Protein 6HFZ (pdb70)

Secondary structure (DSSP, 8-state):
----GGGGEEE----HHHHH--TTTTT-EEEEEEEESHHHHTTT-SSGGGSHHHHHHHHHHHH-TTSEEEEEEEE-TT--HHHHHHHHHHHTGGG--SEEEEE-TTTS-SSS---HHHHHHHHHHTSTT--EEEEE----TTT---S---HHHHHHTT--EE---SHHHHHHTTSS-GGGT-SSSSS--HHHHHHHHHHHHHHHHHHHH--PPP-PPPSS--TTSEEEEE-TT-TT-EEEB-EE------STT--S-SSEEE-STT-EEEEEEEESEEEEEEEEBSSS---EEEEEETT-GGGPEEEE-B-S--S--EEEEEEEE-S---EEEEEEEEEEE--TT-SS-EEEEEEEEEEPPP-/----GGGGEEE----HHHHH--TTTTT-EEEEEEEESHHHHTTT-SSGGGSHHHHHHHHHHHH-TTSEEEEEE---TT--HHHHHHHHHHHTGGG--SEEEEE-TTTS-SSS---HHHHHHHHHHTSTT--EEEEE----TTT---S---HHHHHHHT--EE---SHHHHHHTTSS-HHHH-SSSSS--HHHHHHHHHHHHHHHHHHHH--PPP-PPPSS--TTSEEEEE-TT-SSEEEEB-EE--PPPSSTT--S-SSEEE-STT-EEEEEEEESEEEEEEEEBSSSS--EEEEEETT-GGG-EEEE-B----S--EEEEEEEE-S---EEEEEEEEEEE--TT-SS-EEEEEEEEEEPPP--/---GGGGEEE----HHHHH--TTTTT--EEEEEEESHHHHTTT-SSGGGSHHHHHHHHHHHH-TTS-EEEEEEE-TT--HHHHHHHHHHHTGGG--SEEEEE-TTTS-SSS---HHHHHHHHHHTSTT--EEEEE----TTT---S---HHHHHHHT--EE---SSHHHHHHTSS-HHHH-SSSSS--HHHHHHHHHHHHHHHHHHHTS-----S-PPPPPPSS--TTSEEEEE-TT-TT-EEEB-EE--PPPSSTTS-S-SSEEE-STT-EEEEEEEESEEEEEEEEBSSS---EEEEEETT-GGG-EEEE-B-S--SS-EEEEEEEE-S---EEEEEEEEEEE--TT-SS-EEEEEEEEEE----/----GGGGEEE----HHHHH--TTTTT-EEEEEEEESHHHHTTT-SSGGGSHHHHHHHHHHHH-TTSEEEEEE---TT--HHHHHHHHHHHTGGG--SEEEEE-TTTS-SSTT--HHHHHHHHHHTSTT--EEEEE----TTT---S---HHHHHHTT--EE---SHHHHHHTTSS-HHHH-SSSSS--HHHHHHHHHHHHHHHHHHTT--PPP-PPPSS--TTSEEEEE-TT-TT-EEEB-EE--PPP-STT--S-SSEEE-STT-EEEEEEEESEEEEEEEEBSSS---EEEEEETT-TTS-EEEE-B-S--SS-EEEEEEEE-S---EEEEEEEEEEE--TT-SS-EEEEEEEEEE-

B-factor: mean 36.22, std 15.02, range [15.78, 140.49]

Sequence (1454 aa):
YQIKYENGIANRGCLYRLKKVDRAKAGEALNIAFLGGSITQGSLSSKPELCYAYHVYEWWKKTFPQADFTYINAGIGGTTSQFGVARAEADLLSKEPDFVIIEFSVNDDSTEHFETYEGLVRKVYTSKTKPAVLLVHNVFYNNGANAQLHGRIARHYNLPAVSQSTIYPEVVAGRIENREITPDDLHPNDAGHALVASVITYFLDKVKTESEPDYPAPLTKNTYEKSIRHQNSDENVVCHGFVADTSAQRDITDCFKHGWTASKKGDSITLDVEGCNISVQYRKSVKLPAPVAEIIVDGDAEHAVRLDANFDETWGDKLELDTILEHGENKVHKVEVRLTETHENDAVPFYLVSVIGSSEKAHYQIKYENGIANRGCLYRLKKVDRAKAGEALNIAFLGGSITQGSLSSKPELCYAYHVYEWWKKTFPQADFTYINAGIGGTTSQFGVARAEADLLSKEPDFVIIEFSVNDDSTEHFETYEGLVRKVYTSKTKPAVLLVHNVFYNNGANAQLHGRIARHYNLPAVSQSTIYPEVVAGRIENREITPDDLHPNDAGHALVASVITYFLDKVKTESEPDYPAPLTKNTYEKSIRHQNSDENVVCHGFVADTSAQRDITDCFKHGWTASKKGDSITLDVEGCNISVQYRKSVKLPAPVAEIIVDGDAEHAVRLDANFDETWWGDKLELDTILEHGENKVHKVEVRLTETHENDAVPFYLVSVIGSSEKAHHQIKYENGIANRGCLYRLKKVDRAKAGEALNIAFLGGSITQGSLSSKPELCYAYHVYEWWKKTFPQADFTYINAGIGGTTSQFGVARAEADLLSKEPDFVIIEFSVNDDSTEHFETYEGLVRKVYTSKTKPAVLLVHNVFYNNGANAQLHGRIARHYNLPAVSQSTIYPEVVAGRIENREITPDDLHPNDAGHALVASVITYFLDKVKTEDATEQSEPDYPAPLTKNTYEKSIRHQNSDENVVCHGFVADTSAQRDITDCFKHGWTASKKGDSITLDVEGCNISVQYRKSVKLPAPVAEIIVDGDAEHAVRLDANFDETWGDKLELDTILEHGENKVHKVEVRLTETHENDAVPFYLVSVIGSSEKAHYQIKYENGIANRGCLYRLKKVDRAKAGEALNIAFLGGSITQGSLSSKPELCCYAYHVYEWWKKTFPQADFTYINAGIGGTTSQFGVARAEADLLSKEPDFVIIEFSVNDDSTEHFETYEGLVRKVYTSKTKPAVLLVHNVFYNNGANAQLHGRIARHYNLPAVSQSTIYPEVVAGRIENREITPDDLHPNDAGHALVASVITYFLDKVKTESEPDYPAPLTKNTYEKSIRHQNSDENVVCHGFVADTSAQRDITDCFKHGWTASKKGDSITLDVEGCNISVQYRKSVKLPAPVAEIIVDGDAEHAVRLDANFDETWGDKLELDTILEHGENKVHKVEVRLTETHENDAVPFYLVSVIGSSE

Foldseek 3Di:
DDWPLVLFWLFLFDCVLVQVVCCLQVLEEAEAEEEEADLLVAPPEPDPCLRLQNLLVVLSCVVRVSHHYDYQRLYAHLDALLVCLQCCVPRPVVVLHQEYEYEHFANDDQDPVSLSLLLNCVLVCPHDSNHQYEYEHEAQLVPLDTNCCCVVSCVLQRHTYTYSRTVSVCCVVPVDPQVNFDPHRGHGYSVVSVVSNVSVSVSSVVSNPDPGDDGDDDPDQSFFNFKHWDFPPHPQKDWQAWAAAADDDPHCNSPLHRHTWHADAFTKMKDWAFAQWKKWWWKQFCQDDEFKKWKDKQNPVVQTDIDHSPDPDHPGMHGDMGTRGHRHDGDTIMMMMGTHDHDPPGRGTIGTRTMMHTGHDDD/DDWPLVQFWLFQFDCVLVQVVCCLLVQEEAEAEEEEAPLLVAPPEPDVCLFLQNLLVVLSCVVRVSHHYHYQRQYAHLDALLVVLQCCVPRPVVVLHQEYEYEHFARDDLDLVSLSNLLNCVLVCPRPSNHQYEYEHEAQLVPLDTNCCCVVSCVLQRHTYTYSRTVSVCCVVPVAPCVNFDPRRGGGYSVVRVVSNCSVVVSVVVSNVDDRDDGDDDPHQSFSNPKHWDFDVDDAKDWDAWDADPDDQPGVNSQLHRHTWHADAFTKMKGWAFGQWKKWWWKQFCQDDEFKKWKDKQNPVVLIDIDHSHDDDPVGMHRDMGTRGHRHDGDGIIMMMGTHDHDPVHRGTIGTRTMMHTGHDDDD/DWPLVLFWLAPFDCQLVLVVCCLLVAEEAEAEEEEEVLLVAPPEPDNCLRLQNLLVVLSCVVRVSYHYHYQRLYAHLDALLVLLQCCCPRPVVRLHQEYEYEHFARDDQDPVSLSLLLNCVLVCPHPNNHQYEYEHEAQLVPLGTNCCNVVSCVLQRHTYTYSRTPSVCCVVPVDPCVNFDVHRGHGYSVVSVVSNVSVVVSSVVSNPDDSPDPDHDDGDDDPDQSFFNFKHWDFDVDPQKDWQAWDAAPDDDPGVNSPLHRHTWHADAFGKMKHWAFAQWKKWWWKQFLPDDEFKKWKDKQPPVVQIHIDHSPDPDRPGMHRDIGTDGDRHDGDTIMMMMGTHDHDPPHPGTIGTRTMMHTGHDGD/DDWPLVLQWLAPFDCPLLLVVVVLQVLEAAEQEEAEEVLLVAPPEPDRCLRLSNLLVVLSCVVRVSHHYHYQRNYAHLDALLVCLQCCCPRPLVVLHQAYEYEHFARDDQDPVSLSNLLRCVLQCPGPNNHQYEYEHEAQLVPLDTNCCCVVSCNLQRHIYTYSRIVSVCVVVPVDPQVVFDVRRGGGYSNVRVVSSVSVVSSSVVSNPDPHDDGDDTPHQSFFNDKHWDFPVDPQKDWQQWDFDPDDQPGVNSQLHRHTWHADAFTKMKHWAFGQWKKWWWKQFLQDDEFKKWKDKQNPVVQIDIDHSPDPDNPGMHRDIGTRGDRHDGGTMMMMMGTHDHDPPGPGTIGTRTMMHTGD

Organism: NCBI:txid536231

InterPro domains:
  IPR013830 SGNH hydrolase-type esterase domain [PF13472] (37-201)
  IPR036514 SGNH hydrolase superfamily [G3DSA:3.40.50.1110] (12-223)

Radius of gyration: 43.03 Å; Cα contacts (8 Å, |Δi|>4): 3532; chains: 4; bounding box: 124×101×95 Å

Solvent-accessible surface area: 58912 Å² total

CATH classification: 3.40.50.1110

Nearest PDB structures (foldseek):
  6hfz-assembly3_C  TM=1.001E+00  e=6.766E-77  Roseburia intestinalis L1-82
  6hh9-assembly1_A  TM=1.001E+00  e=7.194E-77  Roseburia intestinalis L1-82
  6hh9-assembly4_D  TM=9.983E-01  e=2.170E-74  Roseburia intestinalis L1-82
  4oap-assembly1_A  TM=7.560E-01  e=3.897E-08  Geobacillus stearothermophilus
  6f2p-assembly1_A  TM=5.095E-01  e=3.546E-03  Paenibacillus

Structure (mmCIF, N/CA/C/O backbone):
data_6HFZ
#
_entry.id   6HFZ
#
_cell.length_a   75.116
_cell.length_b   136.516
_cell.length_c   85.134
_cell.angle_alpha   90.00
_cell.angle_beta   115.09
_cell.angle_gamma   90.00
#
_symmetry.space_group_name_H-M   'P 1 21 1'
#
loop_
_entity.id
_entity.type
_entity.pdbx_description
1 polymer 'GDSL-like protein'
2 non-polymer 'ACETATE ION'
3 non-polymer '4-(2-HYDROXYETHYL)-1-PIPERAZINE ETHANESULFONIC ACID'
4 water water
#
loop_
_atom_site.group_PDB
_atom_site.id
_atom_site.type_symbol
_atom_site.label_atom_id
_atom_site.label_alt_id
_atom_site.label_comp_id
_atom_site.label_asym_id
_atom_site.label_entity_id
_atom_site.label_seq_id
_atom_site.pdbx_PDB_ins_code
_atom_site.Cartn_x
_atom_site.Cartn_y
_atom_site.Cartn_z
_atom_site.occupancy
_atom_site.B_iso_or_equiv
_atom_site.auth_seq_id
_atom_site.auth_comp_id
_atom_site.auth_asym_id
_atom_site.auth_atom_id
_atom_site.pdbx_PDB_model_num
ATOM 1 N N . TYR A 1 3 ? -45.862 19.746 18.114 1.00 29.97 3 TYR A N 1
ATOM 2 C CA . TYR A 1 3 ? -45.174 18.501 18.653 1.00 26.01 3 TYR A CA 1
ATOM 3 C C . TYR A 1 3 ? -43.923 18.857 19.500 1.00 24.45 3 TYR A C 1
ATOM 4 O O . TYR A 1 3 ? -43.428 19.951 19.494 1.00 27.60 3 TYR A O 1
ATOM 13 N N . GLN A 1 4 ? -43.410 17.883 20.236 1.00 21.97 4 GLN A N 1
ATOM 14 C CA . GLN A 1 4 ? -42.220 18.048 21.052 1.00 22.64 4 GLN A CA 1
ATOM 15 C C . GLN A 1 4 ? -41.491 16.705 21.040 1.00 24.80 4 GLN A C 1
ATOM 16 O O . GLN A 1 4 ? -41.979 15.755 21.609 1.00 26.57 4 GLN A O 1
ATOM 22 N N . ILE A 1 5 ? -40.366 16.644 20.331 1.00 21.90 5 ILE A N 1
ATOM 23 C CA . ILE A 1 5 ? -39.527 15.459 20.387 1.00 24.13 5 ILE A CA 1
ATOM 24 C C . ILE A 1 5 ? -38.749 15.369 21.720 1.00 22.20 5 ILE A C 1
ATOM 25 O O . ILE A 1 5 ? -38.164 16.345 22.184 1.00 26.45 5 ILE A O 1
ATOM 30 N N . LYS A 1 6 ? -38.679 14.152 22.269 1.00 22.46 6 LYS A N 1
ATOM 31 C CA . LYS A 1 6 ? -37.862 13.822 23.421 1.00 23.79 6 LYS A CA 1
ATOM 32 C C . LYS A 1 6 ? -36.488 13.387 22.929 1.00 23.44 6 LYS A C 1
ATOM 33 O O . LYS A 1 6 ? -36.297 12.231 22.673 1.00 22.67 6 LYS A O 1
ATOM 39 N N . TYR A 1 7 ? -35.551 14.341 22.798 1.00 23.69 7 TYR A N 1
ATOM 40 C CA . TYR A 1 7 ? -34.288 14.113 22.071 1.00 23.18 7 TYR A CA 1
ATOM 41 C C . TYR A 1 7 ? -33.413 13.070 22.776 1.00 24.68 7 TYR A C 1
ATOM 42 O O . TYR A 1 7 ? -32.761 12.240 22.127 1.00 22.97 7 TYR A O 1
ATOM 51 N N . GLU A 1 8 ? -33.427 13.051 24.111 1.00 25.28 8 GLU A N 1
ATOM 52 C CA . GLU A 1 8 ? -32.629 12.010 24.843 1.00 26.67 8 GLU A CA 1
ATOM 53 C C . GLU A 1 8 ? -33.042 10.574 24.426 1.00 24.80 8 GLU A C 1
ATOM 54 O O . GLU A 1 8 ? -32.228 9.634 24.418 1.00 24.75 8 GLU A O 1
ATOM 60 N N . ASN A 1 9 ? -34.320 10.377 24.103 1.00 22.46 9 ASN A N 1
ATOM 61 C CA . ASN A 1 9 ? -34.838 9.052 23.729 1.00 23.31 9 ASN A CA 1
ATOM 62 C C . ASN A 1 9 ? -34.303 8.620 22.353 1.00 22.60 9 ASN A C 1
ATOM 63 O O . ASN A 1 9 ? -34.496 7.463 21.967 1.00 23.05 9 ASN A O 1
ATOM 68 N N . GLY A 1 10 ? -33.624 9.538 21.663 1.00 22.30 10 GLY A N 1
ATOM 69 C CA . GLY A 1 10 ? -32.985 9.240 20.359 1.00 22.40 10 GLY A CA 1
ATOM 70 C C . GLY A 1 10 ? -31.687 8.454 20.519 1.00 23.02 10 GLY A C 1
ATOM 71 O O . GLY A 1 10 ? -31.197 7.882 19.557 1.00 21.82 10 GLY A O 1
ATOM 72 N N . ILE A 1 11 ? -31.078 8.457 21.722 1.00 22.16 11 ILE A N 1
ATOM 73 C CA . ILE A 1 11 ? -29.790 7.775 21.899 1.00 20.78 11 ILE A CA 1
ATOM 74 C C . ILE A 1 11 ? -30.070 6.312 22.224 1.00 21.86 11 ILE A C 1
ATOM 75 O O . ILE A 1 11 ? -30.386 5.969 23.336 1.00 24.88 11 ILE A O 1
ATOM 80 N N . ALA A 1 12 ? -29.978 5.456 21.199 1.00 19.88 12 ALA A N 1
ATOM 81 C CA . ALA A 1 12 ? -30.276 4.086 21.255 1.00 21.10 12 ALA A CA 1
ATOM 82 C C . ALA A 1 12 ? -29.107 3.340 21.897 1.00 22.36 12 ALA A C 1
ATOM 83 O O . ALA A 1 12 ? -29.339 2.299 22.505 1.00 24.27 12 ALA A O 1
ATOM 85 N N . ASN A 1 13 ? -27.891 3.839 21.673 1.00 21.71 13 ASN A N 1
ATOM 86 C CA . ASN A 1 13 ? -26.682 3.287 22.291 1.00 23.71 13 ASN A CA 1
ATOM 87 C C . ASN A 1 13 ? -25.661 4.424 22.398 1.00 24.19 13 ASN A C 1
ATOM 88 O O . ASN A 1 13 ? -25.317 5.069 21.441 1.00 22.24 13 ASN A O 1
ATOM 93 N N . ARG A 1 14 ? -25.149 4.679 23.603 1.00 23.21 14 ARG A N 1
ATOM 94 C CA . ARG A 1 14 ? -24.143 5.723 23.735 1.00 25.51 14 ARG A CA 1
ATOM 95 C C . ARG A 1 14 ? -22.838 5.229 23.098 1.00 25.40 14 ARG A C 1
ATOM 96 O O . ARG A 1 14 ? -22.131 5.997 22.416 1.00 30.73 14 ARG A O 1
ATOM 104 N N . GLY A 1 15 ? -22.521 3.978 23.390 1.00 26.67 15 GLY A N 1
ATOM 105 C CA . GLY A 1 15 ? -21.328 3.311 22.871 1.00 30.95 15 GLY A CA 1
ATOM 106 C C . GLY A 1 15 ? -20.060 3.931 23.415 1.00 30.98 15 GLY A C 1
ATOM 107 O O . GLY A 1 15 ? -20.098 4.704 24.351 1.00 33.51 15 GLY A O 1
ATOM 108 N N . CYS A 1 16 ? -18.937 3.595 22.786 1.00 28.19 16 CYS A N 1
ATOM 109 C CA . CYS A 1 16 ? -17.640 4.160 23.155 1.00 26.98 16 CYS A CA 1
ATOM 110 C C . CYS A 1 16 ? -17.381 5.348 22.236 1.00 28.44 16 CYS A C 1
ATOM 111 O O . CYS A 1 16 ? -17.470 5.205 20.990 1.00 26.04 16 CYS A O 1
ATOM 114 N N . LEU A 1 17 ? -17.138 6.534 22.821 1.00 26.53 17 LEU A N 1
ATOM 115 C CA . LEU A 1 17 ? -16.972 7.761 22.013 1.00 25.04 17 LEU A CA 1
ATOM 116 C C . LEU A 1 17 ? -15.510 8.114 21.709 1.00 22.53 17 LEU A C 1
ATOM 117 O O . LEU A 1 17 ? -15.210 9.211 21.222 1.00 25.22 17 LEU A O 1
ATOM 122 N N . TYR A 1 18 ? -14.587 7.206 22.001 1.00 28.57 18 TYR A N 1
ATOM 123 C CA . TYR A 1 18 ? -13.170 7.442 21.743 1.00 29.21 18 TYR A CA 1
ATOM 124 C C . TYR A 1 18 ? -12.922 7.981 20.328 1.00 26.34 18 TYR A C 1
ATOM 125 O O . TYR A 1 18 ? -12.284 9.032 20.153 1.00 27.55 18 TYR A O 1
ATOM 134 N N . ARG A 1 19 ? -13.324 7.236 19.287 1.00 25.73 19 ARG A N 1
ATOM 135 C CA . ARG A 1 19 ? -12.985 7.631 17.920 1.00 25.42 19 ARG A CA 1
ATOM 136 C C . ARG A 1 19 ? -13.676 8.939 17.539 1.00 25.14 19 ARG A C 1
ATOM 137 O O . ARG A 1 19 ? -13.107 9.833 16.916 1.00 26.44 19 ARG A O 1
ATOM 145 N N . LEU A 1 20 ? -14.959 9.042 17.910 1.00 24.38 20 LEU A N 1
ATOM 146 C CA . LEU A 1 20 ? -15.716 10.220 17.543 1.00 26.38 20 LEU A CA 1
ATOM 147 C C . LEU A 1 20 ? -15.105 11.474 18.206 1.00 28.33 20 LEU A C 1
ATOM 148 O O . LEU A 1 20 ? -14.974 12.532 17.579 1.00 28.88 20 LEU A O 1
ATOM 153 N N . LYS A 1 21 ? -14.630 11.322 19.447 1.00 27.57 21 LYS A N 1
ATOM 154 C CA . LYS A 1 21 ? -14.068 12.463 20.144 1.00 29.41 21 LYS A CA 1
ATOM 155 C C . LYS A 1 21 ? -12.693 12.781 19.536 1.00 31.40 21 LYS A C 1
ATOM 156 O O . LYS A 1 21 ? -12.337 13.944 19.447 1.00 31.22 21 LYS A O 1
ATOM 162 N N . LYS A 1 22 ? -11.952 11.758 19.091 1.00 30.66 22 LYS A N 1
ATOM 163 C CA . LYS A 1 22 ? -10.676 12.005 18.406 1.00 29.87 22 LYS A CA 1
ATOM 164 C C . LYS A 1 22 ? -10.913 12.798 17.118 1.00 28.40 22 LYS A C 1
ATOM 165 O O . LYS A 1 22 ? -10.169 13.708 16.787 1.00 27.65 22 LYS A O 1
ATOM 171 N N . VAL A 1 23 ? -11.996 12.510 16.385 1.00 26.82 23 VAL A N 1
ATOM 172 C CA . VAL A 1 23 ? -12.285 13.247 15.168 1.00 27.01 23 VAL A CA 1
ATOM 173 C C . VAL A 1 23 ? -12.585 14.715 15.485 1.00 28.57 23 VAL A C 1
ATOM 174 O O . VAL A 1 23 ? -12.096 15.621 14.794 1.00 26.23 23 VAL A O 1
ATOM 186 N N . ASP A 1 25 ? -11.504 16.390 17.927 1.00 30.43 25 ASP A N 1
ATOM 187 C CA . ASP A 1 25 ? -10.255 17.012 18.357 1.00 33.99 25 ASP A CA 1
ATOM 188 C C . ASP A 1 25 ? -9.427 17.392 17.136 1.00 33.99 25 ASP A C 1
ATOM 189 O O . ASP A 1 25 ? -8.785 18.419 17.142 1.00 32.34 25 ASP A O 1
ATOM 194 N N . ARG A 1 26 ? -9.446 16.542 16.096 1.00 30.90 26 ARG A N 1
ATOM 195 C CA . ARG A 1 26 ? -8.782 16.843 14.851 1.00 29.37 26 ARG A CA 1
ATOM 196 C C . ARG A 1 26 ? -9.442 18.048 14.185 1.00 31.96 26 ARG A C 1
ATOM 197 O O . ARG A 1 26 ? -8.755 18.908 13.614 1.00 32.73 26 ARG A O 1
ATOM 205 N N . ALA A 1 27 ? -10.779 18.106 14.232 1.00 29.20 27 ALA A N 1
ATOM 206 C CA . ALA A 1 27 ? -11.549 19.226 13.615 1.00 27.98 27 ALA A CA 1
ATOM 207 C C . ALA A 1 27 ? -11.210 20.533 14.335 1.00 28.25 27 ALA A C 1
ATOM 208 O O . ALA A 1 27 ? -11.047 21.587 13.714 1.00 31.82 27 ALA A O 1
ATOM 210 N N . LYS A 1 28 ? -11.102 20.440 15.653 1.00 31.11 28 LYS A N 1
ATOM 211 C CA . LYS A 1 28 ? -10.843 21.625 16.498 1.00 36.88 28 LYS A CA 1
ATOM 212 C C . LYS A 1 28 ? -9.458 22.193 16.133 1.00 36.01 28 LYS A C 1
ATOM 213 O O . LYS A 1 28 ? -9.287 23.442 16.021 1.00 39.52 28 LYS A O 1
ATOM 219 N N . ALA A 1 29 ? -8.504 21.280 15.857 1.00 35.66 29 ALA A N 1
ATOM 220 C CA . ALA A 1 29 ? -7.126 21.613 15.465 1.00 37.96 29 ALA A CA 1
ATOM 221 C C . ALA A 1 29 ? -7.032 22.073 14.000 1.00 39.76 29 ALA A C 1
ATOM 222 O O . ALA A 1 29 ? -5.929 22.417 13.528 1.00 36.67 29 ALA A O 1
ATOM 224 N N . GLY A 1 30 ? -8.151 22.032 13.267 1.00 38.08 30 GLY A N 1
ATOM 225 C CA . GLY A 1 30 ? -8.277 22.618 11.920 1.00 39.64 30 GLY A CA 1
ATOM 226 C C . GLY A 1 30 ? -7.849 21.684 10.793 1.00 36.04 30 GLY A C 1
ATOM 227 O O . GLY A 1 30 ? -7.567 22.140 9.677 1.00 34.77 30 GLY A O 1
ATOM 228 N N . GLU A 1 31 ? -7.808 20.374 11.069 1.00 32.81 31 GLU A N 1
ATOM 229 C CA . GLU A 1 31 ? -7.407 19.372 10.075 1.00 31.89 31 GLU A CA 1
ATOM 230 C C . GLU A 1 31 ? -8.459 19.226 8.956 1.00 32.37 31 GLU A C 1
ATOM 231 O O . GLU A 1 31 ? -9.564 19.737 9.026 1.00 34.98 31 GLU A O 1
ATOM 237 N N . ALA A 1 32 ? -8.084 18.515 7.898 1.00 33.58 32 ALA A N 1
ATOM 238 C CA . ALA A 1 32 ? -8.997 18.176 6.795 1.00 34.33 32 ALA A CA 1
ATOM 239 C C . ALA A 1 32 ? -9.622 16.790 7.064 1.00 30.53 32 ALA A C 1
ATOM 240 O O . ALA A 1 32 ? -8.917 15.835 7.345 1.00 28.57 32 ALA A O 1
ATOM 242 N N . LEU A 1 33 ? -10.964 16.706 7.003 1.00 29.74 33 LEU A N 1
ATOM 243 C CA . LEU A 1 33 ? -11.683 15.525 7.430 1.00 28.23 33 LEU A CA 1
ATOM 244 C C . LEU A 1 33 ? -12.739 15.142 6.394 1.00 24.86 33 LEU A C 1
ATOM 245 O O . LEU A 1 33 ? -13.354 15.993 5.730 1.00 26.82 33 LEU A O 1
ATOM 250 N N . ASN A 1 34 ? -12.934 13.824 6.270 1.00 26.03 34 ASN A N 1
ATOM 251 C CA . ASN A 1 34 ? -13.856 13.248 5.325 1.00 24.80 34 ASN A CA 1
ATOM 252 C C . ASN A 1 34 ? -15.074 12.694 6.092 1.00 22.42 34 ASN A C 1
ATOM 253 O O . ASN A 1 34 ? -14.926 11.837 6.920 1.00 24.55 34 ASN A O 1
ATOM 258 N N . ILE A 1 35 ? -16.248 13.241 5.801 1.00 22.23 35 ILE A N 1
ATOM 259 C CA . ILE A 1 35 ? -17.495 12.932 6.486 1.00 23.59 35 ILE A CA 1
ATOM 260 C C . ILE A 1 35 ? -18.364 12.100 5.531 1.00 21.77 35 ILE A C 1
ATOM 261 O O . ILE A 1 35 ? -18.794 12.651 4.506 1.00 22.02 35 ILE A O 1
ATOM 266 N N . ALA A 1 36 ? -18.625 10.819 5.863 1.00 21.02 36 ALA A N 1
ATOM 267 C CA . ALA A 1 36 ? -19.249 9.926 4.938 1.00 21.82 36 ALA A CA 1
ATOM 268 C C . ALA A 1 36 ? -20.553 9.339 5.488 1.00 20.58 36 ALA A C 1
ATOM 269 O O . ALA A 1 36 ? -20.761 9.237 6.680 1.00 23.19 36 ALA A O 1
ATOM 271 N N . PHE A 1 37 ? -21.358 8.866 4.546 1.00 18.58 37 PHE A N 1
ATOM 272 C CA . PHE A 1 37 ? -22.669 8.276 4.816 1.00 20.41 37 PHE A CA 1
ATOM 273 C C . PHE A 1 37 ? -22.902 7.096 3.880 1.00 21.77 37 PHE A C 1
ATOM 274 O O . PHE A 1 37 ? -22.755 7.245 2.693 1.00 22.22 37 PHE A O 1
ATOM 282 N N . LEU A 1 38 ? -23.244 5.922 4.450 1.00 18.16 38 LEU A N 1
ATOM 283 C CA . LEU A 1 38 ? -23.506 4.716 3.703 1.00 18.48 38 LEU A CA 1
ATOM 284 C C . LEU A 1 38 ? -24.899 4.223 4.116 1.00 20.41 38 LEU A C 1
ATOM 285 O O . LEU A 1 38 ? -25.180 3.995 5.261 1.00 21.30 38 LEU A O 1
ATOM 290 N N . GLY A 1 39 ? -25.762 4.071 3.140 1.00 18.13 39 GLY A N 1
ATOM 291 C CA . GLY A 1 39 ? -27.141 3.771 3.404 1.00 18.74 39 GLY A CA 1
ATOM 292 C C . GLY A 1 39 ? -27.945 3.611 2.131 1.00 20.10 39 GLY A C 1
ATOM 293 O O . GLY A 1 39 ? -27.365 3.540 1.042 1.00 19.62 39 GLY A O 1
ATOM 294 N N . GLY A 1 40 ? -29.285 3.515 2.295 1.00 20.26 40 GLY A N 1
ATOM 295 C CA . GLY A 1 40 ? -30.309 3.430 1.230 1.00 20.44 40 GLY A CA 1
ATOM 296 C C . GLY A 1 40 ? -30.793 4.789 0.741 1.00 21.01 40 GLY A C 1
ATOM 297 O O . GLY A 1 40 ? -30.038 5.769 0.764 1.00 21.28 40 GLY A O 1
ATOM 298 N N . SER A 1 41 ? -32.048 4.862 0.295 1.00 22.04 41 SER A N 1
ATOM 299 C CA . SER A 1 41 ? -32.526 6.062 -0.424 1.00 22.37 41 SER A CA 1
ATOM 300 C C . SER A 1 41 ? -32.635 7.285 0.492 1.00 20.31 41 SER A C 1
ATOM 301 O O . SER A 1 41 ? -32.442 8.418 0.047 1.00 20.25 41 SER A O 1
ATOM 304 N N . ILE A 1 42 ? -32.909 7.036 1.770 1.00 20.77 42 ILE A N 1
ATOM 305 C CA . ILE A 1 42 ? -33.048 8.150 2.741 1.00 19.29 42 ILE A CA 1
ATOM 306 C C . ILE A 1 42 ? -31.689 8.826 2.900 1.00 20.57 42 ILE A C 1
ATOM 307 O O . ILE A 1 42 ? -31.624 10.057 3.005 1.00 20.71 42 ILE A O 1
ATOM 312 N N . THR A 1 43 ? -30.597 8.052 2.873 1.00 18.60 43 THR A N 1
ATOM 313 C CA . THR A 1 43 ? -29.244 8.610 2.896 1.00 19.03 43 THR A CA 1
ATOM 314 C C . THR A 1 43 ? -28.950 9.310 1.559 1.00 19.45 43 THR A C 1
ATOM 315 O O . THR A 1 43 ? -28.379 10.394 1.554 1.00 20.74 43 THR A O 1
ATOM 319 N N . GLN A 1 44 ? -29.243 8.643 0.438 1.00 20.47 44 GLN A N 1
ATOM 320 C CA . GLN A 1 44 ? -28.999 9.225 -0.889 1.00 22.35 44 GLN A CA 1
ATOM 321 C C . GLN A 1 44 ? -29.630 10.625 -0.941 1.00 22.42 44 GLN A C 1
ATOM 322 O O . GLN A 1 44 ? -28.997 11.561 -1.479 1.00 23.70 44 GLN A O 1
ATOM 328 N N . GLY A 1 45 ? -30.815 10.757 -0.323 1.00 21.40 45 GLY A N 1
ATOM 329 C CA . GLY A 1 45 ? -31.536 12.032 -0.078 1.00 22.31 45 GLY A CA 1
ATOM 330 C C . GLY A 1 45 ? -33.013 12.050 -0.426 1.00 24.40 45 GLY A C 1
ATOM 331 O O . GLY A 1 45 ? -33.668 13.089 -0.255 1.00 25.62 45 GLY A O 1
ATOM 332 N N . SER A 1 46 ? -33.584 10.943 -0.919 1.00 25.16 46 SER A N 1
ATOM 333 C CA . SER A 1 46 ? -35.047 10.915 -1.157 1.00 24.16 46 SER A CA 1
ATOM 334 C C . SER A 1 46 ? -35.778 11.196 0.147 1.00 22.34 46 SER A C 1
ATOM 335 O O . SER A 1 46 ? -35.391 10.637 1.171 1.00 21.81 46 SER A O 1
ATOM 338 N N . LEU A 1 47 ? -36.841 12.025 0.147 1.00 22.80 47 LEU A N 1
ATOM 339 C CA . LEU A 1 47 ? -37.344 12.793 -0.996 1.00 24.51 47 LEU A CA 1
ATOM 340 C C . LEU A 1 47 ? -37.200 14.289 -0.652 1.00 27.84 47 LEU A C 1
ATOM 341 O O . LEU A 1 47 ? -38.203 15.026 -0.629 1.00 29.61 47 LEU A O 1
ATOM 346 N N . SER A 1 48 ? -35.972 14.731 -0.323 1.00 24.12 48 SER A N 1
ATOM 347 C CA . SER A 1 48 ? -35.720 16.171 -0.107 1.00 27.77 48 SER A CA 1
ATOM 348 C C . SER A 1 48 ? -35.906 16.905 -1.443 1.00 27.49 48 SER A C 1
ATOM 349 O O . SER A 1 48 ? -35.773 16.300 -2.509 1.00 28.78 48 SER A O 1
ATOM 352 N N . SER A 1 49 ? -36.256 18.198 -1.374 1.00 30.64 49 SER A N 1
ATOM 353 C CA . SER A 1 49 ? -36.520 19.002 -2.575 1.00 32.50 49 SER A CA 1
ATOM 354 C C . SER A 1 49 ? -35.213 19.472 -3.230 1.00 33.19 49 SER A C 1
ATOM 355 O O . SER A 1 49 ? -35.186 19.806 -4.421 1.00 30.76 49 SER A O 1
ATOM 358 N N . LYS A 1 50 ? -34.119 19.471 -2.470 1.00 32.83 50 LYS A N 1
ATOM 359 C CA . LYS A 1 50 ? -32.798 19.773 -2.999 1.00 34.06 50 LYS A CA 1
ATOM 360 C C . LYS A 1 50 ? -31.778 18.924 -2.273 1.00 31.04 50 LYS A C 1
ATOM 361 O O . LYS A 1 50 ? -31.982 18.593 -1.112 1.00 31.09 50 LYS A O 1
ATOM 367 N N . PRO A 1 51 ? -30.612 18.652 -2.881 1.00 32.95 51 PRO A N 1
ATOM 368 C CA . PRO A 1 51 ? -29.541 17.905 -2.220 1.00 32.71 51 PRO A CA 1
ATOM 369 C C . PRO A 1 51 ? -29.056 18.493 -0.891 1.00 29.41 51 PRO A C 1
ATOM 370 O O . PRO A 1 51 ? -28.657 17.758 -0.022 1.00 28.78 51 PRO A O 1
ATOM 374 N N . GLU A 1 52 ? -29.126 19.828 -0.744 1.00 28.11 52 GLU A N 1
ATOM 375 C CA . GLU A 1 52 ? -28.627 20.477 0.436 1.00 29.29 52 GLU A CA 1
ATOM 376 C C . GLU A 1 52 ? -29.594 20.313 1.621 1.00 23.97 52 GLU A C 1
ATOM 377 O O . GLU A 1 52 ? -29.243 20.685 2.740 1.00 25.83 52 GLU A O 1
ATOM 383 N N . LEU A 1 53 ? -30.797 19.750 1.410 1.00 26.77 53 LEU A N 1
ATOM 384 C CA . LEU A 1 53 ? -31.806 19.668 2.465 1.00 26.19 53 LEU A CA 1
ATOM 385 C C . LEU A 1 53 ? -32.045 18.207 2.919 1.00 25.32 53 LEU A C 1
ATOM 386 O O . LEU A 1 53 ? -32.992 17.951 3.653 1.00 27.82 53 LEU A O 1
ATOM 391 N N . CYS A 1 54 ? -31.210 17.245 2.481 1.00 24.05 54 CYS A N 1
ATOM 392 C CA . CYS A 1 54 ? -31.330 15.888 3.023 1.00 23.38 54 CYS A CA 1
ATOM 393 C C . CYS A 1 54 ? -30.585 15.832 4.361 1.00 21.53 54 CYS A C 1
ATOM 394 O O . CYS A 1 54 ? -29.769 16.697 4.663 1.00 20.51 54 CYS A O 1
ATOM 397 N N . TYR A 1 55 ? -30.855 14.786 5.157 1.00 20.18 55 TYR A N 1
ATOM 398 C CA . TYR A 1 55 ? -30.316 14.708 6.524 1.00 19.72 55 TYR A CA 1
ATOM 399 C C . TYR A 1 55 ? -28.785 14.692 6.435 1.00 20.11 55 TYR A C 1
ATOM 400 O O . TYR A 1 55 ? -28.122 15.265 7.268 1.00 20.17 55 TYR A O 1
ATOM 409 N N . ALA A 1 56 ? -28.222 13.964 5.445 1.00 18.97 56 ALA A N 1
ATOM 410 C CA . ALA A 1 56 ? -26.795 13.779 5.324 1.00 20.58 56 ALA A CA 1
ATOM 411 C C . ALA A 1 56 ? -26.080 15.132 5.154 1.00 19.85 56 ALA A C 1
ATOM 412 O O . ALA A 1 56 ? -25.116 15.409 5.830 1.00 20.39 56 ALA A O 1
ATOM 414 N N . TYR A 1 57 ? -26.649 15.991 4.312 1.00 22.24 57 TYR A N 1
ATOM 415 C CA . TYR A 1 57 ? -26.019 17.299 4.070 1.00 23.40 57 TYR A CA 1
ATOM 416 C C . TYR A 1 57 ? -26.192 18.175 5.316 1.00 22.31 57 TYR A C 1
ATOM 417 O O . TYR A 1 57 ? -25.288 18.937 5.672 1.00 24.96 57 TYR A O 1
ATOM 426 N N . HIS A 1 58 ? -27.320 18.023 6.026 1.00 21.28 58 HIS A N 1
ATOM 427 C CA . HIS A 1 58 ? -27.518 18.751 7.281 1.00 22.38 58 HIS A CA 1
ATOM 428 C C . HIS A 1 58 ? -26.459 18.362 8.311 1.00 23.54 58 HIS A C 1
ATOM 429 O O . HIS A 1 58 ? -25.930 19.214 9.035 1.00 23.12 58 HIS A O 1
ATOM 436 N N . VAL A 1 59 ? -26.117 17.069 8.396 1.00 21.40 59 VAL A N 1
ATOM 437 C CA . VAL A 1 59 ? -25.112 16.646 9.323 1.00 22.64 59 VAL A CA 1
ATOM 438 C C . VAL A 1 59 ? -23.756 17.199 8.866 1.00 24.33 59 VAL A C 1
ATOM 439 O O . VAL A 1 59 ? -22.899 17.545 9.694 1.00 24.22 59 VAL A O 1
ATOM 443 N N . TYR A 1 60 ? -23.516 17.173 7.546 1.00 23.31 60 TYR A N 1
ATOM 444 C CA . TYR A 1 60 ? -22.262 17.698 6.977 1.00 24.80 60 TYR A CA 1
ATOM 445 C C . TYR A 1 60 ? -22.142 19.183 7.368 1.00 26.41 60 TYR A C 1
ATOM 446 O O . TYR A 1 60 ? -21.078 19.655 7.812 1.00 25.65 60 TYR A O 1
ATOM 455 N N . GLU A 1 61 ? -23.251 19.917 7.235 1.00 25.00 61 GLU A N 1
ATOM 456 C CA . GLU A 1 61 ? -23.277 21.348 7.587 1.00 27.41 61 GLU A CA 1
ATOM 457 C C . GLU A 1 61 ? -23.002 21.520 9.088 1.00 31.13 61 GLU A C 1
ATOM 458 O O . GLU A 1 61 ? -22.336 22.504 9.467 1.00 25.01 61 GLU A O 1
ATOM 464 N N . TRP A 1 62 ? -23.503 20.607 9.942 1.00 24.77 62 TRP A N 1
ATOM 465 C CA . TRP A 1 62 ? -23.160 20.625 11.367 1.00 25.95 62 TRP A CA 1
ATOM 466 C C . TRP A 1 62 ? -21.645 20.631 11.592 1.00 26.74 62 TRP A C 1
ATOM 467 O O . TRP A 1 62 ? -21.177 21.440 12.382 1.00 28.03 62 TRP A O 1
ATOM 478 N N . TRP A 1 63 ? -20.900 19.709 10.964 1.00 25.64 63 TRP A N 1
ATOM 479 C CA . TRP A 1 63 ? -19.442 19.658 11.114 1.00 25.83 63 TRP A CA 1
ATOM 480 C C . TRP A 1 63 ? -18.824 21.017 10.715 1.00 27.20 63 TRP A C 1
ATOM 481 O O . TRP A 1 63 ? -18.047 21.599 11.488 1.00 28.39 63 TRP A O 1
ATOM 492 N N . LYS A 1 64 ? -19.158 21.499 9.522 1.00 27.49 64 LYS A N 1
ATOM 493 C CA . LYS A 1 64 ? -18.627 22.796 9.001 1.00 29.42 64 LYS A CA 1
ATOM 494 C C . LYS A 1 64 ? -18.863 23.938 10.007 1.00 32.57 64 LYS A C 1
ATOM 495 O O . LYS A 1 64 ? -17.945 24.709 10.292 1.00 30.18 64 LYS A O 1
ATOM 501 N N . LYS A 1 65 ? -20.085 24.032 10.551 1.00 31.86 65 LYS A N 1
ATOM 502 C CA . LYS A 1 65 ? -20.491 25.158 11.413 1.00 32.17 65 LYS A CA 1
ATOM 503 C C . LYS A 1 65 ? -19.866 25.039 12.807 1.00 33.42 65 LYS A C 1
ATOM 504 O O . LYS A 1 65 ? -19.487 26.039 13.443 1.00 31.79 65 LYS A O 1
ATOM 510 N N . THR A 1 66 ? -19.740 23.812 13.291 1.00 26.86 66 THR A N 1
ATOM 511 C CA . THR A 1 66 ? -19.200 23.580 14.605 1.00 31.88 66 THR A CA 1
ATOM 512 C C . THR A 1 66 ? -17.685 23.821 14.600 1.00 32.97 66 THR A C 1
ATOM 513 O O . THR A 1 66 ? -17.184 24.266 15.602 1.00 33.27 66 THR A O 1
ATOM 517 N N . PHE A 1 67 ? -16.986 23.504 13.491 1.00 31.82 67 PHE A N 1
ATOM 518 C CA . PHE A 1 67 ? -15.510 23.558 13.422 1.00 33.36 67 PHE A CA 1
ATOM 519 C C . PHE A 1 67 ? -15.117 24.331 12.166 1.00 33.18 67 PHE A C 1
ATOM 520 O O . PHE A 1 67 ? -14.691 23.746 11.166 1.00 28.34 67 PHE A O 1
ATOM 528 N N . PRO A 1 68 ? -15.341 25.669 12.121 1.00 32.69 68 PRO A N 1
ATOM 529 C CA . PRO A 1 68 ? -15.097 26.449 10.900 1.00 35.36 68 PRO A CA 1
ATOM 530 C C . PRO A 1 68 ? -13.633 26.477 10.414 1.00 31.42 68 PRO A C 1
ATOM 531 O O . PRO A 1 68 ? -13.372 26.823 9.251 1.00 31.63 68 PRO A O 1
ATOM 535 N N . GLN A 1 69 ? -12.712 26.104 11.300 1.00 34.01 69 GLN A N 1
ATOM 536 C CA . GLN A 1 69 ? -11.273 26.069 11.035 1.00 38.02 69 GLN A CA 1
ATOM 537 C C . GLN A 1 69 ? -10.902 24.804 10.241 1.00 37.54 69 GLN A C 1
ATOM 538 O O . GLN A 1 69 ? -9.835 24.768 9.639 1.00 36.20 69 GLN A O 1
ATOM 544 N N . ALA A 1 70 ? -11.751 23.757 10.275 1.00 31.65 70 ALA A N 1
ATOM 545 C CA . ALA A 1 70 ? -11.452 22.488 9.562 1.00 33.09 70 ALA A CA 1
ATOM 546 C C . ALA A 1 70 ? -11.964 22.548 8.114 1.00 31.37 70 ALA A C 1
ATOM 547 O O . ALA A 1 70 ? -12.837 23.353 7.780 1.00 36.47 70 ALA A O 1
ATOM 549 N N . ASP A 1 71 ? -11.377 21.703 7.254 1.00 37.25 71 ASP A N 1
ATOM 550 C CA . ASP A 1 71 ? -11.824 21.502 5.866 1.00 37.41 71 ASP A CA 1
ATOM 551 C C . ASP A 1 71 ? -12.536 20.148 5.728 1.00 31.51 71 ASP A C 1
ATOM 552 O O . ASP A 1 71 ? -11.920 19.105 5.845 1.00 34.44 71 ASP A O 1
ATOM 557 N N . PHE A 1 72 ? -13.831 20.186 5.464 1.00 31.57 72 PHE A N 1
ATOM 558 C CA . PHE A 1 72 ? -14.591 18.927 5.383 1.00 30.05 72 PHE A CA 1
ATOM 559 C C . PHE A 1 72 ? -14.954 18.595 3.938 1.00 28.83 72 PHE A C 1
ATOM 560 O O . PHE A 1 72 ? -15.307 19.496 3.149 1.00 31.96 72 PHE A O 1
ATOM 568 N N . THR A 1 73 ? -14.958 17.274 3.655 1.00 25.67 73 THR A N 1
ATOM 569 C CA . THR A 1 73 ? -15.339 16.703 2.387 1.00 27.29 73 THR A CA 1
ATOM 570 C C . THR A 1 73 ? -16.570 15.806 2.611 1.00 24.40 73 THR A C 1
ATOM 571 O O . THR A 1 73 ? -16.546 15.023 3.539 1.00 25.32 73 THR A O 1
ATOM 575 N N . TYR A 1 74 ? -17.575 15.996 1.765 1.00 23.97 74 TYR A N 1
ATOM 576 C CA . TYR A 1 74 ? -18.906 15.331 1.844 1.00 23.30 74 TYR A CA 1
ATOM 577 C C . TYR A 1 74 ? -18.892 14.089 0.949 1.00 25.37 74 TYR A C 1
ATOM 578 O O . TYR A 1 74 ? -18.663 14.225 -0.251 1.00 25.16 74 TYR A O 1
ATOM 587 N N . ILE A 1 75 ? -19.071 12.893 1.548 1.00 22.78 75 ILE A N 1
ATOM 588 C CA . ILE A 1 75 ? -19.110 11.625 0.834 1.00 22.16 75 ILE A CA 1
ATOM 589 C C . ILE A 1 75 ? -20.474 10.959 1.058 1.00 21.88 75 ILE A C 1
ATOM 590 O O . ILE A 1 75 ? -20.694 10.442 2.131 1.00 23.12 75 ILE A O 1
ATOM 595 N N . ASN A 1 76 ? -21.351 11.037 0.049 1.00 22.27 76 ASN A N 1
ATOM 596 C CA . ASN A 1 76 ? -22.681 10.442 0.121 1.00 22.19 76 ASN A CA 1
ATOM 597 C C . ASN A 1 76 ? -22.686 9.184 -0.727 1.00 21.33 76 ASN A C 1
ATOM 598 O O . ASN A 1 76 ? -22.780 9.280 -1.928 1.00 23.24 76 ASN A O 1
ATOM 603 N N . ALA A 1 77 ? -22.635 8.034 -0.040 1.00 21.10 77 ALA A N 1
ATOM 604 C CA . ALA A 1 77 ? -22.568 6.712 -0.651 1.00 21.34 77 ALA A CA 1
ATOM 605 C C . ALA A 1 77 ? -23.910 5.984 -0.491 1.00 19.89 77 ALA A C 1
ATOM 606 O O . ALA A 1 77 ? -23.960 4.754 -0.423 1.00 23.88 77 ALA A O 1
ATOM 608 N N . GLY A 1 78 ? -25.002 6.735 -0.416 1.00 19.25 78 GLY A N 1
ATOM 609 C CA . GLY A 1 78 ? -26.361 6.175 -0.423 1.00 19.52 78 GLY A CA 1
ATOM 610 C C . GLY A 1 78 ? -26.764 5.671 -1.809 1.00 21.20 78 GLY A C 1
ATOM 611 O O . GLY A 1 78 ? -26.463 6.334 -2.822 1.00 22.81 78 GLY A O 1
ATOM 612 N N . ILE A 1 79 ? -27.455 4.524 -1.848 1.00 19.28 79 ILE A N 1
ATOM 613 C CA . ILE A 1 79 ? -28.018 4.002 -3.071 1.00 20.62 79 ILE A CA 1
ATOM 614 C C . ILE A 1 79 ? -29.416 3.498 -2.732 1.00 22.15 79 ILE A C 1
ATOM 615 O O . ILE A 1 79 ? -29.546 2.632 -1.905 1.00 21.85 79 ILE A O 1
ATOM 620 N N . GLY A 1 80 ? -30.432 4.086 -3.373 1.00 22.18 80 GLY A N 1
ATOM 621 C CA . GLY A 1 80 ? -31.807 3.774 -3.069 1.00 20.94 80 GLY A CA 1
ATOM 622 C C . GLY A 1 80 ? -32.167 2.326 -3.286 1.00 19.32 80 GLY A C 1
ATOM 623 O O . GLY A 1 80 ? -31.772 1.700 -4.295 1.00 22.62 80 GLY A O 1
ATOM 624 N N . GLY A 1 81 ? -32.971 1.803 -2.355 1.00 21.67 81 GLY A N 1
ATOM 625 C CA . GLY A 1 81 ? -33.579 0.497 -2.439 1.00 23.33 81 GLY A CA 1
ATOM 626 C C . GLY A 1 81 ? -32.562 -0.636 -2.354 1.00 22.35 81 GLY A C 1
ATOM 627 O O . GLY A 1 81 ? -32.782 -1.690 -2.984 1.00 26.41 81 GLY A O 1
ATOM 628 N N . THR A 1 82 ? -31.521 -0.453 -1.539 1.00 21.39 82 THR A N 1
ATOM 629 C CA . THR A 1 82 ? -30.506 -1.464 -1.293 1.00 19.26 82 THR A CA 1
ATOM 630 C C . THR A 1 82 ? -30.179 -1.570 0.199 1.00 20.52 82 THR A C 1
ATOM 631 O O . THR A 1 82 ? -30.473 -0.683 1.008 1.00 20.49 82 THR A O 1
ATOM 635 N N . THR A 1 83 ? -29.552 -2.698 0.544 1.00 19.80 83 THR A N 1
ATOM 636 C CA . THR A 1 83 ? -29.429 -3.173 1.937 1.00 20.25 83 THR A CA 1
ATOM 637 C C . THR A 1 83 ? -27.973 -3.205 2.357 1.00 18.58 83 THR A C 1
ATOM 638 O O . THR A 1 83 ? -27.061 -2.979 1.520 1.00 20.82 83 THR A O 1
ATOM 642 N N . SER A 1 84 ? -27.736 -3.645 3.603 1.00 17.38 84 SER A N 1
ATOM 643 C CA . SER A 1 84 ? -26.402 -3.832 4.131 1.00 17.09 84 SER A CA 1
ATOM 644 C C . SER A 1 84 ? -25.701 -4.985 3.407 1.00 19.14 84 SER A C 1
ATOM 645 O O . SER A 1 84 ? -24.472 -5.041 3.420 1.00 19.92 84 SER A O 1
ATOM 648 N N . GLN A 1 85 ? -26.469 -5.893 2.779 1.00 20.08 85 GLN A N 1
ATOM 649 C CA . GLN A 1 85 ? -25.843 -6.997 1.979 1.00 19.17 85 GLN A CA 1
ATOM 650 C C . GLN A 1 85 ? -25.122 -6.393 0.755 1.00 21.09 85 GLN A C 1
ATOM 651 O O . GLN A 1 85 ? -23.988 -6.765 0.466 1.00 21.23 85 GLN A O 1
ATOM 657 N N . PHE A 1 86 ? -25.744 -5.429 0.070 1.00 18.89 86 PHE A N 1
ATOM 658 C CA . PHE A 1 86 ? -25.004 -4.722 -0.997 1.00 19.49 86 PHE A CA 1
ATOM 659 C C . PHE A 1 86 ? -23.913 -3.836 -0.379 1.00 19.69 86 PHE A C 1
ATOM 660 O O . PHE A 1 86 ? -22.786 -3.767 -0.877 1.00 21.08 86 PHE A O 1
ATOM 668 N N . GLY A 1 87 ? -24.230 -3.194 0.764 1.00 20.76 87 GLY A N 1
ATOM 669 C CA . GLY A 1 87 ? -23.255 -2.317 1.442 1.00 19.61 87 GLY A CA 1
ATOM 670 C C . GLY A 1 87 ? -21.892 -2.955 1.708 1.00 18.60 87 GLY A C 1
ATOM 671 O O . GLY A 1 87 ? -20.839 -2.327 1.459 1.00 19.77 87 GLY A O 1
ATOM 672 N N . VAL A 1 88 ? -21.881 -4.155 2.256 1.00 16.75 88 VAL A N 1
ATOM 673 C CA . VAL A 1 88 ? -20.593 -4.819 2.572 1.00 18.06 88 VAL A CA 1
ATOM 674 C C . VAL A 1 88 ? -19.812 -5.139 1.288 1.00 18.89 88 VAL A C 1
ATOM 675 O O . VAL A 1 88 ? -18.562 -5.009 1.286 1.00 23.47 88 VAL A O 1
ATOM 679 N N . ALA A 1 89 ? -20.483 -5.486 0.199 1.00 19.85 89 ALA A N 1
ATOM 680 C CA . ALA A 1 89 ? -19.828 -5.817 -1.107 1.00 21.98 89 ALA A CA 1
ATOM 681 C C . ALA A 1 89 ? -19.323 -4.573 -1.836 1.00 22.93 89 ALA A C 1
ATOM 682 O O . ALA A 1 89 ? -18.448 -4.744 -2.631 1.00 25.10 89 ALA A O 1
ATOM 684 N N . ARG A 1 90 ? -19.946 -3.402 -1.638 1.00 18.99 90 ARG A N 1
ATOM 685 C CA . ARG A 1 90 ? -19.567 -2.159 -2.314 1.00 20.45 90 ARG A CA 1
ATOM 686 C C . ARG A 1 90 ? -18.738 -1.235 -1.400 1.00 22.62 90 ARG A C 1
ATOM 687 O O . ARG A 1 90 ? -18.311 -0.161 -1.843 1.00 22.68 90 ARG A O 1
ATOM 695 N N . ALA A 1 91 ? -18.508 -1.639 -0.152 1.00 22.18 91 ALA A N 1
ATOM 696 C CA . ALA A 1 91 ? -17.951 -0.712 0.839 1.00 23.23 91 ALA A CA 1
ATOM 697 C C . ALA A 1 91 ? -16.556 -0.237 0.397 1.00 24.30 91 ALA A C 1
ATOM 698 O O . ALA A 1 91 ? -16.254 0.948 0.485 1.00 21.43 91 ALA A O 1
ATOM 700 N N . GLU A 1 92 ? -15.724 -1.155 -0.109 1.00 23.71 92 GLU A N 1
ATOM 701 C CA . GLU A 1 92 ? -14.344 -0.789 -0.534 1.00 27.44 92 GLU A CA 1
ATOM 702 C C . GLU A 1 92 ? -14.369 0.295 -1.623 1.00 25.04 92 GLU A C 1
ATOM 703 O O . GLU A 1 92 ? -13.722 1.353 -1.492 1.00 26.57 92 GLU A O 1
ATOM 709 N N . ALA A 1 93 ? -15.104 0.040 -2.710 1.00 25.87 93 ALA A N 1
ATOM 710 C CA . ALA A 1 93 ? -15.147 0.972 -3.830 1.00 25.86 93 ALA A CA 1
ATOM 711 C C . ALA A 1 93 ? -15.840 2.299 -3.486 1.00 26.72 93 ALA A C 1
ATOM 712 O O . ALA A 1 93 ? -15.373 3.365 -3.849 1.00 27.31 93 ALA A O 1
ATOM 714 N N . ASP A 1 94 ? -16.979 2.234 -2.803 1.00 23.57 94 ASP A N 1
ATOM 715 C CA . ASP A 1 94 ? -17.877 3.387 -2.725 1.00 24.22 94 ASP A CA 1
ATOM 716 C C . ASP A 1 94 ? -17.551 4.282 -1.519 1.00 22.24 94 ASP A C 1
ATOM 717 O O . ASP A 1 94 ? -17.948 5.453 -1.477 1.00 24.41 94 ASP A O 1
ATOM 722 N N . LEU A 1 95 ? -16.936 3.702 -0.495 1.00 23.24 95 LEU A N 1
ATOM 723 C CA . LEU A 1 95 ? -16.715 4.358 0.800 1.00 24.25 95 LEU A CA 1
ATOM 724 C C . LEU A 1 95 ? -15.236 4.356 1.195 1.00 26.17 95 LEU A C 1
ATOM 725 O O . LEU A 1 95 ? -14.634 5.410 1.416 1.00 27.30 95 LEU A O 1
ATOM 730 N N . LEU A 1 96 ? -14.660 3.169 1.389 1.00 22.96 96 LEU A N 1
ATOM 731 C CA . LEU A 1 96 ? -13.361 3.069 2.059 1.00 23.88 96 LEU A CA 1
ATOM 732 C C . LEU A 1 96 ? -12.243 3.666 1.192 1.00 25.79 96 LEU A C 1
ATOM 733 O O . LEU A 1 96 ? -11.293 4.208 1.750 1.00 28.79 96 LEU A O 1
ATOM 738 N N . SER A 1 97 ? -12.382 3.577 -0.134 1.00 25.74 97 SER A N 1
ATOM 739 C CA . SER A 1 97 ? -11.486 4.204 -1.095 1.00 26.85 97 SER A CA 1
ATOM 740 C C . SER A 1 97 ? -11.449 5.730 -0.900 1.00 29.46 97 SER A C 1
ATOM 741 O O . SER A 1 97 ? -10.465 6.346 -1.336 1.00 28.88 97 SER A O 1
ATOM 744 N N . LYS A 1 98 ? -12.479 6.334 -0.267 1.00 27.08 98 LYS A N 1
ATOM 745 C CA . LYS A 1 98 ? -12.528 7.787 -0.075 1.00 25.37 98 LYS A CA 1
ATOM 746 C C . LYS A 1 98 ? -11.890 8.194 1.265 1.00 24.47 98 LYS A C 1
ATOM 747 O O . LYS A 1 98 ? -11.921 9.396 1.616 1.00 27.13 98 LYS A O 1
ATOM 753 N N . GLU A 1 99 ? -11.374 7.223 2.021 1.00 24.63 99 GLU A N 1
ATOM 754 C CA . GLU A 1 99 ? -10.612 7.459 3.265 1.00 25.78 99 GLU A CA 1
ATOM 755 C C . GLU A 1 99 ? -11.444 8.225 4.290 1.00 25.51 99 GLU A C 1
ATOM 756 O O . GLU A 1 99 ? -11.058 9.286 4.783 1.00 25.29 99 GLU A O 1
ATOM 762 N N . PRO A 1 100 ? -12.618 7.704 4.693 1.00 24.89 100 PRO A N 1
ATOM 763 C CA . PRO A 1 100 ? -13.517 8.473 5.544 1.00 22.76 100 PRO A CA 1
ATOM 764 C C . PRO A 1 100 ? -12.964 8.537 6.974 1.00 23.98 100 PRO A C 1
ATOM 765 O O . PRO A 1 100 ? -12.311 7.578 7.454 1.00 24.38 100 PRO A O 1
ATOM 769 N N . ASP A 1 101 ? -13.295 9.626 7.672 1.00 25.09 101 ASP A N 1
ATOM 770 C CA . ASP A 1 101 ? -12.934 9.857 9.086 1.00 24.78 101 ASP A CA 1
ATOM 771 C C . ASP A 1 101 ? -14.131 9.640 10.027 1.00 21.90 101 ASP A C 1
ATOM 772 O O . ASP A 1 101 ? -13.976 9.217 11.190 1.00 22.21 101 ASP A O 1
ATOM 777 N N . PHE A 1 102 ? -15.322 9.752 9.464 1.00 22.69 102 PHE A N 1
ATOM 778 C CA . PHE A 1 102 ? -16.587 9.603 10.135 1.00 24.22 102 PHE A CA 1
ATOM 779 C C . PHE A 1 102 ? -17.540 8.937 9.134 1.00 21.16 102 PHE A C 1
ATOM 780 O O . PHE A 1 102 ? -17.567 9.350 7.977 1.00 20.27 102 PHE A O 1
ATOM 788 N N . VAL A 1 103 ? -18.227 7.875 9.567 1.00 22.00 103 VAL A N 1
ATOM 789 C CA . VAL A 1 103 ? -19.138 7.101 8.740 1.00 22.10 103 VAL A CA 1
ATOM 790 C C . VAL A 1 103 ? -20.453 6.917 9.512 1.00 20.22 103 VAL A C 1
ATOM 791 O O . VAL A 1 103 ? -20.422 6.355 10.598 1.00 22.03 103 VAL A O 1
ATOM 795 N N . ILE A 1 104 ? -21.546 7.392 8.926 1.00 18.20 104 ILE A N 1
ATOM 796 C CA . ILE A 1 104 ? -22.916 6.985 9.324 1.00 19.02 104 ILE A CA 1
ATOM 797 C C . ILE A 1 104 ? -23.340 5.783 8.488 1.00 20.01 104 ILE A C 1
ATOM 798 O O . ILE A 1 104 ? -23.186 5.793 7.221 1.00 18.65 104 ILE A O 1
ATOM 803 N N . ILE A 1 105 ? -23.851 4.767 9.182 1.00 19.05 105 ILE A N 1
ATOM 804 C CA . ILE A 1 105 ? -24.385 3.613 8.546 1.00 19.63 105 ILE A CA 1
ATOM 805 C C . ILE A 1 105 ? -25.905 3.588 8.763 1.00 20.67 105 ILE A C 1
ATOM 806 O O . ILE A 1 105 ? -26.366 3.622 9.884 1.00 20.57 105 ILE A O 1
ATOM 811 N N . GLU A 1 106 ? -26.679 3.506 7.678 1.00 19.21 106 GLU A N 1
ATOM 812 C CA . GLU A 1 106 ? -28.113 3.771 7.726 1.00 19.95 106 GLU A CA 1
ATOM 813 C C . GLU A 1 106 ? -28.854 2.785 6.817 1.00 19.54 106 GLU A C 1
ATOM 814 O O . GLU A 1 106 ? -29.097 3.089 5.626 1.00 18.58 106 GLU A O 1
ATOM 820 N N . PHE A 1 107 ? -29.211 1.620 7.381 1.00 18.05 107 PHE A N 1
ATOM 821 C CA . PHE A 1 107 ? -29.841 0.537 6.617 1.00 18.71 107 PHE A CA 1
ATOM 822 C C . PHE A 1 107 ? -31.063 -0.048 7.350 1.00 18.84 107 PHE A C 1
ATOM 823 O O . PHE A 1 107 ? -31.583 -1.083 6.955 1.00 17.89 107 PHE A O 1
ATOM 831 N N . SER A 1 108 ? -31.480 0.566 8.471 1.00 17.32 108 SER A N 1
ATOM 832 C CA . SER A 1 108 ? -32.519 -0.041 9.329 1.00 18.52 108 SER A CA 1
ATOM 833 C C . SER A 1 108 ? -33.946 0.005 8.752 1.00 18.86 108 SER A C 1
ATOM 834 O O . SER A 1 108 ? -34.833 -0.649 9.352 1.00 18.48 108 SER A O 1
ATOM 837 N N . VAL A 1 109 ? -34.204 0.690 7.610 1.00 18.07 109 VAL A N 1
ATOM 838 C CA . VAL A 1 109 ? -35.487 0.535 6.930 1.00 18.18 109 VAL A CA 1
ATOM 839 C C . VAL A 1 109 ? -35.270 0.005 5.509 1.00 18.34 109 VAL A C 1
ATOM 840 O O . VAL A 1 109 ? -36.165 0.145 4.612 1.00 20.56 109 VAL A O 1
ATOM 844 N N . ASN A 1 110 ? -34.120 -0.611 5.272 1.00 18.46 110 ASN A N 1
ATOM 845 C CA . ASN A 1 110 ? -33.845 -1.306 4.021 1.00 19.12 110 ASN A CA 1
ATOM 846 C C . ASN A 1 110 ? -33.716 -2.807 4.300 1.00 20.06 110 ASN A C 1
ATOM 847 O O . ASN A 1 110 ? -34.439 -3.631 3.719 1.00 22.04 110 ASN A O 1
ATOM 852 N N . ASP A 1 111 ? -32.825 -3.141 5.231 1.00 19.09 111 ASP A N 1
ATOM 853 C CA . ASP A 1 111 ? -32.681 -4.490 5.771 1.00 20.24 111 ASP A CA 1
ATOM 854 C C . ASP A 1 111 ? -34.030 -4.906 6.367 1.00 20.14 111 ASP A C 1
ATOM 855 O O . ASP A 1 111 ? -34.682 -4.100 7.013 1.00 20.27 111 ASP A O 1
ATOM 860 N N . ASP A 1 112 ? -34.428 -6.173 6.167 1.00 21.63 112 ASP A N 1
ATOM 861 C CA . ASP A 1 112 ? -35.516 -6.782 6.966 1.00 22.91 112 ASP A CA 1
ATOM 862 C C . ASP A 1 112 ? -34.950 -7.142 8.346 1.00 21.19 112 ASP A C 1
ATOM 863 O O . ASP A 1 112 ? -33.725 -7.274 8.507 1.00 19.59 112 ASP A O 1
ATOM 868 N N . SER A 1 113 ? -35.825 -7.222 9.370 1.00 22.50 113 SER A N 1
ATOM 869 C CA . SER A 1 113 ? -35.362 -7.482 10.743 1.00 21.48 113 SER A CA 1
ATOM 870 C C . SER A 1 113 ? -35.203 -8.988 10.969 1.00 24.83 113 SER A C 1
ATOM 871 O O . SER A 1 113 ? -36.029 -9.637 11.645 1.00 24.87 113 SER A O 1
ATOM 874 N N . THR A 1 114 ? -34.133 -9.557 10.390 1.00 21.99 114 THR A N 1
ATOM 875 C CA . THR A 1 114 ? -33.967 -10.993 10.326 1.00 23.57 114 THR A CA 1
ATOM 876 C C . THR A 1 114 ? -32.531 -11.321 10.651 1.00 22.65 114 THR A C 1
ATOM 877 O O . THR A 1 114 ? -31.661 -10.474 10.507 1.00 21.27 114 THR A O 1
ATOM 881 N N . GLU A 1 115 ? -32.274 -12.603 10.961 1.00 21.98 115 GLU A N 1
ATOM 882 C CA . GLU A 1 115 ? -30.922 -13.038 11.305 1.00 23.98 115 GLU A CA 1
ATOM 883 C C . GLU A 1 115 ? -29.968 -12.910 10.116 1.00 22.62 115 GLU A C 1
ATOM 884 O O . GLU A 1 115 ? -28.805 -12.616 10.328 1.00 21.98 115 GLU A O 1
ATOM 890 N N . HIS A 1 116 ? -30.495 -13.090 8.901 1.00 23.77 116 HIS A N 1
ATOM 891 C CA . HIS A 1 116 ? -29.742 -12.896 7.653 1.00 22.33 116 HIS A CA 1
ATOM 892 C C . HIS A 1 116 ? -29.140 -11.482 7.607 1.00 19.39 116 HIS A C 1
ATOM 893 O O . HIS A 1 116 ? -27.945 -11.340 7.372 1.00 19.96 116 HIS A O 1
ATOM 900 N N . PHE A 1 117 ? -29.977 -10.452 7.799 1.00 19.10 117 PHE A N 1
ATOM 901 C CA . PHE A 1 117 ? -29.528 -9.067 7.795 1.00 18.71 117 PHE A CA 1
ATOM 902 C C . PHE A 1 117 ? -28.687 -8.705 9.023 1.00 19.23 117 PHE A C 1
ATOM 903 O O . PHE A 1 117 ? -27.801 -7.845 8.934 1.00 18.44 117 PHE A O 1
ATOM 927 N N . GLU A 1 119 ? -26.515 -10.698 10.096 1.00 20.47 119 GLU A N 1
ATOM 928 C CA . GLU A 1 119 ? -25.229 -11.231 9.650 1.00 21.33 119 GLU A CA 1
ATOM 929 C C . GLU A 1 119 ? -24.573 -10.320 8.600 1.00 19.84 119 GLU A C 1
ATOM 930 O O . GLU A 1 119 ? -23.385 -10.017 8.707 1.00 20.65 119 GLU A O 1
ATOM 936 N N . THR A 1 120 ? -25.352 -9.856 7.618 1.00 19.45 120 THR A N 1
ATOM 937 C CA . THR A 1 120 ? -24.796 -8.955 6.601 1.00 20.66 120 THR A CA 1
ATOM 938 C C . THR A 1 120 ? -24.361 -7.629 7.247 1.00 19.25 120 THR A C 1
ATOM 939 O O . THR A 1 120 ? -23.298 -7.086 6.916 1.00 19.15 120 THR A O 1
ATOM 943 N N . TYR A 1 121 ? -25.195 -7.036 8.106 1.00 17.99 121 TYR A N 1
ATOM 944 C CA . TYR A 1 121 ? -24.824 -5.793 8.807 1.00 20.11 121 TYR A CA 1
ATOM 945 C C . TYR A 1 121 ? -23.574 -5.968 9.678 1.00 20.59 121 TYR A C 1
ATOM 946 O O . TYR A 1 121 ? -22.735 -5.068 9.732 1.00 19.78 121 TYR A O 1
ATOM 955 N N . GLU A 1 122 ? -23.434 -7.129 10.348 1.00 20.60 122 GLU A N 1
ATOM 956 C CA . GLU A 1 122 ? -22.233 -7.379 11.128 1.00 20.61 122 GLU A CA 1
ATOM 957 C C . GLU A 1 122 ? -20.984 -7.364 10.218 1.00 20.40 122 GLU A C 1
ATOM 958 O O . GLU A 1 122 ? -19.973 -6.728 10.580 1.00 19.73 122 GLU A O 1
ATOM 964 N N . GLY A 1 123 ? -21.053 -8.036 9.059 1.00 19.91 123 GLY A N 1
ATOM 965 C CA . GLY A 1 123 ? -19.975 -8.003 8.085 1.00 21.51 123 GLY A CA 1
ATOM 966 C C . GLY A 1 123 ? -19.626 -6.595 7.667 1.00 19.46 123 GLY A C 1
ATOM 967 O O . GLY A 1 123 ? -18.459 -6.246 7.602 1.00 20.65 123 GLY A O 1
ATOM 968 N N . LEU A 1 124 ? -20.659 -5.770 7.390 1.00 18.74 124 LEU A N 1
ATOM 969 C CA . LEU A 1 124 ? -20.428 -4.387 6.986 1.00 19.07 124 LEU A CA 1
ATOM 970 C C . LEU A 1 124 ? -19.748 -3.603 8.107 1.00 19.45 124 LEU A C 1
ATOM 971 O O . LEU A 1 124 ? -18.713 -2.868 7.866 1.00 21.38 124 LEU A O 1
ATOM 976 N N . VAL A 1 125 ? -20.291 -3.699 9.327 1.00 19.57 125 VAL A N 1
ATOM 977 C CA . VAL A 1 125 ? -19.744 -2.968 10.467 1.00 19.51 125 VAL A CA 1
ATOM 978 C C . VAL A 1 125 ? -18.266 -3.368 10.700 1.00 21.28 125 VAL A C 1
ATOM 979 O O . VAL A 1 125 ? -17.393 -2.500 10.922 1.00 21.01 125 VAL A O 1
ATOM 983 N N . ARG A 1 126 ? -17.999 -4.675 10.799 1.00 22.98 126 ARG A N 1
ATOM 984 C CA . ARG A 1 126 ? -16.606 -5.157 10.979 1.00 22.92 126 ARG A CA 1
ATOM 985 C C . ARG A 1 126 ? -15.686 -4.567 9.902 1.00 23.92 126 ARG A C 1
ATOM 986 O O . ARG A 1 126 ? -14.596 -4.071 10.216 1.00 23.22 126 ARG A O 1
ATOM 994 N N . LYS A 1 127 ? -16.093 -4.623 8.627 1.00 20.89 127 LYS A N 1
ATOM 995 C CA . LYS A 1 127 ? -15.231 -4.166 7.542 1.00 23.96 127 LYS A CA 1
ATOM 996 C C . LYS A 1 127 ? -14.928 -2.674 7.698 1.00 23.65 127 LYS A C 1
ATOM 997 O O . LYS A 1 127 ? -13.837 -2.210 7.446 1.00 25.74 127 LYS A O 1
ATOM 1003 N N . VAL A 1 128 ? -15.966 -1.868 7.967 1.00 23.76 128 VAL A N 1
ATOM 1004 C CA . VAL A 1 128 ? -15.743 -0.419 8.063 1.00 20.94 128 VAL A CA 1
ATOM 1005 C C . VAL A 1 128 ? -14.908 -0.084 9.304 1.00 22.57 128 VAL A C 1
ATOM 1006 O O . VAL A 1 128 ? -13.977 0.736 9.244 1.00 21.10 128 VAL A O 1
ATOM 1010 N N . TYR A 1 129 ? -15.226 -0.698 10.431 1.00 22.68 129 TYR A N 1
ATOM 1011 C CA . TYR A 1 129 ? -14.649 -0.356 11.724 1.00 24.52 129 TYR A CA 1
ATOM 1012 C C . TYR A 1 129 ? -13.149 -0.709 11.728 1.00 23.56 129 TYR A C 1
ATOM 1013 O O . TYR A 1 129 ? -12.352 0.030 12.283 1.00 23.73 129 TYR A O 1
ATOM 1022 N N . THR A 1 130 ? -12.785 -1.813 11.072 1.00 25.08 130 THR A N 1
ATOM 1023 C CA . THR A 1 130 ? -11.360 -2.241 11.036 1.00 22.75 130 THR A CA 1
ATOM 1024 C C . THR A 1 130 ? -10.611 -1.740 9.797 1.00 25.69 130 THR A C 1
ATOM 1025 O O . THR A 1 130 ? -9.390 -2.074 9.601 1.00 27.80 130 THR A O 1
ATOM 1029 N N . SER A 1 131 ? -11.226 -0.909 8.969 1.00 22.05 131 SER A N 1
ATOM 1030 C CA . SER A 1 131 ? -10.549 -0.383 7.764 1.00 22.77 131 SER A CA 1
ATOM 1031 C C . SER A 1 131 ? -9.368 0.531 8.137 1.00 26.87 131 SER A C 1
ATOM 1032 O O . SER A 1 131 ? -9.208 0.963 9.296 1.00 27.24 131 SER A O 1
ATOM 1035 N N . LYS A 1 132 ? -8.560 0.867 7.130 1.00 28.81 132 LYS A N 1
ATOM 1036 C CA . LYS A 1 132 ? -7.273 1.543 7.334 1.00 32.19 132 LYS A CA 1
ATOM 1037 C C . LYS A 1 132 ? -7.395 2.846 8.124 1.00 31.65 132 LYS A C 1
ATOM 1038 O O . LYS A 1 132 ? -6.547 3.087 9.006 1.00 30.47 132 LYS A O 1
ATOM 1044 N N . THR A 1 133 ? -8.407 3.683 7.820 1.00 26.75 133 THR A N 1
ATOM 1045 C CA . THR A 1 133 ? -8.528 4.992 8.454 1.00 26.38 133 THR A CA 1
ATOM 1046 C C . THR A 1 133 ? -9.198 4.893 9.837 1.00 29.95 133 THR A C 1
ATOM 1047 O O . THR A 1 133 ? -9.279 5.934 10.532 1.00 28.87 133 THR A O 1
ATOM 1051 N N . LYS A 1 134 ? -9.626 3.697 10.276 1.00 28.06 134 LYS A N 1
ATOM 1052 C CA . LYS A 1 134 ? -10.192 3.487 11.637 1.00 27.51 134 LYS A CA 1
ATOM 1053 C C . LYS A 1 134 ? -11.225 4.571 11.914 1.00 27.80 134 LYS A C 1
ATOM 1054 O O . LYS A 1 134 ? -11.155 5.299 12.919 1.00 26.87 134 LYS A O 1
ATOM 1060 N N . PRO A 1 135 ? -12.228 4.709 11.035 1.00 25.41 135 PRO A N 1
ATOM 1061 C CA . PRO A 1 135 ? -13.216 5.777 11.170 1.00 24.34 135 PRO A CA 1
ATOM 1062 C C . PRO A 1 135 ? -14.116 5.649 12.406 1.00 23.40 135 PRO A C 1
ATOM 1063 O O . PRO A 1 135 ? -14.394 4.569 12.857 1.00 24.43 135 PRO A O 1
ATOM 1067 N N . ALA A 1 136 ? -14.521 6.801 12.952 1.00 24.93 136 ALA A N 1
ATOM 1068 C CA . ALA A 1 136 ? -15.637 6.865 13.868 1.00 25.12 136 ALA A CA 1
ATOM 1069 C C . ALA A 1 136 ? -16.884 6.415 13.105 1.00 22.93 136 ALA A C 1
ATOM 1070 O O . ALA A 1 136 ? -17.092 6.827 11.956 1.00 26.92 136 ALA A O 1
ATOM 1072 N N . VAL A 1 137 ? -17.653 5.538 13.740 1.00 23.84 137 VAL A N 1
ATOM 1073 C CA . VAL A 1 137 ? -18.868 4.985 13.136 1.00 22.60 137 VAL A CA 1
ATOM 1074 C C . VAL A 1 137 ? -20.049 5.325 14.044 1.00 23.68 137 VAL A C 1
ATOM 1075 O O . VAL A 1 137 ? -19.965 5.149 15.261 1.00 24.59 137 VAL A O 1
ATOM 1079 N N . LEU A 1 138 ? -21.124 5.851 13.440 1.00 19.26 138 LEU A N 1
ATOM 1080 C CA . LEU A 1 138 ? -22.384 6.123 14.117 1.00 18.30 138 LEU A CA 1
ATOM 1081 C C . LEU A 1 138 ? -23.502 5.403 13.349 1.00 18.83 138 LEU A C 1
ATOM 1082 O O . LEU A 1 138 ? -23.641 5.610 12.108 1.00 19.29 138 LEU A O 1
ATOM 1087 N N . LEU A 1 139 ? -24.290 4.591 14.047 1.00 19.44 139 LEU A N 1
ATOM 1088 C CA . LEU A 1 139 ? -25.398 3.897 13.397 1.00 20.93 139 LEU A CA 1
ATOM 1089 C C . LEU A 1 139 ? -26.630 4.799 13.470 1.00 19.19 139 LEU A C 1
ATOM 1090 O O . LEU A 1 139 ? -26.894 5.459 14.509 1.00 19.71 139 LEU A O 1
ATOM 1095 N N . VAL A 1 140 ? -27.369 4.890 12.358 1.00 16.61 140 VAL A N 1
ATOM 1096 C CA . VAL A 1 140 ? -28.596 5.652 12.372 1.00 18.79 140 VAL A CA 1
ATOM 1097 C C . VAL A 1 140 ? -29.761 4.732 11.984 1.00 19.00 140 VAL A C 1
ATOM 1098 O O . VAL A 1 140 ? -29.723 4.030 10.976 1.00 19.34 140 VAL A O 1
ATOM 1102 N N . HIS A 1 141 ? -30.816 4.724 12.798 1.00 18.42 141 HIS A N 1
ATOM 1103 C CA . HIS A 1 141 ? -31.987 3.862 12.588 1.00 17.79 141 HIS A CA 1
ATOM 1104 C C . HIS A 1 141 ? -33.216 4.706 12.222 1.00 19.84 141 HIS A C 1
ATOM 1105 O O . HIS A 1 141 ? -33.809 5.325 13.109 1.00 19.66 141 HIS A O 1
ATOM 1112 N N . ASN A 1 142 ? -33.604 4.716 10.931 1.00 17.13 142 ASN A N 1
ATOM 1113 C CA . ASN A 1 142 ? -34.857 5.324 10.471 1.00 17.93 142 ASN A CA 1
ATOM 1114 C C . ASN A 1 142 ? -36.000 4.374 10.842 1.00 16.80 142 ASN A C 1
ATOM 1115 O O . ASN A 1 142 ? -35.750 3.326 11.495 1.00 20.05 142 ASN A O 1
ATOM 1120 N N . VAL A 1 143 ? -37.235 4.781 10.543 1.00 18.00 143 VAL A N 1
ATOM 1121 C CA . VAL A 1 143 ? -38.401 4.007 10.929 1.00 17.15 143 VAL A CA 1
ATOM 1122 C C . VAL A 1 143 ? -39.460 4.145 9.820 1.00 16.58 143 VAL A C 1
ATOM 1123 O O . VAL A 1 143 ? -39.552 5.193 9.163 1.00 18.47 143 VAL A O 1
ATOM 1127 N N . PHE A 1 144 ? -40.312 3.126 9.663 1.00 17.75 144 PHE A N 1
ATOM 1128 C CA . PHE A 1 144 ? -41.499 3.180 8.846 1.00 18.74 144 PHE A CA 1
ATOM 1129 C C . PHE A 1 144 ? -42.591 3.923 9.637 1.00 19.65 144 PHE A C 1
ATOM 1130 O O . PHE A 1 144 ? -42.865 3.548 10.768 1.00 19.70 144 PHE A O 1
ATOM 1138 N N . TYR A 1 145 ? -43.237 4.938 9.033 1.00 18.23 145 TYR A N 1
ATOM 1139 C CA . TYR A 1 145 ? -44.232 5.761 9.764 1.00 19.15 145 TYR A CA 1
ATOM 1140 C C . TYR A 1 145 ? -45.658 5.182 9.671 1.00 21.13 145 TYR A C 1
ATOM 1141 O O . TYR A 1 145 ? -46.581 5.688 10.360 1.00 20.71 145 TYR A O 1
ATOM 1150 N N . ASN A 1 146 ? -45.860 4.194 8.804 1.00 20.85 146 ASN A N 1
ATOM 1151 C CA . ASN A 1 146 ? -47.166 3.559 8.681 1.00 20.83 146 ASN A CA 1
ATOM 1152 C C . ASN A 1 146 ? -47.438 2.635 9.876 1.00 21.34 146 ASN A C 1
ATOM 1153 O O . ASN A 1 146 ? -48.611 2.513 10.289 1.00 20.29 146 ASN A O 1
ATOM 1158 N N . ASN A 1 147 ? -46.386 2.012 10.410 1.00 17.97 147 ASN A N 1
ATOM 1159 C CA . ASN A 1 147 ? -46.559 1.003 11.487 1.00 18.96 147 ASN A CA 1
ATOM 1160 C C . ASN A 1 147 ? -45.507 1.041 12.602 1.00 19.74 147 ASN A C 1
ATOM 1161 O O . ASN A 1 147 ? -45.583 0.188 13.502 1.00 19.37 147 ASN A O 1
ATOM 1166 N N . GLY A 1 148 ? -44.493 1.921 12.554 1.00 17.81 148 GLY A N 1
ATOM 1167 C CA . GLY A 1 148 ? -43.492 1.974 13.602 1.00 18.53 148 GLY A CA 1
ATOM 1168 C C . GLY A 1 148 ? -42.325 0.999 13.421 1.00 18.37 148 GLY A C 1
ATOM 1169 O O . GLY A 1 148 ? -41.533 0.872 14.325 1.00 19.22 148 GLY A O 1
ATOM 1170 N N . ALA A 1 149 ? -42.268 0.263 12.309 1.00 17.03 149 ALA A N 1
ATOM 1171 C CA . ALA A 1 149 ? -41.313 -0.875 12.141 1.00 19.26 149 ALA A CA 1
ATOM 1172 C C . ALA A 1 149 ? -39.922 -0.380 11.754 1.00 18.22 149 ALA A C 1
ATOM 1173 O O . ALA A 1 149 ? -39.774 0.580 11.020 1.00 17.62 149 ALA A O 1
ATOM 1175 N N . ASN A 1 150 ? -38.906 -1.167 12.149 1.00 18.52 150 ASN A N 1
ATOM 1176 C CA . ASN A 1 150 ? -37.582 -1.088 11.527 1.00 19.99 150 ASN A CA 1
ATOM 1177 C C . ASN A 1 150 ? -36.786 -2.344 11.906 1.00 18.71 150 ASN A C 1
ATOM 1178 O O . ASN A 1 150 ? -37.321 -3.221 12.560 1.00 19.24 150 ASN A O 1
ATOM 1183 N N . ALA A 1 151 ? -35.522 -2.432 11.462 1.00 17.34 151 ALA A N 1
ATOM 1184 C CA . ALA A 1 151 ? -34.682 -3.566 11.720 1.00 18.35 151 ALA A CA 1
ATOM 1185 C C . ALA A 1 151 ? -33.688 -3.261 12.852 1.00 17.91 151 ALA A C 1
ATOM 1186 O O . ALA A 1 151 ? -32.687 -3.910 13.004 1.00 18.41 151 ALA A O 1
ATOM 1188 N N . GLN A 1 152 ? -34.025 -2.292 13.713 1.00 18.52 152 GLN A N 1
ATOM 1189 C CA . GLN A 1 152 ? -33.138 -1.874 14.797 1.00 19.45 152 GLN A CA 1
ATOM 1190 C C . GLN A 1 152 ? -32.971 -2.999 15.843 1.00 19.76 152 GLN A C 1
ATOM 1191 O O . GLN A 1 152 ? -31.961 -2.992 16.553 1.00 20.85 152 GLN A O 1
ATOM 1197 N N . LEU A 1 153 ? -33.891 -3.970 15.930 1.00 19.21 153 LEU A N 1
ATOM 1198 C CA . LEU A 1 153 ? -33.685 -5.067 16.865 1.00 20.60 153 LEU A CA 1
ATOM 1199 C C . LEU A 1 153 ? -32.385 -5.791 16.479 1.00 21.66 153 LEU A C 1
ATOM 1200 O O . LEU A 1 153 ? -31.573 -6.139 17.329 1.00 22.01 153 LEU A O 1
ATOM 1213 N N . HIS A 1 155 ? -29.995 -4.604 14.191 1.00 18.64 155 HIS A N 1
ATOM 1214 C CA . HIS A 1 155 ? -28.878 -3.688 14.072 1.00 19.43 155 HIS A CA 1
ATOM 1215 C C . HIS A 1 155 ? -28.329 -3.260 15.443 1.00 20.95 155 HIS A C 1
ATOM 1216 O O . HIS A 1 155 ? -27.107 -3.025 15.614 1.00 18.73 155 HIS A O 1
ATOM 1223 N N . GLY A 1 156 ? -29.237 -3.098 16.399 1.00 20.39 156 GLY A N 1
ATOM 1224 C CA . GLY A 1 156 ? -28.893 -2.688 17.753 1.00 21.76 156 GLY A CA 1
ATOM 1225 C C . GLY A 1 156 ? -28.051 -3.726 18.482 1.00 21.18 156 GLY A C 1
ATOM 1226 O O . GLY A 1 156 ? -27.237 -3.359 19.353 1.00 21.08 156 GLY A O 1
ATOM 1227 N N . ARG A 1 157 ? -28.283 -5.003 18.197 1.00 22.25 157 ARG A N 1
ATOM 1228 C CA . ARG A 1 157 ? -27.476 -6.086 18.775 1.00 24.41 157 ARG A CA 1
ATOM 1229 C C . ARG A 1 157 ? -26.036 -5.935 18.320 1.00 22.23 157 ARG A C 1
ATOM 1230 O O . ARG A 1 157 ? -25.097 -6.188 19.107 1.00 25.84 157 ARG A O 1
ATOM 1238 N N . ILE A 1 158 ? -25.851 -5.518 17.063 1.00 22.03 158 ILE A N 1
ATOM 1239 C CA . ILE A 1 158 ? -24.508 -5.234 16.540 1.00 22.75 158 ILE A CA 1
ATOM 1240 C C . ILE A 1 158 ? -23.940 -3.965 17.169 1.00 20.23 158 ILE A C 1
ATOM 1241 O O . ILE A 1 158 ? -22.748 -3.932 17.517 1.00 21.91 158 ILE A O 1
ATOM 1246 N N . ALA A 1 159 ? -24.762 -2.920 17.319 1.00 20.72 159 ALA A N 1
ATOM 1247 C CA . ALA A 1 159 ? -24.336 -1.713 17.978 1.00 22.14 159 ALA A CA 1
ATOM 1248 C C . ALA A 1 159 ? -23.751 -2.020 19.367 1.00 22.08 159 ALA A C 1
ATOM 1249 O O . ALA A 1 159 ? -22.691 -1.485 19.698 1.00 25.74 159 ALA A O 1
ATOM 1251 N N . ARG A 1 160 ? -24.435 -2.853 20.149 1.00 22.61 160 ARG A N 1
ATOM 1252 C CA . ARG A 1 160 ? -24.037 -3.083 21.557 1.00 23.44 160 ARG A CA 1
ATOM 1253 C C . ARG A 1 160 ? -22.802 -4.004 21.554 1.00 23.99 160 ARG A C 1
ATOM 1254 O O . ARG A 1 160 ? -21.860 -3.803 22.371 1.00 22.15 160 ARG A O 1
ATOM 1262 N N . HIS A 1 161 ? -22.768 -4.950 20.605 1.00 23.25 161 HIS A N 1
ATOM 1263 C CA . HIS A 1 161 ? -21.641 -5.927 20.499 1.00 22.43 161 HIS A CA 1
ATOM 1264 C C . HIS A 1 161 ? -20.317 -5.172 20.283 1.00 23.12 161 HIS A C 1
ATOM 1265 O O . HIS A 1 161 ? -19.286 -5.549 20.869 1.00 23.62 161 HIS A O 1
ATOM 1272 N N . TYR A 1 162 ? -20.331 -4.106 19.479 1.00 21.04 162 TYR A N 1
ATOM 1273 C CA . TYR A 1 162 ? -19.067 -3.376 19.092 1.00 22.37 162 TYR A CA 1
ATOM 1274 C C . TYR A 1 162 ? -18.920 -2.077 19.870 1.00 23.49 162 TYR A C 1
ATOM 1275 O O . TYR A 1 162 ? -17.980 -1.345 19.583 1.00 23.64 162 TYR A O 1
ATOM 1284 N N . ASN A 1 163 ? -19.861 -1.772 20.789 1.00 25.50 163 ASN A N 1
ATOM 1285 C CA . ASN A 1 163 ? -19.847 -0.516 21.558 1.00 25.32 163 ASN A CA 1
ATOM 1286 C C . ASN A 1 163 ? -19.893 0.697 20.627 1.00 25.11 163 ASN A C 1
ATOM 1287 O O . ASN A 1 163 ? -19.136 1.677 20.810 1.00 22.76 163 ASN A O 1
ATOM 1292 N N . LEU A 1 164 ? -20.809 0.655 19.639 1.00 23.67 164 LEU A N 1
ATOM 1293 C CA . LEU A 1 164 ? -20.966 1.756 18.717 1.00 20.61 164 LEU A CA 1
ATOM 1294 C C . LEU A 1 164 ? -22.094 2.668 19.130 1.00 19.84 164 LEU A C 1
ATOM 1295 O O . LEU A 1 164 ? -23.160 2.208 19.529 1.00 21.57 164 LEU A O 1
ATOM 1300 N N . PRO A 1 165 ? -21.887 3.986 18.989 1.00 20.67 165 PRO A N 1
ATOM 1301 C CA . PRO A 1 165 ? -22.981 4.940 19.180 1.00 20.96 165 PRO A CA 1
ATOM 1302 C C . PRO A 1 165 ? -24.074 4.727 18.133 1.00 22.30 165 PRO A C 1
ATOM 1303 O O . PRO A 1 165 ? -23.761 4.398 16.987 1.00 19.00 165 PRO A O 1
ATOM 1307 N N . ALA A 1 166 ? -25.343 4.931 18.543 1.00 20.07 166 ALA A N 1
ATOM 1308 C CA . ALA A 1 166 ? -26.466 4.708 17.653 1.00 20.28 166 ALA A CA 1
ATOM 1309 C C . ALA A 1 166 ? -27.591 5.673 18.019 1.00 21.99 166 ALA A C 1
ATOM 1310 O O . ALA A 1 166 ? -27.882 5.845 19.238 1.00 23.17 166 ALA A O 1
ATOM 1312 N N . VAL A 1 167 ? -28.249 6.218 16.998 1.00 19.21 167 VAL A N 1
ATOM 1313 C CA . VAL A 1 167 ? -29.400 7.044 17.227 1.00 20.14 167 VAL A CA 1
ATOM 1314 C C . VAL A 1 167 ? -30.595 6.516 16.425 1.00 20.30 167 VAL A C 1
ATOM 1315 O O . VAL A 1 167 ? -30.413 5.944 15.312 1.00 21.48 167 VAL A O 1
ATOM 1319 N N . SER A 1 168 ? -31.804 6.806 16.929 1.00 17.32 168 SER A N 1
ATOM 1320 C CA . SER A 1 168 ? -33.037 6.204 16.402 1.00 18.66 168 SER A CA 1
ATOM 1321 C C . SER A 1 168 ? -34.159 7.212 16.221 1.00 18.38 168 SER A C 1
ATOM 1322 O O . SER A 1 168 ? -34.432 7.995 17.121 1.00 19.75 168 SER A O 1
ATOM 1333 N N . GLN A 1 170 ? -37.171 5.772 15.666 1.00 17.50 170 GLN A N 1
ATOM 1334 C CA . GLN A 1 170 ? -38.273 4.937 16.147 1.00 17.55 170 GLN A CA 1
ATOM 1335 C C . GLN A 1 170 ? -38.733 5.387 17.541 1.00 20.05 170 GLN A C 1
ATOM 1336 O O . GLN A 1 170 ? -39.912 5.217 17.879 1.00 19.50 170 GLN A O 1
ATOM 1342 N N . SER A 1 171 ? -37.794 5.874 18.337 1.00 19.82 171 SER A N 1
ATOM 1343 C CA . SER A 1 171 ? -38.004 6.334 19.732 1.00 20.51 171 SER A CA 1
ATOM 1344 C C . SER A 1 171 ? -38.049 7.862 19.883 1.00 21.71 171 SER A C 1
ATOM 1345 O O . SER A 1 171 ? -38.101 8.365 21.048 1.00 22.52 171 SER A O 1
ATOM 1348 N N . THR A 1 172 ? -38.078 8.620 18.766 1.00 19.13 172 THR A N 1
ATOM 1349 C CA . THR A 1 172 ? -38.130 10.079 18.815 1.00 19.61 172 THR A CA 1
ATOM 1350 C C . THR A 1 172 ? -39.239 10.658 17.918 1.00 18.92 172 THR A C 1
ATOM 1351 O O . THR A 1 172 ? -40.159 11.300 18.447 1.00 19.71 172 THR A O 1
ATOM 1355 N N . ILE A 1 173 ? -39.161 10.458 16.598 1.00 17.92 173 ILE A N 1
ATOM 1356 C CA . ILE A 1 173 ? -40.150 11.004 15.658 1.00 17.73 173 ILE A CA 1
ATOM 1357 C C . ILE A 1 173 ? -41.455 10.185 15.670 1.00 17.81 173 ILE A C 1
ATOM 1358 O O . ILE A 1 173 ? -42.554 10.725 15.719 1.00 21.19 173 ILE A O 1
ATOM 1363 N N . TYR A 1 174 ? -41.331 8.870 15.525 1.00 18.60 174 TYR A N 1
ATOM 1364 C CA . TYR A 1 174 ? -42.518 7.981 15.445 1.00 17.75 174 TYR A CA 1
ATOM 1365 C C . TYR A 1 174 ? -43.424 8.190 16.651 1.00 18.22 174 TYR A C 1
ATOM 1366 O O . TYR A 1 174 ? -44.635 8.273 16.453 1.00 20.10 174 TYR A O 1
ATOM 1375 N N . PRO A 1 175 ? -42.928 8.282 17.908 1.00 20.78 175 PRO A N 1
ATOM 1376 C CA . PRO A 1 175 ? -43.813 8.565 19.055 1.00 19.90 175 PRO A CA 1
ATOM 1377 C C . PRO A 1 175 ? -44.720 9.785 18.882 1.00 19.79 175 PRO A C 1
ATOM 1378 O O . PRO A 1 175 ? -45.915 9.706 19.270 1.00 20.40 175 PRO A O 1
ATOM 1382 N N . GLU A 1 176 ? -44.208 10.857 18.227 1.00 18.76 176 GLU A N 1
ATOM 1383 C CA . GLU A 1 176 ? -45.031 12.056 17.975 1.00 20.05 176 GLU A CA 1
ATOM 1384 C C . GLU A 1 176 ? -46.056 11.788 16.861 1.00 21.25 176 GLU A C 1
ATOM 1385 O O . GLU A 1 176 ? -47.204 12.276 16.921 1.00 22.11 176 GLU A O 1
ATOM 1391 N N . VAL A 1 177 ? -45.710 10.920 15.901 1.00 19.02 177 VAL A N 1
ATOM 1392 C CA . VAL A 1 177 ? -46.630 10.520 14.838 1.00 19.27 177 VAL A CA 1
ATOM 1393 C C . VAL A 1 177 ? -47.757 9.659 15.409 1.00 19.47 177 VAL A C 1
ATOM 1394 O O . VAL A 1 177 ? -48.953 9.909 15.151 1.00 19.66 177 VAL A O 1
ATOM 1398 N N . VAL A 1 178 ? -47.404 8.640 16.181 1.00 17.86 178 VAL A N 1
ATOM 1399 C CA . VAL A 1 178 ? -48.450 7.725 16.634 1.00 20.53 178 VAL A CA 1
ATOM 1400 C C . VAL A 1 178 ? -49.411 8.447 17.611 1.00 21.86 178 VAL A C 1
ATOM 1401 O O . VAL A 1 178 ? -50.560 8.049 17.727 1.00 21.97 178 VAL A O 1
ATOM 1405 N N . ALA A 1 179 ? -48.951 9.470 18.329 1.00 20.20 179 ALA A N 1
ATOM 1406 C CA . ALA A 1 179 ? -49.780 10.204 19.317 1.00 21.87 179 ALA A CA 1
ATOM 1407 C C . ALA A 1 179 ? -50.663 11.240 18.617 1.00 23.33 179 ALA A C 1
ATOM 1408 O O . ALA A 1 179 ? -51.456 11.912 19.301 1.00 22.10 179 ALA A O 1
ATOM 1410 N N . GLY A 1 180 ? -50.420 11.440 17.315 1.00 22.78 180 GLY A N 1
ATOM 1411 C CA . GLY A 1 180 ? -51.195 12.317 16.451 1.00 24.23 180 GLY A CA 1
ATOM 1412 C C . GLY A 1 180 ? -50.764 13.777 16.508 1.00 26.69 180 GLY A C 1
ATOM 1413 O O . GLY A 1 180 ? -51.519 14.654 16.046 1.00 28.48 180 GLY A O 1
ATOM 1414 N N . ARG A 1 181 ? -49.565 14.062 17.013 1.00 24.82 181 ARG A N 1
ATOM 1415 C CA . ARG A 1 181 ? -49.073 15.446 17.051 1.00 25.80 181 ARG A CA 1
ATOM 1416 C C . ARG A 1 181 ? -48.303 15.822 15.797 1.00 23.96 181 ARG A C 1
ATOM 1417 O O . ARG A 1 181 ? -48.187 16.998 15.517 1.00 25.78 181 ARG A O 1
ATOM 1425 N N . ILE A 1 182 ? -47.795 14.850 15.048 1.00 20.61 182 ILE A N 1
ATOM 1426 C CA . ILE A 1 182 ? -47.327 15.097 13.686 1.00 23.85 182 ILE A CA 1
ATOM 1427 C C . ILE A 1 182 ? -48.174 14.240 12.750 1.00 23.94 182 ILE A C 1
ATOM 1428 O O . ILE A 1 182 ? -48.226 12.995 12.946 1.00 24.47 182 ILE A O 1
ATOM 1433 N N . GLU A 1 183 ? -48.830 14.840 11.757 1.00 24.81 183 GLU A N 1
ATOM 1434 C CA . GLU A 1 183 ? -49.549 14.001 10.761 1.00 27.24 183 GLU A CA 1
ATOM 1435 C C . GLU A 1 183 ? -48.517 13.527 9.727 1.00 24.38 183 GLU A C 1
ATOM 1436 O O . GLU A 1 183 ? -47.618 14.273 9.372 1.00 22.71 183 GLU A O 1
ATOM 1442 N N . ASN A 1 184 ? -48.621 12.254 9.331 1.00 21.13 184 ASN A N 1
ATOM 1443 C CA . ASN A 1 184 ? -47.608 11.597 8.512 1.00 21.93 184 ASN A CA 1
ATOM 1444 C C . ASN A 1 184 ? -47.195 12.468 7.324 1.00 20.89 184 ASN A C 1
ATOM 1445 O O . ASN A 1 184 ? -46.013 12.619 7.056 1.00 21.23 184 ASN A O 1
ATOM 1450 N N . ARG A 1 185 ? -48.182 13.031 6.618 1.00 24.43 185 ARG A N 1
ATOM 1451 C CA . ARG A 1 185 ? -47.928 13.717 5.344 1.00 24.12 185 ARG A CA 1
ATOM 1452 C C . ARG A 1 185 ? -47.243 15.068 5.555 1.00 24.36 185 ARG A C 1
ATOM 1453 O O . ARG A 1 185 ? -46.719 15.623 4.610 1.00 27.27 185 ARG A O 1
ATOM 1461 N N . GLU A 1 186 ? -47.163 15.543 6.794 1.00 24.74 186 GLU A N 1
ATOM 1462 C CA . GLU A 1 186 ? -46.336 16.685 7.111 1.00 26.74 186 GLU A CA 1
ATOM 1463 C C . GLU A 1 186 ? -44.851 16.373 6.962 1.00 23.80 186 GLU A C 1
ATOM 1464 O O . GLU A 1 186 ? -44.067 17.309 6.735 1.00 22.73 186 GLU A O 1
ATOM 1470 N N . ILE A 1 187 ? -44.454 15.099 7.137 1.00 24.17 187 ILE A N 1
ATOM 1471 C CA . ILE A 1 187 ? -43.026 14.763 7.099 1.00 20.92 187 ILE A CA 1
ATOM 1472 C C . ILE A 1 187 ? -42.670 13.669 6.094 1.00 20.44 187 ILE A C 1
ATOM 1473 O O . ILE A 1 187 ? -41.473 13.471 5.904 1.00 20.86 187 ILE A O 1
ATOM 1478 N N . THR A 1 188 ? -43.651 12.988 5.486 1.00 19.81 188 THR A N 1
ATOM 1479 C CA . THR A 1 188 ? -43.319 11.974 4.496 1.00 23.36 188 THR A CA 1
ATOM 1480 C C . THR A 1 188 ? -44.514 11.741 3.586 1.00 23.76 188 THR A C 1
ATOM 1481 O O . THR A 1 188 ? -45.642 11.578 4.052 1.00 23.65 188 THR A O 1
ATOM 1485 N N . PRO A 1 189 ? -44.313 11.726 2.243 1.00 23.35 189 PRO A N 1
ATOM 1486 C CA . PRO A 1 189 ? -45.406 11.420 1.326 1.00 24.96 189 PRO A CA 1
ATOM 1487 C C . PRO A 1 189 ? -45.793 9.945 1.217 1.00 24.17 189 PRO A C 1
ATOM 1488 O O . PRO A 1 189 ? -46.884 9.684 0.722 1.00 27.20 189 PRO A O 1
ATOM 1492 N N . ASP A 1 190 ? -44.944 9.013 1.690 1.00 22.39 190 ASP A N 1
ATOM 1493 C CA . ASP A 1 190 ? -45.164 7.607 1.475 1.00 24.13 190 ASP A CA 1
ATOM 1494 C C . ASP A 1 190 ? -44.880 6.752 2.715 1.00 23.19 190 ASP A C 1
ATOM 1495 O O . ASP A 1 190 ? -44.850 5.558 2.568 1.00 25.15 190 ASP A O 1
ATOM 1500 N N . ASP A 1 191 ? -44.644 7.385 3.869 1.00 21.57 191 ASP A N 1
ATOM 1501 C CA . ASP A 1 191 ? -44.434 6.736 5.165 1.00 24.01 191 ASP A CA 1
ATOM 1502 C C . ASP A 1 191 ? -43.059 6.084 5.267 1.00 23.57 191 ASP A C 1
ATOM 1503 O O . ASP A 1 191 ? -42.760 5.442 6.276 1.00 24.62 191 ASP A O 1
ATOM 1508 N N . LEU A 1 192 ? -42.180 6.339 4.299 1.00 21.61 192 LEU A N 1
ATOM 1509 C CA . LEU A 1 192 ? -40.813 5.805 4.364 1.00 21.82 192 LEU A CA 1
ATOM 1510 C C . LEU A 1 192 ? -39.802 6.929 4.121 1.00 23.65 192 LEU A C 1
ATOM 1511 O O . LEU A 1 192 ? -38.902 7.155 4.942 1.00 22.01 192 LEU A O 1
ATOM 1516 N N . HIS A 1 193 ? -39.940 7.610 2.970 1.00 22.49 193 HIS A N 1
ATOM 1517 C CA . HIS A 1 193 ? -39.009 8.667 2.559 1.00 23.57 193 HIS A CA 1
ATOM 1518 C C . HIS A 1 193 ? -39.430 10.006 3.150 1.00 22.63 193 HIS A C 1
ATOM 1519 O O . HIS A 1 193 ? -40.542 10.451 2.922 1.00 23.46 193 HIS A O 1
ATOM 1526 N N . PRO A 1 194 ? -38.579 10.666 3.962 1.00 23.00 194 PRO A N 1
ATOM 1527 C CA . PRO A 1 194 ? -38.882 11.988 4.522 1.00 21.37 194 PRO A CA 1
ATOM 1528 C C . PRO A 1 194 ? -38.852 13.075 3.443 1.00 21.59 194 PRO A C 1
ATOM 1529 O O . PRO A 1 194 ? -38.114 12.980 2.475 1.00 20.52 194 PRO A O 1
ATOM 1533 N N . ASN A 1 195 ? -39.722 14.067 3.609 1.00 21.86 195 ASN A N 1
ATOM 1534 C CA . ASN A 1 195 ? -39.657 15.309 2.799 1.00 21.46 195 ASN A CA 1
ATOM 1535 C C . ASN A 1 195 ? -38.648 16.247 3.457 1.00 21.44 195 ASN A C 1
ATOM 1536 O O . ASN A 1 195 ? -37.854 15.826 4.309 1.00 22.20 195 ASN A O 1
ATOM 1541 N N . ASP A 1 196 ? -38.639 17.542 3.078 1.00 23.57 196 ASP A N 1
ATOM 1542 C CA . ASP A 1 196 ? -37.671 18.444 3.665 1.00 22.54 196 ASP A CA 1
ATOM 1543 C C . ASP A 1 196 ? -37.808 18.547 5.192 1.00 21.97 196 ASP A C 1
ATOM 1544 O O . ASP A 1 196 ? -36.787 18.552 5.921 1.00 22.20 196 ASP A O 1
ATOM 1549 N N . ALA A 1 197 ? -39.060 18.693 5.660 1.00 24.21 197 ALA A N 1
ATOM 1550 C CA . ALA A 1 197 ? -39.376 18.830 7.067 1.00 22.78 197 ALA A CA 1
ATOM 1551 C C . ALA A 1 197 ? -38.898 17.574 7.821 1.00 22.64 197 ALA A C 1
ATOM 1552 O O . ALA A 1 197 ? -38.289 17.682 8.895 1.00 24.09 197 ALA A O 1
ATOM 1554 N N . GLY A 1 198 ? -39.151 16.402 7.233 1.00 23.55 198 GLY A N 1
ATOM 1555 C CA . GLY A 1 198 ? -38.734 15.134 7.835 1.00 22.10 198 GLY A CA 1
ATOM 1556 C C . GLY A 1 198 ? -37.215 14.981 7.893 1.00 21.40 198 GLY A C 1
ATOM 1557 O O . GLY A 1 198 ? -36.673 14.549 8.913 1.00 20.71 198 GLY A O 1
ATOM 1558 N N . HIS A 1 199 ? -36.529 15.315 6.779 1.00 21.71 199 HIS A N 1
ATOM 1559 C CA . HIS A 1 199 ? -35.064 15.291 6.752 1.00 20.19 199 HIS A CA 1
ATOM 1560 C C . HIS A 1 199 ? -34.482 16.216 7.818 1.00 20.31 199 HIS A C 1
ATOM 1561 O O . HIS A 1 199 ? -33.460 15.873 8.415 1.00 22.20 199 HIS A O 1
ATOM 1568 N N . ALA A 1 200 ? -35.070 17.404 8.007 1.00 21.17 200 ALA A N 1
ATOM 1569 C CA . ALA A 1 200 ? -34.554 18.331 9.039 1.00 24.65 200 ALA A CA 1
ATOM 1570 C C . ALA A 1 200 ? -34.725 17.718 10.442 1.00 22.48 200 ALA A C 1
ATOM 1571 O O . ALA A 1 200 ? -33.801 17.803 11.268 1.00 23.26 200 ALA A O 1
ATOM 1573 N N . LEU A 1 201 ? -35.855 17.041 10.691 1.00 20.80 201 LEU A N 1
ATOM 1574 C CA . LEU A 1 201 ? -36.109 16.338 12.004 1.00 22.77 201 LEU A CA 1
ATOM 1575 C C . LEU A 1 201 ? -35.086 15.209 12.203 1.00 19.39 201 LEU A C 1
ATOM 1576 O O . LEU A 1 201 ? -34.520 15.029 13.305 1.00 21.56 201 LEU A O 1
ATOM 1581 N N . VAL A 1 202 ? -34.786 14.454 11.150 1.00 19.77 202 VAL A N 1
ATOM 1582 C CA . VAL A 1 202 ? -33.863 13.330 11.271 1.00 18.86 202 VAL A CA 1
ATOM 1583 C C . VAL A 1 202 ? -32.476 13.863 11.650 1.00 20.08 202 VAL A C 1
ATOM 1584 O O . VAL A 1 202 ? -31.787 13.331 12.554 1.00 19.68 202 VAL A O 1
ATOM 1588 N N . ALA A 1 203 ? -32.048 14.910 10.934 1.00 19.96 203 ALA A N 1
ATOM 1589 C CA . ALA A 1 203 ? -30.773 15.522 11.182 1.00 21.85 203 ALA A CA 1
ATOM 1590 C C . ALA A 1 203 ? -30.758 16.076 12.603 1.00 21.24 203 ALA A C 1
ATOM 1591 O O . ALA A 1 203 ? -29.749 16.061 13.219 1.00 21.24 203 ALA A O 1
ATOM 1593 N N . SER A 1 204 ? -31.867 16.680 13.048 1.00 23.48 204 SER A N 1
ATOM 1594 C CA . SER A 1 204 ? -31.886 17.306 14.385 1.00 23.44 204 SER A CA 1
ATOM 1595 C C . SER A 1 204 ? -31.626 16.247 15.467 1.00 22.96 204 SER A C 1
ATOM 1596 O O . SER A 1 204 ? -30.992 16.532 16.470 1.00 21.65 204 SER A O 1
ATOM 1599 N N . VAL A 1 205 ? -32.110 15.011 15.248 1.00 20.91 205 VAL A N 1
ATOM 1600 C CA . VAL A 1 205 ? -31.913 13.962 16.235 1.00 21.70 205 VAL A CA 1
ATOM 1601 C C . VAL A 1 205 ? -30.413 13.617 16.272 1.00 20.85 205 VAL A C 1
ATOM 1602 O O . VAL A 1 205 ? -29.848 13.417 17.333 1.00 21.54 205 VAL A O 1
ATOM 1606 N N . ILE A 1 206 ? -29.785 13.556 15.093 1.00 18.38 206 ILE A N 1
ATOM 1607 C CA . ILE A 1 206 ? -28.407 13.174 14.997 1.00 20.84 206 ILE A CA 1
ATOM 1608 C C . ILE A 1 206 ? -27.540 14.284 15.608 1.00 21.06 206 ILE A C 1
ATOM 1609 O O . ILE A 1 206 ? -26.617 13.997 16.375 1.00 23.45 206 ILE A O 1
ATOM 1614 N N . THR A 1 207 ? -27.830 15.534 15.262 1.00 21.87 207 THR A N 1
ATOM 1615 C CA . THR A 1 207 ? -26.970 16.670 15.714 1.00 22.28 207 THR A CA 1
ATOM 1616 C C . THR A 1 207 ? -27.123 16.883 17.242 1.00 25.55 207 THR A C 1
ATOM 1617 O O . THR A 1 207 ? -26.176 17.315 17.892 1.00 23.09 207 THR A O 1
ATOM 1621 N N . TYR A 1 208 ? -28.309 16.607 17.816 1.00 23.83 208 TYR A N 1
ATOM 1622 C CA . TYR A 1 208 ? -28.494 16.613 19.266 1.00 23.18 208 TYR A CA 1
ATOM 1623 C C . TYR A 1 208 ? -27.400 15.778 19.945 1.00 23.69 208 TYR A C 1
ATOM 1624 O O . TYR A 1 208 ? -26.722 16.205 20.912 1.00 24.17 208 TYR A O 1
ATOM 1633 N N . PHE A 1 209 ? -27.173 14.575 19.402 1.00 22.94 209 PHE A N 1
ATOM 1634 C CA . PHE A 1 209 ? -26.211 13.651 19.953 1.00 23.57 209 PHE A CA 1
ATOM 1635 C C . PHE A 1 209 ? -24.794 14.180 19.699 1.00 24.57 209 PHE A C 1
ATOM 1636 O O . PHE A 1 209 ? -23.979 14.167 20.617 1.00 24.42 209 PHE A O 1
ATOM 1644 N N . LEU A 1 210 ? -24.513 14.643 18.463 1.00 23.88 210 LEU A N 1
ATOM 1645 C CA . LEU A 1 210 ? -23.141 15.099 18.119 1.00 22.89 210 LEU A CA 1
ATOM 1646 C C . LEU A 1 210 ? -22.789 16.256 19.077 1.00 24.15 210 LEU A C 1
ATOM 1647 O O . LEU A 1 210 ? -21.714 16.316 19.637 1.00 23.53 210 LEU A O 1
ATOM 1652 N N . ASP A 1 211 ? -23.772 17.123 19.338 1.00 24.95 211 ASP A N 1
ATOM 1653 C CA . ASP A 1 211 ? -23.517 18.293 20.253 1.00 25.50 211 ASP A CA 1
ATOM 1654 C C . ASP A 1 211 ? -23.227 17.797 21.680 1.00 26.81 211 ASP A C 1
ATOM 1655 O O . ASP A 1 211 ? -22.372 18.346 22.384 1.00 28.34 211 ASP A O 1
ATOM 1660 N N . LYS A 1 212 ? -23.962 16.788 22.152 1.00 24.23 212 LYS A N 1
ATOM 1661 C CA . LYS A 1 212 ? -23.759 16.227 23.467 1.00 27.83 212 LYS A CA 1
ATOM 1662 C C . LYS A 1 212 ? -22.345 15.632 23.563 1.00 32.64 212 LYS A C 1
ATOM 1663 O O . LYS A 1 212 ? -21.628 15.803 24.569 1.00 31.55 212 LYS A O 1
ATOM 1669 N N . VAL A 1 213 ? -21.930 14.911 22.515 1.00 29.15 213 VAL A N 1
ATOM 1670 C CA . VAL A 1 213 ? -20.596 14.316 22.502 1.00 28.49 213 VAL A CA 1
ATOM 1671 C C . VAL A 1 213 ? -19.521 15.399 22.565 1.00 28.82 213 VAL A C 1
ATOM 1672 O O . VAL A 1 213 ? -18.475 15.170 23.208 1.00 29.18 213 VAL A O 1
ATOM 1676 N N . LYS A 1 214 ? -19.708 16.474 21.802 1.00 28.84 214 LYS A N 1
ATOM 1677 C CA . LYS A 1 214 ? -18.708 17.510 21.670 1.00 32.90 214 LYS A CA 1
ATOM 1678 C C . LYS A 1 214 ? -18.464 18.206 23.021 1.00 36.05 214 LYS A C 1
ATOM 1679 O O . LYS A 1 214 ? -17.323 18.570 23.337 1.00 35.02 214 LYS A O 1
ATOM 1685 N N . THR A 1 215 ? -19.525 18.377 23.808 1.00 33.72 215 THR A N 1
ATOM 1686 C CA . THR A 1 215 ? -19.438 19.224 25.009 1.00 38.36 215 THR A CA 1
ATOM 1687 C C . THR A 1 215 ? -19.242 18.406 26.284 1.00 42.49 215 THR A C 1
ATOM 1688 O O . THR A 1 215 ? -19.083 18.986 27.352 1.00 43.11 215 THR A O 1
ATOM 1692 N N . GLU A 1 216 ? -19.264 17.078 26.195 1.00 42.83 216 GLU A N 1
ATOM 1693 C CA . GLU A 1 216 ? -19.033 16.248 27.382 1.00 50.42 216 GLU A CA 1
ATOM 1694 C C . GLU A 1 216 ? -17.643 16.526 27.979 1.00 48.44 216 GLU A C 1
ATOM 1695 O O . GLU A 1 216 ? -16.621 16.483 27.283 1.00 52.13 216 GLU A O 1
ATOM 1701 N N . SER A 1 222 ? -8.065 3.569 24.344 1.00 56.43 222 SER A N 1
ATOM 1702 C CA . SER A 1 222 ? -9.114 3.587 25.361 1.00 56.45 222 SER A CA 1
ATOM 1703 C C . SER A 1 222 ? -10.386 2.984 24.751 1.00 54.71 222 SER A C 1
ATOM 1704 O O . SER A 1 222 ? -11.443 2.997 25.338 1.00 60.27 222 SER A O 1
ATOM 1707 N N . GLU A 1 223 ? -10.219 2.428 23.552 1.00 52.93 223 GLU A N 1
ATOM 1708 C CA . GLU A 1 223 ? -11.235 1.750 22.781 1.00 44.84 223 GLU A CA 1
ATOM 1709 C C . GLU A 1 223 ? -11.391 0.331 23.322 1.00 40.24 223 GLU A C 1
ATOM 1710 O O . GLU A 1 223 ? -10.419 -0.270 23.774 1.00 35.74 223 GLU A O 1
ATOM 1716 N N . PRO A 1 224 ? -12.592 -0.294 23.304 1.00 34.56 224 PRO A N 1
ATOM 1717 C CA . PRO A 1 224 ? -12.700 -1.667 23.772 1.00 34.63 224 PRO A CA 1
ATOM 1718 C C . PRO A 1 224 ? -11.881 -2.631 22.897 1.00 34.25 224 PRO A C 1
ATOM 1719 O O . PRO A 1 224 ? -11.571 -2.356 21.696 1.00 31.89 224 PRO A O 1
ATOM 1723 N N . ASP A 1 225 ? -11.554 -3.783 23.474 1.00 32.19 225 ASP A N 1
ATOM 1724 C CA . ASP A 1 225 ? -10.974 -4.854 22.705 1.00 33.55 225 ASP A CA 1
ATOM 1725 C C . ASP A 1 225 ? -11.957 -5.249 21.596 1.00 34.02 225 ASP A C 1
ATOM 1726 O O . ASP A 1 225 ? -13.190 -5.339 21.800 1.00 35.22 225 ASP A O 1
ATOM 1731 N N . TYR A 1 226 ? -11.387 -5.502 20.420 1.00 32.11 226 TYR A N 1
ATOM 1732 C CA . TYR A 1 226 ? -12.202 -5.852 19.247 1.00 31.09 226 TYR A CA 1
ATOM 1733 C C . TYR A 1 226 ? -12.674 -7.277 19.400 1.00 28.72 226 TYR A C 1
ATOM 1734 O O . TYR A 1 226 ? -11.849 -8.207 19.407 1.00 32.55 226 TYR A O 1
ATOM 1743 N N . PRO A 1 227 ? -14.000 -7.512 19.516 1.00 28.96 227 PRO A N 1
ATOM 1744 C CA . PRO A 1 227 ? -14.473 -8.843 19.853 1.00 25.38 227 PRO A CA 1
ATOM 1745 C C . PRO A 1 227 ? -14.623 -9.789 18.653 1.00 29.45 227 PRO A C 1
ATOM 1746 O O . PRO A 1 227 ? -14.738 -9.317 17.488 1.00 28.95 227 PRO A O 1
ATOM 1750 N N . ALA A 1 228 ? -14.685 -11.099 18.955 1.00 28.84 228 ALA A N 1
ATOM 1751 C CA . ALA A 1 228 ? -15.101 -12.135 18.024 1.00 27.87 228 ALA A CA 1
ATOM 1752 C C . ALA A 1 228 ? -16.513 -11.825 17.535 1.00 27.86 228 ALA A C 1
ATOM 1753 O O . ALA A 1 228 ? -17.300 -11.257 18.298 1.00 28.41 228 ALA A O 1
ATOM 1755 N N . PRO A 1 229 ? -16.893 -12.190 16.290 1.00 28.25 229 PRO A N 1
ATOM 1756 C CA . PRO A 1 229 ? -18.239 -11.870 15.797 1.00 26.42 229 PRO A CA 1
ATOM 1757 C C . PRO A 1 229 ? -19.366 -12.545 16.585 1.00 29.09 229 PRO A C 1
ATOM 1758 O O . PRO A 1 229 ? -19.185 -13.575 17.196 1.00 30.81 229 PRO A O 1
ATOM 1762 N N . LEU A 1 230 ? -20.518 -11.880 16.619 1.00 26.13 230 LEU A N 1
ATOM 1763 C CA . LEU A 1 230 ? -21.706 -12.368 17.250 1.00 26.23 230 LEU A CA 1
ATOM 1764 C C . LEU A 1 230 ? -22.413 -13.409 16.363 1.00 25.58 230 LEU A C 1
ATOM 1765 O O . LEU A 1 230 ? -22.883 -14.422 16.845 1.00 25.83 230 LEU A O 1
ATOM 1770 N N . THR A 1 231 ? -22.470 -13.176 15.044 1.00 22.72 231 THR A N 1
ATOM 1771 C CA . THR A 1 231 ? -23.040 -14.102 14.084 1.00 22.75 231 THR A CA 1
ATOM 1772 C C . THR A 1 231 ? -21.940 -14.962 13.460 1.00 21.89 231 THR A C 1
ATOM 1773 O O . THR A 1 231 ? -20.763 -14.810 13.790 1.00 23.44 231 THR A O 1
ATOM 1777 N N . LYS A 1 232 ? -22.330 -15.850 12.527 1.00 25.89 232 LYS A N 1
ATOM 1778 C CA . LYS A 1 232 ? -21.368 -16.646 11.711 1.00 26.25 232 LYS A CA 1
ATOM 1779 C C . LYS A 1 232 ? -20.478 -15.748 10.824 1.00 25.21 232 LYS A C 1
ATOM 1780 O O . LYS A 1 232 ? -19.407 -16.169 10.381 1.00 25.66 232 LYS A O 1
ATOM 1786 N N . ASN A 1 233 ? -20.916 -14.512 10.576 1.00 24.48 233 ASN A N 1
ATOM 1787 C CA . ASN A 1 233 ? -20.137 -13.475 9.950 1.00 21.88 233 ASN A CA 1
ATOM 1788 C C . ASN A 1 233 ? -19.586 -13.935 8.589 1.00 24.45 233 ASN A C 1
ATOM 1789 O O . ASN A 1 233 ? -18.454 -13.639 8.253 1.00 24.12 233 ASN A O 1
ATOM 1794 N N . THR A 1 234 ? -20.421 -14.600 7.784 1.00 23.47 234 THR A N 1
ATOM 1795 C CA . THR A 1 234 ? -19.964 -15.139 6.505 1.00 23.66 234 THR A CA 1
ATOM 1796 C C . THR A 1 234 ? -20.074 -14.134 5.345 1.00 23.22 234 THR A C 1
ATOM 1797 O O . THR A 1 234 ? -19.933 -14.542 4.181 1.00 22.32 234 THR A O 1
ATOM 1801 N N . TYR A 1 235 ? -20.362 -12.851 5.620 1.00 21.72 235 TYR A N 1
ATOM 1802 C CA . TYR A 1 235 ? -20.485 -11.829 4.550 1.00 19.86 235 TYR A CA 1
ATOM 1803 C C . TYR A 1 235 ? -19.370 -10.779 4.641 1.00 20.14 235 TYR A C 1
ATOM 1804 O O . TYR A 1 235 ? -19.278 -9.940 3.751 1.00 22.48 235 TYR A O 1
ATOM 1813 N N . GLU A 1 236 ? -18.486 -10.852 5.644 1.00 22.39 236 GLU A N 1
ATOM 1814 C CA . GLU A 1 236 ? -17.454 -9.843 5.800 1.00 22.76 236 GLU A CA 1
ATOM 1815 C C . GLU A 1 236 ? -16.551 -9.744 4.566 1.00 24.77 236 GLU A C 1
ATOM 1816 O O . GLU A 1 236 ? -16.145 -8.637 4.175 1.00 24.07 236 GLU A O 1
ATOM 1822 N N . LYS A 1 237 ? -16.199 -10.880 3.974 1.00 24.54 237 LYS A N 1
ATOM 1823 C CA . LYS A 1 237 ? -15.583 -10.878 2.669 1.00 25.37 237 LYS A CA 1
ATOM 1824 C C . LYS A 1 237 ? -16.701 -11.103 1.644 1.00 26.22 237 LYS A C 1
ATOM 1825 O O . LYS A 1 237 ? -17.296 -12.164 1.604 1.00 27.98 237 LYS A O 1
ATOM 1831 N N . SER A 1 238 ? -17.018 -10.073 0.869 1.00 23.07 238 SER A N 1
ATOM 1832 C CA . SER A 1 238 ? -18.087 -10.103 -0.117 1.00 22.93 238 SER A CA 1
ATOM 1833 C C . SER A 1 238 ? -17.550 -9.503 -1.411 1.00 22.06 238 SER A C 1
ATOM 1834 O O . SER A 1 238 ? -17.203 -8.333 -1.433 1.00 22.36 238 SER A O 1
ATOM 1837 N N . ILE A 1 239 ? -17.399 -10.339 -2.452 1.00 19.38 239 ILE A N 1
ATOM 1838 C CA . ILE A 1 239 ? -16.703 -9.929 -3.657 1.00 23.64 239 ILE A CA 1
ATOM 1839 C C . ILE A 1 239 ? -17.684 -9.875 -4.824 1.00 21.11 239 ILE A C 1
ATOM 1840 O O . ILE A 1 239 ? -18.268 -10.859 -5.155 1.00 23.41 239 ILE A O 1
ATOM 1845 N N . ARG A 1 240 ? -17.893 -8.710 -5.434 1.00 22.20 240 ARG A N 1
ATOM 1846 C CA . ARG A 1 240 ? -18.733 -8.679 -6.624 1.00 21.53 240 ARG A CA 1
ATOM 1847 C C . ARG A 1 240 ? -17.939 -9.175 -7.842 1.00 24.15 240 ARG A C 1
ATOM 1848 O O . ARG A 1 240 ? -16.780 -8.783 -8.037 1.00 27.18 240 ARG A O 1
ATOM 1856 N N . HIS A 1 241 ? -18.583 -9.989 -8.652 1.00 23.30 241 HIS A N 1
ATOM 1857 C CA . HIS A 1 241 ? -18.086 -10.458 -9.968 1.00 24.37 241 HIS A CA 1
ATOM 1858 C C . HIS A 1 241 ? -18.876 -9.678 -11.017 1.00 20.98 241 HIS A C 1
ATOM 1859 O O . HIS A 1 241 ? -20.107 -9.849 -11.144 1.00 20.75 241 HIS A O 1
ATOM 1866 N N . GLN A 1 242 ? -18.180 -8.798 -11.723 1.00 19.69 242 GLN A N 1
ATOM 1867 C CA . GLN A 1 242 ? -18.779 -7.946 -12.742 1.00 21.22 242 GLN A CA 1
ATOM 1868 C C . GLN A 1 242 ? -17.984 -8.122 -14.045 1.00 22.57 242 GLN A C 1
ATOM 1869 O O . GLN A 1 242 ? -17.211 -9.068 -14.161 1.00 25.19 242 GLN A O 1
ATOM 1875 N N . ASN A 1 243 ? -18.235 -7.264 -15.035 1.00 22.83 243 ASN A N 1
ATOM 1876 C CA . ASN A 1 243 ? -17.819 -7.577 -16.406 1.00 24.23 243 ASN A CA 1
ATOM 1877 C C . ASN A 1 243 ? -16.290 -7.427 -16.540 1.00 28.30 243 ASN A C 1
ATOM 1878 O O . ASN A 1 243 ? -15.789 -7.816 -17.562 1.00 26.63 243 ASN A O 1
ATOM 1883 N N . SER A 1 244 ? -15.582 -6.933 -15.504 1.00 29.26 244 SER A N 1
ATOM 1884 C CA . SER A 1 244 ? -14.110 -6.878 -15.479 1.00 31.90 244 SER A CA 1
ATOM 1885 C C . SER A 1 244 ? -13.504 -8.243 -15.089 1.00 34.31 244 SER A C 1
ATOM 1886 O O . SER A 1 244 ? -12.290 -8.445 -15.186 1.00 30.09 244 SER A O 1
ATOM 1889 N N . ASP A 1 245 ? -14.334 -9.191 -14.631 1.00 30.34 245 ASP A N 1
ATOM 1890 C CA . ASP A 1 245 ? -13.831 -10.455 -14.095 1.00 32.69 245 ASP A CA 1
ATOM 1891 C C . ASP A 1 245 ? -13.319 -11.344 -15.238 1.00 32.60 245 ASP A C 1
ATOM 1892 O O . ASP A 1 245 ? -14.008 -11.576 -16.220 1.00 32.29 245 ASP A O 1
ATOM 1897 N N . GLU A 1 246 ? -12.130 -11.909 -15.058 1.00 41.10 246 GLU A N 1
ATOM 1898 C CA . GLU A 1 246 ? -11.472 -12.606 -16.174 1.00 49.67 246 GLU A CA 1
ATOM 1899 C C . GLU A 1 246 ? -11.961 -14.064 -16.317 1.00 51.18 246 GLU A C 1
ATOM 1900 O O . GLU A 1 246 ? -11.613 -14.710 -17.320 1.00 56.10 246 GLU A O 1
ATOM 1906 N N . ASN A 1 247 ? -12.751 -14.591 -15.367 1.00 43.05 247 ASN A N 1
ATOM 1907 C CA . ASN A 1 247 ? -13.191 -16.002 -15.422 1.00 48.30 247 ASN A CA 1
ATOM 1908 C C . ASN A 1 247 ? -14.593 -16.166 -16.034 1.00 44.53 247 ASN A C 1
ATOM 1909 O O . ASN A 1 247 ? -15.139 -17.268 -16.071 1.00 47.38 247 ASN A O 1
ATOM 1914 N N . VAL A 1 248 ? -15.164 -15.080 -16.538 1.00 37.91 248 VAL A N 1
ATOM 1915 C CA . VAL A 1 248 ? -16.514 -15.087 -17.041 1.00 35.50 248 VAL A CA 1
ATOM 1916 C C . VAL A 1 248 ? -16.533 -15.477 -18.523 1.00 33.09 248 VAL A C 1
ATOM 1917 O O . VAL A 1 248 ? -15.699 -15.023 -19.296 1.00 37.18 248 VAL A O 1
ATOM 1921 N N . VAL A 1 249 ? -17.500 -16.316 -18.909 1.00 27.79 249 VAL A N 1
ATOM 1922 C CA . VAL A 1 249 ? -17.687 -16.681 -20.325 1.00 29.95 249 VAL A CA 1
ATOM 1923 C C . VAL A 1 249 ? -19.115 -16.315 -20.776 1.00 29.90 249 VAL A C 1
ATOM 1924 O O . VAL A 1 249 ? -20.104 -16.802 -20.255 1.00 30.20 249 VAL A O 1
ATOM 1928 N N . CYS A 1 250 ? -19.242 -15.438 -21.770 1.00 29.02 250 CYS A N 1
ATOM 1929 C CA . CYS A 1 250 ? -20.563 -15.091 -22.268 1.00 32.23 250 CYS A CA 1
ATOM 1930 C C . CYS A 1 250 ? -20.982 -15.985 -23.440 1.00 33.27 250 CYS A C 1
ATOM 1931 O O . CYS A 1 250 ? -20.159 -16.254 -24.294 1.00 31.67 250 CYS A O 1
ATOM 1934 N N . HIS A 1 251 ? -22.279 -16.319 -23.506 1.00 30.24 251 HIS A N 1
ATOM 1935 C CA . HIS A 1 251 ? -22.922 -17.036 -24.605 1.00 30.39 251 HIS A CA 1
ATOM 1936 C C . HIS A 1 251 ? -24.274 -16.386 -24.879 1.00 28.31 251 HIS A C 1
ATOM 1937 O O . HIS A 1 251 ? -25.329 -16.998 -24.698 1.00 26.92 251 HIS A O 1
ATOM 1944 N N . GLY A 1 252 ? -24.245 -15.112 -25.288 1.00 26.34 252 GLY A N 1
ATOM 1945 C CA . GLY A 1 252 ? -25.450 -14.353 -25.569 1.00 26.11 252 GLY A CA 1
ATOM 1946 C C . GLY A 1 252 ? -25.548 -13.086 -24.735 1.00 26.42 252 GLY A C 1
ATOM 1947 O O . GLY A 1 252 ? -25.914 -12.032 -25.243 1.00 27.06 252 GLY A O 1
ATOM 1948 N N . PHE A 1 253 ? -25.234 -13.187 -23.442 1.00 25.75 253 PHE A N 1
ATOM 1949 C CA . PHE A 1 253 ? -25.072 -11.963 -22.587 1.00 26.33 253 PHE A CA 1
ATOM 1950 C C . PHE A 1 253 ? -23.898 -11.146 -23.139 1.00 27.28 253 PHE A C 1
ATOM 1951 O O . PHE A 1 253 ? -22.958 -11.696 -23.668 1.00 29.16 253 PHE A O 1
ATOM 1959 N N . VAL A 1 254 ? -24.006 -9.823 -23.078 1.00 27.43 254 VAL A N 1
ATOM 1960 C CA . VAL A 1 254 ? -22.962 -8.933 -23.593 1.00 29.77 254 VAL A CA 1
ATOM 1961 C C . VAL A 1 254 ? -22.601 -7.914 -22.500 1.00 27.25 254 VAL A C 1
ATOM 1962 O O . VAL A 1 254 ? -23.487 -7.307 -21.879 1.00 26.51 254 VAL A O 1
ATOM 1966 N N . ALA A 1 255 ? -21.305 -7.695 -22.301 1.00 22.68 255 ALA A N 1
ATOM 1967 C CA . ALA A 1 255 ? -20.854 -6.731 -21.316 1.00 24.00 255 ALA A CA 1
ATOM 1968 C C . ALA A 1 255 ? -21.343 -5.320 -21.668 1.00 28.47 255 ALA A C 1
ATOM 1969 O O . ALA A 1 255 ? -21.303 -4.922 -22.854 1.00 29.13 255 ALA A O 1
ATOM 1971 N N . ASP A 1 256 ? -21.743 -4.552 -20.640 1.00 25.78 256 ASP A N 1
ATOM 1972 C CA . ASP A 1 256 ? -22.095 -3.150 -20.752 1.00 24.58 256 ASP A CA 1
ATOM 1973 C C . ASP A 1 256 ? -20.830 -2.375 -20.364 1.00 24.93 256 ASP A C 1
ATOM 1974 O O . ASP A 1 256 ? -20.451 -2.384 -19.221 1.00 25.47 256 ASP A O 1
ATOM 1979 N N . THR A 1 257 ? -20.172 -1.723 -21.335 1.00 23.85 257 THR A N 1
ATOM 1980 C CA . THR A 1 257 ? -18.918 -1.054 -21.079 1.00 24.87 257 THR A CA 1
ATOM 1981 C C . THR A 1 257 ? -19.116 0.464 -20.893 1.00 25.85 257 THR A C 1
ATOM 1982 O O . THR A 1 257 ? -18.125 1.203 -20.821 1.00 25.84 257 THR A O 1
ATOM 1986 N N . SER A 1 258 ? -20.360 0.927 -20.736 1.00 26.32 258 SER A N 1
ATOM 1987 C CA . SER A 1 258 ? -20.646 2.370 -20.649 1.00 27.25 258 SER A CA 1
ATOM 1988 C C . SER A 1 258 ? -20.223 2.940 -19.276 1.00 29.04 258 SER A C 1
ATOM 1989 O O . SER A 1 258 ? -19.939 2.211 -18.300 1.00 23.72 258 SER A O 1
ATOM 1992 N N . ALA A 1 259 ? -20.015 4.257 -19.233 1.00 24.39 259 ALA A N 1
ATOM 1993 C CA . ALA A 1 259 ? -19.438 4.933 -18.049 1.00 24.80 259 ALA A CA 1
ATOM 1994 C C . ALA A 1 259 ? -20.476 4.990 -16.917 1.00 24.38 259 ALA A C 1
ATOM 1995 O O . ALA A 1 259 ? -21.605 5.411 -17.134 1.00 24.86 259 ALA A O 1
ATOM 1997 N N . GLN A 1 260 ? -20.071 4.624 -15.707 1.00 25.79 260 GLN A N 1
ATOM 1998 C CA . GLN A 1 260 ? -20.894 4.878 -14.517 1.00 27.47 260 GLN A CA 1
ATOM 1999 C C . GLN A 1 260 ? -20.631 6.316 -14.061 1.00 33.61 260 GLN A C 1
ATOM 2000 O O . GLN A 1 260 ? -19.549 6.558 -13.593 1.00 34.51 260 GLN A O 1
ATOM 2006 N N . ARG A 1 261 ? -21.631 7.205 -14.187 1.00 35.31 261 ARG A N 1
ATOM 2007 C CA . ARG A 1 261 ? -21.488 8.651 -13.844 1.00 46.52 261 ARG A CA 1
ATOM 2008 C C . ARG A 1 261 ? -21.252 8.777 -12.328 1.00 41.67 261 ARG A C 1
ATOM 2009 O O . ARG A 1 261 ? -20.397 9.511 -11.855 1.00 43.67 261 ARG A O 1
ATOM 2017 N N . ASP A 1 262 ? -22.005 8.009 -11.549 1.00 32.07 262 ASP A N 1
ATOM 2018 C CA . ASP A 1 262 ? -21.777 7.901 -10.123 1.00 31.13 262 ASP A CA 1
ATOM 2019 C C . ASP A 1 262 ? -22.557 6.680 -9.635 1.00 27.36 262 ASP A C 1
ATOM 2020 O O . ASP A 1 262 ? -23.188 6.027 -10.420 1.00 25.26 262 ASP A O 1
ATOM 2025 N N . ILE A 1 263 ? -22.502 6.394 -8.339 1.00 26.45 263 ILE A N 1
ATOM 2026 C CA . ILE A 1 263 ? -22.891 5.067 -7.882 1.00 23.43 263 ILE A CA 1
ATOM 2027 C C . ILE A 1 263 ? -24.400 4.889 -7.926 1.00 23.21 263 ILE A C 1
ATOM 2028 O O . ILE A 1 263 ? -24.836 3.769 -7.903 1.00 26.58 263 ILE A O 1
ATOM 2033 N N . THR A 1 264 ? -25.193 5.975 -7.926 1.00 22.19 264 THR A N 1
ATOM 2034 C CA . THR A 1 264 ? -26.635 5.877 -8.054 1.00 24.40 264 THR A CA 1
ATOM 2035 C C . THR A 1 264 ? -27.075 5.416 -9.457 1.00 24.43 264 THR A C 1
ATOM 2036 O O . THR A 1 264 ? -28.230 4.979 -9.626 1.00 27.37 264 THR A O 1
ATOM 2040 N N . ASP A 1 265 ? -26.176 5.520 -10.441 1.00 27.13 265 ASP A N 1
ATOM 2041 C CA . ASP A 1 265 ? -26.348 4.920 -11.806 1.00 25.72 265 ASP A CA 1
ATOM 2042 C C . ASP A 1 265 ? -25.985 3.431 -11.690 1.00 25.68 265 ASP A C 1
ATOM 2043 O O . ASP A 1 265 ? -24.843 3.022 -12.008 1.00 25.12 265 ASP A O 1
ATOM 2048 N N . CYS A 1 266 ? -26.925 2.643 -11.140 1.00 23.87 266 CYS A N 1
ATOM 2049 C CA . CYS A 1 266 ? -26.533 1.372 -10.595 1.00 24.72 266 CYS A CA 1
ATOM 2050 C C . CYS A 1 266 ? -26.621 0.242 -11.633 1.00 22.41 266 CYS A C 1
ATOM 2051 O O . CYS A 1 266 ? -26.039 -0.811 -11.391 1.00 20.73 266 CYS A O 1
ATOM 2054 N N . PHE A 1 267 ? -27.226 0.475 -12.805 1.00 20.69 267 PHE A N 1
ATOM 2055 C CA . PHE A 1 267 ? -27.188 -0.587 -13.855 1.00 19.83 267 PHE A CA 1
ATOM 2056 C C . PHE A 1 267 ? -26.005 -0.305 -14.792 1.00 22.80 267 PHE A C 1
ATOM 2057 O O . PHE A 1 267 ? -26.185 0.184 -15.911 1.00 22.75 267 PHE A O 1
ATOM 2065 N N . LYS A 1 268 ? -24.806 -0.537 -14.245 1.00 21.67 268 LYS A N 1
ATOM 2066 C CA . LYS A 1 268 ? -23.541 -0.396 -14.916 1.00 22.21 268 LYS A CA 1
ATOM 2067 C C . LYS A 1 268 ? -22.641 -1.541 -14.499 1.00 22.16 268 LYS A C 1
ATOM 2068 O O . LYS A 1 268 ? -22.848 -2.134 -13.430 1.00 21.22 268 LYS A O 1
ATOM 2074 N N . HIS A 1 269 ? -21.602 -1.804 -15.318 1.00 22.03 269 HIS A N 1
ATOM 2075 C CA . HIS A 1 269 ? -20.505 -2.760 -15.100 1.00 22.16 269 HIS A CA 1
ATOM 2076 C C . HIS A 1 269 ? -20.950 -4.224 -15.211 1.00 21.13 269 HIS A C 1
ATOM 2077 O O . HIS A 1 269 ? -20.188 -5.129 -14.871 1.00 21.70 269 HIS A O 1
ATOM 2084 N N . GLY A 1 270 ? -22.176 -4.429 -15.676 1.00 20.30 270 GLY A N 1
ATOM 2085 C CA . GLY A 1 270 ? -22.693 -5.759 -15.797 1.00 20.35 270 GLY A CA 1
ATOM 2086 C C . GLY A 1 270 ? -22.868 -6.168 -17.245 1.00 21.92 270 GLY A C 1
ATOM 2087 O O . GLY A 1 270 ? -22.051 -5.860 -18.109 1.00 22.79 270 GLY A O 1
ATOM 2088 N N . TRP A 1 271 ? -23.939 -6.918 -17.506 1.00 22.22 271 TRP A N 1
ATOM 2089 C CA . TRP A 1 271 ? -24.132 -7.555 -18.779 1.00 22.82 271 TRP A CA 1
ATOM 2090 C C . TRP A 1 271 ? -25.619 -7.487 -19.114 1.00 23.32 271 TRP A C 1
ATOM 2091 O O . TRP A 1 271 ? -26.475 -7.553 -18.222 1.00 20.67 271 TRP A O 1
ATOM 2102 N N . THR A 1 272 ? -25.949 -7.434 -20.411 1.00 23.73 272 THR A N 1
ATOM 2103 C CA . THR A 1 272 ? -27.331 -7.394 -20.842 1.00 22.38 272 THR A CA 1
ATOM 2104 C C . THR A 1 272 ? -27.624 -8.565 -21.782 1.00 25.97 272 THR A C 1
ATOM 2105 O O . THR A 1 272 ? -26.698 -9.057 -22.379 1.00 26.17 272 THR A O 1
ATOM 2109 N N . ALA A 1 273 ? -28.916 -8.913 -21.891 1.00 25.64 273 ALA A N 1
ATOM 2110 C CA . ALA A 1 273 ? -29.413 -9.969 -22.824 1.00 28.34 273 ALA A CA 1
ATOM 2111 C C . ALA A 1 273 ? -30.871 -9.704 -23.229 1.00 26.86 273 ALA A C 1
ATOM 2112 O O . ALA A 1 273 ? -31.687 -9.327 -22.396 1.00 25.94 273 ALA A O 1
ATOM 2114 N N . SER A 1 274 ? -31.220 -10.012 -24.496 1.00 23.94 274 SER A N 1
ATOM 2115 C CA . SER A 1 274 ? -32.560 -9.779 -25.014 1.00 26.53 274 SER A CA 1
ATOM 2116 C C . SER A 1 274 ? -33.258 -11.056 -25.522 1.00 24.39 274 SER A C 1
ATOM 2117 O O . SER A 1 274 ? -34.463 -10.991 -25.790 1.00 26.53 274 SER A O 1
ATOM 2120 N N . LYS A 1 275 ? -32.507 -12.135 -25.744 1.00 25.72 275 LYS A N 1
ATOM 2121 C CA . LYS A 1 275 ? -33.052 -13.331 -26.434 1.00 24.23 275 LYS A CA 1
ATOM 2122 C C . LYS A 1 275 ? -33.074 -14.580 -25.554 1.00 23.55 275 LYS A C 1
ATOM 2123 O O . LYS A 1 275 ? -32.123 -14.882 -24.852 1.00 23.75 275 LYS A O 1
ATOM 2129 N N . LYS A 1 276 ? -34.174 -15.330 -25.676 1.00 25.72 276 LYS A N 1
ATOM 2130 C CA . LYS A 1 276 ? -34.299 -16.630 -24.995 1.00 27.41 276 LYS A CA 1
ATOM 2131 C C . LYS A 1 276 ? -33.052 -17.467 -25.258 1.00 28.71 276 LYS A C 1
ATOM 2132 O O . LYS A 1 276 ? -32.543 -17.534 -26.377 1.00 29.32 276 LYS A O 1
ATOM 2138 N N . GLY A 1 277 ? -32.485 -18.057 -24.190 1.00 26.26 277 GLY A N 1
ATOM 2139 C CA . GLY A 1 277 ? -31.323 -18.895 -24.299 1.00 26.73 277 GLY A CA 1
ATOM 2140 C C . GLY A 1 277 ? -29.989 -18.187 -24.151 1.00 24.44 277 GLY A C 1
ATOM 2141 O O . GLY A 1 277 ? -28.954 -18.807 -24.067 1.00 29.02 277 GLY A O 1
ATOM 2142 N N . ASP A 1 278 ? -29.979 -16.845 -24.158 1.00 29.87 278 ASP A N 1
ATOM 2143 C CA . ASP A 1 278 ? -28.753 -16.110 -23.868 1.00 26.03 278 ASP A CA 1
ATOM 2144 C C . ASP A 1 278 ? -28.274 -16.497 -22.460 1.00 25.92 278 ASP A C 1
ATOM 2145 O O . ASP A 1 278 ? -29.060 -16.503 -21.543 1.00 24.51 278 ASP A O 1
ATOM 2150 N N . SER A 1 279 ? -26.980 -16.745 -22.288 1.00 23.86 279 SER A N 1
ATOM 2151 C CA . SER A 1 279 ? -26.450 -17.217 -21.005 1.00 25.30 279 SER A CA 1
ATOM 2152 C C . SER A 1 279 ? -25.058 -16.636 -20.759 1.00 22.61 279 SER A C 1
ATOM 2153 O O . SER A 1 279 ? -24.399 -16.029 -21.654 1.00 26.81 279 SER A O 1
ATOM 2156 N N . ILE A 1 280 ? -24.596 -16.850 -19.528 1.00 22.99 280 ILE A N 1
ATOM 2157 C CA . ILE A 1 280 ? -23.304 -16.429 -19.045 1.00 23.94 280 ILE A CA 1
ATOM 2158 C C . ILE A 1 280 ? -22.901 -17.385 -17.918 1.00 23.77 280 ILE A C 1
ATOM 2159 O O . ILE A 1 280 ? -23.775 -17.858 -17.202 1.00 25.43 280 ILE A O 1
ATOM 2164 N N . THR A 1 281 ? -21.617 -17.698 -17.831 1.00 24.13 281 THR A N 1
ATOM 2165 C CA . THR A 1 281 ? -21.066 -18.569 -16.781 1.00 26.55 281 THR A CA 1
ATOM 2166 C C . THR A 1 281 ? -19.942 -17.806 -16.068 1.00 28.49 281 THR A C 1
ATOM 2167 O O . THR A 1 281 ? -19.149 -17.035 -16.688 1.00 28.70 281 THR A O 1
ATOM 2171 N N . LEU A 1 282 ? -19.927 -17.960 -14.741 1.00 27.56 282 LEU A N 1
ATOM 2172 C CA . LEU A 1 282 ? -18.995 -17.334 -13.849 1.00 28.15 282 LEU A CA 1
ATOM 2173 C C . LEU A 1 282 ? -18.488 -18.378 -12.866 1.00 27.61 282 LEU A C 1
ATOM 2174 O O . LEU A 1 282 ? -19.273 -19.190 -12.403 1.00 28.61 282 LEU A O 1
ATOM 2179 N N . ASP A 1 283 ? -17.215 -18.245 -12.489 1.00 28.04 283 ASP A N 1
ATOM 2180 C CA . ASP A 1 283 ? -16.612 -18.891 -11.348 1.00 31.73 283 ASP A CA 1
ATOM 2181 C C . ASP A 1 283 ? -16.693 -17.942 -10.146 1.00 32.09 283 ASP A C 1
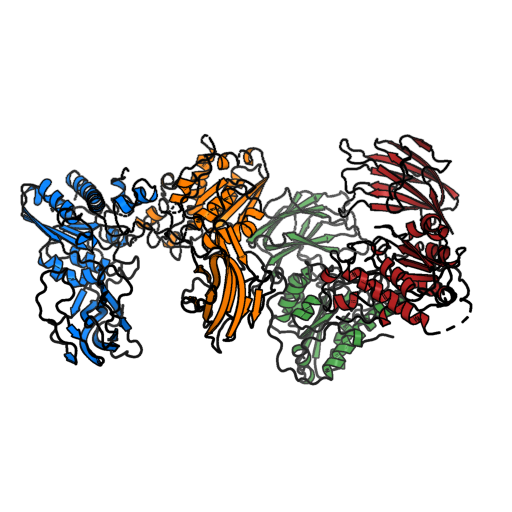ATOM 2182 O O . ASP A 1 283 ? -16.202 -16.825 -10.214 1.00 31.57 283 ASP A O 1
ATOM 2187 N N . VAL A 1 284 ? -17.326 -18.402 -9.059 1.00 27.01 284 VAL A N 1
ATOM 2188 C CA . VAL A 1 284 ? -17.561 -17.557 -7.888 1.00 26.21 284 VAL A CA 1
ATOM 2189 C C . VAL A 1 284 ? -17.199 -18.336 -6.623 1.00 25.03 284 VAL A C 1
ATOM 2190 O O . VAL A 1 284 ? -17.909 -19.272 -6.259 1.00 26.13 284 VAL A O 1
ATOM 2194 N N . GLU A 1 285 ? -16.136 -17.883 -5.952 1.00 25.83 285 GLU A N 1
ATOM 2195 C CA . GLU A 1 285 ? -15.650 -18.459 -4.703 1.00 30.22 285 GLU A CA 1
ATOM 2196 C C . GLU A 1 285 ? -16.440 -17.901 -3.500 1.00 30.60 285 GLU A C 1
ATOM 2197 O O . GLU A 1 285 ? -16.697 -16.684 -3.394 1.00 28.41 285 GLU A O 1
ATOM 2203 N N . GLY A 1 286 ? -16.789 -18.801 -2.584 1.00 24.96 286 GLY A N 1
ATOM 2204 C CA . GLY A 1 286 ? -17.369 -18.457 -1.286 1.00 26.92 286 GLY A CA 1
ATOM 2205 C C . GLY A 1 286 ? -18.282 -19.558 -0.777 1.00 28.55 286 GLY A C 1
ATOM 2206 O O . GLY A 1 286 ? -18.505 -20.539 -1.459 1.00 28.92 286 GLY A O 1
ATOM 2207 N N . CYS A 1 287 ? -18.848 -19.358 0.421 1.00 25.98 287 CYS A N 1
ATOM 2208 C CA . CYS A 1 287 ? -19.904 -20.217 0.936 1.00 26.28 287 CYS A CA 1
ATOM 2209 C C . CYS A 1 287 ? -21.287 -19.633 0.666 1.00 24.13 287 CYS A C 1
ATOM 2210 O O . CYS A 1 287 ? -22.287 -20.368 0.807 1.00 25.66 287 CYS A O 1
ATOM 2213 N N . ASN A 1 288 ? -21.359 -18.334 0.338 1.00 22.52 288 ASN A N 1
ATOM 2214 C CA . ASN A 1 288 ? -22.632 -17.683 -0.021 1.00 20.75 288 ASN A CA 1
ATOM 2215 C C . ASN A 1 288 ? -22.540 -17.169 -1.462 1.00 21.80 288 ASN A C 1
ATOM 2216 O O . ASN A 1 288 ? -21.489 -16.695 -1.858 1.00 20.97 288 ASN A O 1
ATOM 2221 N N . ILE A 1 289 ? -23.661 -17.231 -2.177 1.00 21.07 289 ILE A N 1
ATOM 2222 C CA . ILE A 1 289 ? -23.811 -16.658 -3.507 1.00 22.36 289 ILE A CA 1
ATOM 2223 C C . ILE A 1 289 ? -25.089 -15.836 -3.548 1.00 21.46 289 ILE A C 1
ATOM 2224 O O . ILE A 1 289 ? -26.156 -16.323 -3.217 1.00 22.82 289 ILE A O 1
ATOM 2229 N N . SER A 1 290 ? -24.980 -14.626 -4.097 1.00 19.45 290 SER A N 1
ATOM 2230 C CA . SER A 1 290 ? -26.108 -13.791 -4.308 1.00 19.29 290 SER A CA 1
ATOM 2231 C C . SER A 1 290 ? -26.014 -13.166 -5.710 1.00 18.13 290 SER A C 1
ATOM 2232 O O . SER A 1 290 ? -24.954 -13.132 -6.337 1.00 20.24 290 SER A O 1
ATOM 2235 N N . VAL A 1 291 ? -27.138 -12.685 -6.212 1.00 20.00 291 VAL A N 1
ATOM 2236 C CA . VAL A 1 291 ? -27.144 -12.116 -7.568 1.00 20.14 291 VAL A CA 1
ATOM 2237 C C . VAL A 1 291 ? -27.890 -10.785 -7.567 1.00 19.25 291 VAL A C 1
ATOM 2238 O O . VAL A 1 291 ? -28.950 -10.642 -6.939 1.00 18.24 291 VAL A O 1
ATOM 2242 N N . GLN A 1 292 ? -27.323 -9.805 -8.293 1.00 18.76 292 GLN A N 1
ATOM 2243 C CA . GLN A 1 292 ? -27.944 -8.519 -8.456 1.00 19.51 292 GLN A CA 1
ATOM 2244 C C . GLN A 1 292 ? -28.434 -8.353 -9.899 1.00 18.59 292 GLN A C 1
ATOM 2245 O O . GLN A 1 292 ? -27.698 -8.660 -10.824 1.00 19.39 292 GLN A O 1
ATOM 2251 N N . TYR A 1 293 ? -29.641 -7.811 -10.079 1.00 19.26 293 TYR A N 1
ATOM 2252 C CA . TYR A 1 293 ? -30.240 -7.661 -11.400 1.00 20.20 293 TYR A CA 1
ATOM 2253 C C . TYR A 1 293 ? -31.344 -6.606 -11.360 1.00 22.37 293 TYR A C 1
ATOM 2254 O O . TYR A 1 293 ? -31.860 -6.293 -10.283 1.00 21.42 293 TYR A O 1
ATOM 2263 N N . ARG A 1 294 ? -31.726 -6.105 -12.544 1.00 19.13 294 ARG A N 1
ATOM 2264 C CA . ARG A 1 294 ? -32.739 -5.085 -12.589 1.00 21.88 294 ARG A CA 1
ATOM 2265 C C . ARG A 1 294 ? -34.142 -5.699 -12.535 1.00 23.99 294 ARG A C 1
ATOM 2266 O O . ARG A 1 294 ? -34.457 -6.644 -13.264 1.00 25.06 294 ARG A O 1
ATOM 2274 N N . LYS A 1 295 ? -35.014 -5.076 -11.725 1.00 22.01 295 LYS A N 1
ATOM 2275 C CA . LYS A 1 295 ? -36.441 -5.236 -11.809 1.00 26.18 295 LYS A CA 1
ATOM 2276 C C . LYS A 1 295 ? -36.996 -3.910 -12.359 1.00 25.95 295 LYS A C 1
ATOM 2277 O O . LYS A 1 295 ? -36.829 -2.847 -11.753 1.00 25.51 295 LYS A O 1
ATOM 2283 N N . SER A 1 296 ? -37.609 -3.995 -13.544 1.00 26.29 296 SER A N 1
ATOM 2284 C CA . SER A 1 296 ? -37.943 -2.873 -14.395 1.00 26.02 296 SER A CA 1
ATOM 2285 C C . SER A 1 296 ? -39.419 -2.500 -14.226 1.00 27.47 296 SER A C 1
ATOM 2286 O O . SER A 1 296 ? -40.284 -3.349 -14.204 1.00 30.88 296 SER A O 1
ATOM 2289 N N . VAL A 1 297 ? -39.710 -1.210 -14.092 1.00 28.54 297 VAL A N 1
ATOM 2290 C CA . VAL A 1 297 ? -41.100 -0.759 -14.126 1.00 31.64 297 VAL A CA 1
ATOM 2291 C C . VAL A 1 297 ? -41.545 -0.509 -15.570 1.00 31.82 297 VAL A C 1
ATOM 2292 O O . VAL A 1 297 ? -42.744 -0.226 -15.812 1.00 36.48 297 VAL A O 1
ATOM 2296 N N . LYS A 1 298 ? -40.596 -0.548 -16.500 1.00 29.85 298 LYS A N 1
ATOM 2297 C CA . LYS A 1 298 ? -40.891 -0.512 -17.940 1.00 33.17 298 LYS A CA 1
ATOM 2298 C C . LYS A 1 298 ? -41.131 -1.947 -18.397 1.00 35.25 298 LYS A C 1
ATOM 2299 O O . LYS A 1 298 ? -40.193 -2.735 -18.387 1.00 33.12 298 LYS A O 1
ATOM 2305 N N . LEU A 1 299 ? -42.392 -2.267 -18.735 1.00 33.64 299 LEU A N 1
ATOM 2306 C CA . LEU A 1 299 ? -42.878 -3.613 -18.919 1.00 33.17 299 LEU A CA 1
ATOM 2307 C C . LEU A 1 299 ? -43.280 -3.827 -20.382 1.00 36.38 299 LEU A C 1
ATOM 2308 O O . LEU A 1 299 ? -43.640 -2.863 -21.071 1.00 36.70 299 LEU A O 1
ATOM 2313 N N . PRO A 1 300 ? -43.276 -5.078 -20.853 1.00 33.91 300 PRO A N 1
ATOM 2314 C CA . PRO A 1 300 ? -42.761 -6.240 -20.157 1.00 31.64 300 PRO A CA 1
ATOM 2315 C C . PRO A 1 300 ? -41.232 -6.327 -20.272 1.00 30.99 300 PRO A C 1
ATOM 2316 O O . PRO A 1 300 ? -40.606 -5.568 -21.000 1.00 27.36 300 PRO A O 1
ATOM 2320 N N . ALA A 1 301 ? -40.653 -7.277 -19.526 1.00 30.24 301 ALA A N 1
ATOM 2321 C CA . ALA A 1 301 ? -39.224 -7.534 -19.492 1.00 28.86 301 ALA A CA 1
ATOM 2322 C C . ALA A 1 301 ? -38.974 -9.044 -19.404 1.00 25.96 301 ALA A C 1
ATOM 2323 O O . ALA A 1 301 ? -39.892 -9.832 -19.140 1.00 27.03 301 ALA A O 1
ATOM 2325 N N . PRO A 1 302 ? -37.739 -9.494 -19.677 1.00 26.12 302 PRO A N 1
ATOM 2326 C CA . PRO A 1 302 ? -37.409 -10.910 -19.678 1.00 24.99 302 PRO A CA 1
ATOM 2327 C C . PRO A 1 302 ? -37.367 -11.520 -18.281 1.00 27.63 302 PRO A C 1
ATOM 2328 O O . PRO A 1 302 ? -37.381 -10.789 -17.266 1.00 26.24 302 PRO A O 1
ATOM 2332 N N . VAL A 1 303 ? -37.365 -12.845 -18.273 1.00 26.71 303 VAL A N 1
ATOM 2333 C CA . VAL A 1 303 ? -37.191 -13.663 -17.089 1.00 26.36 303 VAL A CA 1
ATOM 2334 C C . VAL A 1 303 ? -35.961 -14.521 -17.318 1.00 24.93 303 VAL A C 1
ATOM 2335 O O . VAL A 1 303 ? -35.760 -15.009 -18.436 1.00 26.90 303 VAL A O 1
ATOM 2339 N N . ALA A 1 304 ? -35.123 -14.651 -16.288 1.00 23.72 304 ALA A N 1
ATOM 2340 C CA . ALA A 1 304 ? -33.963 -15.534 -16.321 1.00 22.76 304 ALA A CA 1
ATOM 2341 C C . ALA A 1 304 ? -34.057 -16.560 -15.193 1.00 23.87 304 ALA A C 1
ATOM 2342 O O . ALA A 1 304 ? -34.898 -16.435 -14.321 1.00 25.47 304 ALA A O 1
ATOM 2344 N N . GLU A 1 305 ? -33.116 -17.501 -15.202 1.00 26.18 305 GLU A N 1
ATOM 2345 C CA . GLU A 1 305 ? -32.890 -18.434 -14.120 1.00 28.86 305 GLU A CA 1
ATOM 2346 C C . GLU A 1 305 ? -31.387 -18.437 -13.816 1.00 25.70 305 GLU A C 1
ATOM 2347 O O . GLU A 1 305 ? -30.510 -18.202 -14.712 1.00 27.40 305 GLU A O 1
ATOM 2353 N N . ILE A 1 306 ? -31.058 -18.644 -12.541 1.00 21.53 306 ILE A N 1
ATOM 2354 C CA . ILE A 1 306 ? -29.699 -18.793 -12.083 1.00 21.75 306 ILE A CA 1
ATOM 2355 C C . ILE A 1 306 ? -29.557 -20.200 -11.457 1.00 24.40 306 ILE A C 1
ATOM 2356 O O . ILE A 1 306 ? -30.438 -20.648 -10.715 1.00 25.16 306 ILE A O 1
ATOM 2361 N N . ILE A 1 307 ? -28.463 -20.872 -11.824 1.00 24.31 307 ILE A N 1
ATOM 2362 C CA . ILE A 1 307 ? -28.168 -22.216 -11.474 1.00 28.72 307 ILE A CA 1
ATOM 2363 C C . ILE A 1 307 ? -26.776 -22.246 -10.863 1.00 26.41 307 ILE A C 1
ATOM 2364 O O . ILE A 1 307 ? -25.834 -21.689 -11.420 1.00 26.15 307 ILE A O 1
ATOM 2369 N N . VAL A 1 308 ? -26.639 -22.924 -9.717 1.00 24.67 308 VAL A N 1
ATOM 2370 C CA . VAL A 1 308 ? -25.380 -22.997 -9.040 1.00 23.98 308 VAL A CA 1
ATOM 2371 C C . VAL A 1 308 ? -24.931 -24.469 -9.081 1.00 26.01 308 VAL A C 1
ATOM 2372 O O . VAL A 1 308 ? -25.726 -25.337 -8.702 1.00 28.22 308 VAL A O 1
ATOM 2376 N N . ASP A 1 309 ? -23.700 -24.696 -9.552 1.00 29.56 309 ASP A N 1
ATOM 2377 C CA . ASP A 1 309 ? -23.029 -26.007 -9.556 1.00 33.70 309 ASP A CA 1
ATOM 2378 C C . ASP A 1 309 ? -23.898 -27.066 -10.265 1.00 39.08 309 ASP A C 1
ATOM 2379 O O . ASP A 1 309 ? -24.029 -28.195 -9.767 1.00 41.04 309 ASP A O 1
ATOM 2384 N N . GLY A 1 310 ? -24.559 -26.667 -11.355 1.00 35.38 310 GLY A N 1
ATOM 2385 C CA . GLY A 1 310 ? -25.416 -27.541 -12.161 1.00 41.39 310 GLY A CA 1
ATOM 2386 C C . GLY A 1 310 ? -26.671 -28.046 -11.458 1.00 43.25 310 GLY A C 1
ATOM 2387 O O . GLY A 1 310 ? -27.336 -28.961 -11.958 1.00 48.81 310 GLY A O 1
ATOM 2388 N N . ASP A 1 311 ? -27.054 -27.452 -10.327 1.00 40.22 311 ASP A N 1
ATOM 2389 C CA . ASP A 1 311 ? -28.239 -27.877 -9.595 1.00 36.41 311 ASP A CA 1
ATOM 2390 C C . ASP A 1 311 ? -29.463 -27.267 -10.292 1.00 37.24 311 ASP A C 1
ATOM 2391 O O . ASP A 1 311 ? -30.184 -26.419 -9.733 1.00 38.40 311 ASP A O 1
ATOM 2396 N N . ALA A 1 312 ? -29.674 -27.694 -11.542 1.00 40.03 312 ALA A N 1
ATOM 2397 C CA . ALA A 1 312 ? -30.569 -27.032 -12.478 1.00 39.71 312 ALA A CA 1
ATOM 2398 C C . ALA A 1 312 ? -32.020 -27.311 -12.105 1.00 39.95 312 ALA A C 1
ATOM 2399 O O . ALA A 1 312 ? -32.909 -26.519 -12.457 1.00 38.38 312 ALA A O 1
ATOM 2401 N N . GLU A 1 313 ? -32.251 -28.431 -11.414 1.00 43.70 313 GLU A N 1
ATOM 2402 C CA . GLU A 1 313 ? -33.578 -28.783 -10.942 1.00 43.29 313 GLU A CA 1
ATOM 2403 C C . GLU A 1 313 ? -34.002 -27.798 -9.842 1.00 42.59 313 GLU A C 1
ATOM 2404 O O . GLU A 1 313 ? -35.190 -27.704 -9.537 1.00 43.36 313 GLU A O 1
ATOM 2410 N N . HIS A 1 314 ? -33.036 -27.070 -9.269 1.00 40.62 314 HIS A N 1
ATOM 2411 C CA . HIS A 1 314 ? -33.294 -26.054 -8.208 1.00 38.92 314 HIS A CA 1
ATOM 2412 C C . HIS A 1 314 ? -32.867 -24.623 -8.607 1.00 35.59 314 HIS A C 1
ATOM 2413 O O . HIS A 1 314 ? -32.521 -23.796 -7.739 1.00 36.56 314 HIS A O 1
ATOM 2420 N N . ALA A 1 315 ? -32.943 -24.311 -9.905 1.00 33.32 315 ALA A N 1
ATOM 2421 C CA . ALA A 1 315 ? -32.765 -22.998 -10.410 1.00 29.96 315 ALA A CA 1
ATOM 2422 C C . ALA A 1 315 ? -33.704 -22.013 -9.689 1.00 28.51 315 ALA A C 1
ATOM 2423 O O . ALA A 1 315 ? -34.847 -22.353 -9.343 1.00 30.77 315 ALA A O 1
ATOM 2425 N N . VAL A 1 316 ? -33.220 -20.777 -9.476 1.00 25.36 316 VAL A N 1
ATOM 2426 C CA . VAL A 1 316 ? -34.016 -19.688 -8.992 1.00 23.89 316 VAL A CA 1
ATOM 2427 C C . VAL A 1 316 ? -34.379 -18.773 -10.159 1.00 23.96 316 VAL A C 1
ATOM 2428 O O . VAL A 1 316 ? -33.515 -18.345 -10.935 1.00 22.11 316 VAL A O 1
ATOM 2432 N N . ARG A 1 317 ? -35.666 -18.425 -10.203 1.00 24.69 317 ARG A N 1
ATOM 2433 C CA . ARG A 1 317 ? -36.254 -17.526 -11.172 1.00 28.78 317 ARG A CA 1
ATOM 2434 C C . ARG A 1 317 ? -35.940 -16.074 -10.820 1.00 24.86 317 ARG A C 1
ATOM 2435 O O . ARG A 1 317 ? -36.243 -15.582 -9.712 1.00 25.51 317 ARG A O 1
ATOM 2443 N N . LEU A 1 318 ? -35.368 -15.380 -11.797 1.00 23.73 318 LEU A N 1
ATOM 2444 C CA . LEU A 1 318 ? -35.080 -13.934 -11.695 1.00 23.01 318 LEU A CA 1
ATOM 2445 C C . LEU A 1 318 ? -35.999 -13.235 -12.711 1.00 24.00 318 LEU A C 1
ATOM 2446 O O . LEU A 1 318 ? -35.746 -13.247 -13.965 1.00 26.41 318 LEU A O 1
ATOM 2451 N N . ASP A 1 319 ? -37.072 -12.654 -12.197 1.00 22.69 319 ASP A N 1
ATOM 2452 C CA . ASP A 1 319 ? -38.103 -12.005 -13.022 1.00 24.31 319 ASP A CA 1
ATOM 2453 C C . ASP A 1 319 ? -37.897 -10.481 -13.052 1.00 23.14 319 ASP A C 1
ATOM 2454 O O . ASP A 1 319 ? -38.070 -9.787 -12.047 1.00 26.97 319 ASP A O 1
ATOM 2459 N N . ALA A 1 320 ? -37.632 -9.950 -14.242 1.00 26.62 320 ALA A N 1
ATOM 2460 C CA . ALA A 1 320 ? -37.338 -8.522 -14.412 1.00 26.33 320 ALA A CA 1
ATOM 2461 C C . ALA A 1 320 ? -38.617 -7.675 -14.494 1.00 27.71 320 ALA A C 1
ATOM 2462 O O . ALA A 1 320 ? -38.535 -6.476 -14.519 1.00 30.88 320 ALA A O 1
ATOM 2464 N N . ASN A 1 321 ? -39.798 -8.314 -14.458 1.00 29.69 321 ASN A N 1
ATOM 2465 C CA . ASN A 1 321 ? -41.086 -7.648 -14.456 1.00 32.53 321 ASN A CA 1
ATOM 2466 C C . ASN A 1 321 ? -41.451 -7.237 -13.024 1.00 33.58 321 ASN A C 1
ATOM 2467 O O . ASN A 1 321 ? -41.984 -8.051 -12.251 1.00 37.04 321 ASN A O 1
ATOM 2472 N N . PHE A 1 322 ? -41.154 -5.979 -12.684 1.00 36.43 322 PHE A N 1
ATOM 2473 C CA . PHE A 1 322 ? -41.389 -5.440 -11.339 1.00 34.86 322 PHE A CA 1
ATOM 2474 C C . PHE A 1 322 ? -42.881 -5.161 -11.166 1.00 41.47 322 PHE A C 1
ATOM 2475 O O . PHE A 1 322 ? -43.497 -4.515 -12.029 1.00 44.05 322 PHE A O 1
ATOM 2483 N N . ASP A 1 323 ? -43.430 -5.606 -10.033 1.00 49.88 323 ASP A N 1
ATOM 2484 C CA . ASP A 1 323 ? -44.863 -5.482 -9.758 1.00 49.15 323 ASP A CA 1
ATOM 2485 C C . ASP A 1 323 ? -45.161 -4.243 -8.902 1.00 49.60 323 ASP A C 1
ATOM 2486 O O . ASP A 1 323 ? -46.307 -4.029 -8.540 1.00 52.93 323 ASP A O 1
ATOM 2491 N N . GLU A 1 324 ? -44.142 -3.445 -8.568 1.00 47.01 324 GLU A N 1
ATOM 2492 C CA . GLU A 1 324 ? -44.313 -2.179 -7.842 1.00 49.35 324 GLU A CA 1
ATOM 2493 C C . GLU A 1 324 ? -44.057 -1.062 -8.842 1.00 47.56 324 GLU A C 1
ATOM 2494 O O . GLU A 1 324 ? -43.663 -1.356 -9.950 1.00 51.44 324 GLU A O 1
ATOM 2500 N N . THR A 1 325 ? -44.243 0.198 -8.440 1.00 50.49 325 THR A N 1
ATOM 2501 C CA . THR A 1 325 ? -44.325 1.272 -9.429 1.00 54.75 325 THR A CA 1
ATOM 2502 C C . THR A 1 325 ? -43.393 2.454 -9.117 1.00 51.79 325 THR A C 1
ATOM 2503 O O . THR A 1 325 ? -43.200 3.291 -9.985 1.00 50.67 325 THR A O 1
ATOM 2507 N N . TRP A 1 326 ? -42.817 2.526 -7.910 1.00 53.07 326 TRP A N 1
ATOM 2508 C CA . TRP A 1 326 ? -42.012 3.696 -7.489 1.00 47.01 326 TRP A CA 1
ATOM 2509 C C . TRP A 1 326 ? -40.780 3.897 -8.388 1.00 43.58 326 TRP A C 1
ATOM 2510 O O . TRP A 1 326 ? -40.204 4.968 -8.427 1.00 44.52 326 TRP A O 1
ATOM 2521 N N . GLY A 1 327 ? -40.346 2.844 -9.086 1.00 39.70 327 GLY A N 1
ATOM 2522 C CA . GLY A 1 327 ? -39.182 2.908 -9.948 1.00 36.76 327 GLY A CA 1
ATOM 2523 C C . GLY A 1 327 ? -38.502 1.550 -10.059 1.00 32.09 327 GLY A C 1
ATOM 2524 O O . GLY A 1 327 ? -38.895 0.584 -9.403 1.00 30.78 327 GLY A O 1
ATOM 2525 N N . ASP A 1 328 ? -37.498 1.489 -10.927 1.00 30.38 328 ASP A N 1
ATOM 2526 C CA . ASP A 1 328 ? -36.662 0.292 -11.102 1.00 29.31 328 ASP A CA 1
ATOM 2527 C C . ASP A 1 328 ? -35.988 -0.021 -9.757 1.00 29.12 328 ASP A C 1
ATOM 2528 O O . ASP A 1 328 ? -35.600 0.902 -9.010 1.00 30.26 328 ASP A O 1
ATOM 2533 N N . LYS A 1 329 ? -35.837 -1.315 -9.456 1.00 29.01 329 LYS A N 1
ATOM 2534 C CA . LYS A 1 329 ? -35.154 -1.755 -8.253 1.00 27.50 329 LYS A CA 1
ATOM 2535 C C . LYS A 1 329 ? -33.897 -2.514 -8.671 1.00 24.67 329 LYS A C 1
ATOM 2536 O O . LYS A 1 329 ? -33.923 -3.345 -9.621 1.00 22.82 329 LYS A O 1
ATOM 2542 N N . LEU A 1 330 ? -32.821 -2.253 -7.944 1.00 23.92 330 LEU A N 1
ATOM 2543 C CA . LEU A 1 330 ? -31.603 -3.077 -8.015 1.00 20.79 330 LEU A CA 1
ATOM 2544 C C . LEU A 1 330 ? -31.762 -4.275 -7.069 1.00 20.81 330 LEU A C 1
ATOM 2545 O O . LEU A 1 330 ? -31.401 -4.248 -5.884 1.00 23.71 330 LEU A O 1
ATOM 2550 N N . GLU A 1 331 ? -32.343 -5.366 -7.595 1.00 22.80 331 GLU A N 1
ATOM 2551 C CA . GLU A 1 331 ? -32.683 -6.496 -6.776 1.00 22.06 331 GLU A CA 1
ATOM 2552 C C . GLU A 1 331 ? -31.404 -7.235 -6.371 1.00 20.88 331 GLU A C 1
ATOM 2553 O O . GLU A 1 331 ? -30.435 -7.327 -7.153 1.00 22.56 331 GLU A O 1
ATOM 2559 N N . LEU A 1 332 ? -31.414 -7.806 -5.156 1.00 21.15 332 LEU A N 1
ATOM 2560 C CA . LEU A 1 332 ? -30.334 -8.703 -4.712 1.00 21.86 332 LEU A CA 1
ATOM 2561 C C . LEU A 1 332 ? -30.981 -9.921 -4.059 1.00 20.45 332 LEU A C 1
ATOM 2562 O O . LEU A 1 332 ? -31.616 -9.773 -3.002 1.00 20.97 332 LEU A O 1
ATOM 2567 N N . ASP A 1 333 ? -30.810 -11.087 -4.671 1.00 20.79 333 ASP A N 1
ATOM 2568 C CA . ASP A 1 333 ? -31.419 -12.318 -4.186 1.00 20.30 333 ASP A CA 1
ATOM 2569 C C . ASP A 1 333 ? -30.325 -13.230 -3.678 1.00 20.09 333 ASP A C 1
ATOM 2570 O O . ASP A 1 333 ? -29.302 -13.483 -4.387 1.00 21.96 333 ASP A O 1
ATOM 2575 N N . THR A 1 334 ? -30.521 -13.778 -2.474 1.00 21.54 334 THR A N 1
ATOM 2576 C CA . THR A 1 334 ? -29.537 -14.715 -1.939 1.00 22.07 334 THR A CA 1
ATOM 2577 C C . THR A 1 334 ? -29.864 -16.106 -2.484 1.00 24.16 334 THR A C 1
ATOM 2578 O O . THR A 1 334 ? -31.008 -16.541 -2.321 1.00 26.46 334 THR A O 1
ATOM 2582 N N . ILE A 1 335 ? -28.906 -16.745 -3.166 1.00 22.85 335 ILE A N 1
ATOM 2583 C CA . ILE A 1 335 ? -29.163 -18.019 -3.904 1.00 23.69 335 ILE A CA 1
ATOM 2584 C C . ILE A 1 335 ? -28.657 -19.216 -3.099 1.00 25.61 335 ILE A C 1
ATOM 2585 O O . ILE A 1 335 ? -29.337 -20.254 -3.069 1.00 30.64 335 ILE A O 1
ATOM 2590 N N . LEU A 1 336 ? -27.446 -19.097 -2.547 1.00 24.15 336 LEU A N 1
ATOM 2591 C CA . LEU A 1 336 ? -26.790 -20.085 -1.699 1.00 26.31 336 LEU A CA 1
ATOM 2592 C C . LEU A 1 336 ? -26.389 -19.375 -0.410 1.00 26.41 336 LEU A C 1
ATOM 2593 O O . LEU A 1 336 ? -25.737 -18.333 -0.490 1.00 23.86 336 LEU A O 1
ATOM 2598 N N . GLU A 1 337 ? -26.718 -19.969 0.742 1.00 23.24 337 GLU A N 1
ATOM 2599 C CA . GLU A 1 337 ? -26.255 -19.433 2.011 1.00 24.96 337 GLU A CA 1
ATOM 2600 C C . GLU A 1 337 ? -25.716 -20.563 2.913 1.00 26.59 337 GLU A C 1
ATOM 2601 O O . GLU A 1 337 ? -26.362 -21.603 3.086 1.00 25.41 337 GLU A O 1
ATOM 2607 N N . HIS A 1 338 ? -24.532 -20.312 3.476 1.00 24.41 338 HIS A N 1
ATOM 2608 C CA . HIS A 1 338 ? -23.828 -21.170 4.403 1.00 27.08 338 HIS A CA 1
ATOM 2609 C C . HIS A 1 338 ? -23.582 -22.545 3.760 1.00 28.99 338 HIS A C 1
ATOM 2610 O O . HIS A 1 338 ? -23.713 -23.563 4.428 1.00 30.25 338 HIS A O 1
ATOM 2617 N N . GLY A 1 339 ? -23.228 -22.531 2.470 1.00 29.49 339 GLY A N 1
ATOM 2618 C CA . GLY A 1 339 ? -22.872 -23.696 1.700 1.00 29.69 339 GLY A CA 1
ATOM 2619 C C . GLY A 1 339 ? -21.409 -24.044 1.863 1.00 26.40 339 GLY A C 1
ATOM 2620 O O . GLY A 1 339 ? -20.746 -23.580 2.755 1.00 27.17 339 GLY A O 1
ATOM 2621 N N . GLU A 1 340 ? -20.927 -24.897 0.963 1.00 31.64 340 GLU A N 1
ATOM 2622 C CA . GLU A 1 340 ? -19.559 -25.296 0.959 1.00 30.90 340 GLU A CA 1
ATOM 2623 C C . GLU A 1 340 ? -18.764 -24.131 0.385 1.00 29.27 340 GLU A C 1
ATOM 2624 O O . GLU A 1 340 ? -19.184 -23.494 -0.605 1.00 29.08 340 GLU A O 1
ATOM 2630 N N . ASN A 1 341 ? -17.657 -23.840 1.049 1.00 29.69 341 ASN A N 1
ATOM 2631 C CA . ASN A 1 341 ? -16.750 -22.810 0.627 1.00 33.35 341 ASN A CA 1
ATOM 2632 C C . ASN A 1 341 ? -15.791 -23.386 -0.434 1.00 34.70 341 ASN A C 1
ATOM 2633 O O . ASN A 1 341 ? -14.848 -24.089 -0.118 1.00 36.27 341 ASN A O 1
ATOM 2638 N N . LYS A 1 342 ? -16.054 -23.047 -1.695 1.00 32.27 342 LYS A N 1
ATOM 2639 C CA . LYS A 1 342 ? -15.306 -23.532 -2.837 1.00 31.92 342 LYS A CA 1
ATOM 2640 C C . LYS A 1 342 ? -15.581 -22.607 -4.025 1.00 32.23 342 LYS A C 1
ATOM 2641 O O . LYS A 1 342 ? -16.400 -21.687 -3.937 1.00 30.66 342 LYS A O 1
ATOM 2647 N N . VAL A 1 343 ? -14.887 -22.843 -5.136 1.00 30.07 343 VAL A N 1
ATOM 2648 C CA . VAL A 1 343 ? -15.192 -22.132 -6.364 1.00 30.48 343 VAL A CA 1
ATOM 2649 C C . VAL A 1 343 ? -16.466 -22.734 -6.969 1.00 29.86 343 VAL A C 1
ATOM 2650 O O . VAL A 1 343 ? -16.444 -23.832 -7.479 1.00 33.09 343 VAL A O 1
ATOM 2654 N N . HIS A 1 344 ? -17.589 -22.019 -6.889 1.00 26.56 344 HIS A N 1
ATOM 2655 C CA . HIS A 1 344 ? -18.869 -22.447 -7.433 1.00 28.94 344 HIS A CA 1
ATOM 2656 C C . HIS A 1 344 ? -18.967 -22.063 -8.913 1.00 27.97 344 HIS A C 1
ATOM 2657 O O . HIS A 1 344 ? -18.524 -20.994 -9.283 1.00 31.86 344 HIS A O 1
ATOM 2664 N N . LYS A 1 345 ? -19.618 -22.909 -9.710 1.00 26.27 345 LYS A N 1
ATOM 2665 C CA . LYS A 1 345 ? -19.951 -22.543 -11.056 1.00 29.71 345 LYS A CA 1
ATOM 2666 C C . LYS A 1 345 ? -21.348 -21.925 -11.012 1.00 27.84 345 LYS A C 1
ATOM 2667 O O . LYS A 1 345 ? -22.271 -22.455 -10.377 1.00 29.84 345 LYS A O 1
ATOM 2673 N N . VAL A 1 346 ? -21.479 -20.767 -11.659 1.00 24.65 346 VAL A N 1
ATOM 2674 C CA . VAL A 1 346 ? -22.726 -20.084 -11.689 1.00 22.06 346 VAL A CA 1
ATOM 2675 C C . VAL A 1 346 ? -23.108 -19.813 -13.141 1.00 24.63 346 VAL A C 1
ATOM 2676 O O . VAL A 1 346 ? -22.314 -19.313 -13.926 1.00 26.93 346 VAL A O 1
ATOM 2680 N N . GLU A 1 347 ? -24.363 -20.062 -13.462 1.00 24.68 347 GLU A N 1
ATOM 2681 C CA . GLU A 1 347 ? -24.847 -19.811 -14.776 1.00 25.78 347 GLU A CA 1
ATOM 2682 C C . GLU A 1 347 ? -26.146 -19.018 -14.665 1.00 24.77 347 GLU A C 1
ATOM 2683 O O . GLU A 1 347 ? -26.997 -19.343 -13.859 1.00 22.65 347 GLU A O 1
ATOM 2689 N N . VAL A 1 348 ? -26.290 -17.998 -15.514 1.00 22.11 348 VAL A N 1
ATOM 2690 C CA . VAL A 1 348 ? -27.544 -17.292 -15.663 1.00 22.55 348 VAL A CA 1
ATOM 2691 C C . VAL A 1 348 ? -27.969 -17.426 -17.136 1.00 23.79 348 VAL A C 1
ATOM 2692 O O . VAL A 1 348 ? -27.145 -17.227 -18.003 1.00 26.50 348 VAL A O 1
ATOM 2696 N N . ARG A 1 349 ? -29.235 -17.769 -17.372 1.00 24.92 349 ARG A N 1
ATOM 2697 C CA . ARG A 1 349 ? -29.780 -18.013 -18.715 1.00 25.19 349 ARG A CA 1
ATOM 2698 C C . ARG A 1 349 ? -31.140 -17.333 -18.829 1.00 23.04 349 ARG A C 1
ATOM 2699 O O . ARG A 1 349 ? -31.946 -17.459 -17.942 1.00 22.85 349 ARG A O 1
ATOM 2707 N N . LEU A 1 350 ? -31.453 -16.735 -19.983 1.00 22.53 350 LEU A N 1
ATOM 2708 C CA . LEU A 1 350 ? -32.784 -16.191 -20.190 1.00 22.86 350 LEU A CA 1
ATOM 2709 C C . LEU A 1 350 ? -33.755 -17.317 -20.561 1.00 25.84 350 LEU A C 1
ATOM 2710 O O . LEU A 1 350 ? -33.415 -18.145 -21.413 1.00 27.81 350 LEU A O 1
ATOM 2715 N N . THR A 1 351 ? -34.903 -17.349 -19.879 1.00 25.68 351 THR A N 1
ATOM 2716 C CA . THR A 1 351 ? -35.940 -18.408 -20.028 1.00 28.93 351 THR A CA 1
ATOM 2717 C C . THR A 1 351 ? -37.246 -17.895 -20.641 1.00 30.85 351 THR A C 1
ATOM 2718 O O . THR A 1 351 ? -37.990 -18.712 -21.218 1.00 32.30 351 THR A O 1
ATOM 2722 N N . GLU A 1 352 ? -37.575 -16.603 -20.494 1.00 29.50 352 GLU A N 1
ATOM 2723 C CA . GLU A 1 352 ? -38.799 -16.006 -21.096 1.00 29.73 352 GLU A CA 1
ATOM 2724 C C . GLU A 1 352 ? -38.445 -14.631 -21.690 1.00 31.41 352 GLU A C 1
ATOM 2725 O O . GLU A 1 352 ? -37.699 -13.852 -21.088 1.00 27.90 352 GLU A O 1
ATOM 2731 N N . THR A 1 353 ? -38.920 -14.383 -22.909 1.00 29.77 353 THR A N 1
ATOM 2732 C CA . THR A 1 353 ? -38.833 -13.112 -23.596 1.00 31.48 353 THR A CA 1
ATOM 2733 C C . THR A 1 353 ? -40.190 -12.801 -24.222 1.00 34.41 353 THR A C 1
ATOM 2734 O O . THR A 1 353 ? -41.037 -13.700 -24.334 1.00 36.37 353 THR A O 1
ATOM 2738 N N . HIS A 1 354 ? -40.365 -11.527 -24.588 1.00 32.66 354 HIS A N 1
ATOM 2739 C CA . HIS A 1 354 ? -41.570 -11.052 -25.178 1.00 35.76 354 HIS A CA 1
ATOM 2740 C C . HIS A 1 354 ? -41.213 -10.180 -26.374 1.00 39.37 354 HIS A C 1
ATOM 2741 O O . HIS A 1 354 ? -40.239 -9.430 -26.327 1.00 33.03 354 HIS A O 1
ATOM 2748 N N . GLU A 1 355 ? -42.024 -10.290 -27.440 1.00 42.42 355 GLU A N 1
ATOM 2749 C CA . GLU A 1 355 ? -41.752 -9.567 -28.677 1.00 45.04 355 GLU A CA 1
ATOM 2750 C C . GLU A 1 355 ? -41.618 -8.069 -28.366 1.00 39.43 355 GLU A C 1
ATOM 2751 O O . GLU A 1 355 ? -40.752 -7.373 -28.914 1.00 42.78 355 GLU A O 1
ATOM 2757 N N . ASN A 1 356 ? -42.457 -7.601 -27.440 1.00 39.48 356 ASN A N 1
ATOM 2758 C CA . ASN A 1 356 ? -42.571 -6.190 -27.082 1.00 37.96 356 ASN A CA 1
ATOM 2759 C C . ASN A 1 356 ? -41.769 -5.847 -25.804 1.00 38.16 356 ASN A C 1
ATOM 2760 O O . ASN A 1 356 ? -42.145 -4.931 -25.089 1.00 35.33 356 ASN A O 1
ATOM 2765 N N . ASP A 1 357 ? -40.687 -6.567 -25.487 1.00 32.57 357 ASP A N 1
ATOM 2766 C CA . ASP A 1 357 ? -39.933 -6.276 -24.239 1.00 34.20 357 ASP A CA 1
ATOM 2767 C C . ASP A 1 357 ? -39.426 -4.829 -24.293 1.00 36.88 357 ASP A C 1
ATOM 2768 O O . ASP A 1 357 ? -38.846 -4.422 -25.289 1.00 32.76 357 ASP A O 1
ATOM 2773 N N . ALA A 1 358 ? -39.667 -4.066 -23.217 1.00 33.67 358 ALA A N 1
ATOM 2774 C CA . ALA A 1 358 ? -39.314 -2.606 -23.144 1.00 36.67 358 ALA A CA 1
ATOM 2775 C C . ALA A 1 358 ? -37.809 -2.422 -22.924 1.00 34.70 358 ALA A C 1
ATOM 2776 O O . ALA A 1 358 ? -37.192 -1.409 -23.301 1.00 34.08 358 ALA A O 1
ATOM 2778 N N . VAL A 1 359 ? -37.218 -3.403 -22.239 1.00 33.67 359 VAL A N 1
ATOM 2779 C CA . VAL A 1 359 ? -35.829 -3.365 -21.844 1.00 29.44 359 VAL A CA 1
ATOM 2780 C C . VAL A 1 359 ? -35.272 -4.785 -21.913 1.00 28.52 359 VAL A C 1
ATOM 2781 O O . VAL A 1 359 ? -35.990 -5.776 -21.765 1.00 28.07 359 VAL A O 1
ATOM 2785 N N . PRO A 1 360 ? -33.952 -4.904 -22.069 1.00 26.10 360 PRO A N 1
ATOM 2786 C CA . PRO A 1 360 ? -33.275 -6.186 -21.926 1.00 26.13 360 PRO A CA 1
ATOM 2787 C C . PRO A 1 360 ? -33.165 -6.534 -20.435 1.00 24.77 360 PRO A C 1
ATOM 2788 O O . PRO A 1 360 ? -33.413 -5.690 -19.570 1.00 24.72 360 PRO A O 1
ATOM 2792 N N . PHE A 1 361 ? -32.815 -7.793 -20.155 1.00 24.94 361 PHE A N 1
ATOM 2793 C CA . PHE A 1 361 ? -32.460 -8.194 -18.800 1.00 22.67 361 PHE A CA 1
ATOM 2794 C C . PHE A 1 361 ? -31.095 -7.558 -18.467 1.00 21.89 361 PHE A C 1
ATOM 2795 O O . PHE A 1 361 ? -30.218 -7.571 -19.300 1.00 23.68 361 PHE A O 1
ATOM 2803 N N . TYR A 1 362 ? -30.934 -6.983 -17.260 1.00 22.52 362 TYR A N 1
ATOM 2804 C CA . TYR A 1 362 ? -29.624 -6.430 -16.817 1.00 19.74 362 TYR A CA 1
ATOM 2805 C C . TYR A 1 362 ? -29.124 -7.251 -15.616 1.00 20.47 362 TYR A C 1
ATOM 2806 O O . TYR A 1 362 ? -29.665 -7.143 -14.522 1.00 20.70 362 TYR A O 1
ATOM 2815 N N . LEU A 1 363 ? -28.052 -8.008 -15.829 1.00 18.81 363 LEU A N 1
ATOM 2816 C CA . LEU A 1 363 ? -27.338 -8.731 -14.770 1.00 21.92 363 LEU A CA 1
ATOM 2817 C C . LEU A 1 363 ? -26.217 -7.821 -14.247 1.00 20.67 363 LEU A C 1
ATOM 2818 O O . LEU A 1 363 ? -25.254 -7.504 -14.944 1.00 20.67 363 LEU A O 1
ATOM 2823 N N . VAL A 1 364 ? -26.371 -7.327 -13.003 1.00 20.24 364 VAL A N 1
ATOM 2824 C CA . VAL A 1 364 ? -25.452 -6.348 -12.479 1.00 19.55 364 VAL A CA 1
ATOM 2825 C C . VAL A 1 364 ? -24.204 -7.049 -11.911 1.00 19.82 364 VAL A C 1
ATOM 2826 O O . VAL A 1 364 ? -23.066 -6.658 -12.167 1.00 20.35 364 VAL A O 1
ATOM 2830 N N . SER A 1 365 ? -24.370 -8.107 -11.106 1.00 17.82 365 SER A N 1
ATOM 2831 C CA . SER A 1 365 ? -23.249 -8.758 -10.477 1.00 19.96 365 SER A CA 1
ATOM 2832 C C . SER A 1 365 ? -23.668 -10.134 -9.972 1.00 21.41 365 SER A C 1
ATOM 2833 O O . SER A 1 365 ? -24.848 -10.359 -9.742 1.00 18.84 365 SER A O 1
ATOM 2836 N N . VAL A 1 366 ? -22.672 -11.015 -9.777 1.00 20.43 366 VAL A N 1
ATOM 2837 C CA . VAL A 1 366 ? -22.866 -12.164 -8.845 1.00 21.59 366 VAL A CA 1
ATOM 2838 C C . VAL A 1 366 ? -21.896 -11.981 -7.683 1.00 19.65 366 VAL A C 1
ATOM 2839 O O . VAL A 1 366 ? -20.708 -11.670 -7.888 1.00 21.32 366 VAL A O 1
ATOM 2843 N N . ILE A 1 367 ? -22.377 -12.113 -6.438 1.00 17.49 367 ILE A N 1
ATOM 2844 C CA . ILE A 1 367 ? -21.539 -11.821 -5.267 1.00 19.37 367 ILE A CA 1
ATOM 2845 C C . ILE A 1 367 ? -21.194 -13.124 -4.546 1.00 22.44 367 ILE A C 1
ATOM 2846 O O . ILE A 1 367 ? -22.065 -13.889 -4.167 1.00 21.64 367 ILE A O 1
ATOM 2851 N N . GLY A 1 368 ? -19.903 -13.338 -4.328 1.00 20.60 368 GLY A N 1
ATOM 2852 C CA . GLY A 1 368 ? -19.445 -14.435 -3.539 1.00 21.13 368 GLY A CA 1
ATOM 2853 C C . GLY A 1 368 ? -18.973 -13.947 -2.185 1.00 21.87 368 GLY A C 1
ATOM 2854 O O . GLY A 1 368 ? -18.186 -12.991 -2.112 1.00 23.08 368 GLY A O 1
ATOM 2855 N N . SER A 1 369 ? -19.379 -14.648 -1.121 1.00 21.61 369 SER A N 1
ATOM 2856 C CA . SER A 1 369 ? -19.051 -14.223 0.214 1.00 23.20 369 SER A CA 1
ATOM 2857 C C . SER A 1 369 ? -18.483 -15.376 1.029 1.00 26.58 369 SER A C 1
ATOM 2858 O O . SER A 1 369 ? -18.889 -16.518 0.833 1.00 25.63 369 SER A O 1
ATOM 2861 N N . SER A 1 370 ? -17.625 -15.039 2.002 1.00 24.55 370 SER A N 1
ATOM 2862 C CA . SER A 1 370 ? -17.257 -15.993 3.043 1.00 27.09 370 SER A CA 1
ATOM 2863 C C . SER A 1 370 ? -16.825 -15.264 4.320 1.00 29.59 370 SER A C 1
ATOM 2864 O O . SER A 1 370 ? -16.759 -14.032 4.342 1.00 31.13 370 SER A O 1
ATOM 2867 N N . GLU A 1 371 ? -16.597 -16.026 5.392 1.00 29.54 371 GLU A N 1
ATOM 2868 C CA . GLU A 1 371 ? -16.116 -15.453 6.645 1.00 36.95 371 GLU A CA 1
ATOM 2869 C C . GLU A 1 371 ? -14.720 -14.912 6.385 1.00 37.98 371 GLU A C 1
ATOM 2870 O O . GLU A 1 371 ? -13.963 -15.510 5.614 1.00 35.19 371 GLU A O 1
ATOM 2876 N N . LYS A 1 372 ? -14.399 -13.802 7.043 1.00 36.85 372 LYS A N 1
ATOM 2877 C CA . LYS A 1 372 ? -13.051 -13.414 7.276 1.00 37.48 372 LYS A CA 1
ATOM 2878 C C . LYS A 1 372 ? -12.704 -13.832 8.709 1.00 38.67 372 LYS A C 1
ATOM 2879 O O . LYS A 1 372 ? -13.324 -13.383 9.666 1.00 35.01 372 LYS A O 1
ATOM 2885 N N . ALA A 1 373 ? -11.700 -14.708 8.834 1.00 34.77 373 ALA A N 1
ATOM 2886 C CA . ALA A 1 373 ? -11.299 -15.279 10.121 1.00 35.99 373 ALA A CA 1
ATOM 2887 C C . ALA A 1 373 ? -10.943 -14.194 11.121 1.00 30.06 373 ALA A C 1
ATOM 2888 O O . ALA A 1 373 ? -10.313 -13.189 10.762 1.00 32.48 373 ALA A O 1
ATOM 2889 N N . HIS A 1 374 ? -11.426 -14.355 12.356 1.00 29.75 374 HIS A N 1
ATOM 2890 C CA . HIS A 1 374 ? -11.051 -13.536 13.528 1.00 36.64 374 HIS A CA 1
ATOM 2891 C C . HIS A 1 374 ? -9.711 -14.047 14.080 1.00 35.18 374 HIS A C 1
ATOM 2892 O O . HIS A 1 374 ? -8.854 -13.206 14.358 1.00 47.18 374 HIS A O 1
ATOM 2899 N N . TYR B 1 3 ? -37.284 -6.495 35.642 1.00 44.09 3 TYR B N 1
ATOM 2900 C CA . TYR B 1 3 ? -37.757 -5.560 34.523 1.00 42.63 3 TYR B CA 1
ATOM 2901 C C . TYR B 1 3 ? -37.656 -4.089 34.955 1.00 43.90 3 TYR B C 1
ATOM 2902 O O . TYR B 1 3 ? -37.762 -3.754 36.139 1.00 40.86 3 TYR B O 1
ATOM 2911 N N . GLN B 1 4 ? -37.454 -3.188 33.985 1.00 39.19 4 GLN B N 1
ATOM 2912 C CA . GLN B 1 4 ? -37.545 -1.759 34.272 1.00 40.49 4 GLN B CA 1
ATOM 2913 C C . GLN B 1 4 ? -38.444 -1.082 33.224 1.00 38.32 4 GLN B C 1
ATOM 2914 O O . GLN B 1 4 ? -38.118 -0.028 32.661 1.00 34.15 4 GLN B O 1
ATOM 2920 N N . ILE B 1 5 ? -39.635 -1.646 33.022 1.00 28.62 5 ILE B N 1
ATOM 2921 C CA . ILE B 1 5 ? -40.607 -0.990 32.137 1.00 31.74 5 ILE B CA 1
ATOM 2922 C C . ILE B 1 5 ? -40.960 0.404 32.668 1.00 28.13 5 ILE B C 1
ATOM 2923 O O . ILE B 1 5 ? -41.206 0.604 33.868 1.00 28.84 5 ILE B O 1
ATOM 2928 N N . LYS B 1 6 ? -41.054 1.373 31.743 1.00 29.35 6 LYS B N 1
ATOM 2929 C CA . LYS B 1 6 ? -41.557 2.718 32.039 1.00 29.28 6 LYS B CA 1
ATOM 2930 C C . LYS B 1 6 ? -43.077 2.768 31.824 1.00 26.97 6 LYS B C 1
ATOM 2931 O O . LYS B 1 6 ? -43.546 3.081 30.721 1.00 24.36 6 LYS B O 1
ATOM 2937 N N . TYR B 1 7 ? -43.844 2.473 32.885 1.00 24.85 7 TYR B N 1
ATOM 2938 C CA . TYR B 1 7 ? -45.294 2.252 32.797 1.00 25.01 7 TYR B CA 1
ATOM 2939 C C . TYR B 1 7 ? -46.028 3.534 32.374 1.00 26.41 7 TYR B C 1
ATOM 2940 O O . TYR B 1 7 ? -47.072 3.473 31.702 1.00 26.68 7 TYR B O 1
ATOM 2949 N N . GLU B 1 8 ? -45.456 4.693 32.738 1.00 29.09 8 GLU B N 1
ATOM 2950 C CA . GLU B 1 8 ? -46.026 6.018 32.356 1.00 33.50 8 GLU B CA 1
ATOM 2951 C C . GLU B 1 8 ? -46.140 6.109 30.825 1.00 32.70 8 GLU B C 1
ATOM 2952 O O . GLU B 1 8 ? -47.052 6.738 30.311 1.00 36.00 8 GLU B O 1
ATOM 2958 N N . ASN B 1 9 ? -45.240 5.453 30.095 1.00 26.29 9 ASN B N 1
ATOM 2959 C CA . ASN B 1 9 ? -45.297 5.481 28.615 1.00 24.86 9 ASN B CA 1
ATOM 2960 C C . ASN B 1 9 ? -46.367 4.564 28.018 1.00 25.50 9 ASN B C 1
ATOM 2961 O O . ASN B 1 9 ? -46.496 4.559 26.810 1.00 23.69 9 ASN B O 1
ATOM 2966 N N . GLY B 1 10 ? -47.123 3.835 28.831 1.00 24.72 10 GLY B N 1
ATOM 2967 C CA . GLY B 1 10 ? -48.111 2.879 28.329 1.00 24.91 10 GLY B CA 1
ATOM 2968 C C . GLY B 1 10 ? -49.444 3.496 27.970 1.00 23.68 10 GLY B C 1
ATOM 2969 O O . GLY B 1 10 ? -50.235 2.886 27.235 1.00 24.85 10 GLY B O 1
ATOM 2970 N N . ILE B 1 11 ? -49.713 4.717 28.463 1.00 21.89 11 ILE B N 1
ATOM 2971 C CA . ILE B 1 11 ? -51.010 5.362 28.245 1.00 24.70 11 ILE B CA 1
ATOM 2972 C C . ILE B 1 11 ? -50.955 6.086 26.897 1.00 24.69 11 ILE B C 1
ATOM 2973 O O . ILE B 1 11 ? -50.475 7.219 26.803 1.00 27.01 11 ILE B O 1
ATOM 2978 N N . ALA B 1 12 ? -51.435 5.405 25.859 1.00 23.20 12 ALA B N 1
ATOM 2979 C CA . ALA B 1 12 ? -51.425 5.928 24.475 1.00 21.75 12 ALA B CA 1
ATOM 2980 C C . ALA B 1 12 ? -52.496 7.004 24.336 1.00 26.21 12 ALA B C 1
ATOM 2981 O O . ALA B 1 12 ? -52.335 7.945 23.563 1.00 27.42 12 ALA B O 1
ATOM 2983 N N . ASN B 1 13 ? -53.620 6.820 25.041 1.00 24.49 13 ASN B N 1
ATOM 2984 C CA . ASN B 1 13 ? -54.677 7.820 25.076 1.00 25.97 13 ASN B CA 1
ATOM 2985 C C . ASN B 1 13 ? -55.388 7.752 26.432 1.00 26.83 13 ASN B C 1
ATOM 2986 O O . ASN B 1 13 ? -55.858 6.690 26.837 1.00 24.04 13 ASN B O 1
ATOM 2991 N N . ARG B 1 14 ? -55.454 8.888 27.152 1.00 28.82 14 ARG B N 1
ATOM 2992 C CA . ARG B 1 14 ? -56.063 8.847 28.460 1.00 29.92 14 ARG B CA 1
ATOM 2993 C C . ARG B 1 14 ? -57.569 8.640 28.286 1.00 33.00 14 ARG B C 1
ATOM 2994 O O . ARG B 1 14 ? -58.209 7.856 28.987 1.00 35.39 14 ARG B O 1
ATOM 3002 N N . GLY B 1 15 ? -58.113 9.354 27.316 1.00 28.42 15 GLY B N 1
ATOM 3003 C CA . GLY B 1 15 ? -59.532 9.244 26.958 1.00 34.77 15 GLY B CA 1
ATOM 3004 C C . GLY B 1 15 ? -60.456 9.905 27.976 1.00 32.13 15 GLY B C 1
ATOM 3005 O O . GLY B 1 15 ? -60.039 10.552 28.918 1.00 31.96 15 GLY B O 1
ATOM 3006 N N . CYS B 1 16 ? -61.746 9.682 27.766 1.00 29.87 16 CYS B N 1
ATOM 3007 C CA . CYS B 1 16 ? -62.775 10.024 28.737 1.00 28.57 16 CYS B CA 1
ATOM 3008 C C . CYS B 1 16 ? -62.972 8.829 29.687 1.00 27.27 16 CYS B C 1
ATOM 3009 O O . CYS B 1 16 ? -63.231 7.706 29.242 1.00 27.82 16 CYS B O 1
ATOM 3012 N N . LEU B 1 17 ? -62.813 9.069 30.991 1.00 26.06 17 LEU B N 1
ATOM 3013 C CA . LEU B 1 17 ? -62.812 7.986 31.979 1.00 30.37 17 LEU B CA 1
ATOM 3014 C C . LEU B 1 17 ? -64.192 7.830 32.634 1.00 29.72 17 LEU B C 1
ATOM 3015 O O . LEU B 1 17 ? -64.319 7.091 33.625 1.00 33.12 17 LEU B O 1
ATOM 3020 N N . TYR B 1 18 ? -65.208 8.503 32.095 1.00 28.11 18 TYR B N 1
ATOM 3021 C CA . TYR B 1 18 ? -66.544 8.531 32.735 1.00 32.20 18 TYR B CA 1
ATOM 3022 C C . TYR B 1 18 ? -67.121 7.108 32.868 1.00 30.23 18 TYR B C 1
ATOM 3023 O O . TYR B 1 18 ? -67.568 6.698 33.958 1.00 27.96 18 TYR B O 1
ATOM 3032 N N . ARG B 1 19 ? -67.144 6.337 31.771 1.00 31.72 19 ARG B N 1
ATOM 3033 C CA . ARG B 1 19 ? -67.742 4.988 31.842 1.00 29.49 19 ARG B CA 1
ATOM 3034 C C . ARG B 1 19 ? -66.923 4.075 32.750 1.00 29.20 19 ARG B C 1
ATOM 3035 O O . ARG B 1 19 ? -67.522 3.271 33.518 1.00 27.13 19 ARG B O 1
ATOM 3043 N N . LEU B 1 20 ? -65.581 4.152 32.664 1.00 27.34 20 LEU B N 1
ATOM 3044 C CA . LEU B 1 20 ? -64.743 3.276 33.398 1.00 28.12 20 LEU B CA 1
ATOM 3045 C C . LEU B 1 20 ? -64.943 3.549 34.897 1.00 29.39 20 LEU B C 1
ATOM 3046 O O . LEU B 1 20 ? -65.072 2.612 35.679 1.00 31.53 20 LEU B O 1
ATOM 3051 N N . LYS B 1 21 ? -64.985 4.829 35.284 1.00 29.81 21 LYS B N 1
ATOM 3052 C CA . LYS B 1 21 ? -65.119 5.171 36.713 1.00 32.86 21 LYS B CA 1
ATOM 3053 C C . LYS B 1 21 ? -66.509 4.766 37.239 1.00 31.13 21 LYS B C 1
ATOM 3054 O O . LYS B 1 21 ? -66.605 4.335 38.376 1.00 32.19 21 LYS B O 1
ATOM 3060 N N . LYS B 1 22 ? -67.542 4.888 36.408 1.00 35.01 22 LYS B N 1
ATOM 3061 C CA . LYS B 1 22 ? -68.912 4.467 36.745 1.00 37.99 22 LYS B CA 1
ATOM 3062 C C . LYS B 1 22 ? -68.947 2.965 37.032 1.00 37.17 22 LYS B C 1
ATOM 3063 O O . LYS B 1 22 ? -69.729 2.541 37.872 1.00 35.40 22 LYS B O 1
ATOM 3069 N N . VAL B 1 23 ? -68.156 2.171 36.287 1.00 34.90 23 VAL B N 1
ATOM 3070 C CA . VAL B 1 23 ? -68.060 0.735 36.514 1.00 29.87 23 VAL B CA 1
ATOM 3071 C C . VAL B 1 23 ? -67.383 0.475 37.856 1.00 30.16 23 VAL B C 1
ATOM 3072 O O . VAL B 1 23 ? -67.784 -0.418 38.592 1.00 33.24 23 VAL B O 1
ATOM 3084 N N . ASP B 1 25 ? -67.382 2.380 40.395 1.00 34.46 25 ASP B N 1
ATOM 3085 C CA . ASP B 1 25 ? -68.348 2.771 41.419 1.00 39.88 25 ASP B CA 1
ATOM 3086 C C . ASP B 1 25 ? -69.352 1.639 41.672 1.00 37.85 25 ASP B C 1
ATOM 3087 O O . ASP B 1 25 ? -69.677 1.346 42.833 1.00 38.59 25 ASP B O 1
ATOM 3092 N N . ARG B 1 26 ? -69.846 1.027 40.588 1.00 36.65 26 ARG B N 1
ATOM 3093 C CA . ARG B 1 26 ? -70.763 -0.117 40.692 1.00 35.38 26 ARG B CA 1
ATOM 3094 C C . ARG B 1 26 ? -70.077 -1.278 41.409 1.00 32.63 26 ARG B C 1
ATOM 3095 O O . ARG B 1 26 ? -70.746 -1.993 42.168 1.00 34.12 26 ARG B O 1
ATOM 3103 N N . ALA B 1 27 ? -68.764 -1.460 41.171 1.00 33.17 27 ALA B N 1
ATOM 3104 C CA . ALA B 1 27 ? -67.956 -2.538 41.771 1.00 34.68 27 ALA B CA 1
ATOM 3105 C C . ALA B 1 27 ? -67.753 -2.289 43.274 1.00 35.62 27 ALA B C 1
ATOM 3106 O O . ALA B 1 27 ? -67.703 -3.226 44.069 1.00 38.37 27 ALA B O 1
ATOM 3108 N N . LYS B 1 28 ? -67.608 -1.011 43.628 1.00 37.60 28 LYS B N 1
ATOM 3109 C CA . LYS B 1 28 ? -67.476 -0.560 45.026 1.00 43.73 28 LYS B CA 1
ATOM 3110 C C . LYS B 1 28 ? -68.771 -0.928 45.781 1.00 37.80 28 LYS B C 1
ATOM 3111 O O . LYS B 1 28 ? -68.708 -1.404 46.901 1.00 41.53 28 LYS B O 1
ATOM 3117 N N . ALA B 1 29 ? -69.922 -0.724 45.136 1.00 39.27 29 ALA B N 1
ATOM 3118 C CA . ALA B 1 29 ? -71.267 -0.980 45.675 1.00 36.82 29 ALA B CA 1
ATOM 3119 C C . ALA B 1 29 ? -71.646 -2.471 45.617 1.00 42.45 29 ALA B C 1
ATOM 3120 O O . ALA B 1 29 ? -72.762 -2.824 45.977 1.00 44.97 29 ALA B O 1
ATOM 3122 N N . GLY B 1 30 ? -70.738 -3.348 45.171 1.00 39.06 30 GLY B N 1
ATOM 3123 C CA . GLY B 1 30 ? -70.912 -4.789 45.309 1.00 41.15 30 GLY B CA 1
ATOM 3124 C C . GLY B 1 30 ? -71.768 -5.394 44.203 1.00 40.49 30 GLY B C 1
ATOM 3125 O O . GLY B 1 30 ? -72.300 -6.499 44.377 1.00 39.17 30 GLY B O 1
ATOM 3126 N N . GLU B 1 31 ? -71.881 -4.697 43.062 1.00 36.71 31 GLU B N 1
ATOM 3127 C CA . GLU B 1 31 ? -72.758 -5.115 41.952 1.00 37.27 31 GLU B CA 1
ATOM 3128 C C . GLU B 1 31 ? -72.113 -6.299 41.211 1.00 33.50 31 GLU B C 1
ATOM 3129 O O . GLU B 1 31 ? -70.909 -6.584 41.361 1.00 36.33 31 GLU B O 1
ATOM 3135 N N . ALA B 1 32 ? -72.957 -7.037 40.486 1.00 32.40 32 ALA B N 1
ATOM 3136 C CA . ALA B 1 32 ? -72.538 -8.087 39.563 1.00 31.86 32 ALA B CA 1
ATOM 3137 C C . ALA B 1 32 ? -72.079 -7.416 38.256 1.00 29.62 32 ALA B C 1
ATOM 3138 O O . ALA B 1 32 ? -72.834 -6.695 37.658 1.00 29.69 32 ALA B O 1
ATOM 3140 N N . LEU B 1 33 ? -70.856 -7.703 37.793 1.00 31.34 33 LEU B N 1
ATOM 3141 C CA . LEU B 1 33 ? -70.300 -7.046 36.593 1.00 28.12 33 LEU B CA 1
ATOM 3142 C C . LEU B 1 33 ? -69.637 -8.085 35.672 1.00 26.07 33 LEU B C 1
ATOM 3143 O O . LEU B 1 33 ? -69.030 -9.035 36.131 1.00 25.18 33 LEU B O 1
ATOM 3148 N N . ASN B 1 34 ? -69.761 -7.827 34.365 1.00 25.68 34 ASN B N 1
ATOM 3149 C CA . ASN B 1 34 ? -69.283 -8.685 33.270 1.00 23.78 34 ASN B CA 1
ATOM 3150 C C . ASN B 1 34 ? -68.035 -8.045 32.635 1.00 24.28 34 ASN B C 1
ATOM 3151 O O . ASN B 1 34 ? -68.109 -6.935 32.158 1.00 26.04 34 ASN B O 1
ATOM 3156 N N . ILE B 1 35 ? -66.903 -8.723 32.756 1.00 23.32 35 ILE B N 1
ATOM 3157 C CA . ILE B 1 35 ? -65.618 -8.263 32.257 1.00 24.49 35 ILE B CA 1
ATOM 3158 C C . ILE B 1 35 ? -65.293 -9.035 30.978 1.00 22.50 35 ILE B C 1
ATOM 3159 O O . ILE B 1 35 ? -65.009 -10.243 31.050 1.00 21.82 35 ILE B O 1
ATOM 3164 N N . ALA B 1 36 ? -65.231 -8.320 29.847 1.00 22.95 36 ALA B N 1
ATOM 3165 C CA . ALA B 1 36 ? -65.158 -8.948 28.531 1.00 21.88 36 ALA B CA 1
ATOM 3166 C C . ALA B 1 36 ? -63.888 -8.520 27.773 1.00 24.65 36 ALA B C 1
ATOM 3167 O O . ALA B 1 36 ? -63.362 -7.438 27.999 1.00 21.49 36 ALA B O 1
ATOM 3169 N N . PHE B 1 37 ? -63.428 -9.409 26.882 1.00 23.38 37 PHE B N 1
ATOM 3170 C CA . PHE B 1 37 ? -62.236 -9.186 26.065 1.00 22.83 37 PHE B CA 1
ATOM 3171 C C . PHE B 1 37 ? -62.533 -9.637 24.637 1.00 21.79 37 PHE B C 1
ATOM 3172 O O . PHE B 1 37 ? -62.914 -10.786 24.425 1.00 24.31 37 PHE B O 1
ATOM 3180 N N . LEU B 1 38 ? -62.288 -8.764 23.660 1.00 18.96 38 LEU B N 1
ATOM 3181 C CA . LEU B 1 38 ? -62.515 -9.116 22.255 1.00 20.65 38 LEU B CA 1
ATOM 3182 C C . LEU B 1 38 ? -61.208 -8.860 21.489 1.00 22.01 38 LEU B C 1
ATOM 3183 O O . LEU B 1 38 ? -60.709 -7.725 21.465 1.00 22.00 38 LEU B O 1
ATOM 3188 N N . GLY B 1 39 ? -60.684 -9.902 20.855 1.00 20.18 39 GLY B N 1
ATOM 3189 C CA . GLY B 1 39 ? -59.353 -9.794 20.225 1.00 20.47 39 GLY B CA 1
ATOM 3190 C C . GLY B 1 39 ? -59.007 -11.037 19.452 1.00 19.17 39 GLY B C 1
ATOM 3191 O O . GLY B 1 39 ? -59.868 -11.872 19.179 1.00 20.17 39 GLY B O 1
ATOM 3192 N N . GLY B 1 40 ? -57.735 -11.139 19.086 1.00 17.75 40 GLY B N 1
ATOM 3193 C CA . GLY B 1 40 ? -57.158 -12.255 18.362 1.00 19.99 40 GLY B CA 1
ATOM 3194 C C . GLY B 1 40 ? -56.507 -13.249 19.286 1.00 21.37 40 GLY B C 1
ATOM 3195 O O . GLY B 1 40 ? -57.020 -13.411 20.385 1.00 21.02 40 GLY B O 1
ATOM 3196 N N . SER B 1 41 ? -55.415 -13.919 18.857 1.00 22.69 41 SER B N 1
ATOM 3197 C CA . SER B 1 41 ? -54.935 -15.107 19.598 1.00 21.06 41 SER B CA 1
ATOM 3198 C C . SER B 1 41 ? -54.334 -14.696 20.955 1.00 21.97 41 SER B C 1
ATOM 3199 O O . SER B 1 41 ? -54.412 -15.478 21.916 1.00 20.41 41 SER B O 1
ATOM 3202 N N . ILE B 1 42 ? -53.727 -13.511 21.022 1.00 20.63 42 ILE B N 1
ATOM 3203 C CA . ILE B 1 42 ? -53.167 -13.028 22.302 1.00 20.26 42 ILE B CA 1
ATOM 3204 C C . ILE B 1 42 ? -54.272 -12.844 23.335 1.00 17.92 42 ILE B C 1
ATOM 3205 O O . ILE B 1 42 ? -54.035 -13.201 24.510 1.00 21.85 42 ILE B O 1
ATOM 3210 N N . THR B 1 43 ? -55.476 -12.378 22.927 1.00 19.51 43 THR B N 1
ATOM 3211 C CA . THR B 1 43 ? -56.658 -12.319 23.797 1.00 20.86 43 THR B CA 1
ATOM 3212 C C . THR B 1 43 ? -57.203 -13.718 24.126 1.00 20.12 43 THR B C 1
ATOM 3213 O O . THR B 1 43 ? -57.459 -13.999 25.323 1.00 20.49 43 THR B O 1
ATOM 3217 N N . GLN B 1 44 ? -57.309 -14.596 23.119 1.00 19.84 44 GLN B N 1
ATOM 3218 C CA . GLN B 1 44 ? -57.751 -16.014 23.348 1.00 21.74 44 GLN B CA 1
ATOM 3219 C C . GLN B 1 44 ? -56.880 -16.673 24.415 1.00 22.06 44 GLN B C 1
ATOM 3220 O O . GLN B 1 44 ? -57.414 -17.365 25.274 1.00 23.85 44 GLN B O 1
ATOM 3226 N N . GLY B 1 45 ? -55.568 -16.464 24.317 1.00 21.31 45 GLY B N 1
ATOM 3227 C CA . GLY B 1 45 ? -54.607 -16.771 25.397 1.00 23.34 45 GLY B CA 1
ATOM 3228 C C . GLY B 1 45 ? -53.246 -17.294 24.919 1.00 23.35 45 GLY B C 1
ATOM 3229 O O . GLY B 1 45 ? -52.398 -17.552 25.752 1.00 23.63 45 GLY B O 1
ATOM 3230 N N . SER B 1 46 ? -53.030 -17.475 23.607 1.00 23.32 46 SER B N 1
ATOM 3231 C CA . SER B 1 46 ? -51.694 -17.936 23.078 1.00 23.94 46 SER B CA 1
ATOM 3232 C C . SER B 1 46 ? -50.618 -16.940 23.483 1.00 21.98 46 SER B C 1
ATOM 3233 O O . SER B 1 46 ? -50.852 -15.731 23.339 1.00 23.71 46 SER B O 1
ATOM 3236 N N . LEU B 1 47 ? -49.443 -17.396 23.974 1.00 21.71 47 LEU B N 1
ATOM 3237 C CA . LEU B 1 47 ? -49.081 -18.786 24.245 1.00 25.53 47 LEU B CA 1
ATOM 3238 C C . LEU B 1 47 ? -48.834 -18.964 25.746 1.00 27.17 47 LEU B C 1
ATOM 3239 O O . LEU B 1 47 ? -47.741 -19.400 26.164 1.00 26.27 47 LEU B O 1
ATOM 3244 N N . SER B 1 48 ? -49.811 -18.573 26.565 1.00 25.79 48 SER B N 1
ATOM 3245 C CA . SER B 1 48 ? -49.782 -18.878 27.993 1.00 25.96 48 SER B CA 1
ATOM 3246 C C . SER B 1 48 ? -49.772 -20.407 28.149 1.00 27.21 48 SER B C 1
ATOM 3247 O O . SER B 1 48 ? -50.310 -21.141 27.295 1.00 25.31 48 SER B O 1
ATOM 3250 N N . SER B 1 49 ? -49.128 -20.881 29.212 1.00 25.94 49 SER B N 1
ATOM 3251 C CA . SER B 1 49 ? -49.031 -22.334 29.496 1.00 28.49 49 SER B CA 1
ATOM 3252 C C . SER B 1 49 ? -50.358 -22.894 30.031 1.00 31.28 49 SER B C 1
ATOM 3253 O O . SER B 1 49 ? -50.588 -24.115 29.891 1.00 31.09 49 SER B O 1
ATOM 3256 N N . LYS B 1 50 ? -51.178 -22.019 30.643 1.00 28.25 50 LYS B N 1
ATOM 3257 C CA . LYS B 1 50 ? -52.442 -22.374 31.294 1.00 31.87 50 LYS B CA 1
ATOM 3258 C C . LYS B 1 50 ? -53.450 -21.262 31.041 1.00 28.44 50 LYS B C 1
ATOM 3259 O O . LYS B 1 50 ? -53.052 -20.107 30.987 1.00 23.32 50 LYS B O 1
ATOM 3265 N N . PRO B 1 51 ? -54.781 -21.516 30.937 1.00 26.32 51 PRO B N 1
ATOM 3266 C CA . PRO B 1 51 ? -55.722 -20.417 30.712 1.00 25.01 51 PRO B CA 1
ATOM 3267 C C . PRO B 1 51 ? -55.700 -19.275 31.726 1.00 24.52 51 PRO B C 1
ATOM 3268 O O . PRO B 1 51 ? -55.984 -18.126 31.341 1.00 24.39 51 PRO B O 1
ATOM 3272 N N . GLU B 1 52 ? -55.392 -19.567 33.003 1.00 24.90 52 GLU B N 1
ATOM 3273 C CA . GLU B 1 52 ? -55.448 -18.552 34.039 1.00 24.75 52 GLU B CA 1
ATOM 3274 C C . GLU B 1 52 ? -54.215 -17.645 33.967 1.00 22.93 52 GLU B C 1
ATOM 3275 O O . GLU B 1 52 ? -54.142 -16.728 34.737 1.00 26.26 52 GLU B O 1
ATOM 3281 N N . LEU B 1 53 ? -53.251 -17.960 33.093 1.00 23.06 53 LEU B N 1
ATOM 3282 C CA . LEU B 1 53 ? -52.010 -17.177 33.018 1.00 21.33 53 LEU B CA 1
ATOM 3283 C C . LEU B 1 53 ? -51.956 -16.264 31.783 1.00 23.29 53 LEU B C 1
ATOM 3284 O O . LEU B 1 53 ? -50.926 -15.645 31.556 1.00 24.92 53 LEU B O 1
ATOM 3289 N N . CYS B 1 54 ? -53.045 -16.148 31.026 1.00 22.77 54 CYS B N 1
ATOM 3290 C CA . CYS B 1 54 ? -53.080 -15.150 29.903 1.00 22.29 54 CYS B CA 1
ATOM 3291 C C . CYS B 1 54 ? -53.411 -13.764 30.442 1.00 21.56 54 CYS B C 1
ATOM 3292 O O . CYS B 1 54 ? -53.893 -13.602 31.571 1.00 19.71 54 CYS B O 1
ATOM 3295 N N . TYR B 1 55 ? -53.111 -12.709 29.646 1.00 18.86 55 TYR B N 1
ATOM 3296 C CA . TYR B 1 55 ? -53.261 -11.361 30.116 1.00 20.17 55 TYR B CA 1
ATOM 3297 C C . TYR B 1 55 ? -54.730 -11.122 30.475 1.00 20.75 55 TYR B C 1
ATOM 3298 O O . TYR B 1 55 ? -55.049 -10.461 31.469 1.00 19.64 55 TYR B O 1
ATOM 3307 N N . ALA B 1 56 ? -55.656 -11.672 29.703 1.00 18.97 56 ALA B N 1
ATOM 3308 C CA . ALA B 1 56 ? -57.087 -11.397 29.969 1.00 18.93 56 ALA B CA 1
ATOM 3309 C C . ALA B 1 56 ? -57.489 -11.896 31.368 1.00 18.78 56 ALA B C 1
ATOM 3310 O O . ALA B 1 56 ? -58.148 -11.203 32.113 1.00 19.76 56 ALA B O 1
ATOM 3312 N N . TYR B 1 57 ? -57.044 -13.093 31.722 1.00 18.60 57 TYR B N 1
ATOM 3313 C CA . TYR B 1 57 ? -57.380 -13.655 33.013 1.00 21.87 57 TYR B CA 1
ATOM 3314 C C . TYR B 1 57 ? -56.690 -12.867 34.139 1.00 23.65 57 TYR B C 1
ATOM 3315 O O . TYR B 1 57 ? -57.313 -12.655 35.152 1.00 23.97 57 TYR B O 1
ATOM 3324 N N . HIS B 1 58 ? -55.436 -12.408 33.942 1.00 21.81 58 HIS B N 1
ATOM 3325 C CA . HIS B 1 58 ? -54.797 -11.511 34.928 1.00 23.66 58 HIS B CA 1
ATOM 3326 C C . HIS B 1 58 ? -55.602 -10.243 35.126 1.00 22.28 58 HIS B C 1
ATOM 3327 O O . HIS B 1 58 ? -55.735 -9.736 36.280 1.00 21.54 58 HIS B O 1
ATOM 3334 N N . VAL B 1 59 ? -56.113 -9.661 34.028 1.00 22.26 59 VAL B N 1
ATOM 3335 C CA . VAL B 1 59 ? -56.928 -8.458 34.169 1.00 20.54 59 VAL B CA 1
ATOM 3336 C C . VAL B 1 59 ? -58.237 -8.750 34.924 1.00 23.65 59 VAL B C 1
ATOM 3337 O O . VAL B 1 59 ? -58.685 -7.896 35.717 1.00 23.82 59 VAL B O 1
ATOM 3341 N N . TYR B 1 60 ? -58.879 -9.878 34.619 1.00 21.59 60 TYR B N 1
ATOM 3342 C CA . TYR B 1 60 ? -60.075 -10.328 35.327 1.00 23.42 60 TYR B CA 1
ATOM 3343 C C . TYR B 1 60 ? -59.809 -10.472 36.836 1.00 23.98 60 TYR B C 1
ATOM 3344 O O . TYR B 1 60 ? -60.610 -9.994 37.637 1.00 25.64 60 TYR B O 1
ATOM 3353 N N . GLU B 1 61 ? -58.674 -11.081 37.186 1.00 23.78 61 GLU B N 1
ATOM 3354 C CA . GLU B 1 61 ? -58.249 -11.221 38.590 1.00 27.56 61 GLU B CA 1
ATOM 3355 C C . GLU B 1 61 ? -58.041 -9.852 39.247 1.00 26.66 61 GLU B C 1
ATOM 3356 O O . GLU B 1 61 ? -58.269 -9.742 40.456 1.00 25.78 61 GLU B O 1
ATOM 3362 N N . TRP B 1 62 ? -57.575 -8.841 38.494 1.00 26.06 62 TRP B N 1
ATOM 3363 C CA . TRP B 1 62 ? -57.378 -7.515 39.047 1.00 27.37 62 TRP B CA 1
ATOM 3364 C C . TRP B 1 62 ? -58.711 -6.962 39.533 1.00 24.29 62 TRP B C 1
ATOM 3365 O O . TRP B 1 62 ? -58.784 -6.379 40.609 1.00 26.82 62 TRP B O 1
ATOM 3376 N N . TRP B 1 63 ? -59.778 -7.156 38.745 1.00 24.29 63 TRP B N 1
ATOM 3377 C CA . TRP B 1 63 ? -61.100 -6.677 39.125 1.00 24.11 63 TRP B CA 1
ATOM 3378 C C . TRP B 1 63 ? -61.523 -7.395 40.417 1.00 26.20 63 TRP B C 1
ATOM 3379 O O . TRP B 1 63 ? -61.937 -6.726 41.385 1.00 26.74 63 TRP B O 1
ATOM 3390 N N . LYS B 1 64 ? -61.335 -8.728 40.417 1.00 25.48 64 LYS B N 1
ATOM 3391 C CA . LYS B 1 64 ? -61.744 -9.557 41.556 1.00 27.29 64 LYS B CA 1
ATOM 3392 C C . LYS B 1 64 ? -61.060 -9.077 42.855 1.00 31.66 64 LYS B C 1
ATOM 3393 O O . LYS B 1 64 ? -61.722 -8.928 43.900 1.00 31.03 64 LYS B O 1
ATOM 3399 N N . LYS B 1 65 ? -59.745 -8.870 42.794 1.00 28.60 65 LYS B N 1
ATOM 3400 C CA . LYS B 1 65 ? -58.918 -8.568 43.964 1.00 33.99 65 LYS B CA 1
ATOM 3401 C C . LYS B 1 65 ? -59.169 -7.119 44.412 1.00 36.24 65 LYS B C 1
ATOM 3402 O O . LYS B 1 65 ? -59.215 -6.851 45.624 1.00 34.63 65 LYS B O 1
ATOM 3408 N N . THR B 1 66 ? -59.401 -6.199 43.461 1.00 31.89 66 THR B N 1
ATOM 3409 C CA . THR B 1 66 ? -59.549 -4.789 43.774 1.00 29.42 66 THR B CA 1
ATOM 3410 C C . THR B 1 66 ? -60.925 -4.500 44.398 1.00 30.09 66 THR B C 1
ATOM 3411 O O . THR B 1 66 ? -61.040 -3.617 45.240 1.00 31.22 66 THR B O 1
ATOM 3415 N N . PHE B 1 67 ? -61.956 -5.273 44.040 1.00 28.55 67 PHE B N 1
ATOM 3416 C CA . PHE B 1 67 ? -63.319 -5.016 44.475 1.00 29.21 67 PHE B CA 1
ATOM 3417 C C . PHE B 1 67 ? -63.888 -6.324 45.007 1.00 33.93 67 PHE B C 1
ATOM 3418 O O . PHE B 1 67 ? -64.719 -6.941 44.368 1.00 29.63 67 PHE B O 1
ATOM 3426 N N . PRO B 1 68 ? -63.368 -6.819 46.149 1.00 34.05 68 PRO B N 1
ATOM 3427 C CA . PRO B 1 68 ? -63.690 -8.162 46.628 1.00 32.98 68 PRO B CA 1
ATOM 3428 C C . PRO B 1 68 ? -65.141 -8.341 47.062 1.00 34.08 68 PRO B C 1
ATOM 3429 O O . PRO B 1 68 ? -65.515 -9.482 47.362 1.00 37.12 68 PRO B O 1
ATOM 3433 N N . GLN B 1 69 ? -65.915 -7.251 47.052 1.00 32.07 69 GLN B N 1
ATOM 3434 C CA . GLN B 1 69 ? -67.305 -7.255 47.417 1.00 37.10 69 GLN B CA 1
ATOM 3435 C C . GLN B 1 69 ? -68.215 -7.496 46.192 1.00 37.98 69 GLN B C 1
ATOM 3436 O O . GLN B 1 69 ? -69.365 -7.890 46.347 1.00 34.41 69 GLN B O 1
ATOM 3442 N N . ALA B 1 70 ? -67.706 -7.255 44.978 1.00 33.12 70 ALA B N 1
ATOM 3443 C CA . ALA B 1 70 ? -68.445 -7.512 43.722 1.00 31.63 70 ALA B CA 1
ATOM 3444 C C . ALA B 1 70 ? -68.307 -8.970 43.254 1.00 26.92 70 ALA B C 1
ATOM 3445 O O . ALA B 1 70 ? -67.337 -9.656 43.564 1.00 31.21 70 ALA B O 1
ATOM 3447 N N . ASP B 1 71 ? -69.258 -9.406 42.412 1.00 31.49 71 ASP B N 1
ATOM 3448 C CA . ASP B 1 71 ? -69.182 -10.714 41.699 1.00 33.89 71 ASP B CA 1
ATOM 3449 C C . ASP B 1 71 ? -68.881 -10.438 40.222 1.00 29.90 71 ASP B C 1
ATOM 3450 O O . ASP B 1 71 ? -69.711 -9.879 39.562 1.00 30.19 71 ASP B O 1
ATOM 3455 N N . PHE B 1 72 ? -67.725 -10.882 39.722 1.00 30.18 72 PHE B N 1
ATOM 3456 C CA . PHE B 1 72 ? -67.354 -10.659 38.318 1.00 28.40 72 PHE B CA 1
ATOM 3457 C C . PHE B 1 72 ? -67.527 -11.940 37.465 1.00 28.62 72 PHE B C 1
ATOM 3458 O O . PHE B 1 72 ? -67.224 -13.064 37.916 1.00 30.18 72 PHE B O 1
ATOM 3466 N N . THR B 1 73 ? -67.974 -11.763 36.216 1.00 24.72 73 THR B N 1
ATOM 3467 C CA . THR B 1 73 ? -68.016 -12.807 35.179 1.00 25.48 73 THR B CA 1
ATOM 3468 C C . THR B 1 73 ? -66.945 -12.536 34.096 1.00 25.83 73 THR B C 1
ATOM 3469 O O . THR B 1 73 ? -66.806 -11.396 33.623 1.00 23.70 73 THR B O 1
ATOM 3473 N N . TYR B 1 74 ? -66.212 -13.587 33.723 1.00 24.31 74 TYR B N 1
ATOM 3474 C CA . TYR B 1 74 ? -65.153 -13.531 32.713 1.00 23.15 74 TYR B CA 1
ATOM 3475 C C . TYR B 1 74 ? -65.718 -13.963 31.356 1.00 22.12 74 TYR B C 1
ATOM 3476 O O . TYR B 1 74 ? -66.227 -15.107 31.221 1.00 23.06 74 TYR B O 1
ATOM 3485 N N . ILE B 1 75 ? -65.626 -13.072 30.365 1.00 23.24 75 ILE B N 1
ATOM 3486 C CA . ILE B 1 75 ? -66.024 -13.307 28.989 1.00 23.35 75 ILE B CA 1
ATOM 3487 C C . ILE B 1 75 ? -64.793 -13.147 28.088 1.00 25.48 75 ILE B C 1
ATOM 3488 O O . ILE B 1 75 ? -64.345 -12.001 27.819 1.00 22.99 75 ILE B O 1
ATOM 3493 N N . ASN B 1 76 ? -64.234 -14.271 27.659 1.00 22.37 76 ASN B N 1
ATOM 3494 C CA . ASN B 1 76 ? -63.120 -14.214 26.756 1.00 22.11 76 ASN B CA 1
ATOM 3495 C C . ASN B 1 76 ? -63.603 -14.491 25.330 1.00 22.87 76 ASN B C 1
ATOM 3496 O O . ASN B 1 76 ? -63.875 -15.624 25.003 1.00 23.53 76 ASN B O 1
ATOM 3501 N N . ALA B 1 77 ? -63.710 -13.444 24.501 1.00 20.93 77 ALA B N 1
ATOM 3502 C CA . ALA B 1 77 ? -64.218 -13.572 23.136 1.00 20.43 77 ALA B CA 1
ATOM 3503 C C . ALA B 1 77 ? -63.087 -13.513 22.093 1.00 23.81 77 ALA B C 1
ATOM 3504 O O . ALA B 1 77 ? -63.307 -13.184 20.931 1.00 22.95 77 ALA B O 1
ATOM 3506 N N . GLY B 1 78 ? -61.866 -13.879 22.479 1.00 19.60 78 GLY B N 1
ATOM 3507 C CA . GLY B 1 78 ? -60.793 -13.920 21.519 1.00 24.28 78 GLY B CA 1
ATOM 3508 C C . GLY B 1 78 ? -60.891 -15.126 20.609 1.00 23.50 78 GLY B C 1
ATOM 3509 O O . GLY B 1 78 ? -61.315 -16.216 21.050 1.00 21.70 78 GLY B O 1
ATOM 3510 N N . ILE B 1 79 ? -60.483 -14.910 19.351 1.00 22.19 79 ILE B N 1
ATOM 3511 C CA . ILE B 1 79 ? -60.339 -15.941 18.330 1.00 23.72 79 ILE B CA 1
ATOM 3512 C C . ILE B 1 79 ? -59.045 -15.698 17.569 1.00 24.13 79 ILE B C 1
ATOM 3513 O O . ILE B 1 79 ? -58.885 -14.679 16.917 1.00 22.21 79 ILE B O 1
ATOM 3518 N N . GLY B 1 80 ? -58.170 -16.701 17.584 1.00 22.56 80 GLY B N 1
ATOM 3519 C CA . GLY B 1 80 ? -56.867 -16.556 17.027 1.00 25.68 80 GLY B CA 1
ATOM 3520 C C . GLY B 1 80 ? -56.887 -16.320 15.532 1.00 26.33 80 GLY B C 1
ATOM 3521 O O . GLY B 1 80 ? -57.715 -16.880 14.808 1.00 25.77 80 GLY B O 1
ATOM 3522 N N . GLY B 1 81 ? -55.980 -15.455 15.064 1.00 25.21 81 GLY B N 1
ATOM 3523 C CA . GLY B 1 81 ? -55.751 -15.282 13.658 1.00 25.09 81 GLY B CA 1
ATOM 3524 C C . GLY B 1 81 ? -56.830 -14.483 12.961 1.00 25.85 81 GLY B C 1
ATOM 3525 O O . GLY B 1 81 ? -56.939 -14.580 11.763 1.00 27.68 81 GLY B O 1
ATOM 3526 N N . THR B 1 82 ? -57.574 -13.660 13.701 1.00 22.06 82 THR B N 1
ATOM 3527 C CA . THR B 1 82 ? -58.717 -12.913 13.138 1.00 23.32 82 THR B CA 1
ATOM 3528 C C . THR B 1 82 ? -58.652 -11.431 13.533 1.00 22.97 82 THR B C 1
ATOM 3529 O O . THR B 1 82 ? -58.047 -11.035 14.551 1.00 23.54 82 THR B O 1
ATOM 3533 N N . THR B 1 83 ? -59.347 -10.592 12.744 1.00 24.11 83 THR B N 1
ATOM 3534 C CA . THR B 1 83 ? -59.188 -9.141 12.758 1.00 23.48 83 THR B CA 1
ATOM 3535 C C . THR B 1 83 ? -60.449 -8.458 13.312 1.00 21.00 83 THR B C 1
ATOM 3536 O O . THR B 1 83 ? -61.449 -9.098 13.619 1.00 22.40 83 THR B O 1
ATOM 3540 N N . SER B 1 84 ? -60.410 -7.128 13.333 1.00 19.63 84 SER B N 1
ATOM 3541 C CA . SER B 1 84 ? -61.555 -6.280 13.707 1.00 20.10 84 SER B CA 1
ATOM 3542 C C . SER B 1 84 ? -62.682 -6.443 12.659 1.00 19.28 84 SER B C 1
ATOM 3543 O O . SER B 1 84 ? -63.873 -6.212 13.000 1.00 20.75 84 SER B O 1
ATOM 3546 N N . GLN B 1 85 ? -62.339 -6.851 11.422 1.00 21.64 85 GLN B N 1
ATOM 3547 C CA . GLN B 1 85 ? -63.386 -7.047 10.370 1.00 21.91 85 GLN B CA 1
ATOM 3548 C C . GLN B 1 85 ? -64.273 -8.251 10.742 1.00 24.40 85 GLN B C 1
ATOM 3549 O O . GLN B 1 85 ? -65.515 -8.224 10.598 1.00 23.57 85 GLN B O 1
ATOM 3555 N N . PHE B 1 86 ? -63.658 -9.328 11.250 1.00 23.79 86 PHE B N 1
ATOM 3556 C CA . PHE B 1 86 ? -64.448 -10.417 11.823 1.00 23.02 86 PHE B CA 1
ATOM 3557 C C . PHE B 1 86 ? -65.085 -9.975 13.142 1.00 24.07 86 PHE B C 1
ATOM 3558 O O . PHE B 1 86 ? -66.241 -10.298 13.381 1.00 23.89 86 PHE B O 1
ATOM 3566 N N . GLY B 1 87 ? -64.345 -9.219 13.972 1.00 22.05 87 GLY B N 1
ATOM 3567 C CA . GLY B 1 87 ? -64.844 -8.674 15.216 1.00 21.53 87 GLY B CA 1
ATOM 3568 C C . GLY B 1 87 ? -66.216 -8.008 15.099 1.00 25.42 87 GLY B C 1
ATOM 3569 O O . GLY B 1 87 ? -67.106 -8.260 15.897 1.00 21.93 87 GLY B O 1
ATOM 3570 N N . VAL B 1 88 ? -66.358 -7.075 14.155 1.00 23.37 88 VAL B N 1
ATOM 3571 C CA . VAL B 1 88 ? -67.619 -6.337 14.045 1.00 24.13 88 VAL B CA 1
ATOM 3572 C C . VAL B 1 88 ? -68.737 -7.293 13.585 1.00 24.82 88 VAL B C 1
ATOM 3573 O O . VAL B 1 88 ? -69.892 -7.163 14.046 1.00 25.97 88 VAL B O 1
ATOM 3577 N N . ALA B 1 89 ? -68.429 -8.269 12.730 1.00 23.58 89 ALA B N 1
ATOM 3578 C CA . ALA B 1 89 ? -69.466 -9.239 12.244 1.00 26.65 89 ALA B CA 1
ATOM 3579 C C . ALA B 1 89 ? -69.962 -10.159 13.364 1.00 27.49 89 ALA B C 1
ATOM 3580 O O . ALA B 1 89 ? -71.113 -10.642 13.312 1.00 28.56 89 ALA B O 1
ATOM 3582 N N . ARG B 1 90 ? -69.115 -10.443 14.363 1.00 26.10 90 ARG B N 1
ATOM 3583 C CA . ARG B 1 90 ? -69.427 -11.478 15.389 1.00 22.86 90 ARG B CA 1
ATOM 3584 C C . ARG B 1 90 ? -69.753 -10.840 16.741 1.00 22.98 90 ARG B C 1
ATOM 3585 O O . ARG B 1 90 ? -70.001 -11.528 17.713 1.00 22.65 90 ARG B O 1
ATOM 3593 N N . ALA B 1 91 ? -69.676 -9.507 16.817 1.00 22.10 91 ALA B N 1
ATOM 3594 C CA . ALA B 1 91 ? -69.733 -8.818 18.102 1.00 24.66 91 ALA B CA 1
ATOM 3595 C C . ALA B 1 91 ? -71.066 -9.105 18.814 1.00 24.28 91 ALA B C 1
ATOM 3596 O O . ALA B 1 91 ? -71.055 -9.344 20.008 1.00 22.83 91 ALA B O 1
ATOM 3598 N N . GLU B 1 92 ? -72.192 -9.079 18.087 1.00 26.83 92 GLU B N 1
ATOM 3599 C CA . GLU B 1 92 ? -73.503 -9.260 18.754 1.00 27.55 92 GLU B CA 1
ATOM 3600 C C . GLU B 1 92 ? -73.547 -10.649 19.401 1.00 24.24 92 GLU B C 1
ATOM 3601 O O . GLU B 1 92 ? -73.847 -10.774 20.554 1.00 26.22 92 GLU B O 1
ATOM 3607 N N . ALA B 1 93 ? -73.170 -11.686 18.645 1.00 25.49 93 ALA B N 1
ATOM 3608 C CA . ALA B 1 93 ? -73.276 -13.072 19.086 1.00 26.80 93 ALA B CA 1
ATOM 3609 C C . ALA B 1 93 ? -72.256 -13.371 20.199 1.00 25.70 93 ALA B C 1
ATOM 3610 O O . ALA B 1 93 ? -72.616 -13.976 21.226 1.00 26.34 93 ALA B O 1
ATOM 3612 N N . ASP B 1 94 ? -70.980 -12.991 19.983 1.00 24.95 94 ASP B N 1
ATOM 3613 C CA . ASP B 1 94 ? -69.889 -13.458 20.834 1.00 23.20 94 ASP B CA 1
ATOM 3614 C C . ASP B 1 94 ? -69.642 -12.558 22.052 1.00 23.63 94 ASP B C 1
ATOM 3615 O O . ASP B 1 94 ? -68.986 -12.986 23.006 1.00 24.81 94 ASP B O 1
ATOM 3620 N N . LEU B 1 95 ? -70.130 -11.318 22.027 1.00 24.30 95 LEU B N 1
ATOM 3621 C CA . LEU B 1 95 ? -69.793 -10.333 23.074 1.00 23.68 95 LEU B CA 1
ATOM 3622 C C . LEU B 1 95 ? -71.062 -9.641 23.608 1.00 25.81 95 LEU B C 1
ATOM 3623 O O . LEU B 1 95 ? -71.300 -9.635 24.805 1.00 25.86 95 LEU B O 1
ATOM 3628 N N . LEU B 1 96 ? -71.804 -8.934 22.743 1.00 24.42 96 LEU B N 1
ATOM 3629 C CA . LEU B 1 96 ? -72.793 -7.985 23.264 1.00 26.95 96 LEU B CA 1
ATOM 3630 C C . LEU B 1 96 ? -74.016 -8.730 23.802 1.00 26.06 96 LEU B C 1
ATOM 3631 O O . LEU B 1 96 ? -74.648 -8.254 24.724 1.00 28.67 96 LEU B O 1
ATOM 3636 N N . SER B 1 97 ? -74.289 -9.912 23.252 1.00 28.45 97 SER B N 1
ATOM 3637 C CA . SER B 1 97 ? -75.319 -10.839 23.800 1.00 30.45 97 SER B CA 1
ATOM 3638 C C . SER B 1 97 ? -75.053 -11.168 25.286 1.00 33.57 97 SER B C 1
ATOM 3639 O O . SER B 1 97 ? -75.980 -11.492 26.041 1.00 34.91 97 SER B O 1
ATOM 3642 N N . LYS B 1 98 ? -73.806 -11.030 25.745 1.00 27.26 98 LYS B N 1
ATOM 3643 C CA . LYS B 1 98 ? -73.434 -11.350 27.119 1.00 29.94 98 LYS B CA 1
ATOM 3644 C C . LYS B 1 98 ? -73.399 -10.104 28.014 1.00 28.15 98 LYS B C 1
ATOM 3645 O O . LYS B 1 98 ? -72.923 -10.230 29.152 1.00 30.51 98 LYS B O 1
ATOM 3651 N N . GLU B 1 99 ? -73.936 -8.962 27.532 1.00 26.39 99 GLU B N 1
ATOM 3652 C CA . GLU B 1 99 ? -74.226 -7.786 28.346 1.00 31.13 99 GLU B CA 1
ATOM 3653 C C . GLU B 1 99 ? -72.972 -7.328 29.093 1.00 26.09 99 GLU B C 1
ATOM 3654 O O . GLU B 1 99 ? -72.919 -7.250 30.313 1.00 27.66 99 GLU B O 1
ATOM 3660 N N . PRO B 1 100 ? -71.874 -6.980 28.381 1.00 27.66 100 PRO B N 1
ATOM 3661 C CA . PRO B 1 100 ? -70.620 -6.620 29.048 1.00 27.92 100 PRO B CA 1
ATOM 3662 C C . PRO B 1 100 ? -70.682 -5.233 29.708 1.00 24.09 100 PRO B C 1
ATOM 3663 O O . PRO B 1 100 ? -71.318 -4.323 29.185 1.00 29.18 100 PRO B O 1
ATOM 3667 N N . ASP B 1 101 ? -69.980 -5.085 30.830 1.00 26.68 101 ASP B N 1
ATOM 3668 C CA . ASP B 1 101 ? -69.839 -3.812 31.561 1.00 26.44 101 ASP B CA 1
ATOM 3669 C C . ASP B 1 101 ? -68.512 -3.106 31.206 1.00 23.96 101 ASP B C 1
ATOM 3670 O O . ASP B 1 101 ? -68.406 -1.868 31.263 1.00 25.55 101 ASP B O 1
ATOM 3675 N N . PHE B 1 102 ? -67.518 -3.911 30.882 1.00 24.38 102 PHE B N 1
ATOM 3676 C CA . PHE B 1 102 ? -66.181 -3.491 30.536 1.00 23.76 102 PHE B CA 1
ATOM 3677 C C . PHE B 1 102 ? -65.723 -4.364 29.368 1.00 22.46 102 PHE B C 1
ATOM 3678 O O . PHE B 1 102 ? -65.911 -5.571 29.401 1.00 24.80 102 PHE B O 1
ATOM 3686 N N . VAL B 1 103 ? -65.171 -3.740 28.322 1.00 21.48 103 VAL B N 1
ATOM 3687 C CA . VAL B 1 103 ? -64.727 -4.453 27.161 1.00 21.07 103 VAL B CA 1
ATOM 3688 C C . VAL B 1 103 ? -63.318 -3.959 26.804 1.00 22.19 103 VAL B C 1
ATOM 3689 O O . VAL B 1 103 ? -63.138 -2.770 26.535 1.00 23.69 103 VAL B O 1
ATOM 3693 N N . ILE B 1 104 ? -62.374 -4.884 26.712 1.00 21.07 104 ILE B N 1
ATOM 3694 C CA . ILE B 1 104 ? -61.083 -4.592 26.054 1.00 21.28 104 ILE B CA 1
ATOM 3695 C C . ILE B 1 104 ? -61.170 -5.001 24.579 1.00 21.18 104 ILE B C 1
ATOM 3696 O O . ILE B 1 104 ? -61.685 -6.088 24.252 1.00 20.39 104 ILE B O 1
ATOM 3701 N N . ILE B 1 105 ? -60.672 -4.145 23.682 1.00 21.33 105 ILE B N 1
ATOM 3702 C CA . ILE B 1 105 ? -60.582 -4.456 22.259 1.00 20.19 105 ILE B CA 1
ATOM 3703 C C . ILE B 1 105 ? -59.104 -4.533 21.872 1.00 20.70 105 ILE B C 1
ATOM 3704 O O . ILE B 1 105 ? -58.353 -3.580 22.087 1.00 19.28 105 ILE B O 1
ATOM 3709 N N . GLU B 1 106 ? -58.734 -5.655 21.250 1.00 19.98 106 GLU B N 1
ATOM 3710 C CA . GLU B 1 106 ? -57.337 -6.033 21.131 1.00 19.00 106 GLU B CA 1
ATOM 3711 C C . GLU B 1 106 ? -57.085 -6.646 19.740 1.00 19.81 106 GLU B C 1
ATOM 3712 O O . GLU B 1 106 ? -57.081 -7.866 19.603 1.00 19.14 106 GLU B O 1
ATOM 3718 N N . PHE B 1 107 ? -56.822 -5.784 18.755 1.00 18.64 107 PHE B N 1
ATOM 3719 C CA . PHE B 1 107 ? -56.617 -6.216 17.349 1.00 19.75 107 PHE B CA 1
ATOM 3720 C C . PHE B 1 107 ? -55.453 -5.524 16.633 1.00 19.85 107 PHE B C 1
ATOM 3721 O O . PHE B 1 107 ? -55.350 -5.671 15.352 1.00 20.40 107 PHE B O 1
ATOM 3729 N N . SER B 1 108 ? -54.558 -4.859 17.393 1.00 18.40 108 SER B N 1
ATOM 3730 C CA . SER B 1 108 ? -53.514 -4.032 16.794 1.00 19.53 108 SER B CA 1
ATOM 3731 C C . SER B 1 108 ? -52.314 -4.860 16.294 1.00 19.43 108 SER B C 1
ATOM 3732 O O . SER B 1 108 ? -51.453 -4.292 15.644 1.00 20.22 108 SER B O 1
ATOM 3735 N N . VAL B 1 109 ? -52.256 -6.184 16.539 1.00 16.52 109 VAL B N 1
ATOM 3736 C CA . VAL B 1 109 ? -51.308 -7.054 15.829 1.00 19.33 109 VAL B CA 1
ATOM 3737 C C . VAL B 1 109 ? -52.043 -8.119 14.999 1.00 21.24 109 VAL B C 1
ATOM 3738 O O . VAL B 1 109 ? -51.483 -9.167 14.612 1.00 21.07 109 VAL B O 1
ATOM 3742 N N . ASN B 1 110 ? -53.313 -7.859 14.704 1.00 18.34 110 ASN B N 1
ATOM 3743 C CA . ASN B 1 110 ? -54.072 -8.694 13.794 1.00 18.48 110 ASN B CA 1
ATOM 3744 C C . ASN B 1 110 ? -54.366 -7.898 12.513 1.00 20.95 110 ASN B C 1
ATOM 3745 O O . ASN B 1 110 ? -53.996 -8.331 11.416 1.00 22.62 110 ASN B O 1
ATOM 3750 N N . ASP B 1 111 ? -55.060 -6.766 12.674 1.00 20.66 111 ASP B N 1
ATOM 3751 C CA . ASP B 1 111 ? -55.268 -5.793 11.659 1.00 19.92 111 ASP B CA 1
ATOM 3752 C C . ASP B 1 111 ? -53.928 -5.327 11.093 1.00 20.83 111 ASP B C 1
ATOM 3753 O O . ASP B 1 111 ? -52.979 -5.101 11.831 1.00 21.65 111 ASP B O 1
ATOM 3758 N N . ASP B 1 112 ? -53.872 -5.155 9.778 1.00 19.49 112 ASP B N 1
ATOM 3759 C CA . ASP B 1 112 ? -52.804 -4.349 9.158 1.00 22.62 112 ASP B CA 1
ATOM 3760 C C . ASP B 1 112 ? -53.039 -2.863 9.412 1.00 22.05 112 ASP B C 1
ATOM 3761 O O . ASP B 1 112 ? -54.183 -2.427 9.605 1.00 21.21 112 ASP B O 1
ATOM 3766 N N . SER B 1 113 ? -51.963 -2.070 9.317 1.00 20.34 113 SER B N 1
ATOM 3767 C CA . SER B 1 113 ? -51.991 -0.654 9.546 1.00 19.63 113 SER B CA 1
ATOM 3768 C C . SER B 1 113 ? -52.400 0.058 8.253 1.00 21.90 113 SER B C 1
ATOM 3769 O O . SER B 1 113 ? -51.616 0.772 7.655 1.00 22.97 113 SER B O 1
ATOM 3772 N N . THR B 1 114 ? -53.669 -0.122 7.874 1.00 22.32 114 THR B N 1
ATOM 3773 C CA . THR B 1 114 ? -54.199 0.351 6.570 1.00 21.46 114 THR B CA 1
ATOM 3774 C C . THR B 1 114 ? -55.519 1.102 6.812 1.00 25.23 114 THR B C 1
ATOM 3775 O O . THR B 1 114 ? -56.188 0.929 7.849 1.00 21.68 114 THR B O 1
ATOM 3779 N N . GLU B 1 115 ? -55.951 1.869 5.796 1.00 24.93 115 GLU B N 1
ATOM 3780 C CA . GLU B 1 115 ? -57.219 2.583 5.880 1.00 26.14 115 GLU B CA 1
ATOM 3781 C C . GLU B 1 115 ? -58.365 1.581 5.998 1.00 24.45 115 GLU B C 1
ATOM 3782 O O . GLU B 1 115 ? -59.340 1.872 6.690 1.00 24.20 115 GLU B O 1
ATOM 3788 N N . HIS B 1 116 ? -58.229 0.448 5.291 1.00 23.82 116 HIS B N 1
ATOM 3789 C CA . HIS B 1 116 ? -59.254 -0.612 5.281 1.00 24.83 116 HIS B CA 1
ATOM 3790 C C . HIS B 1 116 ? -59.572 -1.028 6.724 1.00 25.23 116 HIS B C 1
ATOM 3791 O O . HIS B 1 116 ? -60.768 -1.041 7.170 1.00 22.95 116 HIS B O 1
ATOM 3798 N N . PHE B 1 117 ? -58.526 -1.306 7.501 1.00 23.87 117 PHE B N 1
ATOM 3799 C CA . PHE B 1 117 ? -58.726 -1.747 8.887 1.00 21.86 117 PHE B CA 1
ATOM 3800 C C . PHE B 1 117 ? -59.070 -0.582 9.816 1.00 21.77 117 PHE B C 1
ATOM 3801 O O . PHE B 1 117 ? -59.678 -0.824 10.832 1.00 22.30 117 PHE B O 1
ATOM 3817 N N . GLU B 1 119 ? -61.212 1.496 8.985 1.00 21.32 119 GLU B N 1
ATOM 3818 C CA . GLU B 1 119 ? -62.652 1.533 8.751 1.00 23.67 119 GLU B CA 1
ATOM 3819 C C . GLU B 1 119 ? -63.354 0.394 9.517 1.00 23.86 119 GLU B C 1
ATOM 3820 O O . GLU B 1 119 ? -64.425 0.595 10.129 1.00 24.32 119 GLU B O 1
ATOM 3826 N N . THR B 1 120 ? -62.813 -0.817 9.462 1.00 20.79 120 THR B N 1
ATOM 3827 C CA . THR B 1 120 ? -63.448 -1.984 10.123 1.00 19.70 120 THR B CA 1
ATOM 3828 C C . THR B 1 120 ? -63.398 -1.748 11.648 1.00 23.13 120 THR B C 1
ATOM 3829 O O . THR B 1 120 ? -64.339 -2.015 12.395 1.00 20.22 120 THR B O 1
ATOM 3833 N N . TYR B 1 121 ? -62.282 -1.192 12.114 1.00 19.03 121 TYR B N 1
ATOM 3834 C CA . TYR B 1 121 ? -62.101 -0.988 13.566 1.00 21.59 121 TYR B CA 1
ATOM 3835 C C . TYR B 1 121 ? -63.077 0.075 14.065 1.00 20.35 121 TYR B C 1
ATOM 3836 O O . TYR B 1 121 ? -63.617 -0.055 15.178 1.00 21.78 121 TYR B O 1
ATOM 3845 N N . GLU B 1 122 ? -63.325 1.095 13.232 1.00 21.78 122 GLU B N 1
ATOM 3846 C CA . GLU B 1 122 ? -64.234 2.123 13.603 1.00 23.17 122 GLU B CA 1
ATOM 3847 C C . GLU B 1 122 ? -65.642 1.516 13.752 1.00 25.23 122 GLU B C 1
ATOM 3848 O O . GLU B 1 122 ? -66.381 1.854 14.653 1.00 24.63 122 GLU B O 1
ATOM 3854 N N . GLY B 1 123 ? -66.016 0.670 12.797 1.00 23.43 123 GLY B N 1
ATOM 3855 C CA . GLY B 1 123 ? -67.322 0.029 12.808 1.00 22.65 123 GLY B CA 1
ATOM 3856 C C . GLY B 1 123 ? -67.507 -0.816 14.058 1.00 23.65 123 GLY B C 1
ATOM 3857 O O . GLY B 1 123 ? -68.539 -0.764 14.682 1.00 22.15 123 GLY B O 1
ATOM 3858 N N . LEU B 1 124 ? -66.456 -1.561 14.447 1.00 19.64 124 LEU B N 1
ATOM 3859 C CA . LEU B 1 124 ? -66.496 -2.340 15.670 1.00 21.12 124 LEU B CA 1
ATOM 3860 C C . LEU B 1 124 ? -66.630 -1.437 16.905 1.00 23.70 124 LEU B C 1
ATOM 3861 O O . LEU B 1 124 ? -67.449 -1.702 17.809 1.00 22.60 124 LEU B O 1
ATOM 3866 N N . VAL B 1 125 ? -65.762 -0.414 17.012 1.00 22.90 125 VAL B N 1
ATOM 3867 C CA . VAL B 1 125 ? -65.759 0.461 18.161 1.00 23.58 125 VAL B CA 1
ATOM 3868 C C . VAL B 1 125 ? -67.144 1.123 18.335 1.00 24.37 125 VAL B C 1
ATOM 3869 O O . VAL B 1 125 ? -67.627 1.221 19.434 1.00 22.69 125 VAL B O 1
ATOM 3873 N N . ARG B 1 126 ? -67.715 1.613 17.253 1.00 23.03 126 ARG B N 1
ATOM 3874 C CA . ARG B 1 126 ? -69.006 2.280 17.304 1.00 24.85 126 ARG B CA 1
ATOM 3875 C C . ARG B 1 126 ? -70.096 1.297 17.771 1.00 25.72 126 ARG B C 1
ATOM 3876 O O . ARG B 1 126 ? -70.957 1.636 18.593 1.00 27.37 126 ARG B O 1
ATOM 3884 N N . LYS B 1 127 ? -70.057 0.086 17.240 1.00 25.77 127 LYS B N 1
ATOM 3885 C CA . LYS B 1 127 ? -71.043 -0.915 17.562 1.00 29.99 127 LYS B CA 1
ATOM 3886 C C . LYS B 1 127 ? -71.012 -1.261 19.048 1.00 29.48 127 LYS B C 1
ATOM 3887 O O . LYS B 1 127 ? -72.078 -1.395 19.715 1.00 25.05 127 LYS B O 1
ATOM 3893 N N . VAL B 1 128 ? -69.809 -1.486 19.559 1.00 26.17 128 VAL B N 1
ATOM 3894 C CA . VAL B 1 128 ? -69.635 -1.819 20.989 1.00 25.69 128 VAL B CA 1
ATOM 3895 C C . VAL B 1 128 ? -70.008 -0.619 21.871 1.00 27.57 128 VAL B C 1
ATOM 3896 O O . VAL B 1 128 ? -70.804 -0.746 22.829 1.00 25.77 128 VAL B O 1
ATOM 3900 N N . TYR B 1 129 ? -69.465 0.557 21.544 1.00 23.89 129 TYR B N 1
ATOM 3901 C CA . TYR B 1 129 ? -69.615 1.754 22.372 1.00 25.48 129 TYR B CA 1
ATOM 3902 C C . TYR B 1 129 ? -71.094 2.147 22.507 1.00 26.13 129 TYR B C 1
ATOM 3903 O O . TYR B 1 129 ? -71.512 2.509 23.631 1.00 28.68 129 TYR B O 1
ATOM 3912 N N . THR B 1 130 ? -71.864 2.017 21.413 1.00 24.29 130 THR B N 1
ATOM 3913 C CA . THR B 1 130 ? -73.316 2.430 21.418 1.00 27.16 130 THR B CA 1
ATOM 3914 C C . THR B 1 130 ? -74.256 1.286 21.804 1.00 29.33 130 THR B C 1
ATOM 3915 O O . THR B 1 130 ? -75.499 1.459 21.789 1.00 29.84 130 THR B O 1
ATOM 3919 N N . SER B 1 131 ? -73.709 0.132 22.184 1.00 27.59 131 SER B N 1
ATOM 3920 C CA . SER B 1 131 ? -74.548 -1.039 22.467 1.00 30.99 131 SER B CA 1
ATOM 3921 C C . SER B 1 131 ? -75.387 -0.787 23.732 1.00 28.37 131 SER B C 1
ATOM 3922 O O . SER B 1 131 ? -75.173 0.181 24.428 1.00 29.30 131 SER B O 1
ATOM 3925 N N . LYS B 1 132 ? -76.342 -1.684 24.006 1.00 32.16 132 LYS B N 1
ATOM 3926 C CA . LYS B 1 132 ? -77.409 -1.445 24.998 1.00 34.11 132 LYS B CA 1
ATOM 3927 C C . LYS B 1 132 ? -76.838 -1.194 26.397 1.00 34.00 132 LYS B C 1
ATOM 3928 O O . LYS B 1 132 ? -77.289 -0.233 27.062 1.00 33.64 132 LYS B O 1
ATOM 3934 N N . THR B 1 133 ? -75.839 -1.990 26.820 1.00 31.86 133 THR B N 1
ATOM 3935 C CA . THR B 1 133 ? -75.239 -1.853 28.155 1.00 32.65 133 THR B CA 1
ATOM 3936 C C . THR B 1 133 ? -74.236 -0.680 28.263 1.00 28.97 133 THR B C 1
ATOM 3937 O O . THR B 1 133 ? -73.766 -0.425 29.357 1.00 28.92 133 THR B O 1
ATOM 3941 N N . LYS B 1 134 ? -73.947 0.044 27.169 1.00 28.56 134 LYS B N 1
ATOM 3942 C CA . LYS B 1 134 ? -73.093 1.252 27.157 1.00 28.71 134 LYS B CA 1
ATOM 3943 C C . LYS B 1 134 ? -71.798 0.958 27.905 1.00 26.93 134 LYS B C 1
ATOM 3944 O O . LYS B 1 134 ? -71.422 1.640 28.871 1.00 26.03 134 LYS B O 1
ATOM 3950 N N . PRO B 1 135 ? -71.086 -0.116 27.516 1.00 25.58 135 PRO B N 1
ATOM 3951 C CA . PRO B 1 135 ? -69.898 -0.538 28.258 1.00 27.78 135 PRO B CA 1
ATOM 3952 C C . PRO B 1 135 ? -68.726 0.462 28.269 1.00 26.91 135 PRO B C 1
ATOM 3953 O O . PRO B 1 135 ? -68.548 1.219 27.311 1.00 25.77 135 PRO B O 1
ATOM 3957 N N . ALA B 1 136 ? -67.962 0.442 29.362 1.00 27.38 136 ALA B N 1
ATOM 3958 C CA . ALA B 1 136 ? -66.616 1.001 29.365 1.00 24.12 136 ALA B CA 1
ATOM 3959 C C . ALA B 1 136 ? -65.791 0.222 28.342 1.00 25.28 136 ALA B C 1
ATOM 3960 O O . ALA B 1 136 ? -65.902 -0.973 28.256 1.00 24.25 136 ALA B O 1
ATOM 3962 N N . VAL B 1 137 ? -65.047 0.948 27.507 1.00 22.33 137 VAL B N 1
ATOM 3963 C CA . VAL B 1 137 ? -64.252 0.368 26.467 1.00 24.00 137 VAL B CA 1
ATOM 3964 C C . VAL B 1 137 ? -62.818 0.861 26.687 1.00 21.61 137 VAL B C 1
ATOM 3965 O O . VAL B 1 137 ? -62.587 2.084 26.845 1.00 23.95 137 VAL B O 1
ATOM 3969 N N . LEU B 1 138 ? -61.884 -0.089 26.709 1.00 21.87 138 LEU B N 1
ATOM 3970 C CA . LEU B 1 138 ? -60.437 0.155 26.734 1.00 20.53 138 LEU B CA 1
ATOM 3971 C C . LEU B 1 138 ? -59.811 -0.511 25.500 1.00 22.67 138 LEU B C 1
ATOM 3972 O O . LEU B 1 138 ? -59.988 -1.733 25.270 1.00 21.39 138 LEU B O 1
ATOM 3977 N N . LEU B 1 139 ? -59.059 0.271 24.713 1.00 20.76 139 LEU B N 1
ATOM 3978 C CA . LEU B 1 139 ? -58.320 -0.300 23.591 1.00 21.65 139 LEU B CA 1
ATOM 3979 C C . LEU B 1 139 ? -56.925 -0.723 24.059 1.00 20.64 139 LEU B C 1
ATOM 3980 O O . LEU B 1 139 ? -56.252 0.029 24.769 1.00 21.08 139 LEU B O 1
ATOM 3985 N N . VAL B 1 140 ? -56.486 -1.909 23.618 1.00 20.36 140 VAL B N 1
ATOM 3986 C CA . VAL B 1 140 ? -55.176 -2.488 23.961 1.00 20.00 140 VAL B CA 1
ATOM 3987 C C . VAL B 1 140 ? -54.400 -2.764 22.660 1.00 18.96 140 VAL B C 1
ATOM 3988 O O . VAL B 1 140 ? -54.866 -3.438 21.791 1.00 18.75 140 VAL B O 1
ATOM 3992 N N . HIS B 1 141 ? -53.221 -2.145 22.561 1.00 18.56 141 HIS B N 1
ATOM 3993 C CA . HIS B 1 141 ? -52.341 -2.234 21.417 1.00 19.58 141 HIS B CA 1
ATOM 3994 C C . HIS B 1 141 ? -51.121 -3.084 21.789 1.00 20.46 141 HIS B C 1
ATOM 3995 O O . HIS B 1 141 ? -50.198 -2.625 22.459 1.00 20.39 141 HIS B O 1
ATOM 4002 N N . ASN B 1 142 ? -51.126 -4.346 21.357 1.00 19.33 142 ASN B N 1
ATOM 4003 C CA . ASN B 1 142 ? -49.948 -5.206 21.364 1.00 18.23 142 ASN B CA 1
ATOM 4004 C C . ASN B 1 142 ? -48.991 -4.790 20.222 1.00 19.95 142 ASN B C 1
ATOM 4005 O O . ASN B 1 142 ? -49.240 -3.814 19.472 1.00 18.12 142 ASN B O 1
ATOM 4010 N N . VAL B 1 143 ? -47.843 -5.471 20.144 1.00 18.43 143 VAL B N 1
ATOM 4011 C CA . VAL B 1 143 ? -46.742 -5.086 19.200 1.00 20.26 143 VAL B CA 1
ATOM 4012 C C . VAL B 1 143 ? -45.983 -6.344 18.766 1.00 20.24 143 VAL B C 1
ATOM 4013 O O . VAL B 1 143 ? -45.864 -7.314 19.508 1.00 18.91 143 VAL B O 1
ATOM 4017 N N . PHE B 1 144 ? -45.476 -6.319 17.525 1.00 18.34 144 PHE B N 1
ATOM 4018 C CA . PHE B 1 144 ? -44.561 -7.308 16.988 1.00 17.93 144 PHE B CA 1
ATOM 4019 C C . PHE B 1 144 ? -43.174 -7.036 17.574 1.00 19.03 144 PHE B C 1
ATOM 4020 O O . PHE B 1 144 ? -42.656 -5.918 17.451 1.00 18.86 144 PHE B O 1
ATOM 4028 N N . TYR B 1 145 ? -42.561 -8.024 18.239 1.00 20.30 145 TYR B N 1
ATOM 4029 C CA . TYR B 1 145 ? -41.255 -7.800 18.894 1.00 20.56 145 TYR B CA 1
ATOM 4030 C C . TYR B 1 145 ? -40.053 -8.003 17.941 1.00 21.68 145 TYR B C 1
ATOM 4031 O O . TYR B 1 145 ? -38.934 -7.662 18.311 1.00 20.69 145 TYR B O 1
ATOM 4040 N N . ASN B 1 146 ? -40.279 -8.473 16.713 1.00 19.57 146 ASN B N 1
ATOM 4041 C CA . ASN B 1 146 ? -39.194 -8.650 15.760 1.00 21.79 146 ASN B CA 1
ATOM 4042 C C . ASN B 1 146 ? -38.818 -7.306 15.113 1.00 21.81 146 ASN B C 1
ATOM 4043 O O . ASN B 1 146 ? -37.657 -7.125 14.763 1.00 21.25 146 ASN B O 1
ATOM 4048 N N . ASN B 1 147 ? -39.781 -6.379 14.968 1.00 21.01 147 ASN B N 1
ATOM 4049 C CA . ASN B 1 147 ? -39.549 -5.110 14.250 1.00 19.53 147 ASN B CA 1
ATOM 4050 C C . ASN B 1 147 ? -40.207 -3.883 14.922 1.00 19.13 147 ASN B C 1
ATOM 4051 O O . ASN B 1 147 ? -40.033 -2.742 14.429 1.00 19.75 147 ASN B O 1
ATOM 4056 N N . GLY B 1 148 ? -40.959 -4.064 16.024 1.00 18.13 148 GLY B N 1
ATOM 4057 C CA . GLY B 1 148 ? -41.671 -2.967 16.719 1.00 17.57 148 GLY B CA 1
ATOM 4058 C C . GLY B 1 148 ? -42.980 -2.486 16.072 1.00 15.78 148 GLY B C 1
ATOM 4059 O O . GLY B 1 148 ? -43.483 -1.441 16.488 1.00 17.50 148 GLY B O 1
ATOM 4060 N N . ALA B 1 149 ? -43.483 -3.199 15.052 1.00 17.63 149 ALA B N 1
ATOM 4061 C CA . ALA B 1 149 ? -44.664 -2.807 14.270 1.00 17.90 149 ALA B CA 1
ATOM 4062 C C . ALA B 1 149 ? -45.983 -3.080 15.015 1.00 17.95 149 ALA B C 1
ATOM 4063 O O . ALA B 1 149 ? -46.155 -4.064 15.730 1.00 19.15 149 ALA B O 1
ATOM 4065 N N . ASN B 1 150 ? -46.995 -2.250 14.716 1.00 16.80 150 ASN B N 1
ATOM 4066 C CA . ASN B 1 150 ? -48.403 -2.619 14.968 1.00 17.18 150 ASN B CA 1
ATOM 4067 C C . ASN B 1 150 ? -49.290 -1.739 14.086 1.00 18.06 150 ASN B C 1
ATOM 4068 O O . ASN B 1 150 ? -48.787 -0.904 13.297 1.00 18.02 150 ASN B O 1
ATOM 4073 N N . ALA B 1 151 ? -50.611 -1.855 14.283 1.00 17.76 151 ALA B N 1
ATOM 4074 C CA . ALA B 1 151 ? -51.605 -1.049 13.582 1.00 18.60 151 ALA B CA 1
ATOM 4075 C C . ALA B 1 151 ? -52.095 0.118 14.441 1.00 18.87 151 ALA B C 1
ATOM 4076 O O . ALA B 1 151 ? -53.152 0.672 14.191 1.00 21.76 151 ALA B O 1
ATOM 4078 N N . GLN B 1 152 ? -51.332 0.506 15.477 1.00 18.44 152 GLN B N 1
ATOM 4079 C CA . GLN B 1 152 ? -51.745 1.562 16.389 1.00 18.95 152 GLN B CA 1
ATOM 4080 C C . GLN B 1 152 ? -51.879 2.930 15.699 1.00 19.73 152 GLN B C 1
ATOM 4081 O O . GLN B 1 152 ? -52.672 3.774 16.180 1.00 20.42 152 GLN B O 1
ATOM 4087 N N . LEU B 1 153 ? -51.168 3.179 14.593 1.00 18.83 153 LEU B N 1
ATOM 4088 C CA . LEU B 1 153 ? -51.391 4.471 13.886 1.00 20.65 153 LEU B CA 1
ATOM 4089 C C . LEU B 1 153 ? -52.872 4.585 13.551 1.00 20.75 153 LEU B C 1
ATOM 4090 O O . LEU B 1 153 ? -53.473 5.608 13.848 1.00 21.94 153 LEU B O 1
ATOM 4103 N N . HIS B 1 155 ? -55.509 2.558 14.699 1.00 19.30 155 HIS B N 1
ATOM 4104 C CA . HIS B 1 155 ? -56.376 2.328 15.835 1.00 18.96 155 HIS B CA 1
ATOM 4105 C C . HIS B 1 155 ? -56.396 3.511 16.804 1.00 20.11 155 HIS B C 1
ATOM 4106 O O . HIS B 1 155 ? -57.436 3.802 17.391 1.00 19.94 155 HIS B O 1
ATOM 4113 N N . GLY B 1 156 ? -55.255 4.205 16.927 1.00 18.97 156 GLY B N 1
ATOM 4114 C CA . GLY B 1 156 ? -55.081 5.340 17.759 1.00 21.82 156 GLY B CA 1
ATOM 4115 C C . GLY B 1 156 ? -55.870 6.523 17.270 1.00 22.60 156 GLY B C 1
ATOM 4116 O O . GLY B 1 156 ? -56.356 7.331 18.057 1.00 22.67 156 GLY B O 1
ATOM 4117 N N . ARG B 1 157 ? -56.080 6.581 15.952 1.00 23.07 157 ARG B N 1
ATOM 4118 C CA . ARG B 1 157 ? -56.842 7.666 15.390 1.00 22.35 157 ARG B CA 1
ATOM 4119 C C . ARG B 1 157 ? -58.311 7.499 15.801 1.00 21.88 157 ARG B C 1
ATOM 4120 O O . ARG B 1 157 ? -58.963 8.492 16.122 1.00 24.50 157 ARG B O 1
ATOM 4128 N N . ILE B 1 158 ? -58.778 6.245 15.834 1.00 20.79 158 ILE B N 1
ATOM 4129 C CA . ILE B 1 158 ? -60.112 5.939 16.342 1.00 23.36 158 ILE B CA 1
ATOM 4130 C C . ILE B 1 158 ? -60.172 6.213 17.862 1.00 23.06 158 ILE B C 1
ATOM 4131 O O . ILE B 1 158 ? -61.135 6.819 18.352 1.00 23.74 158 ILE B O 1
ATOM 4136 N N . ALA B 1 159 ? -59.174 5.815 18.654 1.00 22.68 159 ALA B N 1
ATOM 4137 C CA . ALA B 1 159 ? -59.161 6.109 20.101 1.00 22.30 159 ALA B CA 1
ATOM 4138 C C . ALA B 1 159 ? -59.411 7.609 20.324 1.00 24.28 159 ALA B C 1
ATOM 4139 O O . ALA B 1 159 ? -60.244 7.997 21.116 1.00 23.80 159 ALA B O 1
ATOM 4141 N N . ARG B 1 160 ? -58.663 8.459 19.607 1.00 25.74 160 ARG B N 1
ATOM 4142 C CA . ARG B 1 160 ? -58.716 9.908 19.854 1.00 24.52 160 ARG B CA 1
ATOM 4143 C C . ARG B 1 160 ? -60.086 10.451 19.394 1.00 25.32 160 ARG B C 1
ATOM 4144 O O . ARG B 1 160 ? -60.665 11.294 20.080 1.00 25.50 160 ARG B O 1
ATOM 4152 N N . HIS B 1 161 ? -60.595 9.950 18.259 1.00 24.85 161 HIS B N 1
ATOM 4153 C CA . HIS B 1 161 ? -61.846 10.411 17.689 1.00 26.03 161 HIS B CA 1
ATOM 4154 C C . HIS B 1 161 ? -63.011 10.150 18.655 1.00 26.89 161 HIS B C 1
ATOM 4155 O O . HIS B 1 161 ? -63.949 10.970 18.733 1.00 27.21 161 HIS B O 1
ATOM 4162 N N . TYR B 1 162 ? -62.992 9.021 19.372 1.00 25.44 162 TYR B N 1
ATOM 4163 C CA . TYR B 1 162 ? -64.104 8.639 20.299 1.00 25.26 162 TYR B CA 1
ATOM 4164 C C . TYR B 1 162 ? -63.753 8.933 21.760 1.00 27.61 162 TYR B C 1
ATOM 4165 O O . TYR B 1 162 ? -64.576 8.650 22.658 1.00 29.25 162 TYR B O 1
ATOM 4174 N N . ASN B 1 163 ? -62.543 9.450 22.014 1.00 23.52 163 ASN B N 1
ATOM 4175 C CA . ASN B 1 163 ? -62.036 9.802 23.349 1.00 24.17 163 ASN B CA 1
ATOM 4176 C C . ASN B 1 163 ? -62.008 8.570 24.251 1.00 25.22 163 ASN B C 1
ATOM 4177 O O . ASN B 1 163 ? -62.441 8.648 25.365 1.00 24.73 163 ASN B O 1
ATOM 4182 N N . LEU B 1 164 ? -61.448 7.475 23.725 1.00 21.91 164 LEU B N 1
ATOM 4183 C CA . LEU B 1 164 ? -61.378 6.172 24.408 1.00 22.26 164 LEU B CA 1
ATOM 4184 C C . LEU B 1 164 ? -59.998 5.996 25.003 1.00 23.44 164 LEU B C 1
ATOM 4185 O O . LEU B 1 164 ? -58.998 6.357 24.396 1.00 24.48 164 LEU B O 1
ATOM 4190 N N . PRO B 1 165 ? -59.942 5.472 26.237 1.00 22.87 165 PRO B N 1
ATOM 4191 C CA . PRO B 1 165 ? -58.692 5.122 26.874 1.00 21.69 165 PRO B CA 1
ATOM 4192 C C . PRO B 1 165 ? -58.000 4.020 26.076 1.00 20.77 165 PRO B C 1
ATOM 4193 O O . PRO B 1 165 ? -58.658 3.088 25.538 1.00 20.90 165 PRO B O 1
ATOM 4197 N N . ALA B 1 166 ? -56.681 4.131 25.971 1.00 20.73 166 ALA B N 1
ATOM 4198 C CA . ALA B 1 166 ? -55.902 3.196 25.200 1.00 21.38 166 ALA B CA 1
ATOM 4199 C C . ALA B 1 166 ? -54.518 3.028 25.837 1.00 20.59 166 ALA B C 1
ATOM 4200 O O . ALA B 1 166 ? -53.927 4.004 26.276 1.00 23.78 166 ALA B O 1
ATOM 4202 N N . VAL B 1 167 ? -54.028 1.780 25.872 1.00 18.87 167 VAL B N 1
ATOM 4203 C CA . VAL B 1 167 ? -52.716 1.412 26.408 1.00 19.44 167 VAL B CA 1
ATOM 4204 C C . VAL B 1 167 ? -51.957 0.546 25.392 1.00 19.35 167 VAL B C 1
ATOM 4205 O O . VAL B 1 167 ? -52.530 -0.094 24.534 1.00 19.94 167 VAL B O 1
ATOM 4209 N N . SER B 1 168 ? -50.631 0.718 25.391 1.00 18.64 168 SER B N 1
ATOM 4210 C CA . SER B 1 168 ? -49.790 0.230 24.316 1.00 19.73 168 SER B CA 1
ATOM 4211 C C . SER B 1 168 ? -48.563 -0.494 24.856 1.00 18.85 168 SER B C 1
ATOM 4212 O O . SER B 1 168 ? -47.903 0.013 25.766 1.00 20.53 168 SER B O 1
ATOM 4223 N N . GLN B 1 170 ? -46.171 -1.126 22.508 1.00 19.96 170 GLN B N 1
ATOM 4224 C CA . GLN B 1 170 ? -45.185 -0.610 21.576 1.00 19.47 170 GLN B CA 1
ATOM 4225 C C . GLN B 1 170 ? -44.344 0.454 22.258 1.00 18.98 170 GLN B C 1
ATOM 4226 O O . GLN B 1 170 ? -43.194 0.660 21.833 1.00 18.51 170 GLN B O 1
ATOM 4232 N N . SER B 1 171 ? -44.902 1.147 23.249 1.00 19.07 171 SER B N 1
ATOM 4233 C CA . SER B 1 171 ? -44.200 2.215 23.965 1.00 20.77 171 SER B CA 1
ATOM 4234 C C . SER B 1 171 ? -43.747 1.797 25.369 1.00 21.00 171 SER B C 1
ATOM 4235 O O . SER B 1 171 ? -43.198 2.647 26.057 1.00 22.77 171 SER B O 1
ATOM 4238 N N . THR B 1 172 ? -43.881 0.511 25.748 1.00 21.35 172 THR B N 1
ATOM 4239 C CA . THR B 1 172 ? -43.520 0.033 27.077 1.00 21.80 172 THR B CA 1
ATOM 4240 C C . THR B 1 172 ? -42.632 -1.208 27.024 1.00 21.21 172 THR B C 1
ATOM 4241 O O . THR B 1 172 ? -41.527 -1.166 27.513 1.00 21.82 172 THR B O 1
ATOM 4245 N N . ILE B 1 173 ? -43.136 -2.322 26.467 1.00 19.17 173 ILE B N 1
ATOM 4246 C CA . ILE B 1 173 ? -42.375 -3.547 26.445 1.00 20.69 173 ILE B CA 1
ATOM 4247 C C . ILE B 1 173 ? -41.360 -3.546 25.291 1.00 21.40 173 ILE B C 1
ATOM 4248 O O . ILE B 1 173 ? -40.184 -3.824 25.484 1.00 20.32 173 ILE B O 1
ATOM 4253 N N . TYR B 1 174 ? -41.806 -3.149 24.087 1.00 20.67 174 TYR B N 1
ATOM 4254 C CA . TYR B 1 174 ? -40.899 -3.156 22.933 1.00 21.18 174 TYR B CA 1
ATOM 4255 C C . TYR B 1 174 ? -39.647 -2.300 23.211 1.00 18.94 174 TYR B C 1
ATOM 4256 O O . TYR B 1 174 ? -38.557 -2.738 22.848 1.00 21.12 174 TYR B O 1
ATOM 4265 N N . PRO B 1 175 ? -39.721 -1.094 23.824 1.00 21.15 175 PRO B N 1
ATOM 4266 C CA . PRO B 1 175 ? -38.514 -0.301 24.143 1.00 20.09 175 PRO B CA 1
ATOM 4267 C C . PRO B 1 175 ? -37.461 -1.073 24.945 1.00 22.09 175 PRO B C 1
ATOM 4268 O O . PRO B 1 175 ? -36.243 -0.956 24.664 1.00 21.16 175 PRO B O 1
ATOM 4272 N N . GLU B 1 176 ? -37.919 -1.924 25.869 1.00 21.05 176 GLU B N 1
ATOM 4273 C CA . GLU B 1 176 ? -37.011 -2.761 26.669 1.00 24.29 176 GLU B CA 1
ATOM 4274 C C . GLU B 1 176 ? -36.347 -3.830 25.793 1.00 22.43 176 GLU B C 1
ATOM 4275 O O . GLU B 1 176 ? -35.174 -4.143 25.988 1.00 24.78 176 GLU B O 1
ATOM 4281 N N . VAL B 1 177 ? -37.086 -4.357 24.810 1.00 21.36 177 VAL B N 1
ATOM 4282 C CA . VAL B 1 177 ? -36.566 -5.423 23.931 1.00 22.34 177 VAL B CA 1
ATOM 4283 C C . VAL B 1 177 ? -35.534 -4.817 22.941 1.00 20.19 177 VAL B C 1
ATOM 4284 O O . VAL B 1 177 ? -34.448 -5.373 22.726 1.00 24.14 177 VAL B O 1
ATOM 4288 N N . VAL B 1 178 ? -35.836 -3.664 22.343 1.00 21.38 178 VAL B N 1
ATOM 4289 C CA . VAL B 1 178 ? -34.991 -3.164 21.271 1.00 20.56 178 VAL B CA 1
ATOM 4290 C C . VAL B 1 178 ? -33.662 -2.711 21.889 1.00 21.66 178 VAL B C 1
ATOM 4291 O O . VAL B 1 178 ? -32.597 -2.756 21.221 1.00 20.96 178 VAL B O 1
ATOM 4295 N N . ALA B 1 179 ? -33.702 -2.318 23.168 1.00 20.22 179 ALA B N 1
ATOM 4296 C CA . ALA B 1 179 ? -32.500 -1.825 23.913 1.00 23.96 179 ALA B CA 1
ATOM 4297 C C . ALA B 1 179 ? -31.702 -2.992 24.498 1.00 23.43 179 ALA B C 1
ATOM 4298 O O . ALA B 1 179 ? -30.617 -2.790 25.102 1.00 23.35 179 ALA B O 1
ATOM 4300 N N . GLY B 1 180 ? -32.215 -4.210 24.366 1.00 21.85 180 GLY B N 1
ATOM 4301 C CA . GLY B 1 180 ? -31.500 -5.414 24.858 1.00 24.97 180 GLY B CA 1
ATOM 4302 C C . GLY B 1 180 ? -31.661 -5.692 26.361 1.00 26.41 180 GLY B C 1
ATOM 4303 O O . GLY B 1 180 ? -31.023 -6.628 26.869 1.00 26.33 180 GLY B O 1
ATOM 4304 N N . ARG B 1 181 ? -32.549 -4.961 27.048 1.00 23.84 181 ARG B N 1
ATOM 4305 C CA . ARG B 1 181 ? -32.781 -5.130 28.487 1.00 26.11 181 ARG B CA 1
ATOM 4306 C C . ARG B 1 181 ? -33.698 -6.334 28.751 1.00 28.34 181 ARG B C 1
ATOM 4307 O O . ARG B 1 181 ? -33.642 -6.920 29.836 1.00 29.66 181 ARG B O 1
ATOM 4315 N N . ILE B 1 182 ? -34.499 -6.715 27.753 1.00 22.97 182 ILE B N 1
ATOM 4316 C CA . ILE B 1 182 ? -35.323 -7.934 27.757 1.00 24.26 182 ILE B CA 1
ATOM 4317 C C . ILE B 1 182 ? -35.010 -8.690 26.457 1.00 26.97 182 ILE B C 1
ATOM 4318 O O . ILE B 1 182 ? -35.113 -8.124 25.354 1.00 24.55 182 ILE B O 1
ATOM 4323 N N . GLU B 1 183 ? -34.552 -9.939 26.556 1.00 24.75 183 GLU B N 1
ATOM 4324 C CA . GLU B 1 183 ? -34.306 -10.719 25.349 1.00 25.81 183 GLU B CA 1
ATOM 4325 C C . GLU B 1 183 ? -35.667 -11.124 24.791 1.00 27.28 183 GLU B C 1
ATOM 4326 O O . GLU B 1 183 ? -36.549 -11.405 25.563 1.00 24.93 183 GLU B O 1
ATOM 4332 N N . ASN B 1 184 ? -35.835 -11.105 23.455 1.00 24.16 184 ASN B N 1
ATOM 4333 C CA . ASN B 1 184 ? -37.136 -11.474 22.885 1.00 26.12 184 ASN B CA 1
ATOM 4334 C C . ASN B 1 184 ? -37.601 -12.785 23.487 1.00 25.55 184 ASN B C 1
ATOM 4335 O O . ASN B 1 184 ? -38.752 -12.904 23.851 1.00 23.53 184 ASN B O 1
ATOM 4340 N N . ARG B 1 185 ? -36.722 -13.791 23.490 1.00 25.06 185 ARG B N 1
ATOM 4341 C CA . ARG B 1 185 ? -37.172 -15.135 23.871 1.00 25.51 185 ARG B CA 1
ATOM 4342 C C . ARG B 1 185 ? -37.518 -15.239 25.364 1.00 24.83 185 ARG B C 1
ATOM 4343 O O . ARG B 1 185 ? -38.163 -16.243 25.779 1.00 25.65 185 ARG B O 1
ATOM 4351 N N . GLU B 1 186 ? -37.124 -14.267 26.181 1.00 23.13 186 GLU B N 1
ATOM 4352 C CA . GLU B 1 186 ? -37.593 -14.206 27.554 1.00 24.35 186 GLU B CA 1
ATOM 4353 C C . GLU B 1 186 ? -39.125 -14.048 27.618 1.00 26.57 186 GLU B C 1
ATOM 4354 O O . GLU B 1 186 ? -39.747 -14.544 28.582 1.00 24.43 186 GLU B O 1
ATOM 4360 N N . ILE B 1 187 ? -39.725 -13.370 26.625 1.00 22.54 187 ILE B N 1
ATOM 4361 C CA . ILE B 1 187 ? -41.178 -13.024 26.728 1.00 23.00 187 ILE B CA 1
ATOM 4362 C C . ILE B 1 187 ? -42.025 -13.570 25.577 1.00 22.24 187 ILE B C 1
ATOM 4363 O O . ILE B 1 187 ? -43.250 -13.531 25.698 1.00 20.76 187 ILE B O 1
ATOM 4368 N N . THR B 1 188 ? -41.414 -14.067 24.495 1.00 23.26 188 THR B N 1
ATOM 4369 C CA . THR B 1 188 ? -42.174 -14.610 23.355 1.00 22.52 188 THR B CA 1
ATOM 4370 C C . THR B 1 188 ? -41.321 -15.588 22.560 1.00 22.59 188 THR B C 1
ATOM 4371 O O . THR B 1 188 ? -40.183 -15.292 22.248 1.00 22.38 188 THR B O 1
ATOM 4375 N N . PRO B 1 189 ? -41.818 -16.794 22.219 1.00 23.06 189 PRO B N 1
ATOM 4376 C CA . PRO B 1 189 ? -41.020 -17.710 21.407 1.00 25.12 189 PRO B CA 1
ATOM 4377 C C . PRO B 1 189 ? -41.010 -17.358 19.911 1.00 25.24 189 PRO B C 1
ATOM 4378 O O . PRO B 1 189 ? -40.166 -17.883 19.187 1.00 26.80 189 PRO B O 1
ATOM 4382 N N . ASP B 1 190 ? -41.958 -16.515 19.438 1.00 24.29 190 ASP B N 1
ATOM 4383 C CA . ASP B 1 190 ? -42.129 -16.285 17.984 1.00 24.60 190 ASP B CA 1
ATOM 4384 C C . ASP B 1 190 ? -42.265 -14.783 17.640 1.00 23.39 190 ASP B C 1
ATOM 4385 O O . ASP B 1 190 ? -42.641 -14.460 16.505 1.00 25.70 190 ASP B O 1
ATOM 4390 N N . ASP B 1 191 ? -42.006 -13.893 18.605 1.00 23.03 191 ASP B N 1
ATOM 4391 C CA . ASP B 1 191 ? -42.054 -12.418 18.430 1.00 24.05 191 ASP B CA 1
ATOM 4392 C C . ASP B 1 191 ? -43.466 -11.861 18.261 1.00 24.19 191 ASP B C 1
ATOM 4393 O O . ASP B 1 191 ? -43.575 -10.669 17.997 1.00 24.13 191 ASP B O 1
ATOM 4398 N N . LEU B 1 192 ? -44.516 -12.660 18.514 1.00 23.05 192 LEU B N 1
ATOM 4399 C CA . LEU B 1 192 ? -45.893 -12.207 18.425 1.00 24.02 192 LEU B CA 1
ATOM 4400 C C . LEU B 1 192 ? -46.658 -12.641 19.667 1.00 23.49 192 LEU B C 1
ATOM 4401 O O . LEU B 1 192 ? -47.182 -11.786 20.396 1.00 24.30 192 LEU B O 1
ATOM 4406 N N . HIS B 1 193 ? -46.684 -13.965 19.907 1.00 22.93 193 HIS B N 1
ATOM 4407 C CA . HIS B 1 193 ? -47.459 -14.558 20.972 1.00 22.94 193 HIS B CA 1
ATOM 4408 C C . HIS B 1 193 ? -46.625 -14.544 22.247 1.00 23.24 193 HIS B C 1
ATOM 4409 O O . HIS B 1 193 ? -45.572 -15.189 22.295 1.00 20.56 193 HIS B O 1
ATOM 4416 N N . PRO B 1 194 ? -47.046 -13.814 23.305 1.00 21.87 194 PRO B N 1
ATOM 4417 C CA . PRO B 1 194 ? -46.315 -13.849 24.569 1.00 21.86 194 PRO B CA 1
ATOM 4418 C C . PRO B 1 194 ? -46.400 -15.222 25.254 1.00 23.48 194 PRO B C 1
ATOM 4419 O O . PRO B 1 194 ? -47.375 -15.970 25.105 1.00 21.21 194 PRO B O 1
ATOM 4423 N N . ASN B 1 195 ? -45.354 -15.536 25.989 1.00 20.19 195 ASN B N 1
ATOM 4424 C CA . ASN B 1 195 ? -45.377 -16.657 26.932 1.00 22.23 195 ASN B CA 1
ATOM 4425 C C . ASN B 1 195 ? -46.007 -16.182 28.251 1.00 23.76 195 ASN B C 1
ATOM 4426 O O . ASN B 1 195 ? -46.614 -15.133 28.362 1.00 21.51 195 ASN B O 1
ATOM 4431 N N . ASP B 1 196 ? -45.870 -16.974 29.319 1.00 24.10 196 ASP B N 1
ATOM 4432 C CA . ASP B 1 196 ? -46.454 -16.599 30.609 1.00 23.30 196 ASP B CA 1
ATOM 4433 C C . ASP B 1 196 ? -45.862 -15.301 31.135 1.00 20.76 196 ASP B C 1
ATOM 4434 O O . ASP B 1 196 ? -46.593 -14.477 31.650 1.00 21.30 196 ASP B O 1
ATOM 4439 N N . ALA B 1 197 ? -44.535 -15.123 31.018 1.00 22.33 197 ALA B N 1
ATOM 4440 C CA . ALA B 1 197 ? -43.934 -13.892 31.492 1.00 22.13 197 ALA B CA 1
ATOM 4441 C C . ALA B 1 197 ? -44.441 -12.707 30.666 1.00 21.35 197 ALA B C 1
ATOM 4442 O O . ALA B 1 197 ? -44.779 -11.647 31.188 1.00 21.15 197 ALA B O 1
ATOM 4444 N N . GLY B 1 198 ? -44.503 -12.914 29.353 1.00 21.04 198 GLY B N 1
ATOM 4445 C CA . GLY B 1 198 ? -45.017 -11.892 28.466 1.00 21.49 198 GLY B CA 1
ATOM 4446 C C . GLY B 1 198 ? -46.453 -11.480 28.778 1.00 19.20 198 GLY B C 1
ATOM 4447 O O . GLY B 1 198 ? -46.779 -10.306 28.753 1.00 19.88 198 GLY B O 1
ATOM 4448 N N . HIS B 1 199 ? -47.319 -12.464 29.030 1.00 18.58 199 HIS B N 1
ATOM 4449 C CA . HIS B 1 199 ? -48.694 -12.222 29.367 1.00 19.17 199 HIS B CA 1
ATOM 4450 C C . HIS B 1 199 ? -48.803 -11.433 30.675 1.00 20.63 199 HIS B C 1
ATOM 4451 O O . HIS B 1 199 ? -49.656 -10.569 30.802 1.00 19.93 199 HIS B O 1
ATOM 4458 N N . ALA B 1 200 ? -47.903 -11.711 31.623 1.00 21.12 200 ALA B N 1
ATOM 4459 C CA . ALA B 1 200 ? -47.929 -11.037 32.895 1.00 23.08 200 ALA B CA 1
ATOM 4460 C C . ALA B 1 200 ? -47.519 -9.572 32.714 1.00 22.43 200 ALA B C 1
ATOM 4461 O O . ALA B 1 200 ? -48.145 -8.702 33.350 1.00 21.76 200 ALA B O 1
ATOM 4463 N N . LEU B 1 201 ? -46.551 -9.304 31.804 1.00 21.62 201 LEU B N 1
ATOM 4464 C CA . LEU B 1 201 ? -46.100 -7.905 31.513 1.00 22.57 201 LEU B CA 1
ATOM 4465 C C . LEU B 1 201 ? -47.213 -7.124 30.805 1.00 21.94 201 LEU B C 1
ATOM 4466 O O . LEU B 1 201 ? -47.483 -5.982 31.165 1.00 21.40 201 LEU B O 1
ATOM 4471 N N . VAL B 1 202 ? -47.879 -7.751 29.801 1.00 20.95 202 VAL B N 1
ATOM 4472 C CA . VAL B 1 202 ? -48.962 -7.119 29.113 1.00 19.28 202 VAL B CA 1
ATOM 4473 C C . VAL B 1 202 ? -50.048 -6.726 30.125 1.00 20.09 202 VAL B C 1
ATOM 4474 O O . VAL B 1 202 ? -50.587 -5.594 30.126 1.00 21.66 202 VAL B O 1
ATOM 4478 N N . ALA B 1 203 ? -50.460 -7.677 30.982 1.00 21.53 203 ALA B N 1
ATOM 4479 C CA . ALA B 1 203 ? -51.454 -7.397 32.010 1.00 22.51 203 ALA B CA 1
ATOM 4480 C C . ALA B 1 203 ? -50.979 -6.275 32.947 1.00 21.61 203 ALA B C 1
ATOM 4481 O O . ALA B 1 203 ? -51.761 -5.437 33.340 1.00 21.88 203 ALA B O 1
ATOM 4483 N N . SER B 1 204 ? -49.690 -6.262 33.294 1.00 22.96 204 SER B N 1
ATOM 4484 C CA . SER B 1 204 ? -49.181 -5.241 34.233 1.00 23.58 204 SER B CA 1
ATOM 4485 C C . SER B 1 204 ? -49.316 -3.823 33.642 1.00 23.41 204 SER B C 1
ATOM 4486 O O . SER B 1 204 ? -49.518 -2.845 34.367 1.00 22.00 204 SER B O 1
ATOM 4489 N N . VAL B 1 205 ? -49.205 -3.687 32.309 1.00 22.92 205 VAL B N 1
ATOM 4490 C CA . VAL B 1 205 ? -49.367 -2.366 31.676 1.00 22.12 205 VAL B CA 1
ATOM 4491 C C . VAL B 1 205 ? -50.824 -1.935 31.774 1.00 21.21 205 VAL B C 1
ATOM 4492 O O . VAL B 1 205 ? -51.109 -0.775 32.057 1.00 22.97 205 VAL B O 1
ATOM 4496 N N . ILE B 1 206 ? -51.726 -2.884 31.548 1.00 19.69 206 ILE B N 1
ATOM 4497 C CA . ILE B 1 206 ? -53.122 -2.648 31.668 1.00 20.94 206 ILE B CA 1
ATOM 4498 C C . ILE B 1 206 ? -53.517 -2.267 33.110 1.00 20.93 206 ILE B C 1
ATOM 4499 O O . ILE B 1 206 ? -54.221 -1.298 33.308 1.00 22.00 206 ILE B O 1
ATOM 4504 N N . THR B 1 207 ? -53.101 -3.059 34.081 1.00 20.62 207 THR B N 1
ATOM 4505 C CA . THR B 1 207 ? -53.519 -2.840 35.490 1.00 23.29 207 THR B CA 1
ATOM 4506 C C . THR B 1 207 ? -52.830 -1.606 36.098 1.00 22.25 207 THR B C 1
ATOM 4507 O O . THR B 1 207 ? -53.413 -0.912 36.987 1.00 26.16 207 THR B O 1
ATOM 4511 N N . TYR B 1 208 ? -51.653 -1.249 35.572 1.00 23.88 208 TYR B N 1
ATOM 4512 C CA . TYR B 1 208 ? -51.027 0.009 35.944 1.00 25.47 208 TYR B CA 1
ATOM 4513 C C . TYR B 1 208 ? -52.011 1.142 35.650 1.00 24.72 208 TYR B C 1
ATOM 4514 O O . TYR B 1 208 ? -52.276 2.019 36.503 1.00 25.06 208 TYR B O 1
ATOM 4523 N N . PHE B 1 209 ? -52.569 1.135 34.429 1.00 23.28 209 PHE B N 1
ATOM 4524 C CA . PHE B 1 209 ? -53.522 2.125 34.038 1.00 24.49 209 PHE B CA 1
ATOM 4525 C C . PHE B 1 209 ? -54.793 2.035 34.907 1.00 25.73 209 PHE B C 1
ATOM 4526 O O . PHE B 1 209 ? -55.329 3.062 35.360 1.00 25.48 209 PHE B O 1
ATOM 4534 N N . LEU B 1 210 ? -55.317 0.822 35.109 1.00 24.61 210 LEU B N 1
ATOM 4535 C CA . LEU B 1 210 ? -56.580 0.689 35.871 1.00 25.83 210 LEU B CA 1
ATOM 4536 C C . LEU B 1 210 ? -56.415 1.167 37.328 1.00 24.14 210 LEU B C 1
ATOM 4537 O O . LEU B 1 210 ? -57.322 1.744 37.906 1.00 26.72 210 LEU B O 1
ATOM 4542 N N . ASP B 1 211 ? -55.262 0.899 37.909 1.00 24.65 211 ASP B N 1
ATOM 4543 C CA . ASP B 1 211 ? -54.950 1.414 39.284 1.00 30.18 211 ASP B CA 1
ATOM 4544 C C . ASP B 1 211 ? -54.958 2.942 39.313 1.00 33.46 211 ASP B C 1
ATOM 4545 O O . ASP B 1 211 ? -55.407 3.563 40.277 1.00 31.38 211 ASP B O 1
ATOM 4550 N N . LYS B 1 212 ? -54.396 3.549 38.263 1.00 31.15 212 LYS B N 1
ATOM 4551 C CA . LYS B 1 212 ? -54.295 4.965 38.148 1.00 32.39 212 LYS B CA 1
ATOM 4552 C C . LYS B 1 212 ? -55.711 5.549 38.117 1.00 32.12 212 LYS B C 1
ATOM 4553 O O . LYS B 1 212 ? -55.973 6.563 38.777 1.00 32.37 212 LYS B O 1
ATOM 4559 N N . VAL B 1 213 ? -56.608 4.952 37.304 1.00 27.66 213 VAL B N 1
ATOM 4560 C CA . VAL B 1 213 ? -57.979 5.417 37.185 1.00 31.41 213 VAL B CA 1
ATOM 4561 C C . VAL B 1 213 ? -58.670 5.270 38.550 1.00 32.81 213 VAL B C 1
ATOM 4562 O O . VAL B 1 213 ? -59.374 6.175 38.981 1.00 36.14 213 VAL B O 1
ATOM 4566 N N . LYS B 1 214 ? -58.422 4.156 39.247 1.00 32.25 214 LYS B N 1
ATOM 4567 C CA . LYS B 1 214 ? -59.082 3.895 40.539 1.00 34.82 214 LYS B CA 1
ATOM 4568 C C . LYS B 1 214 ? -58.665 4.964 41.559 1.00 34.90 214 LYS B C 1
ATOM 4569 O O . LYS B 1 214 ? -59.524 5.520 42.224 1.00 37.67 214 LYS B O 1
ATOM 4575 N N . THR B 1 215 ? -57.365 5.265 41.653 1.00 37.59 215 THR B N 1
ATOM 4576 C CA . THR B 1 215 ? -56.819 6.056 42.788 1.00 40.69 215 THR B CA 1
ATOM 4577 C C . THR B 1 215 ? -56.923 7.566 42.551 1.00 43.02 215 THR B C 1
ATOM 4578 O O . THR B 1 215 ? -56.933 8.304 43.529 1.00 40.50 215 THR B O 1
ATOM 4582 N N . GLU B 1 216 ? -56.988 8.018 41.291 1.00 43.85 216 GLU B N 1
ATOM 4583 C CA . GLU B 1 216 ? -57.268 9.427 40.960 1.00 48.92 216 GLU B CA 1
ATOM 4584 C C . GLU B 1 216 ? -58.744 9.738 41.249 1.00 47.01 216 GLU B C 1
ATOM 4585 O O . GLU B 1 216 ? -59.154 10.900 41.199 1.00 54.30 216 GLU B O 1
ATOM 4591 N N . SER B 1 222 ? -67.188 13.645 32.020 1.00 52.79 222 SER B N 1
ATOM 4592 C CA . SER B 1 222 ? -68.314 14.233 31.297 1.00 57.47 222 SER B CA 1
ATOM 4593 C C . SER B 1 222 ? -68.340 13.699 29.856 1.00 61.04 222 SER B C 1
ATOM 4594 O O . SER B 1 222 ? -67.506 14.078 29.037 1.00 66.17 222 SER B O 1
ATOM 4597 N N . GLU B 1 223 ? -69.311 12.827 29.555 1.00 61.33 223 GLU B N 1
ATOM 4598 C CA . GLU B 1 223 ? -69.317 11.998 28.335 1.00 62.24 223 GLU B CA 1
ATOM 4599 C C . GLU B 1 223 ? -69.432 12.888 27.097 1.00 59.61 223 GLU B C 1
ATOM 4600 O O . GLU B 1 223 ? -70.420 13.605 26.946 1.00 61.16 223 GLU B O 1
ATOM 4606 N N . PRO B 1 224 ? -68.458 12.854 26.153 1.00 55.31 224 PRO B N 1
ATOM 4607 C CA . PRO B 1 224 ? -68.467 13.780 25.021 1.00 50.92 224 PRO B CA 1
ATOM 4608 C C . PRO B 1 224 ? -69.562 13.411 24.016 1.00 46.58 224 PRO B C 1
ATOM 4609 O O . PRO B 1 224 ? -70.085 12.285 24.038 1.00 38.83 224 PRO B O 1
ATOM 4613 N N . ASP B 1 225 ? -69.919 14.389 23.183 1.00 46.14 225 ASP B N 1
ATOM 4614 C CA . ASP B 1 225 ? -70.898 14.221 22.163 1.00 48.24 225 ASP B CA 1
ATOM 4615 C C . ASP B 1 225 ? -70.436 13.067 21.277 1.00 43.36 225 ASP B C 1
ATOM 4616 O O . ASP B 1 225 ? -69.274 12.987 20.958 1.00 49.47 225 ASP B O 1
ATOM 4621 N N . TYR B 1 226 ? -71.342 12.150 20.944 1.00 39.60 226 TYR B N 1
ATOM 4622 C CA . TYR B 1 226 ? -70.971 11.033 20.099 1.00 38.29 226 TYR B CA 1
ATOM 4623 C C . TYR B 1 226 ? -70.783 11.550 18.674 1.00 36.17 226 TYR B C 1
ATOM 4624 O O . TYR B 1 226 ? -71.751 11.983 18.048 1.00 37.19 226 TYR B O 1
ATOM 4633 N N . PRO B 1 227 ? -69.551 11.501 18.107 1.00 33.60 227 PRO B N 1
ATOM 4634 C CA . PRO B 1 227 ? -69.287 12.108 16.798 1.00 32.39 227 PRO B CA 1
ATOM 4635 C C . PRO B 1 227 ? -69.742 11.291 15.580 1.00 34.90 227 PRO B C 1
ATOM 4636 O O . PRO B 1 227 ? -69.993 10.042 15.671 1.00 29.77 227 PRO B O 1
ATOM 4640 N N . ALA B 1 228 ? -69.865 12.002 14.451 1.00 32.15 228 ALA B N 1
ATOM 4641 C CA . ALA B 1 228 ? -70.012 11.386 13.138 1.00 34.86 228 ALA B CA 1
ATOM 4642 C C . ALA B 1 228 ? -68.731 10.603 12.872 1.00 31.32 228 ALA B C 1
ATOM 4643 O O . ALA B 1 228 ? -67.699 10.952 13.435 1.00 30.90 228 ALA B O 1
ATOM 4645 N N . PRO B 1 229 ? -68.753 9.542 12.039 1.00 29.14 229 PRO B N 1
ATOM 4646 C CA . PRO B 1 229 ? -67.559 8.718 11.847 1.00 32.30 229 PRO B CA 1
ATOM 4647 C C . PRO B 1 229 ? -66.450 9.486 11.131 1.00 32.46 229 PRO B C 1
ATOM 4648 O O . PRO B 1 229 ? -66.718 10.402 10.345 1.00 28.90 229 PRO B O 1
ATOM 4652 N N . LEU B 1 230 ? -65.219 9.027 11.377 1.00 27.83 230 LEU B N 1
ATOM 4653 C CA . LEU B 1 230 ? -64.042 9.512 10.760 1.00 29.86 230 LEU B CA 1
ATOM 4654 C C . LEU B 1 230 ? -63.878 8.911 9.361 1.00 31.87 230 LEU B C 1
ATOM 4655 O O . LEU B 1 230 ? -63.453 9.633 8.455 1.00 32.42 230 LEU B O 1
ATOM 4660 N N . THR B 1 231 ? -64.174 7.609 9.204 1.00 28.07 231 THR B N 1
ATOM 4661 C CA . THR B 1 231 ? -64.075 6.902 7.912 1.00 29.26 231 THR B CA 1
ATOM 4662 C C . THR B 1 231 ? -65.451 6.832 7.259 1.00 25.99 231 THR B C 1
ATOM 4663 O O . THR B 1 231 ? -66.426 7.335 7.833 1.00 26.32 231 THR B O 1
ATOM 4667 N N . LYS B 1 232 ? -65.518 6.189 6.091 1.00 27.65 232 LYS B N 1
ATOM 4668 C CA . LYS B 1 232 ? -66.788 5.922 5.398 1.00 33.07 232 LYS B CA 1
ATOM 4669 C C . LYS B 1 232 ? -67.676 5.000 6.255 1.00 31.53 232 LYS B C 1
ATOM 4670 O O . LYS B 1 232 ? -68.897 5.001 6.123 1.00 31.23 232 LYS B O 1
ATOM 4676 N N . ASN B 1 233 ? -67.054 4.208 7.139 1.00 28.69 233 ASN B N 1
ATOM 4677 C CA . ASN B 1 233 ? -67.766 3.454 8.212 1.00 29.74 233 ASN B CA 1
ATOM 4678 C C . ASN B 1 233 ? -68.765 2.454 7.635 1.00 29.90 233 ASN B C 1
ATOM 4679 O O . ASN B 1 233 ? -69.864 2.279 8.187 1.00 29.17 233 ASN B O 1
ATOM 4684 N N . THR B 1 234 ? -68.368 1.734 6.581 1.00 27.31 234 THR B N 1
ATOM 4685 C CA . THR B 1 234 ? -69.291 0.893 5.860 1.00 28.49 234 THR B CA 1
ATOM 4686 C C . THR B 1 234 ? -69.303 -0.544 6.401 1.00 28.89 234 THR B C 1
ATOM 4687 O O . THR B 1 234 ? -69.922 -1.390 5.816 1.00 27.20 234 THR B O 1
ATOM 4691 N N . TYR B 1 235 ? -68.693 -0.794 7.567 1.00 28.12 235 TYR B N 1
ATOM 4692 C CA . TYR B 1 235 ? -68.715 -2.144 8.171 1.00 28.58 235 TYR B CA 1
ATOM 4693 C C . TYR B 1 235 ? -69.500 -2.177 9.495 1.00 26.42 235 TYR B C 1
ATOM 4694 O O . TYR B 1 235 ? -69.593 -3.255 10.088 1.00 26.83 235 TYR B O 1
ATOM 4703 N N . GLU B 1 236 ? -70.002 -1.034 9.979 1.00 24.66 236 GLU B N 1
ATOM 4704 C CA . GLU B 1 236 ? -70.650 -0.955 11.286 1.00 24.39 236 GLU B CA 1
ATOM 4705 C C . GLU B 1 236 ? -71.851 -1.907 11.323 1.00 26.48 236 GLU B C 1
ATOM 4706 O O . GLU B 1 236 ? -72.133 -2.526 12.352 1.00 25.57 236 GLU B O 1
ATOM 4712 N N . LYS B 1 237 ? -72.569 -2.028 10.204 1.00 28.29 237 LYS B N 1
ATOM 4713 C CA . LYS B 1 237 ? -73.536 -3.123 10.045 1.00 30.86 237 LYS B CA 1
ATOM 4714 C C . LYS B 1 237 ? -72.881 -4.222 9.195 1.00 32.41 237 LYS B C 1
ATOM 4715 O O . LYS B 1 237 ? -72.678 -4.032 7.994 1.00 31.89 237 LYS B O 1
ATOM 4721 N N . SER B 1 238 ? -72.491 -5.327 9.845 1.00 27.65 238 SER B N 1
ATOM 4722 C CA . SER B 1 238 ? -71.853 -6.503 9.221 1.00 27.44 238 SER B CA 1
ATOM 4723 C C . SER B 1 238 ? -72.632 -7.756 9.616 1.00 28.80 238 SER B C 1
ATOM 4724 O O . SER B 1 238 ? -72.686 -8.107 10.808 1.00 28.42 238 SER B O 1
ATOM 4727 N N . ILE B 1 239 ? -73.208 -8.421 8.609 1.00 28.10 239 ILE B N 1
ATOM 4728 C CA . ILE B 1 239 ? -74.091 -9.569 8.797 1.00 29.28 239 ILE B CA 1
ATOM 4729 C C . ILE B 1 239 ? -73.431 -10.826 8.220 1.00 28.21 239 ILE B C 1
ATOM 4730 O O . ILE B 1 239 ? -73.229 -10.915 7.030 1.00 29.87 239 ILE B O 1
ATOM 4735 N N . ARG B 1 240 ? -73.203 -11.840 9.070 1.00 26.97 240 ARG B N 1
ATOM 4736 C CA . ARG B 1 240 ? -72.729 -13.139 8.598 1.00 28.54 240 ARG B CA 1
ATOM 4737 C C . ARG B 1 240 ? -73.913 -13.957 8.115 1.00 30.11 240 ARG B C 1
ATOM 4738 O O . ARG B 1 240 ? -74.908 -14.034 8.847 1.00 31.05 240 ARG B O 1
ATOM 4746 N N . HIS B 1 241 ? -73.739 -14.567 6.945 1.00 27.73 241 HIS B N 1
ATOM 4747 C CA . HIS B 1 241 ? -74.622 -15.540 6.360 1.00 33.57 241 HIS B CA 1
ATOM 4748 C C . HIS B 1 241 ? -73.917 -16.883 6.466 1.00 27.87 241 HIS B C 1
ATOM 4749 O O . HIS B 1 241 ? -72.820 -17.035 5.957 1.00 32.05 241 HIS B O 1
ATOM 4756 N N . GLN B 1 242 ? -74.542 -17.782 7.217 1.00 27.32 242 GLN B N 1
ATOM 4757 C CA . GLN B 1 242 ? -74.068 -19.127 7.437 1.00 28.01 242 GLN B CA 1
ATOM 4758 C C . GLN B 1 242 ? -75.201 -20.094 7.076 1.00 31.94 242 GLN B C 1
ATOM 4759 O O . GLN B 1 242 ? -76.159 -19.686 6.426 1.00 31.07 242 GLN B O 1
ATOM 4765 N N . ASN B 1 243 ? -75.064 -21.371 7.454 1.00 28.14 243 ASN B N 1
ATOM 4766 C CA . ASN B 1 243 ? -75.827 -22.432 6.826 1.00 31.61 243 ASN B CA 1
ATOM 4767 C C . ASN B 1 243 ? -77.275 -22.475 7.320 1.00 33.04 243 ASN B C 1
ATOM 4768 O O . ASN B 1 243 ? -78.004 -23.232 6.768 1.00 35.33 243 ASN B O 1
ATOM 4773 N N . SER B 1 244 ? -77.670 -21.652 8.300 1.00 33.66 244 SER B N 1
ATOM 4774 C CA . SER B 1 244 ? -79.094 -21.488 8.648 1.00 36.12 244 SER B CA 1
ATOM 4775 C C . SER B 1 244 ? -79.767 -20.376 7.817 1.00 36.51 244 SER B C 1
ATOM 4776 O O . SER B 1 244 ? -80.971 -20.129 7.981 1.00 39.47 244 SER B O 1
ATOM 4779 N N . ASP B 1 245 ? -79.033 -19.733 6.906 1.00 36.54 245 ASP B N 1
ATOM 4780 C CA . ASP B 1 245 ? -79.524 -18.606 6.107 1.00 39.47 245 ASP B CA 1
ATOM 4781 C C . ASP B 1 245 ? -80.617 -19.076 5.143 1.00 40.36 245 ASP B C 1
ATOM 4782 O O . ASP B 1 245 ? -80.464 -20.034 4.396 1.00 37.12 245 ASP B O 1
ATOM 4787 N N . GLU B 1 246 ? -81.708 -18.321 5.143 1.00 49.22 246 GLU B N 1
ATOM 4788 C CA . GLU B 1 246 ? -82.695 -18.333 4.072 1.00 52.69 246 GLU B CA 1
ATOM 4789 C C . GLU B 1 246 ? -81.996 -17.737 2.843 1.00 57.18 246 GLU B C 1
ATOM 4790 O O . GLU B 1 246 ? -81.134 -16.887 3.010 1.00 79.75 246 GLU B O 1
ATOM 4796 N N . ASN B 1 247 ? -82.327 -18.176 1.631 1.00 53.71 247 ASN B N 1
ATOM 4797 C CA . ASN B 1 247 ? -81.721 -17.630 0.394 1.00 49.40 247 ASN B CA 1
ATOM 4798 C C . ASN B 1 247 ? -80.327 -18.214 0.119 1.00 47.67 247 ASN B C 1
ATOM 4799 O O . ASN B 1 247 ? -79.464 -17.529 -0.440 1.00 53.36 247 ASN B O 1
ATOM 4804 N N . VAL B 1 248 ? -80.087 -19.465 0.510 1.00 41.21 248 VAL B N 1
ATOM 4805 C CA . VAL B 1 248 ? -78.896 -20.170 0.057 1.00 40.98 248 VAL B CA 1
ATOM 4806 C C . VAL B 1 248 ? -79.360 -21.345 -0.789 1.00 39.78 248 VAL B C 1
ATOM 4807 O O . VAL B 1 248 ? -80.298 -22.031 -0.396 1.00 47.56 248 VAL B O 1
ATOM 4811 N N . VAL B 1 249 ? -78.668 -21.579 -1.902 1.00 39.56 249 VAL B N 1
ATOM 4812 C CA . VAL B 1 249 ? -78.918 -22.702 -2.782 1.00 43.11 249 VAL B CA 1
ATOM 4813 C C . VAL B 1 249 ? -77.599 -23.464 -2.957 1.00 40.25 249 VAL B C 1
ATOM 4814 O O . VAL B 1 249 ? -76.644 -22.910 -3.495 1.00 41.60 249 VAL B O 1
ATOM 4818 N N . CYS B 1 250 ? -77.556 -24.735 -2.547 1.00 40.69 250 CYS B N 1
ATOM 4819 C CA . CYS B 1 250 ? -76.337 -25.539 -2.758 1.00 41.47 250 CYS B CA 1
ATOM 4820 C C . CYS B 1 250 ? -76.432 -26.394 -4.031 1.00 42.51 250 CYS B C 1
ATOM 4821 O O . CYS B 1 250 ? -77.455 -27.015 -4.266 1.00 42.46 250 CYS B O 1
ATOM 4824 N N . HIS B 1 251 ? -75.349 -26.407 -4.827 1.00 40.29 251 HIS B N 1
ATOM 4825 C CA . HIS B 1 251 ? -75.134 -27.360 -5.932 1.00 44.33 251 HIS B CA 1
ATOM 4826 C C . HIS B 1 251 ? -73.783 -28.089 -5.793 1.00 41.62 251 HIS B C 1
ATOM 4827 O O . HIS B 1 251 ? -72.900 -27.956 -6.655 1.00 42.84 251 HIS B O 1
ATOM 4834 N N . GLY B 1 252 ? -73.625 -28.883 -4.726 1.00 38.54 252 GLY B N 1
ATOM 4835 C CA . GLY B 1 252 ? -72.369 -29.641 -4.453 1.00 39.84 252 GLY B CA 1
ATOM 4836 C C . GLY B 1 252 ? -71.823 -29.431 -3.037 1.00 41.06 252 GLY B C 1
ATOM 4837 O O . GLY B 1 252 ? -71.346 -30.363 -2.414 1.00 39.15 252 GLY B O 1
ATOM 4838 N N . PHE B 1 253 ? -71.828 -28.184 -2.550 1.00 40.96 253 PHE B N 1
ATOM 4839 C CA . PHE B 1 253 ? -71.561 -27.914 -1.143 1.00 37.75 253 PHE B CA 1
ATOM 4840 C C . PHE B 1 253 ? -72.726 -28.497 -0.344 1.00 37.49 253 PHE B C 1
ATOM 4841 O O . PHE B 1 253 ? -73.833 -28.546 -0.861 1.00 40.47 253 PHE B O 1
ATOM 4849 N N . VAL B 1 254 ? -72.473 -28.862 0.920 1.00 32.27 254 VAL B N 1
ATOM 4850 C CA . VAL B 1 254 ? -73.399 -29.403 1.856 1.00 33.82 254 VAL B CA 1
ATOM 4851 C C . VAL B 1 254 ? -73.139 -28.690 3.181 1.00 35.58 254 VAL B C 1
ATOM 4852 O O . VAL B 1 254 ? -71.969 -28.432 3.540 1.00 34.50 254 VAL B O 1
ATOM 4856 N N . ALA B 1 255 ? -74.225 -28.350 3.860 1.00 32.18 255 ALA B N 1
ATOM 4857 C CA . ALA B 1 255 ? -74.184 -27.766 5.188 1.00 34.17 255 ALA B CA 1
ATOM 4858 C C . ALA B 1 255 ? -73.541 -28.750 6.185 1.00 37.45 255 ALA B C 1
ATOM 4859 O O . ALA B 1 255 ? -73.866 -29.920 6.227 1.00 38.55 255 ALA B O 1
ATOM 4861 N N . ASP B 1 256 ? -72.621 -28.227 6.996 1.00 37.47 256 ASP B N 1
ATOM 4862 C CA . ASP B 1 256 ? -72.057 -28.885 8.159 1.00 36.47 256 ASP B CA 1
ATOM 4863 C C . ASP B 1 256 ? -73.033 -28.702 9.318 1.00 37.81 256 ASP B C 1
ATOM 4864 O O . ASP B 1 256 ? -73.226 -27.580 9.778 1.00 40.41 256 ASP B O 1
ATOM 4869 N N . THR B 1 257 ? -73.652 -29.793 9.779 1.00 38.84 257 THR B N 1
ATOM 4870 C CA . THR B 1 257 ? -74.610 -29.751 10.853 1.00 38.21 257 THR B CA 1
ATOM 4871 C C . THR B 1 257 ? -73.982 -30.146 12.196 1.00 36.25 257 THR B C 1
ATOM 4872 O O . THR B 1 257 ? -74.685 -30.231 13.179 1.00 40.81 257 THR B O 1
ATOM 4876 N N . SER B 1 258 ? -72.662 -30.308 12.246 1.00 34.61 258 SER B N 1
ATOM 4877 C CA . SER B 1 258 ? -72.015 -30.717 13.498 1.00 36.62 258 SER B CA 1
ATOM 4878 C C . SER B 1 258 ? -72.096 -29.558 14.508 1.00 37.17 258 SER B C 1
ATOM 4879 O O . SER B 1 258 ? -72.284 -28.405 14.138 1.00 34.30 258 SER B O 1
ATOM 4882 N N . ALA B 1 259 ? -72.101 -29.867 15.804 1.00 35.33 259 ALA B N 1
ATOM 4883 C CA . ALA B 1 259 ? -72.247 -28.850 16.845 1.00 37.70 259 ALA B CA 1
ATOM 4884 C C . ALA B 1 259 ? -70.936 -28.063 17.021 1.00 32.78 259 ALA B C 1
ATOM 4885 O O . ALA B 1 259 ? -69.864 -28.578 16.806 1.00 35.99 259 ALA B O 1
ATOM 4887 N N . GLN B 1 260 ? -71.058 -26.801 17.451 1.00 36.51 260 GLN B N 1
ATOM 4888 C CA . GLN B 1 260 ? -69.896 -25.961 17.774 1.00 33.69 260 GLN B CA 1
ATOM 4889 C C . GLN B 1 260 ? -69.674 -25.991 19.290 1.00 32.00 260 GLN B C 1
ATOM 4890 O O . GLN B 1 260 ? -70.530 -25.561 20.071 1.00 37.95 260 GLN B O 1
ATOM 4896 N N . ARG B 1 261 ? -68.491 -26.439 19.703 1.00 31.81 261 ARG B N 1
ATOM 4897 C CA . ARG B 1 261 ? -68.189 -26.544 21.131 1.00 35.22 261 ARG B CA 1
ATOM 4898 C C . ARG B 1 261 ? -68.068 -25.156 21.773 1.00 31.81 261 ARG B C 1
ATOM 4899 O O . ARG B 1 261 ? -68.485 -24.978 22.908 1.00 31.36 261 ARG B O 1
ATOM 4907 N N . ASP B 1 262 ? -67.473 -24.207 21.031 1.00 28.82 262 ASP B N 1
ATOM 4908 C CA . ASP B 1 262 ? -67.274 -22.813 21.487 1.00 32.34 262 ASP B CA 1
ATOM 4909 C C . ASP B 1 262 ? -66.780 -22.001 20.281 1.00 27.78 262 ASP B C 1
ATOM 4910 O O . ASP B 1 262 ? -66.563 -22.583 19.201 1.00 26.23 262 ASP B O 1
ATOM 4915 N N . ILE B 1 263 ? -66.619 -20.683 20.459 1.00 26.56 263 ILE B N 1
ATOM 4916 C CA . ILE B 1 263 ? -66.361 -19.806 19.306 1.00 27.27 263 ILE B CA 1
ATOM 4917 C C . ILE B 1 263 ? -65.005 -20.117 18.664 1.00 26.69 263 ILE B C 1
ATOM 4918 O O . ILE B 1 263 ? -64.78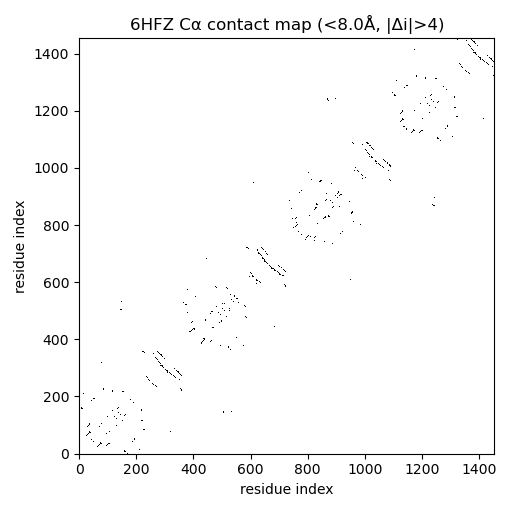7 -19.772 17.500 1.00 26.72 263 ILE B O 1
ATOM 4923 N N . THR B 1 264 ? -64.074 -20.735 19.413 1.00 27.38 264 THR B N 1
ATOM 4924 C CA . THR B 1 264 ? -62.753 -21.002 18.858 1.00 28.68 264 THR B CA 1
ATOM 4925 C C . THR B 1 264 ? -62.803 -22.260 17.987 1.00 30.83 264 THR B C 1
ATOM 4926 O O . THR B 1 264 ? -61.886 -22.538 17.277 1.00 27.31 264 THR B O 1
ATOM 4930 N N . ASP B 1 265 ? -63.890 -23.014 18.093 1.00 29.32 265 ASP B N 1
ATOM 4931 C CA . ASP B 1 265 ? -64.192 -24.152 17.175 1.00 28.68 265 ASP B CA 1
ATOM 4932 C C . ASP B 1 265 ? -64.801 -23.526 15.915 1.00 28.69 265 ASP B C 1
ATOM 4933 O O . ASP B 1 265 ? -65.998 -23.594 15.737 1.00 31.24 265 ASP B O 1
ATOM 4938 N N . CYS B 1 266 ? -63.951 -22.897 15.098 1.00 29.02 266 CYS B N 1
ATOM 4939 C CA . CYS B 1 266 ? -64.405 -21.865 14.159 1.00 30.79 266 CYS B CA 1
ATOM 4940 C C . CYS B 1 266 ? -64.792 -22.420 12.772 1.00 29.71 266 CYS B C 1
ATOM 4941 O O . CYS B 1 266 ? -65.454 -21.722 12.029 1.00 27.68 266 CYS B O 1
ATOM 4944 N N . PHE B 1 267 ? -64.456 -23.669 12.446 1.00 29.63 267 PHE B N 1
ATOM 4945 C CA . PHE B 1 267 ? -64.934 -24.281 11.178 1.00 29.74 267 PHE B CA 1
ATOM 4946 C C . PHE B 1 267 ? -66.244 -25.038 11.428 1.00 31.12 267 PHE B C 1
ATOM 4947 O O . PHE B 1 267 ? -66.304 -26.278 11.411 1.00 30.82 267 PHE B O 1
ATOM 4955 N N . LYS B 1 268 ? -67.286 -24.262 11.724 1.00 31.44 268 LYS B N 1
ATOM 4956 C CA . LYS B 1 268 ? -68.617 -24.740 12.058 1.00 29.21 268 LYS B CA 1
ATOM 4957 C C . LYS B 1 268 ? -69.649 -23.790 11.452 1.00 29.65 268 LYS B C 1
ATOM 4958 O O . LYS B 1 268 ? -69.341 -22.631 11.164 1.00 24.03 268 LYS B O 1
ATOM 4964 N N . HIS B 1 269 ? -70.862 -24.330 11.268 1.00 27.18 269 HIS B N 1
ATOM 4965 C CA . HIS B 1 269 ? -72.054 -23.580 10.783 1.00 28.73 269 HIS B CA 1
ATOM 4966 C C . HIS B 1 269 ? -71.897 -23.175 9.307 1.00 25.46 269 HIS B C 1
ATOM 4967 O O . HIS B 1 269 ? -72.688 -22.360 8.802 1.00 27.88 269 HIS B O 1
ATOM 4974 N N . GLY B 1 270 ? -70.949 -23.794 8.599 1.00 24.40 270 GLY B N 1
ATOM 4975 C CA . GLY B 1 270 ? -70.651 -23.486 7.247 1.00 26.98 270 GLY B CA 1
ATOM 4976 C C . GLY B 1 270 ? -71.025 -24.612 6.306 1.00 26.85 270 GLY B C 1
ATOM 4977 O O . GLY B 1 270 ? -71.940 -25.404 6.599 1.00 28.52 270 GLY B O 1
ATOM 4978 N N . TRP B 1 271 ? -70.286 -24.677 5.202 1.00 29.64 271 TRP B N 1
ATOM 4979 C CA . TRP B 1 271 ? -70.513 -25.693 4.129 1.00 32.46 271 TRP B CA 1
ATOM 4980 C C . TRP B 1 271 ? -69.184 -26.285 3.641 1.00 32.77 271 TRP B C 1
ATOM 4981 O O . TRP B 1 271 ? -68.181 -25.592 3.578 1.00 32.52 271 TRP B O 1
ATOM 4992 N N . THR B 1 272 ? -69.208 -27.560 3.207 1.00 33.43 272 THR B N 1
ATOM 4993 C CA . THR B 1 272 ? -68.006 -28.196 2.654 1.00 35.81 272 THR B CA 1
ATOM 4994 C C . THR B 1 272 ? -68.257 -28.710 1.226 1.00 34.87 272 THR B C 1
ATOM 4995 O O . THR B 1 272 ? -69.400 -28.894 0.816 1.00 34.54 272 THR B O 1
ATOM 4999 N N . ALA B 1 273 ? -67.159 -28.915 0.490 1.00 35.01 273 ALA B N 1
ATOM 5000 C CA . ALA B 1 273 ? -67.172 -29.364 -0.923 1.00 35.95 273 ALA B CA 1
ATOM 5001 C C . ALA B 1 273 ? -65.798 -29.929 -1.301 1.00 39.09 273 ALA B C 1
ATOM 5002 O O . ALA B 1 273 ? -64.787 -29.380 -0.858 1.00 37.16 273 ALA B O 1
ATOM 5004 N N . SER B 1 274 ? -65.789 -30.976 -2.153 1.00 37.85 274 SER B N 1
ATOM 5005 C CA . SER B 1 274 ? -64.567 -31.734 -2.548 1.00 46.77 274 SER B CA 1
ATOM 5006 C C . SER B 1 274 ? -64.402 -31.882 -4.068 1.00 46.22 274 SER B C 1
ATOM 5007 O O . SER B 1 274 ? -63.316 -32.224 -4.514 1.00 51.54 274 SER B O 1
ATOM 5010 N N . LYS B 1 275 ? -65.456 -31.646 -4.851 1.00 52.98 275 LYS B N 1
ATOM 5011 C CA . LYS B 1 275 ? -65.425 -31.970 -6.283 1.00 56.01 275 LYS B CA 1
ATOM 5012 C C . LYS B 1 275 ? -65.406 -30.684 -7.102 1.00 53.83 275 LYS B C 1
ATOM 5013 O O . LYS B 1 275 ? -66.167 -29.755 -6.827 1.00 45.54 275 LYS B O 1
ATOM 5019 N N . LYS B 1 276 ? -64.542 -30.661 -8.124 1.00 50.30 276 LYS B N 1
ATOM 5020 C CA . LYS B 1 276 ? -64.549 -29.596 -9.114 1.00 55.97 276 LYS B CA 1
ATOM 5021 C C . LYS B 1 276 ? -66.002 -29.358 -9.559 1.00 48.73 276 LYS B C 1
ATOM 5022 O O . LYS B 1 276 ? -66.748 -30.297 -9.771 1.00 47.83 276 LYS B O 1
ATOM 5028 N N . GLY B 1 277 ? -66.421 -28.094 -9.628 1.00 44.22 277 GLY B N 1
ATOM 5029 C CA . GLY B 1 277 ? -67.759 -27.732 -10.111 1.00 45.73 277 GLY B CA 1
ATOM 5030 C C . GLY B 1 277 ? -68.811 -27.581 -9.013 1.00 45.25 277 GLY B C 1
ATOM 5031 O O . GLY B 1 277 ? -69.802 -26.857 -9.213 1.00 47.99 277 GLY B O 1
ATOM 5032 N N . ASP B 1 278 ? -68.617 -28.238 -7.862 1.00 40.70 278 ASP B N 1
ATOM 5033 C CA . ASP B 1 278 ? -69.435 -27.985 -6.654 1.00 43.38 278 ASP B CA 1
ATOM 5034 C C . ASP B 1 278 ? -69.524 -26.471 -6.436 1.00 38.60 278 ASP B C 1
ATOM 5035 O O . ASP B 1 278 ? -68.533 -25.776 -6.602 1.00 34.37 278 ASP B O 1
ATOM 5040 N N . SER B 1 279 ? -70.725 -25.982 -6.106 1.00 40.84 279 SER B N 1
ATOM 5041 C CA . SER B 1 279 ? -70.985 -24.563 -5.968 1.00 37.69 279 SER B CA 1
ATOM 5042 C C . SER B 1 279 ? -72.153 -24.300 -5.009 1.00 35.60 279 SER B C 1
ATOM 5043 O O . SER B 1 279 ? -72.837 -25.205 -4.523 1.00 33.51 279 SER B O 1
ATOM 5046 N N . ILE B 1 280 ? -72.281 -23.020 -4.648 1.00 32.07 280 ILE B N 1
ATOM 5047 C CA . ILE B 1 280 ? -73.261 -22.521 -3.672 1.00 32.03 280 ILE B CA 1
ATOM 5048 C C . ILE B 1 280 ? -73.491 -21.061 -4.040 1.00 31.01 280 ILE B C 1
ATOM 5049 O O . ILE B 1 280 ? -72.552 -20.359 -4.485 1.00 36.36 280 ILE B O 1
ATOM 5054 N N . THR B 1 281 ? -74.751 -20.637 -3.955 1.00 34.75 281 THR B N 1
ATOM 5055 C CA . THR B 1 281 ? -75.139 -19.297 -4.254 1.00 36.75 281 THR B CA 1
ATOM 5056 C C . THR B 1 281 ? -75.895 -18.771 -3.041 1.00 36.66 281 THR B C 1
ATOM 5057 O O . THR B 1 281 ? -76.696 -19.518 -2.427 1.00 36.25 281 THR B O 1
ATOM 5061 N N . LEU B 1 282 ? -75.588 -17.509 -2.715 1.00 33.79 282 LEU B N 1
ATOM 5062 C CA . LEU B 1 282 ? -76.154 -16.769 -1.594 1.00 35.23 282 LEU B CA 1
ATOM 5063 C C . LEU B 1 282 ? -76.616 -15.397 -2.070 1.00 33.76 282 LEU B C 1
ATOM 5064 O O . LEU B 1 282 ? -75.892 -14.751 -2.842 1.00 40.38 282 LEU B O 1
ATOM 5069 N N . ASP B 1 283 ? -77.716 -14.913 -1.492 1.00 32.76 283 ASP B N 1
ATOM 5070 C CA . ASP B 1 283 ? -78.121 -13.522 -1.574 1.00 37.97 283 ASP B CA 1
ATOM 5071 C C . ASP B 1 283 ? -77.541 -12.736 -0.401 1.00 35.72 283 ASP B C 1
ATOM 5072 O O . ASP B 1 283 ? -77.888 -12.985 0.703 1.00 34.22 283 ASP B O 1
ATOM 5077 N N . VAL B 1 284 ? -76.707 -11.743 -0.686 1.00 31.90 284 VAL B N 1
ATOM 5078 C CA . VAL B 1 284 ? -76.035 -11.015 0.371 1.00 32.55 284 VAL B CA 1
ATOM 5079 C C . VAL B 1 284 ? -76.166 -9.514 0.119 1.00 30.36 284 VAL B C 1
ATOM 5080 O O . VAL B 1 284 ? -75.634 -8.986 -0.866 1.00 35.57 284 VAL B O 1
ATOM 5084 N N . GLU B 1 285 ? -76.853 -8.856 1.045 1.00 31.43 285 GLU B N 1
ATOM 5085 C CA . GLU B 1 285 ? -77.070 -7.440 1.019 1.00 36.83 285 GLU B CA 1
ATOM 5086 C C . GLU B 1 285 ? -75.873 -6.670 1.586 1.00 38.88 285 GLU B C 1
ATOM 5087 O O . GLU B 1 285 ? -75.289 -7.051 2.618 1.00 38.20 285 GLU B O 1
ATOM 5093 N N . GLY B 1 286 ? -75.535 -5.570 0.896 1.00 34.71 286 GLY B N 1
ATOM 5094 C CA . GLY B 1 286 ? -74.746 -4.451 1.413 1.00 32.81 286 GLY B CA 1
ATOM 5095 C C . GLY B 1 286 ? -73.913 -3.836 0.300 1.00 35.56 286 GLY B C 1
ATOM 5096 O O . GLY B 1 286 ? -74.110 -4.207 -0.862 1.00 34.44 286 GLY B O 1
ATOM 5097 N N . CYS B 1 287 ? -72.964 -2.952 0.660 1.00 34.26 287 CYS B N 1
ATOM 5098 C CA . CYS B 1 287 ? -72.024 -2.370 -0.302 1.00 34.87 287 CYS B CA 1
ATOM 5099 C C . CYS B 1 287 ? -70.667 -3.091 -0.289 1.00 30.25 287 CYS B C 1
ATOM 5100 O O . CYS B 1 287 ? -69.857 -2.853 -1.185 1.00 34.91 287 CYS B O 1
ATOM 5103 N N . ASN B 1 288 ? -70.381 -3.888 0.753 1.00 30.66 288 ASN B N 1
ATOM 5104 C CA . ASN B 1 288 ? -69.150 -4.697 0.848 1.00 26.97 288 ASN B CA 1
ATOM 5105 C C . ASN B 1 288 ? -69.543 -6.160 1.020 1.00 27.18 288 ASN B C 1
ATOM 5106 O O . ASN B 1 288 ? -70.572 -6.423 1.609 1.00 26.75 288 ASN B O 1
ATOM 5111 N N . ILE B 1 289 ? -68.723 -7.054 0.458 1.00 29.45 289 ILE B N 1
ATOM 5112 C CA . ILE B 1 289 ? -68.858 -8.487 0.534 1.00 30.33 289 ILE B CA 1
ATOM 5113 C C . ILE B 1 289 ? -67.496 -9.062 0.898 1.00 29.42 289 ILE B C 1
ATOM 5114 O O . ILE B 1 289 ? -66.479 -8.734 0.241 1.00 32.30 289 ILE B O 1
ATOM 5119 N N . SER B 1 290 ? -67.479 -9.904 1.940 1.00 27.47 290 SER B N 1
ATOM 5120 C CA . SER B 1 290 ? -66.260 -10.648 2.303 1.00 27.62 290 SER B CA 1
ATOM 5121 C C . SER B 1 290 ? -66.591 -12.119 2.518 1.00 27.40 290 SER B C 1
ATOM 5122 O O . SER B 1 290 ? -67.765 -12.497 2.717 1.00 25.99 290 SER B O 1
ATOM 5125 N N . VAL B 1 291 ? -65.560 -12.960 2.504 1.00 25.09 291 VAL B N 1
ATOM 5126 C CA . VAL B 1 291 ? -65.774 -14.353 2.589 1.00 26.71 291 VAL B CA 1
ATOM 5127 C C . VAL B 1 291 ? -64.776 -14.942 3.565 1.00 26.97 291 VAL B C 1
ATOM 5128 O O . VAL B 1 291 ? -63.597 -14.585 3.511 1.00 25.82 291 VAL B O 1
ATOM 5132 N N . GLN B 1 292 ? -65.271 -15.866 4.372 1.00 26.01 292 GLN B N 1
ATOM 5133 C CA . GLN B 1 292 ? -64.507 -16.581 5.356 1.00 25.81 292 GLN B CA 1
ATOM 5134 C C . GLN B 1 292 ? -64.393 -18.048 4.953 1.00 27.20 292 GLN B C 1
ATOM 5135 O O . GLN B 1 292 ? -65.404 -18.752 4.724 1.00 27.75 292 GLN B O 1
ATOM 5141 N N . TYR B 1 293 ? -63.163 -18.555 4.970 1.00 25.42 293 TYR B N 1
ATOM 5142 C CA . TYR B 1 293 ? -62.928 -19.917 4.557 1.00 26.84 293 TYR B CA 1
ATOM 5143 C C . TYR B 1 293 ? -61.661 -20.413 5.236 1.00 29.03 293 TYR B C 1
ATOM 5144 O O . TYR B 1 293 ? -60.856 -19.583 5.738 1.00 27.09 293 TYR B O 1
ATOM 5153 N N . ARG B 1 294 ? -61.439 -21.726 5.169 1.00 30.24 294 ARG B N 1
ATOM 5154 C CA . ARG B 1 294 ? -60.288 -22.316 5.832 1.00 33.13 294 ARG B CA 1
ATOM 5155 C C . ARG B 1 294 ? -59.072 -22.325 4.905 1.00 35.79 294 ARG B C 1
ATOM 5156 O O . ARG B 1 294 ? -59.155 -22.762 3.763 1.00 32.60 294 ARG B O 1
ATOM 5164 N N . LYS B 1 295 ? -57.933 -21.853 5.432 1.00 32.22 295 LYS B N 1
ATOM 5165 C CA . LYS B 1 295 ? -56.623 -22.081 4.844 1.00 35.85 295 LYS B CA 1
ATOM 5166 C C . LYS B 1 295 ? -55.971 -23.203 5.660 1.00 35.93 295 LYS B C 1
ATOM 5167 O O . LYS B 1 295 ? -55.687 -23.039 6.840 1.00 38.34 295 LYS B O 1
ATOM 5173 N N . SER B 1 296 ? -55.793 -24.365 5.014 1.00 37.06 296 SER B N 1
ATOM 5174 C CA . SER B 1 296 ? -55.415 -25.630 5.658 1.00 38.74 296 SER B CA 1
ATOM 5175 C C . SER B 1 296 ? -53.895 -25.836 5.534 1.00 36.57 296 SER B C 1
ATOM 5176 O O . SER B 1 296 ? -53.327 -25.652 4.449 1.00 38.07 296 SER B O 1
ATOM 5179 N N . VAL B 1 297 ? -53.251 -26.175 6.648 1.00 41.19 297 VAL B N 1
ATOM 5180 C CA . VAL B 1 297 ? -51.843 -26.619 6.638 1.00 44.08 297 VAL B CA 1
ATOM 5181 C C . VAL B 1 297 ? -51.782 -28.102 6.240 1.00 48.44 297 VAL B C 1
ATOM 5182 O O . VAL B 1 297 ? -50.724 -28.574 5.814 1.00 48.66 297 VAL B O 1
ATOM 5186 N N . LYS B 1 298 ? -52.888 -28.835 6.429 1.00 49.20 298 LYS B N 1
ATOM 5187 C CA . LYS B 1 298 ? -53.046 -30.174 5.854 1.00 53.86 298 LYS B CA 1
ATOM 5188 C C . LYS B 1 298 ? -53.222 -30.048 4.339 1.00 55.59 298 LYS B C 1
ATOM 5189 O O . LYS B 1 298 ? -54.286 -29.608 3.872 1.00 49.46 298 LYS B O 1
ATOM 5195 N N . LEU B 1 299 ? -52.178 -30.475 3.612 1.00 54.85 299 LEU B N 1
ATOM 5196 C CA . LEU B 1 299 ? -51.996 -30.310 2.176 1.00 52.74 299 LEU B CA 1
ATOM 5197 C C . LEU B 1 299 ? -52.136 -31.666 1.484 1.00 52.16 299 LEU B C 1
ATOM 5198 O O . LEU B 1 299 ? -51.966 -32.701 2.125 1.00 50.94 299 LEU B O 1
ATOM 5203 N N . PRO B 1 300 ? -52.487 -31.660 0.191 1.00 52.50 300 PRO B N 1
ATOM 5204 C CA . PRO B 1 300 ? -52.998 -30.502 -0.523 1.00 52.81 300 PRO B CA 1
ATOM 5205 C C . PRO B 1 300 ? -54.489 -30.259 -0.217 1.00 47.89 300 PRO B C 1
ATOM 5206 O O . PRO B 1 300 ? -55.112 -31.041 0.501 1.00 44.52 300 PRO B O 1
ATOM 5210 N N . ALA B 1 301 ? -55.032 -29.176 -0.791 1.00 47.93 301 ALA B N 1
ATOM 5211 C CA . ALA B 1 301 ? -56.402 -28.711 -0.543 1.00 47.00 301 ALA B CA 1
ATOM 5212 C C . ALA B 1 301 ? -56.999 -28.099 -1.804 1.00 44.52 301 ALA B C 1
ATOM 5213 O O . ALA B 1 301 ? -56.272 -27.655 -2.698 1.00 48.93 301 ALA B O 1
ATOM 5215 N N . PRO B 1 302 ? -58.346 -28.042 -1.909 1.00 43.67 302 PRO B N 1
ATOM 5216 C CA . PRO B 1 302 ? -59.008 -27.399 -3.040 1.00 42.72 302 PRO B CA 1
ATOM 5217 C C . PRO B 1 302 ? -58.760 -25.900 -3.174 1.00 44.72 302 PRO B C 1
ATOM 5218 O O . PRO B 1 302 ? -58.385 -25.243 -2.201 1.00 53.13 302 PRO B O 1
ATOM 5222 N N . VAL B 1 303 ? -58.956 -25.416 -4.401 1.00 42.28 303 VAL B N 1
ATOM 5223 C CA . VAL B 1 303 ? -58.986 -24.027 -4.753 1.00 44.27 303 VAL B CA 1
ATOM 5224 C C . VAL B 1 303 ? -60.397 -23.707 -5.267 1.00 46.73 303 VAL B C 1
ATOM 5225 O O . VAL B 1 303 ? -60.992 -24.502 -6.004 1.00 47.51 303 VAL B O 1
ATOM 5229 N N . ALA B 1 304 ? -60.933 -22.562 -4.822 1.00 44.09 304 ALA B N 1
ATOM 5230 C CA . ALA B 1 304 ? -62.230 -22.073 -5.244 1.00 40.23 304 ALA B CA 1
ATOM 5231 C C . ALA B 1 304 ? -62.076 -20.666 -5.807 1.00 38.34 304 ALA B C 1
ATOM 5232 O O . ALA B 1 304 ? -61.004 -20.056 -5.752 1.00 38.34 304 ALA B O 1
ATOM 5234 N N . GLU B 1 305 ? -63.197 -20.159 -6.304 1.00 36.91 305 GLU B N 1
ATOM 5235 C CA . GLU B 1 305 ? -63.319 -18.837 -6.741 1.00 40.92 305 GLU B CA 1
ATOM 5236 C C . GLU B 1 305 ? -64.682 -18.331 -6.269 1.00 37.42 305 GLU B C 1
ATOM 5237 O O . GLU B 1 305 ? -65.664 -19.074 -6.171 1.00 38.85 305 GLU B O 1
ATOM 5243 N N . ILE B 1 306 ? -64.720 -17.042 -5.960 1.00 35.45 306 ILE B N 1
ATOM 5244 C CA . ILE B 1 306 ? -65.919 -16.384 -5.592 1.00 33.67 306 ILE B CA 1
ATOM 5245 C C . ILE B 1 306 ? -66.203 -15.300 -6.634 1.00 33.18 306 ILE B C 1
ATOM 5246 O O . ILE B 1 306 ? -65.331 -14.507 -6.988 1.00 35.27 306 ILE B O 1
ATOM 5251 N N . ILE B 1 307 ? -67.452 -15.262 -7.095 1.00 36.49 307 ILE B N 1
ATOM 5252 C CA . ILE B 1 307 ? -67.910 -14.323 -8.090 1.00 38.50 307 ILE B CA 1
ATOM 5253 C C . ILE B 1 307 ? -69.092 -13.549 -7.503 1.00 36.76 307 ILE B C 1
ATOM 5254 O O . ILE B 1 307 ? -70.055 -14.143 -7.007 1.00 38.85 307 ILE B O 1
ATOM 5259 N N . VAL B 1 308 ? -68.995 -12.218 -7.560 1.00 35.58 308 VAL B N 1
ATOM 5260 C CA . VAL B 1 308 ? -70.060 -11.354 -7.167 1.00 36.17 308 VAL B CA 1
ATOM 5261 C C . VAL B 1 308 ? -70.748 -10.826 -8.437 1.00 35.62 308 VAL B C 1
ATOM 5262 O O . VAL B 1 308 ? -70.075 -10.312 -9.341 1.00 37.53 308 VAL B O 1
ATOM 5266 N N . ASP B 1 309 ? -72.082 -10.915 -8.440 1.00 37.09 309 ASP B N 1
ATOM 5267 C CA . ASP B 1 309 ? -73.011 -10.461 -9.527 1.00 42.69 309 ASP B CA 1
ATOM 5268 C C . ASP B 1 309 ? -72.519 -10.931 -10.904 1.00 44.02 309 ASP B C 1
ATOM 5269 O O . ASP B 1 309 ? -72.530 -10.167 -11.876 1.00 47.03 309 ASP B O 1
ATOM 5274 N N . GLY B 1 310 ? -72.093 -12.194 -10.975 1.00 45.84 310 GLY B N 1
ATOM 5275 C CA . GLY B 1 310 ? -71.609 -12.822 -12.201 1.00 49.48 310 GLY B CA 1
ATOM 5276 C C . GLY B 1 310 ? -70.489 -12.055 -12.895 1.00 55.23 310 GLY B C 1
ATOM 5277 O O . GLY B 1 310 ? -70.351 -12.171 -14.105 1.00 57.50 310 GLY B O 1
ATOM 5278 N N . ASP B 1 311 ? -69.676 -11.302 -12.138 1.00 48.34 311 ASP B N 1
ATOM 5279 C CA . ASP B 1 311 ? -68.569 -10.539 -12.685 1.00 50.64 311 ASP B CA 1
ATOM 5280 C C . ASP B 1 311 ? -67.326 -11.423 -12.647 1.00 53.82 311 ASP B C 1
ATOM 5281 O O . ASP B 1 311 ? -66.370 -11.138 -11.921 1.00 57.37 311 ASP B O 1
ATOM 5286 N N . ALA B 1 312 ? -67.349 -12.483 -13.461 1.00 62.50 312 ALA B N 1
ATOM 5287 C CA . ALA B 1 312 ? -66.384 -13.586 -13.366 1.00 65.98 312 ALA B CA 1
ATOM 5288 C C . ALA B 1 312 ? -65.023 -13.134 -13.906 1.00 69.20 312 ALA B C 1
ATOM 5289 O O . ALA B 1 312 ? -64.031 -13.855 -13.780 1.00 73.30 312 ALA B O 1
ATOM 5291 N N . GLU B 1 313 ? -64.996 -11.917 -14.467 1.00 78.82 313 GLU B N 1
ATOM 5292 C CA . GLU B 1 313 ? -63.795 -11.275 -14.988 1.00 81.57 313 GLU B CA 1
ATOM 5293 C C . GLU B 1 313 ? -62.961 -10.725 -13.821 1.00 83.90 313 GLU B C 1
ATOM 5294 O O . GLU B 1 313 ? -61.758 -10.516 -13.958 1.00 90.63 313 GLU B O 1
ATOM 5300 N N . HIS B 1 314 ? -63.614 -10.479 -12.678 1.00 85.65 314 HIS B N 1
ATOM 5301 C CA . HIS B 1 314 ? -62.978 -9.917 -11.483 1.00 77.95 314 HIS B CA 1
ATOM 5302 C C . HIS B 1 314 ? -63.192 -10.861 -10.289 1.00 66.58 314 HIS B C 1
ATOM 5303 O O . HIS B 1 314 ? -63.319 -10.429 -9.144 1.00 70.04 314 HIS B O 1
ATOM 5310 N N . ALA B 1 315 ? -63.174 -12.164 -10.584 1.00 58.96 315 ALA B N 1
ATOM 5311 C CA . ALA B 1 315 ? -63.327 -13.232 -9.607 1.00 54.23 315 ALA B CA 1
ATOM 5312 C C . ALA B 1 315 ? -62.056 -13.349 -8.766 1.00 47.87 315 ALA B C 1
ATOM 5313 O O . ALA B 1 315 ? -60.973 -13.056 -9.237 1.00 41.92 315 ALA B O 1
ATOM 5315 N N . VAL B 1 316 ? -62.213 -13.835 -7.532 1.00 44.34 316 VAL B N 1
ATOM 5316 C CA . VAL B 1 316 ? -61.111 -13.966 -6.615 1.00 40.05 316 VAL B CA 1
ATOM 5317 C C . VAL B 1 316 ? -60.894 -15.446 -6.286 1.00 36.62 316 VAL B C 1
ATOM 5318 O O . VAL B 1 316 ? -61.811 -16.194 -5.992 1.00 36.62 316 VAL B O 1
ATOM 5322 N N . ARG B 1 317 ? -59.620 -15.828 -6.340 1.00 37.59 317 ARG B N 1
ATOM 5323 C CA . ARG B 1 317 ? -59.131 -17.148 -6.048 1.00 41.14 317 ARG B CA 1
ATOM 5324 C C . ARG B 1 317 ? -59.044 -17.306 -4.532 1.00 41.59 317 ARG B C 1
ATOM 5325 O O . ARG B 1 317 ? -58.438 -16.460 -3.873 1.00 39.74 317 ARG B O 1
ATOM 5333 N N . LEU B 1 318 ? -59.675 -18.360 -4.006 1.00 37.44 318 LEU B N 1
ATOM 5334 C CA . LEU B 1 318 ? -59.566 -18.729 -2.617 1.00 37.98 318 LEU B CA 1
ATOM 5335 C C . LEU B 1 318 ? -58.844 -20.072 -2.547 1.00 39.89 318 LEU B C 1
ATOM 5336 O O . LEU B 1 318 ? -59.449 -21.142 -2.714 1.00 43.60 318 LEU B O 1
ATOM 5341 N N . ASP B 1 319 ? -57.544 -20.002 -2.282 1.00 41.52 319 ASP B N 1
ATOM 5342 C CA . ASP B 1 319 ? -56.681 -21.151 -2.231 1.00 41.22 319 ASP B CA 1
ATOM 5343 C C . ASP B 1 319 ? -56.605 -21.661 -0.789 1.00 38.18 319 ASP B C 1
ATOM 5344 O O . ASP B 1 319 ? -56.084 -20.988 0.076 1.00 40.63 319 ASP B O 1
ATOM 5349 N N . ALA B 1 320 ? -57.096 -22.879 -0.549 1.00 36.89 320 ALA B N 1
ATOM 5350 C CA . ALA B 1 320 ? -57.098 -23.454 0.764 1.00 35.77 320 ALA B CA 1
ATOM 5351 C C . ALA B 1 320 ? -55.735 -24.076 1.103 1.00 39.87 320 ALA B C 1
ATOM 5352 O O . ALA B 1 320 ? -55.611 -24.621 2.177 1.00 40.73 320 ALA B O 1
ATOM 5354 N N . ASN B 1 321 ? -54.740 -23.993 0.204 1.00 41.88 321 ASN B N 1
ATOM 5355 C CA . ASN B 1 321 ? -53.374 -24.491 0.490 1.00 45.95 321 ASN B CA 1
ATOM 5356 C C . ASN B 1 321 ? -52.596 -23.431 1.290 1.00 44.00 321 ASN B C 1
ATOM 5357 O O . ASN B 1 321 ? -52.421 -22.309 0.832 1.00 47.68 321 ASN B O 1
ATOM 5362 N N . PHE B 1 322 ? -52.157 -23.810 2.497 1.00 50.50 322 PHE B N 1
ATOM 5363 C CA . PHE B 1 322 ? -51.452 -22.912 3.445 1.00 54.27 322 PHE B CA 1
ATOM 5364 C C . PHE B 1 322 ? -50.055 -23.442 3.814 1.00 62.41 322 PHE B C 1
ATOM 5365 O O . PHE B 1 322 ? -49.895 -24.580 4.302 1.00 54.92 322 PHE B O 1
ATOM 5373 N N . ASP B 1 323 ? -49.063 -22.554 3.654 1.00 76.46 323 ASP B N 1
ATOM 5374 C CA . ASP B 1 323 ? -47.628 -22.856 3.798 1.00 84.55 323 ASP B CA 1
ATOM 5375 C C . ASP B 1 323 ? -47.178 -22.596 5.243 1.00 81.95 323 ASP B C 1
ATOM 5376 O O . ASP B 1 323 ? -46.479 -23.423 5.821 1.00 84.91 323 ASP B O 1
ATOM 5381 N N . GLU B 1 324 ? -47.577 -21.452 5.818 1.00 75.75 324 GLU B N 1
ATOM 5382 C CA . GLU B 1 324 ? -47.293 -21.141 7.224 1.00 71.62 324 GLU B CA 1
ATOM 5383 C C . GLU B 1 324 ? -47.681 -22.349 8.079 1.00 70.12 324 GLU B C 1
ATOM 5384 O O . GLU B 1 324 ? -48.511 -23.155 7.667 1.00 79.36 324 GLU B O 1
ATOM 5390 N N . THR B 1 325 ? -47.052 -22.501 9.246 1.00 67.34 325 THR B N 1
ATOM 5391 C CA . THR B 1 325 ? -47.467 -23.565 10.132 1.00 66.33 325 THR B CA 1
ATOM 5392 C C . THR B 1 325 ? -47.432 -23.110 11.591 1.00 60.33 325 THR B C 1
ATOM 5393 O O . THR B 1 325 ? -46.917 -23.811 12.457 1.00 57.21 325 THR B O 1
ATOM 5397 N N A TRP B 1 326 ? -48.016 -21.938 11.833 0.50 61.00 326 TRP B N 1
ATOM 5398 N N B TRP B 1 326 ? -47.985 -21.915 11.846 0.50 56.57 326 TRP B N 1
ATOM 5399 C CA A TRP B 1 326 ? -48.631 -21.646 13.097 0.50 55.48 326 TRP B CA 1
ATOM 5400 C CA B TRP B 1 326 ? -48.658 -21.628 13.113 0.50 48.70 326 TRP B CA 1
ATOM 5401 C C A TRP B 1 326 ? -49.912 -22.490 13.219 0.50 56.67 326 TRP B C 1
ATOM 5402 C C B TRP B 1 326 ? -49.864 -22.574 13.206 0.50 52.67 326 TRP B C 1
ATOM 5403 O O A TRP B 1 326 ? -50.289 -22.894 14.325 0.50 58.94 326 TRP B O 1
ATOM 5404 O O B TRP B 1 326 ? -50.110 -23.170 14.260 0.50 54.06 326 TRP B O 1
ATOM 5425 N N . GLY B 1 327 ? -50.566 -22.750 12.072 1.00 50.12 327 GLY B N 1
ATOM 5426 C CA . GLY B 1 327 ? -51.702 -23.700 11.967 1.00 48.02 327 GLY B CA 1
ATOM 5427 C C . GLY B 1 327 ? -52.765 -23.231 10.976 1.00 40.60 327 GLY B C 1
ATOM 5428 O O . GLY B 1 327 ? -52.557 -22.287 10.216 1.00 41.34 327 GLY B O 1
ATOM 5429 N N . ASP B 1 328 ? -53.912 -23.914 10.994 1.00 39.35 328 ASP B N 1
ATOM 5430 C CA . ASP B 1 328 ? -55.042 -23.577 10.111 1.00 38.82 328 ASP B CA 1
ATOM 5431 C C . ASP B 1 328 ? -55.500 -22.136 10.367 1.00 36.38 328 ASP B C 1
ATOM 5432 O O . ASP B 1 328 ? -55.568 -21.733 11.520 1.00 43.43 328 ASP B O 1
ATOM 5437 N N . LYS B 1 329 ? -55.821 -21.404 9.296 1.00 33.97 329 LYS B N 1
ATOM 5438 C CA . LYS B 1 329 ? -56.286 -20.014 9.391 1.00 33.14 329 LYS B CA 1
ATOM 5439 C C . LYS B 1 329 ? -57.761 -19.906 8.976 1.00 32.02 329 LYS B C 1
ATOM 5440 O O . LYS B 1 329 ? -58.195 -20.506 7.975 1.00 30.41 329 LYS B O 1
ATOM 5446 N N . LEU B 1 330 ? -58.499 -19.102 9.741 1.00 28.94 330 LEU B N 1
ATOM 5447 C CA . LEU B 1 330 ? -59.850 -18.670 9.384 1.00 28.81 330 LEU B CA 1
ATOM 5448 C C . LEU B 1 330 ? -59.672 -17.387 8.575 1.00 28.32 330 LEU B C 1
ATOM 5449 O O . LEU B 1 330 ? -59.599 -16.283 9.137 1.00 30.02 330 LEU B O 1
ATOM 5454 N N . GLU B 1 331 ? -59.447 -17.558 7.264 1.00 24.57 331 GLU B N 1
ATOM 5455 C CA . GLU B 1 331 ? -59.167 -16.495 6.391 1.00 29.96 331 GLU B CA 1
ATOM 5456 C C . GLU B 1 331 ? -60.432 -15.668 6.200 1.00 31.39 331 GLU B C 1
ATOM 5457 O O . GLU B 1 331 ? -61.518 -16.218 6.191 1.00 34.19 331 GLU B O 1
ATOM 5463 N N . LEU B 1 332 ? -60.270 -14.364 5.986 1.00 28.58 332 LEU B N 1
ATOM 5464 C CA . LEU B 1 332 ? -61.372 -13.504 5.592 1.00 28.40 332 LEU B CA 1
ATOM 5465 C C . LEU B 1 332 ? -60.850 -12.552 4.504 1.00 33.67 332 LEU B C 1
ATOM 5466 O O . LEU B 1 332 ? -59.935 -11.730 4.728 1.00 27.94 332 LEU B O 1
ATOM 5471 N N . ASP B 1 333 ? -61.393 -12.704 3.285 1.00 28.62 333 ASP B N 1
ATOM 5472 C CA . ASP B 1 333 ? -60.964 -11.890 2.130 1.00 33.67 333 ASP B CA 1
ATOM 5473 C C . ASP B 1 333 ? -62.077 -10.883 1.796 1.00 26.76 333 ASP B C 1
ATOM 5474 O O . ASP B 1 333 ? -63.264 -11.252 1.746 1.00 29.00 333 ASP B O 1
ATOM 5479 N N . THR B 1 334 ? -61.698 -9.635 1.559 1.00 26.56 334 THR B N 1
ATOM 5480 C CA . THR B 1 334 ? -62.652 -8.604 1.146 1.00 30.09 334 THR B CA 1
ATOM 5481 C C . THR B 1 334 ? -62.790 -8.752 -0.369 1.00 30.55 334 THR B C 1
ATOM 5482 O O . THR B 1 334 ? -61.787 -8.718 -1.057 1.00 35.34 334 THR B O 1
ATOM 5486 N N . ILE B 1 335 ? -63.997 -9.009 -0.868 1.00 29.89 335 ILE B N 1
ATOM 5487 C CA . ILE B 1 335 ? -64.150 -9.316 -2.312 1.00 30.23 335 ILE B CA 1
ATOM 5488 C C . ILE B 1 335 ? -64.699 -8.100 -3.045 1.00 36.00 335 ILE B C 1
ATOM 5489 O O . ILE B 1 335 ? -64.274 -7.808 -4.176 1.00 40.87 335 ILE B O 1
ATOM 5494 N N . LEU B 1 336 ? -65.635 -7.406 -2.407 1.00 34.98 336 LEU B N 1
ATOM 5495 C CA . LEU B 1 336 ? -66.201 -6.170 -2.916 1.00 36.85 336 LEU B CA 1
ATOM 5496 C C . LEU B 1 336 ? -66.166 -5.149 -1.784 1.00 37.12 336 LEU B C 1
ATOM 5497 O O . LEU B 1 336 ? -66.620 -5.462 -0.692 1.00 36.49 336 LEU B O 1
ATOM 5502 N N . GLU B 1 337 ? -65.687 -3.937 -2.076 1.00 34.79 337 GLU B N 1
ATOM 5503 C CA . GLU B 1 337 ? -65.682 -2.881 -1.104 1.00 32.91 337 GLU B CA 1
ATOM 5504 C C . GLU B 1 337 ? -66.145 -1.580 -1.744 1.00 30.63 337 GLU B C 1
ATOM 5505 O O . GLU B 1 337 ? -65.624 -1.187 -2.804 1.00 34.22 337 GLU B O 1
ATOM 5511 N N . HIS B 1 338 ? -67.058 -0.906 -1.046 1.00 30.49 338 HIS B N 1
ATOM 5512 C CA . HIS B 1 338 ? -67.614 0.390 -1.422 1.00 34.32 338 HIS B CA 1
ATOM 5513 C C . HIS B 1 338 ? -68.243 0.245 -2.808 1.00 38.84 338 HIS B C 1
ATOM 5514 O O . HIS B 1 338 ? -68.086 1.118 -3.670 1.00 41.85 338 HIS B O 1
ATOM 5521 N N . GLY B 1 339 ? -68.947 -0.879 -2.974 1.00 36.03 339 GLY B N 1
ATOM 5522 C CA . GLY B 1 339 ? -69.660 -1.234 -4.180 1.00 34.49 339 GLY B CA 1
ATOM 5523 C C . GLY B 1 339 ? -71.076 -0.709 -4.112 1.00 34.43 339 GLY B C 1
ATOM 5524 O O . GLY B 1 339 ? -71.471 0.007 -3.207 1.00 37.28 339 GLY B O 1
ATOM 5525 N N . GLU B 1 340 ? -71.873 -1.093 -5.097 1.00 39.89 340 GLU B N 1
ATOM 5526 C CA . GLU B 1 340 ? -73.256 -0.728 -5.095 1.00 36.79 340 GLU B CA 1
ATOM 5527 C C . GLU B 1 340 ? -73.958 -1.384 -3.900 1.00 40.67 340 GLU B C 1
ATOM 5528 O O . GLU B 1 340 ? -73.713 -2.538 -3.566 1.00 38.82 340 GLU B O 1
ATOM 5534 N N . ASN B 1 341 ? -74.871 -0.637 -3.280 1.00 39.10 341 ASN B N 1
ATOM 5535 C CA . ASN B 1 341 ? -75.626 -1.119 -2.161 1.00 39.98 341 ASN B CA 1
ATOM 5536 C C . ASN B 1 341 ? -76.900 -1.801 -2.675 1.00 42.62 341 ASN B C 1
ATOM 5537 O O . ASN B 1 341 ? -77.823 -1.141 -3.095 1.00 43.53 341 ASN B O 1
ATOM 5542 N N . LYS B 1 342 ? -76.929 -3.135 -2.641 1.00 40.69 342 LYS B N 1
ATOM 5543 C CA . LYS B 1 342 ? -78.042 -3.924 -3.159 1.00 45.64 342 LYS B CA 1
ATOM 5544 C C . LYS B 1 342 ? -77.903 -5.341 -2.607 1.00 44.98 342 LYS B C 1
ATOM 5545 O O . LYS B 1 342 ? -76.926 -5.611 -1.888 1.00 36.79 342 LYS B O 1
ATOM 5551 N N . VAL B 1 343 ? -78.832 -6.246 -2.950 1.00 42.72 343 VAL B N 1
ATOM 5552 C CA . VAL B 1 343 ? -78.564 -7.650 -2.612 1.00 41.78 343 VAL B CA 1
ATOM 5553 C C . VAL B 1 343 ? -77.781 -8.253 -3.779 1.00 42.00 343 VAL B C 1
ATOM 5554 O O . VAL B 1 343 ? -78.248 -8.312 -4.921 1.00 37.81 343 VAL B O 1
ATOM 5558 N N . HIS B 1 344 ? -76.519 -8.593 -3.487 1.00 35.22 344 HIS B N 1
ATOM 5559 C CA . HIS B 1 344 ? -75.621 -9.152 -4.434 1.00 36.66 344 HIS B CA 1
ATOM 5560 C C . HIS B 1 344 ? -75.874 -10.654 -4.506 1.00 36.23 344 HIS B C 1
ATOM 5561 O O . HIS B 1 344 ? -76.254 -11.254 -3.512 1.00 37.80 344 HIS B O 1
ATOM 5568 N N . LYS B 1 345 ? -75.691 -11.214 -5.703 1.00 39.13 345 LYS B N 1
ATOM 5569 C CA . LYS B 1 345 ? -75.615 -12.653 -5.927 1.00 45.48 345 LYS B CA 1
ATOM 5570 C C . LYS B 1 345 ? -74.156 -13.085 -5.754 1.00 43.46 345 LYS B C 1
ATOM 5571 O O . LYS B 1 345 ? -73.280 -12.641 -6.503 1.00 48.59 345 LYS B O 1
ATOM 5577 N N . VAL B 1 346 ? -73.896 -13.944 -4.762 1.00 35.67 346 VAL B N 1
ATOM 5578 C CA . VAL B 1 346 ? -72.553 -14.383 -4.480 1.00 37.88 346 VAL B CA 1
ATOM 5579 C C . VAL B 1 346 ? -72.461 -15.869 -4.794 1.00 36.32 346 VAL B C 1
ATOM 5580 O O . VAL B 1 346 ? -73.287 -16.642 -4.299 1.00 37.33 346 VAL B O 1
ATOM 5584 N N . GLU B 1 347 ? -71.445 -16.252 -5.573 1.00 38.38 347 GLU B N 1
ATOM 5585 C CA . GLU B 1 347 ? -71.291 -17.616 -5.989 1.00 37.84 347 GLU B CA 1
ATOM 5586 C C . GLU B 1 347 ? -69.874 -18.080 -5.647 1.00 35.03 347 GLU B C 1
ATOM 5587 O O . GLU B 1 347 ? -68.897 -17.433 -5.977 1.00 36.12 347 GLU B O 1
ATOM 5593 N N . VAL B 1 348 ? -69.806 -19.210 -4.944 1.00 32.09 348 VAL B N 1
ATOM 5594 C CA . VAL B 1 348 ? -68.555 -19.898 -4.707 1.00 37.48 348 VAL B CA 1
ATOM 5595 C C . VAL B 1 348 ? -68.593 -21.231 -5.448 1.00 38.60 348 VAL B C 1
ATOM 5596 O O . VAL B 1 348 ? -69.588 -21.969 -5.350 1.00 36.64 348 VAL B O 1
ATOM 5600 N N . ARG B 1 349 ? -67.507 -21.525 -6.172 1.00 40.40 349 ARG B N 1
ATOM 5601 C CA . ARG B 1 349 ? -67.405 -22.776 -6.915 1.00 42.20 349 ARG B CA 1
ATOM 5602 C C . ARG B 1 349 ? -65.944 -23.250 -6.902 1.00 42.66 349 ARG B C 1
ATOM 5603 O O . ARG B 1 349 ? -64.994 -22.452 -6.943 1.00 39.97 349 ARG B O 1
ATOM 5611 N N . LEU B 1 350 ? -65.779 -24.566 -6.746 1.00 40.32 350 LEU B N 1
ATOM 5612 C CA . LEU B 1 350 ? -64.451 -25.165 -6.715 1.00 43.97 350 LEU B CA 1
ATOM 5613 C C . LEU B 1 350 ? -63.862 -25.211 -8.132 1.00 46.19 350 LEU B C 1
ATOM 5614 O O . LEU B 1 350 ? -64.512 -25.665 -9.057 1.00 44.22 350 LEU B O 1
ATOM 5619 N N . THR B 1 351 ? -62.623 -24.731 -8.279 1.00 47.12 351 THR B N 1
ATOM 5620 C CA . THR B 1 351 ? -61.938 -24.693 -9.575 1.00 46.33 351 THR B CA 1
ATOM 5621 C C . THR B 1 351 ? -60.781 -25.702 -9.647 1.00 50.38 351 THR B C 1
ATOM 5622 O O . THR B 1 351 ? -60.377 -26.082 -10.748 1.00 52.74 351 THR B O 1
ATOM 5626 N N . GLU B 1 352 ? -60.212 -26.106 -8.507 1.00 46.49 352 GLU B N 1
ATOM 5627 C CA . GLU B 1 352 ? -59.127 -27.085 -8.517 1.00 54.01 352 GLU B CA 1
ATOM 5628 C C . GLU B 1 352 ? -59.248 -28.024 -7.319 1.00 52.34 352 GLU B C 1
ATOM 5629 O O . GLU B 1 352 ? -59.493 -27.603 -6.197 1.00 57.35 352 GLU B O 1
ATOM 5635 N N . THR B 1 353 ? -59.036 -29.307 -7.593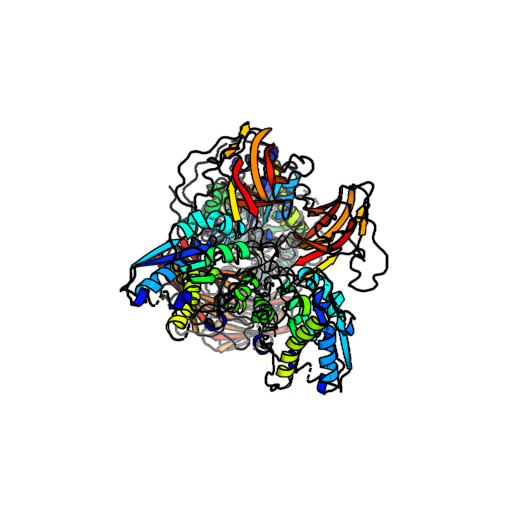 1.00 52.73 353 THR B N 1
ATOM 5636 C CA . THR B 1 353 ? -59.109 -30.375 -6.630 1.00 50.29 353 THR B CA 1
ATOM 5637 C C . THR B 1 353 ? -58.006 -31.386 -6.975 1.00 52.60 353 THR B C 1
ATOM 5638 O O . THR B 1 353 ? -57.346 -31.252 -7.999 1.00 58.28 353 THR B O 1
ATOM 5642 N N . HIS B 1 354 ? -57.826 -32.385 -6.110 1.00 52.34 354 HIS B N 1
ATOM 5643 C CA . HIS B 1 354 ? -56.726 -33.350 -6.196 1.00 58.48 354 HIS B CA 1
ATOM 5644 C C . HIS B 1 354 ? -57.191 -34.630 -5.495 1.00 60.03 354 HIS B C 1
ATOM 5645 O O . HIS B 1 354 ? -57.924 -34.556 -4.506 1.00 59.07 354 HIS B O 1
ATOM 5652 N N . GLU B 1 355 ? -56.776 -35.791 -6.026 1.00 64.25 355 GLU B N 1
ATOM 5653 C CA . GLU B 1 355 ? -57.154 -37.108 -5.505 1.00 60.78 355 GLU B CA 1
ATOM 5654 C C . GLU B 1 355 ? -56.697 -37.271 -4.050 1.00 60.09 355 GLU B C 1
ATOM 5655 O O . GLU B 1 355 ? -57.368 -37.945 -3.240 1.00 57.86 355 GLU B O 1
ATOM 5661 N N . ASN B 1 356 ? -55.527 -36.709 -3.728 1.00 56.83 356 ASN B N 1
ATOM 5662 C CA . ASN B 1 356 ? -54.961 -36.891 -2.389 1.00 60.41 356 ASN B CA 1
ATOM 5663 C C . ASN B 1 356 ? -55.336 -35.720 -1.466 1.00 57.97 356 ASN B C 1
ATOM 5664 O O . ASN B 1 356 ? -54.897 -35.726 -0.308 1.00 56.14 356 ASN B O 1
ATOM 5669 N N . ASP B 1 357 ? -56.166 -34.767 -1.939 1.00 53.67 357 ASP B N 1
ATOM 5670 C CA . ASP B 1 357 ? -56.616 -33.612 -1.106 1.00 51.92 357 ASP B CA 1
ATOM 5671 C C . ASP B 1 357 ? -56.874 -34.096 0.324 1.00 44.42 357 ASP B C 1
ATOM 5672 O O . ASP B 1 357 ? -57.658 -35.005 0.552 1.00 49.77 357 ASP B O 1
ATOM 5677 N N . ALA B 1 358 ? -56.195 -33.470 1.288 1.00 51.42 358 ALA B N 1
ATOM 5678 C CA . ALA B 1 358 ? -56.222 -33.909 2.689 1.00 49.14 358 ALA B CA 1
ATOM 5679 C C . ALA B 1 358 ? -57.576 -33.573 3.341 1.00 47.84 358 ALA B C 1
ATOM 5680 O O . ALA B 1 358 ? -58.079 -34.289 4.190 1.00 48.58 358 ALA B O 1
ATOM 5682 N N . VAL B 1 359 ? -58.151 -32.441 2.943 1.00 46.02 359 VAL B N 1
ATOM 5683 C CA . VAL B 1 359 ? -59.390 -31.950 3.551 1.00 47.78 359 VAL B CA 1
ATOM 5684 C C . VAL B 1 359 ? -60.274 -31.399 2.442 1.00 39.03 359 VAL B C 1
ATOM 5685 O O . VAL B 1 359 ? -59.776 -30.951 1.412 1.00 45.24 359 VAL B O 1
ATOM 5689 N N . PRO B 1 360 ? -61.598 -31.317 2.671 1.00 40.25 360 PRO B N 1
ATOM 5690 C CA . PRO B 1 360 ? -62.467 -30.572 1.769 1.00 40.97 360 PRO B CA 1
ATOM 5691 C C . PRO B 1 360 ? -62.266 -29.062 1.932 1.00 40.06 360 PRO B C 1
ATOM 5692 O O . PRO B 1 360 ? -61.643 -28.604 2.907 1.00 45.61 360 PRO B O 1
ATOM 5696 N N . PHE B 1 361 ? -62.789 -28.307 0.970 1.00 38.94 361 PHE B N 1
ATOM 5697 C CA . PHE B 1 361 ? -62.858 -26.851 1.073 1.00 38.08 361 PHE B CA 1
ATOM 5698 C C . PHE B 1 361 ? -63.929 -26.522 2.115 1.00 39.36 361 PHE B C 1
ATOM 5699 O O . PHE B 1 361 ? -64.989 -27.120 2.059 1.00 34.57 361 PHE B O 1
ATOM 5707 N N . TYR B 1 362 ? -63.613 -25.650 3.092 1.00 37.82 362 TYR B N 1
ATOM 5708 C CA . TYR B 1 362 ? -64.568 -25.229 4.146 1.00 34.35 362 TYR B CA 1
ATOM 5709 C C . TYR B 1 362 ? -64.895 -23.737 3.955 1.00 30.70 362 TYR B C 1
ATOM 5710 O O . TYR B 1 362 ? -64.056 -22.879 4.168 1.00 30.57 362 TYR B O 1
ATOM 5719 N N . LEU B 1 363 ? -66.126 -23.451 3.510 1.00 30.68 363 LEU B N 1
ATOM 5720 C CA . LEU B 1 363 ? -66.690 -22.126 3.480 1.00 29.58 363 LEU B CA 1
ATOM 5721 C C . LEU B 1 363 ? -67.448 -21.864 4.786 1.00 25.42 363 LEU B C 1
ATOM 5722 O O . LEU B 1 363 ? -68.468 -22.528 5.143 1.00 27.38 363 LEU B O 1
ATOM 5727 N N . VAL B 1 364 ? -66.940 -20.907 5.575 1.00 26.24 364 VAL B N 1
ATOM 5728 C CA . VAL B 1 364 ? -67.470 -20.617 6.898 1.00 25.57 364 VAL B CA 1
ATOM 5729 C C . VAL B 1 364 ? -68.671 -19.640 6.823 1.00 23.30 364 VAL B C 1
ATOM 5730 O O . VAL B 1 364 ? -69.647 -19.810 7.508 1.00 26.32 364 VAL B O 1
ATOM 5734 N N . SER B 1 365 ? -68.545 -18.597 6.009 1.00 25.51 365 SER B N 1
ATOM 5735 C CA . SER B 1 365 ? -69.548 -17.517 5.921 1.00 26.02 365 SER B CA 1
ATOM 5736 C C . SER B 1 365 ? -69.262 -16.601 4.732 1.00 27.16 365 SER B C 1
ATOM 5737 O O . SER B 1 365 ? -68.145 -16.505 4.193 1.00 25.66 365 SER B O 1
ATOM 5740 N N . VAL B 1 366 ? -70.307 -15.875 4.336 1.00 26.40 366 VAL B N 1
ATOM 5741 C CA . VAL B 1 366 ? -70.136 -14.710 3.505 1.00 28.04 366 VAL B CA 1
ATOM 5742 C C . VAL B 1 366 ? -70.689 -13.571 4.355 1.00 27.51 366 VAL B C 1
ATOM 5743 O O . VAL B 1 366 ? -71.788 -13.710 4.934 1.00 28.49 366 VAL B O 1
ATOM 5747 N N . ILE B 1 367 ? -69.943 -12.466 4.422 1.00 23.38 367 ILE B N 1
ATOM 5748 C CA . ILE B 1 367 ? -70.345 -11.321 5.212 1.00 25.03 367 ILE B CA 1
ATOM 5749 C C . ILE B 1 367 ? -70.718 -10.141 4.318 1.00 24.97 367 ILE B C 1
ATOM 5750 O O . ILE B 1 367 ? -69.884 -9.663 3.513 1.00 26.25 367 ILE B O 1
ATOM 5755 N N . GLY B 1 368 ? -71.951 -9.672 4.502 1.00 25.80 368 GLY B N 1
ATOM 5756 C CA . GLY B 1 368 ? -72.422 -8.425 3.857 1.00 27.90 368 GLY B CA 1
ATOM 5757 C C . GLY B 1 368 ? -72.390 -7.259 4.822 1.00 25.36 368 GLY B C 1
ATOM 5758 O O . GLY B 1 368 ? -72.806 -7.373 5.966 1.00 31.36 368 GLY B O 1
ATOM 5759 N N . SER B 1 369 ? -71.885 -6.113 4.366 1.00 27.33 369 SER B N 1
ATOM 5760 C CA . SER B 1 369 ? -71.784 -4.931 5.217 1.00 27.65 369 SER B CA 1
ATOM 5761 C C . SER B 1 369 ? -72.280 -3.685 4.498 1.00 31.94 369 SER B C 1
ATOM 5762 O O . SER B 1 369 ? -72.151 -3.583 3.264 1.00 30.11 369 SER B O 1
ATOM 5765 N N . SER B 1 370 ? -72.756 -2.742 5.316 1.00 28.42 370 SER B N 1
ATOM 5766 C CA . SER B 1 370 ? -73.072 -1.380 4.924 1.00 34.09 370 SER B CA 1
ATOM 5767 C C . SER B 1 370 ? -72.873 -0.433 6.105 1.00 33.82 370 SER B C 1
ATOM 5768 O O . SER B 1 370 ? -72.783 -0.854 7.245 1.00 34.67 370 SER B O 1
ATOM 5771 N N . GLU B 1 371 ? -72.824 0.865 5.790 1.00 37.38 371 GLU B N 1
ATOM 5772 C CA . GLU B 1 371 ? -72.791 1.960 6.755 1.00 40.93 371 GLU B CA 1
ATOM 5773 C C . GLU B 1 371 ? -74.094 1.963 7.550 1.00 45.06 371 GLU B C 1
ATOM 5774 O O . GLU B 1 371 ? -75.149 1.731 6.969 1.00 47.50 371 GLU B O 1
ATOM 5780 N N . LYS B 1 372 ? -73.997 2.276 8.848 1.00 46.94 372 LYS B N 1
ATOM 5781 C CA . LYS B 1 372 ? -75.146 2.560 9.703 1.00 49.64 372 LYS B CA 1
ATOM 5782 C C . LYS B 1 372 ? -75.297 4.084 9.802 1.00 52.53 372 LYS B C 1
ATOM 5783 O O . LYS B 1 372 ? -74.341 4.771 10.162 1.00 50.95 372 LYS B O 1
ATOM 5789 N N . ALA B 1 373 ? -76.488 4.604 9.464 1.00 54.12 373 ALA B N 1
ATOM 5790 C CA . ALA B 1 373 ? -76.764 6.061 9.509 1.00 51.91 373 ALA B CA 1
ATOM 5791 C C . ALA B 1 373 ? -76.491 6.590 10.928 1.00 49.97 373 ALA B C 1
ATOM 5792 O O . ALA B 1 373 ? -76.777 5.901 11.935 1.00 49.34 373 ALA B O 1
ATOM 5793 N N . HIS B 1 374 ? -75.907 7.795 10.986 1.00 52.00 374 HIS B N 1
ATOM 5794 C CA . HIS B 1 374 ? -75.383 8.424 12.204 1.00 53.36 374 HIS B CA 1
ATOM 5795 C C . HIS B 1 374 ? -76.505 9.164 12.963 1.00 62.43 374 HIS B C 1
ATOM 5796 O O . HIS B 1 374 ? -77.068 8.618 13.935 1.00 66.38 374 HIS B O 1
ATOM 5803 N N . HIS B 1 375 ? -76.836 10.386 12.515 1.00 64.65 375 HIS B N 1
ATOM 5804 C CA . HIS B 1 375 ? -77.657 11.383 13.281 1.00 65.90 375 HIS B CA 1
ATOM 5805 C C . HIS B 1 375 ? -77.754 10.998 14.761 1.00 62.15 375 HIS B C 1
ATOM 5806 O O . HIS B 1 375 ? -77.154 11.670 15.603 1.00 64.91 375 HIS B O 1
ATOM 5813 N N . GLN C 1 4 ? -97.856 -63.185 21.605 1.00 85.16 4 GLN C N 1
ATOM 5814 C CA . GLN C 1 4 ? -96.444 -63.653 21.560 1.00 79.14 4 GLN C CA 1
ATOM 5815 C C . GLN C 1 4 ? -95.594 -62.658 20.759 1.00 77.74 4 GLN C C 1
ATOM 5816 O O . GLN C 1 4 ? -96.077 -62.054 19.791 1.00 79.17 4 GLN C O 1
ATOM 5822 N N . ILE C 1 5 ? -94.323 -62.522 21.167 1.00 68.47 5 ILE C N 1
ATOM 5823 C CA . ILE C 1 5 ? -93.475 -61.364 20.840 1.00 60.96 5 ILE C CA 1
ATOM 5824 C C . ILE C 1 5 ? -93.167 -61.315 19.339 1.00 56.98 5 ILE C C 1
ATOM 5825 O O . ILE C 1 5 ? -92.852 -62.321 18.719 1.00 64.62 5 ILE C O 1
ATOM 5830 N N . LYS C 1 6 ? -93.216 -60.098 18.794 1.00 52.18 6 LYS C N 1
ATOM 5831 C CA . LYS C 1 6 ? -92.828 -59.787 17.441 1.00 52.79 6 LYS C CA 1
ATOM 5832 C C . LYS C 1 6 ? -91.334 -59.429 17.415 1.00 50.50 6 LYS C C 1
ATOM 5833 O O . LYS C 1 6 ? -90.959 -58.260 17.391 1.00 48.33 6 LYS C O 1
ATOM 5839 N N . TYR C 1 7 ? -90.475 -60.453 17.388 1.00 51.51 7 TYR C N 1
ATOM 5840 C CA . TYR C 1 7 ? -89.011 -60.252 17.506 1.00 45.76 7 TYR C CA 1
ATOM 5841 C C . TYR C 1 7 ? -88.487 -59.283 16.444 1.00 41.12 7 TYR C C 1
ATOM 5842 O O . TYR C 1 7 ? -87.621 -58.463 16.751 1.00 48.34 7 TYR C O 1
ATOM 5851 N N . GLU C 1 8 ? -88.980 -59.334 15.201 1.00 45.26 8 GLU C N 1
ATOM 5852 C CA . GLU C 1 8 ? -88.417 -58.441 14.168 1.00 41.43 8 GLU C CA 1
ATOM 5853 C C . GLU C 1 8 ? -88.505 -56.976 14.623 1.00 45.50 8 GLU C C 1
ATOM 5854 O O . GLU C 1 8 ? -87.643 -56.178 14.290 1.00 44.90 8 GLU C O 1
ATOM 5860 N N . ASN C 1 9 ? -89.552 -56.623 15.375 1.00 47.95 9 ASN C N 1
ATOM 5861 C CA . ASN C 1 9 ? -89.752 -55.231 15.831 1.00 48.96 9 ASN C CA 1
ATOM 5862 C C . ASN C 1 9 ? -88.662 -54.819 16.832 1.00 49.84 9 ASN C C 1
ATOM 5863 O O . ASN C 1 9 ? -88.544 -53.641 17.157 1.00 49.81 9 ASN C O 1
ATOM 5868 N N . GLY C 1 10 ? -87.878 -55.794 17.310 1.00 51.68 10 GLY C N 1
ATOM 5869 C CA . GLY C 1 10 ? -86.750 -55.572 18.221 1.00 42.97 10 GLY C CA 1
ATOM 5870 C C . GLY C 1 10 ? -85.593 -54.796 17.614 1.00 42.74 10 GLY C C 1
ATOM 5871 O O . GLY C 1 10 ? -84.858 -54.166 18.364 1.00 39.48 10 GLY C O 1
ATOM 5872 N N . ILE C 1 11 ? -85.401 -54.834 16.282 1.00 38.20 11 ILE C N 1
ATOM 5873 C CA . ILE C 1 11 ? -84.241 -54.197 15.650 1.00 39.81 11 ILE C CA 1
ATOM 5874 C C . ILE C 1 11 ? -84.506 -52.703 15.451 1.00 42.62 11 ILE C C 1
ATOM 5875 O O . ILE C 1 11 ? -85.008 -52.275 14.427 1.00 43.51 11 ILE C O 1
ATOM 5880 N N . ALA C 1 12 ? -84.097 -51.904 16.440 1.00 38.17 12 ALA C N 1
ATOM 5881 C CA . ALA C 1 12 ? -84.266 -50.468 16.413 1.00 39.73 12 ALA C CA 1
ATOM 5882 C C . ALA C 1 12 ? -83.324 -49.879 15.376 1.00 36.99 12 ALA C C 1
ATOM 5883 O O . ALA C 1 12 ? -83.568 -48.810 14.828 1.00 40.09 12 ALA C O 1
ATOM 5885 N N . ASN C 1 13 ? -82.191 -50.567 15.157 1.00 37.38 13 ASN C N 1
ATOM 5886 C CA . ASN C 1 13 ? -81.264 -50.197 14.125 1.00 35.92 13 ASN C CA 1
ATOM 5887 C C . ASN C 1 13 ? -80.404 -51.402 13.726 1.00 41.06 13 ASN C C 1
ATOM 5888 O O . ASN C 1 13 ? -79.887 -52.121 14.587 1.00 36.26 13 ASN C O 1
ATOM 5893 N N . ARG C 1 14 ? -80.278 -51.622 12.415 1.00 40.92 14 ARG C N 1
ATOM 5894 C CA . ARG C 1 14 ? -79.451 -52.714 11.905 1.00 40.02 14 ARG C CA 1
ATOM 5895 C C . ARG C 1 14 ? -77.978 -52.308 12.016 1.00 37.19 14 ARG C C 1
ATOM 5896 O O . ARG C 1 14 ? -77.185 -53.049 12.552 1.00 39.80 14 ARG C O 1
ATOM 5904 N N . GLY C 1 15 ? -77.644 -51.118 11.530 1.00 37.22 15 GLY C N 1
ATOM 5905 C CA . GLY C 1 15 ? -76.296 -50.584 11.541 1.00 37.90 15 GLY C CA 1
ATOM 5906 C C . GLY C 1 15 ? -75.342 -51.453 10.732 1.00 38.55 15 GLY C C 1
ATOM 5907 O O . GLY C 1 15 ? -75.741 -52.375 10.038 1.00 44.20 15 GLY C O 1
ATOM 5908 N N . CYS C 1 16 ? -74.070 -51.100 10.802 1.00 39.35 16 CYS C N 1
ATOM 5909 C CA . CYS C 1 16 ? -73.015 -51.790 10.078 1.00 35.37 16 CYS C CA 1
ATOM 5910 C C . CYS C 1 16 ? -72.591 -53.055 10.846 1.00 37.91 16 CYS C C 1
ATOM 5911 O O . CYS C 1 16 ? -72.193 -52.952 12.006 1.00 35.63 16 CYS C O 1
ATOM 5914 N N . LEU C 1 17 ? -72.684 -54.234 10.203 1.00 34.11 17 LEU C N 1
ATOM 5915 C CA . LEU C 1 17 ? -72.529 -55.535 10.888 1.00 34.57 17 LEU C CA 1
ATOM 5916 C C . LEU C 1 17 ? -71.105 -56.087 10.720 1.00 34.98 17 LEU C C 1
ATOM 5917 O O . LEU C 1 17 ? -70.849 -57.254 11.107 1.00 34.95 17 LEU C O 1
ATOM 5922 N N . TYR C 1 18 ? -70.209 -55.261 10.168 1.00 36.04 18 TYR C N 1
ATOM 5923 C CA . TYR C 1 18 ? -68.823 -55.613 9.842 1.00 36.27 18 TYR C CA 1
ATOM 5924 C C . TYR C 1 18 ? -68.071 -56.142 11.072 1.00 38.05 18 TYR C C 1
ATOM 5925 O O . TYR C 1 18 ? -67.547 -57.277 11.043 1.00 33.77 18 TYR C O 1
ATOM 5934 N N . ARG C 1 19 ? -67.987 -55.321 12.135 1.00 33.54 19 ARG C N 1
ATOM 5935 C CA . ARG C 1 19 ? -67.291 -55.730 13.363 1.00 29.50 19 ARG C CA 1
ATOM 5936 C C . ARG C 1 19 ? -67.904 -56.983 13.982 1.00 29.74 19 ARG C C 1
ATOM 5937 O O . ARG C 1 19 ? -67.163 -57.851 14.430 1.00 31.58 19 ARG C O 1
ATOM 5945 N N . LEU C 1 20 ? -69.233 -57.073 14.061 1.00 25.42 20 LEU C N 1
ATOM 5946 C CA . LEU C 1 20 ? -69.882 -58.217 14.700 1.00 27.09 20 LEU C CA 1
ATOM 5947 C C . LEU C 1 20 ? -69.594 -59.532 13.935 1.00 30.40 20 LEU C C 1
ATOM 5948 O O . LEU C 1 20 ? -69.349 -60.567 14.533 1.00 33.90 20 LEU C O 1
ATOM 5953 N N . LYS C 1 21 ? -69.656 -59.469 12.601 1.00 32.83 21 LYS C N 1
ATOM 5954 C CA . LYS C 1 21 ? -69.380 -60.628 11.730 1.00 33.13 21 LYS C CA 1
ATOM 5955 C C . LYS C 1 21 ? -67.887 -60.994 11.807 1.00 33.44 21 LYS C C 1
ATOM 5956 O O . LYS C 1 21 ? -67.530 -62.170 11.709 1.00 32.88 21 LYS C O 1
ATOM 5962 N N . LYS C 1 22 ? -67.011 -60.016 12.020 1.00 32.98 22 LYS C N 1
ATOM 5963 C CA . LYS C 1 22 ? -65.589 -60.325 12.174 1.00 35.08 22 LYS C CA 1
ATOM 5964 C C . LYS C 1 22 ? -65.380 -61.072 13.507 1.00 37.87 22 LYS C C 1
ATOM 5965 O O . LYS C 1 22 ? -64.543 -61.974 13.589 1.00 32.19 22 LYS C O 1
ATOM 5971 N N . VAL C 1 23 ? -66.147 -60.730 14.561 1.00 30.95 23 VAL C N 1
ATOM 5972 C CA . VAL C 1 23 ? -66.066 -61.497 15.807 1.00 30.67 23 VAL C CA 1
ATOM 5973 C C . VAL C 1 23 ? -66.502 -62.948 15.596 1.00 31.67 23 VAL C C 1
ATOM 5974 O O . VAL C 1 23 ? -65.894 -63.883 16.143 1.00 28.00 23 VAL C O 1
ATOM 5986 N N . ASP C 1 25 ? -66.390 -64.606 12.802 1.00 32.42 25 ASP C N 1
ATOM 5987 C CA . ASP C 1 25 ? -65.349 -65.282 12.027 1.00 36.84 25 ASP C CA 1
ATOM 5988 C C . ASP C 1 25 ? -64.190 -65.733 12.933 1.00 35.35 25 ASP C C 1
ATOM 5989 O O . ASP C 1 25 ? -63.629 -66.824 12.750 1.00 33.15 25 ASP C O 1
ATOM 5994 N N . ARG C 1 26 ? -63.804 -64.889 13.897 1.00 33.17 26 ARG C N 1
ATOM 5995 C CA . ARG C 1 26 ? -62.718 -65.199 14.817 1.00 29.64 26 ARG C CA 1
ATOM 5996 C C . ARG C 1 26 ? -63.119 -66.364 15.726 1.00 29.45 26 ARG C C 1
ATOM 5997 O O . ARG C 1 26 ? -62.303 -67.216 16.030 1.00 30.27 26 ARG C O 1
ATOM 6005 N N . ALA C 1 27 ? -64.385 -66.400 16.156 1.00 26.49 27 ALA C N 1
ATOM 6006 C CA . ALA C 1 27 ? -64.929 -67.486 16.935 1.00 29.59 27 ALA C CA 1
ATOM 6007 C C . ALA C 1 27 ? -64.810 -68.799 16.138 1.00 33.44 27 ALA C C 1
ATOM 6008 O O . ALA C 1 27 ? -64.335 -69.808 16.684 1.00 34.75 27 ALA C O 1
ATOM 6010 N N . LYS C 1 28 ? -65.232 -68.769 14.872 1.00 34.06 28 LYS C N 1
ATOM 6011 C CA . LYS C 1 28 ? -65.139 -69.955 13.942 1.00 37.72 28 LYS C CA 1
ATOM 6012 C C . LYS C 1 28 ? -63.680 -70.429 13.795 1.00 35.31 28 LYS C C 1
ATOM 6013 O O . LYS C 1 28 ? -63.422 -71.628 13.525 1.00 36.22 28 LYS C O 1
ATOM 6019 N N . ALA C 1 29 ? -62.729 -69.501 13.872 1.00 29.64 29 ALA C N 1
ATOM 6020 C CA . ALA C 1 29 ? -61.313 -69.844 13.782 1.00 30.57 29 ALA C CA 1
ATOM 6021 C C . ALA C 1 29 ? -60.752 -70.314 15.128 1.00 32.18 29 ALA C C 1
ATOM 6022 O O . ALA C 1 29 ? -59.540 -70.547 15.227 1.00 31.62 29 ALA C O 1
ATOM 6024 N N . GLY C 1 30 ? -61.596 -70.373 16.167 1.00 30.99 30 GLY C N 1
ATOM 6025 C CA . GLY C 1 30 ? -61.266 -70.910 17.486 1.00 28.88 30 GLY C CA 1
ATOM 6026 C C . GLY C 1 30 ? -60.533 -69.956 18.415 1.00 29.81 30 GLY C C 1
ATOM 6027 O O . GLY C 1 30 ? -59.957 -70.407 19.399 1.00 28.73 30 GLY C O 1
ATOM 6028 N N . GLU C 1 31 ? -60.541 -68.650 18.109 1.00 27.93 31 GLU C N 1
ATOM 6029 C CA . GLU C 1 31 ? -59.859 -67.630 18.896 1.00 27.59 31 GLU C CA 1
ATOM 6030 C C . GLU C 1 31 ? -60.651 -67.358 20.183 1.00 28.20 31 GLU C C 1
ATOM 6031 O O . GLU C 1 31 ? -61.882 -67.395 20.177 1.00 32.34 31 GLU C O 1
ATOM 6037 N N . ALA C 1 32 ? -59.922 -67.120 21.262 1.00 24.27 32 ALA C N 1
ATOM 6038 C CA . ALA C 1 32 ? -60.471 -66.733 22.538 1.00 28.28 32 ALA C CA 1
ATOM 6039 C C . ALA C 1 32 ? -61.052 -65.316 22.412 1.00 25.72 32 ALA C C 1
ATOM 6040 O O . ALA C 1 32 ? -60.355 -64.431 21.929 1.00 26.12 32 ALA C O 1
ATOM 6042 N N . LEU C 1 33 ? -62.274 -65.104 22.938 1.00 27.99 33 LEU C N 1
ATOM 6043 C CA . LEU C 1 33 ? -63.000 -63.826 22.788 1.00 24.70 33 LEU C CA 1
ATOM 6044 C C . LEU C 1 33 ? -63.637 -63.392 24.123 1.00 24.19 33 LEU C C 1
ATOM 6045 O O . LEU C 1 33 ? -64.177 -64.211 24.876 1.00 22.92 33 LEU C O 1
ATOM 6050 N N . ASN C 1 34 ? -63.664 -62.065 24.316 1.00 24.28 34 ASN C N 1
ATOM 6051 C CA . ASN C 1 34 ? -64.106 -61.390 25.559 1.00 24.49 34 ASN C CA 1
ATOM 6052 C C . ASN C 1 34 ? -65.456 -60.742 25.274 1.00 23.32 34 ASN C C 1
ATOM 6053 O O . ASN C 1 34 ? -65.554 -59.917 24.415 1.00 24.48 34 ASN C O 1
ATOM 6058 N N . ILE C 1 35 ? -66.501 -61.231 25.950 1.00 25.18 35 ILE C N 1
ATOM 6059 C CA . ILE C 1 35 ? -67.893 -60.852 25.750 1.00 23.50 35 ILE C CA 1
ATOM 6060 C C . ILE C 1 35 ? -68.309 -59.993 26.970 1.00 22.59 35 ILE C C 1
ATOM 6061 O O . ILE C 1 35 ? -68.347 -60.505 28.085 1.00 23.83 35 ILE C O 1
ATOM 6066 N N . ALA C 1 36 ? -68.586 -58.700 26.738 1.00 23.49 36 ALA C N 1
ATOM 6067 C CA . ALA C 1 36 ? -68.683 -57.731 27.843 1.00 22.13 36 ALA C CA 1
ATOM 6068 C C . ALA C 1 36 ? -70.005 -56.963 27.755 1.00 20.89 36 ALA C C 1
ATOM 6069 O O . ALA C 1 36 ? -70.554 -56.789 26.677 1.00 20.93 36 ALA C O 1
ATOM 6071 N N . PHE C 1 37 ? -70.429 -56.468 28.917 1.00 22.20 37 PHE C N 1
ATOM 6072 C CA . PHE C 1 37 ? -71.667 -55.758 29.061 1.00 20.61 37 PHE C CA 1
ATOM 6073 C C . PHE C 1 37 ? -71.430 -54.560 29.986 1.00 20.82 37 PHE C C 1
ATOM 6074 O O . PHE C 1 37 ? -70.934 -54.730 31.081 1.00 23.40 37 PHE C O 1
ATOM 6082 N N . LEU C 1 38 ? -71.810 -53.367 29.524 1.00 21.91 38 LEU C N 1
ATOM 6083 C CA . LEU C 1 38 ? -71.680 -52.109 30.307 1.00 22.97 38 LEU C CA 1
ATOM 6084 C C . LEU C 1 38 ? -73.076 -51.492 30.459 1.00 23.00 38 LEU C C 1
ATOM 6085 O O . LEU C 1 38 ? -73.737 -51.182 29.448 1.00 23.01 38 LEU C O 1
ATOM 6090 N N . GLY C 1 39 ? -73.546 -51.378 31.706 1.00 22.11 39 GLY C N 1
ATOM 6091 C CA . GLY C 1 39 ? -74.938 -50.897 31.906 1.00 21.59 39 GLY C CA 1
ATOM 6092 C C . GLY C 1 39 ? -75.230 -50.682 33.367 1.00 21.45 39 GLY C C 1
ATOM 6093 O O . GLY C 1 39 ? -74.312 -50.685 34.206 1.00 21.97 39 GLY C O 1
ATOM 6094 N N . GLY C 1 40 ? -76.517 -50.472 33.680 1.00 22.03 40 GLY C N 1
ATOM 6095 C CA . GLY C 1 40 ? -76.928 -50.344 35.026 1.00 23.54 40 GLY C CA 1
ATOM 6096 C C . GLY C 1 40 ? -77.355 -51.664 35.660 1.00 26.52 40 GLY C C 1
ATOM 6097 O O . GLY C 1 40 ? -76.777 -52.736 35.399 1.00 25.44 40 GLY C O 1
ATOM 6098 N N . SER C 1 41 ? -78.393 -51.629 36.516 1.00 25.81 41 SER C N 1
ATOM 6099 C CA . SER C 1 41 ? -78.611 -52.779 37.409 1.00 25.28 41 SER C CA 1
ATOM 6100 C C . SER C 1 41 ? -79.208 -53.968 36.634 1.00 25.40 41 SER C C 1
ATOM 6101 O O . SER C 1 41 ? -79.043 -55.104 37.103 1.00 27.09 41 SER C O 1
ATOM 6104 N N . ILE C 1 42 ? -79.895 -53.708 35.523 1.00 23.33 42 ILE C N 1
ATOM 6105 C CA . ILE C 1 42 ? -80.479 -54.772 34.696 1.00 22.64 42 ILE C CA 1
ATOM 6106 C C . ILE C 1 42 ? -79.321 -55.560 34.071 1.00 24.76 42 ILE C C 1
ATOM 6107 O O . ILE C 1 42 ? -79.398 -56.767 33.963 1.00 25.17 42 ILE C O 1
ATOM 6112 N N . THR C 1 43 ? -78.260 -54.855 33.668 1.00 23.92 43 THR C N 1
ATOM 6113 C CA . THR C 1 43 ? -77.016 -55.525 33.157 1.00 23.17 43 THR C CA 1
ATOM 6114 C C . THR C 1 43 ? -76.298 -56.265 34.297 1.00 24.24 43 THR C C 1
ATOM 6115 O O . THR C 1 43 ? -75.909 -57.438 34.129 1.00 25.29 43 THR C O 1
ATOM 6119 N N . GLN C 1 44 ? -76.111 -55.597 35.447 1.00 20.95 44 GLN C N 1
ATOM 6120 C CA . GLN C 1 44 ? -75.572 -56.176 36.657 1.00 23.53 44 GLN C CA 1
ATOM 6121 C C . GLN C 1 44 ? -76.257 -57.513 36.947 1.00 25.85 44 GLN C C 1
ATOM 6122 O O . GLN C 1 44 ? -75.567 -58.489 37.338 1.00 26.25 44 GLN C O 1
ATOM 6128 N N . GLY C 1 45 ? -77.592 -57.562 36.826 1.00 24.29 45 GLY C N 1
ATOM 6129 C CA . GLY C 1 45 ? -78.272 -58.860 37.039 1.00 27.38 45 GLY C CA 1
ATOM 6130 C C . GLY C 1 45 ? -79.611 -58.799 37.782 1.00 31.99 45 GLY C C 1
ATOM 6131 O O . GLY C 1 45 ? -80.402 -59.762 37.710 1.00 31.68 45 GLY C O 1
ATOM 6132 N N . SER C 1 46 ? -79.874 -57.705 38.511 1.00 31.95 46 SER C N 1
ATOM 6133 C CA . SER C 1 46 ? -81.187 -57.477 39.169 1.00 27.61 46 SER C CA 1
ATOM 6134 C C . SER C 1 46 ? -82.344 -57.697 38.208 1.00 24.93 46 SER C C 1
ATOM 6135 O O . SER C 1 46 ? -82.339 -57.154 37.109 1.00 25.39 46 SER C O 1
ATOM 6138 N N . LEU C 1 47 ? -83.414 -58.427 38.607 1.00 28.72 47 LEU C N 1
ATOM 6139 C CA . LEU C 1 47 ? -83.567 -59.159 39.849 1.00 29.50 47 LEU C CA 1
ATOM 6140 C C . LEU C 1 47 ? -83.609 -60.672 39.556 1.00 36.69 47 LEU C C 1
ATOM 6141 O O . LEU C 1 47 ? -84.521 -61.405 39.990 1.00 32.38 47 LEU C O 1
ATOM 6146 N N . SER C 1 48 ? -82.641 -61.170 38.787 1.00 33.22 48 SER C N 1
ATOM 6147 C CA . SER C 1 48 ? -82.547 -62.649 38.579 1.00 33.61 48 SER C CA 1
ATOM 6148 C C . SER C 1 48 ? -82.262 -63.356 39.918 1.00 33.79 48 SER C C 1
ATOM 6149 O O . SER C 1 48 ? -81.612 -62.785 40.784 1.00 32.60 48 SER C O 1
ATOM 6152 N N . SER C 1 49 ? -82.740 -64.611 40.086 1.00 32.01 49 SER C N 1
ATOM 6153 C CA . SER C 1 49 ? -82.620 -65.363 41.343 1.00 33.99 49 SER C CA 1
ATOM 6154 C C . SER C 1 49 ? -81.207 -65.942 41.527 1.00 34.90 49 SER C C 1
ATOM 6155 O O . SER C 1 49 ? -80.816 -66.233 42.650 1.00 38.79 49 SER C O 1
ATOM 6158 N N . LYS C 1 50 ? -80.463 -66.103 40.427 1.00 37.49 50 LYS C N 1
ATOM 6159 C CA . LYS C 1 50 ? -79.040 -66.439 40.441 1.00 37.71 50 LYS C CA 1
ATOM 6160 C C . LYS C 1 50 ? -78.315 -65.661 39.346 1.00 32.26 50 LYS C C 1
ATOM 6161 O O . LYS C 1 50 ? -78.870 -65.421 38.288 1.00 29.19 50 LYS C O 1
ATOM 6167 N N . PRO C 1 51 ? -77.005 -65.345 39.470 1.00 35.10 51 PRO C N 1
ATOM 6168 C CA . PRO C 1 51 ? -76.311 -64.605 38.405 1.00 33.89 51 PRO C CA 1
ATOM 6169 C C . PRO C 1 51 ? -76.346 -65.264 37.006 1.00 32.73 51 PRO C C 1
ATOM 6170 O O . PRO C 1 51 ? -76.406 -64.564 35.983 1.00 30.78 51 PRO C O 1
ATOM 6174 N N . GLU C 1 52 ? -76.386 -66.609 36.928 1.00 35.65 52 GLU C N 1
ATOM 6175 C CA . GLU C 1 52 ? -76.360 -67.319 35.616 1.00 33.89 52 GLU C CA 1
ATOM 6176 C C . GLU C 1 52 ? -77.698 -67.174 34.871 1.00 35.75 52 GLU C C 1
ATOM 6177 O O . GLU C 1 52 ? -77.832 -67.572 33.715 1.00 34.09 52 GLU C O 1
ATOM 6183 N N . LEU C 1 53 ? -78.694 -66.565 35.529 1.00 33.92 53 LEU C N 1
ATOM 6184 C CA . LEU C 1 53 ? -80.032 -66.399 34.941 1.00 30.71 53 LEU C CA 1
ATOM 6185 C C . LEU C 1 53 ? -80.359 -64.952 34.540 1.00 32.35 53 LEU C C 1
ATOM 6186 O O . LEU C 1 53 ? -81.469 -64.718 33.981 1.00 31.87 53 LEU C O 1
ATOM 6191 N N . CYS C 1 54 ? -79.401 -64.013 34.678 1.00 29.82 54 CYS C N 1
ATOM 6192 C CA . CYS C 1 54 ? -79.585 -62.629 34.145 1.00 28.11 54 CYS C CA 1
ATOM 6193 C C . CYS C 1 54 ? -79.418 -62.622 32.613 1.00 31.17 54 CYS C C 1
ATOM 6194 O O . CYS C 1 54 ? -78.858 -63.565 32.044 1.00 30.44 54 CYS C O 1
ATOM 6197 N N . TYR C 1 55 ? -79.927 -61.589 31.921 1.00 27.21 55 TYR C N 1
ATOM 6198 C CA . TYR C 1 55 ? -79.902 -61.530 30.458 1.00 25.39 55 TYR C CA 1
ATOM 6199 C C . TYR C 1 55 ? -78.454 -61.602 29.934 1.00 28.54 55 TYR C C 1
ATOM 6200 O O . TYR C 1 55 ? -78.216 -62.182 28.855 1.00 28.20 55 TYR C O 1
ATOM 6209 N N . ALA C 1 56 ? -77.517 -60.975 30.659 1.00 23.82 56 ALA C N 1
ATOM 6210 C CA . ALA C 1 56 ? -76.114 -60.885 30.209 1.00 29.21 56 ALA C CA 1
ATOM 6211 C C . ALA C 1 56 ? -75.536 -62.299 30.081 1.00 27.23 56 ALA C C 1
ATOM 6212 O O . ALA C 1 56 ? -74.910 -62.630 29.057 1.00 27.45 56 ALA C O 1
ATOM 6214 N N . TYR C 1 57 ? -75.763 -63.107 31.125 1.00 27.68 57 TYR C N 1
ATOM 6215 C CA . TYR C 1 57 ? -75.228 -64.455 31.154 1.00 28.23 57 TYR C CA 1
ATOM 6216 C C . TYR C 1 57 ? -75.885 -65.289 30.052 1.00 31.35 57 TYR C C 1
ATOM 6217 O O . TYR C 1 57 ? -75.212 -66.061 29.398 1.00 27.36 57 TYR C O 1
ATOM 6226 N N . HIS C 1 58 ? -77.207 -65.157 29.860 1.00 31.57 58 HIS C N 1
ATOM 6227 C CA . HIS C 1 58 ? -77.870 -65.849 28.727 1.00 33.47 58 HIS C CA 1
ATOM 6228 C C . HIS C 1 58 ? -77.231 -65.482 27.379 1.00 32.67 58 HIS C C 1
ATOM 6229 O O . HIS C 1 58 ? -77.134 -66.354 26.465 1.00 32.62 58 HIS C O 1
ATOM 6236 N N . VAL C 1 59 ? -76.845 -64.208 27.178 1.00 27.89 59 VAL C N 1
ATOM 6237 C CA . VAL C 1 59 ? -76.223 -63.807 25.914 1.00 27.35 59 VAL C CA 1
ATOM 6238 C C . VAL C 1 59 ? -74.817 -64.433 25.773 1.00 28.37 59 VAL C C 1
ATOM 6239 O O . VAL C 1 59 ? -74.446 -64.840 24.676 1.00 30.62 59 VAL C O 1
ATOM 6243 N N . TYR C 1 60 ? -74.028 -64.382 26.826 1.00 28.39 60 TYR C N 1
ATOM 6244 C CA . TYR C 1 60 ? -72.729 -65.112 26.915 1.00 28.53 60 TYR C CA 1
ATOM 6245 C C . TYR C 1 60 ? -72.930 -66.599 26.563 1.00 31.65 60 TYR C C 1
ATOM 6246 O O . TYR C 1 60 ? -72.195 -67.158 25.744 1.00 30.57 60 TYR C O 1
ATOM 6255 N N . GLU C 1 61 ? -73.924 -67.241 27.181 1.00 30.94 61 GLU C N 1
ATOM 6256 C CA . GLU C 1 61 ? -74.220 -68.664 26.898 1.00 35.49 61 GLU C CA 1
ATOM 6257 C C . GLU C 1 61 ? -74.505 -68.866 25.408 1.00 34.38 61 GLU C C 1
ATOM 6258 O O . GLU C 1 61 ? -74.189 -69.942 24.876 1.00 35.04 61 GLU C O 1
ATOM 6264 N N . TRP C 1 62 ? -75.111 -67.873 24.739 1.00 30.79 62 TRP C N 1
ATOM 6265 C CA . TRP C 1 62 ? -75.432 -67.997 23.329 1.00 32.30 62 TRP C CA 1
ATOM 6266 C C . TRP C 1 62 ? -74.155 -68.064 22.498 1.00 36.03 62 TRP C C 1
ATOM 6267 O O . TRP C 1 62 ? -74.084 -68.864 21.547 1.00 34.50 62 TRP C O 1
ATOM 6278 N N . TRP C 1 63 ? -73.193 -67.187 22.814 1.00 29.35 63 TRP C N 1
ATOM 6279 C CA . TRP C 1 63 ? -71.872 -67.278 22.213 1.00 33.47 63 TRP C CA 1
ATOM 6280 C C . TRP C 1 63 ? -71.282 -68.677 22.414 1.00 32.12 63 TRP C C 1
ATOM 6281 O O . TRP C 1 63 ? -70.846 -69.238 21.426 1.00 34.13 63 TRP C O 1
ATOM 6292 N N . LYS C 1 64 ? -71.297 -69.203 23.643 1.00 34.64 64 LYS C N 1
ATOM 6293 C CA . LYS C 1 64 ? -70.634 -70.482 23.994 1.00 35.66 64 LYS C CA 1
ATOM 6294 C C . LYS C 1 64 ? -71.271 -71.638 23.220 1.00 40.70 64 LYS C C 1
ATOM 6295 O O . LYS C 1 64 ? -70.565 -72.470 22.665 1.00 35.45 64 LYS C O 1
ATOM 6301 N N . LYS C 1 65 ? -72.610 -71.638 23.168 1.00 37.54 65 LYS C N 1
ATOM 6302 C CA . LYS C 1 65 ? -73.414 -72.632 22.424 1.00 45.58 65 LYS C CA 1
ATOM 6303 C C . LYS C 1 65 ? -73.203 -72.519 20.906 1.00 41.22 65 LYS C C 1
ATOM 6304 O O . LYS C 1 65 ? -73.114 -73.542 20.238 1.00 43.49 65 LYS C O 1
ATOM 6310 N N . THR C 1 66 ? -73.136 -71.307 20.345 1.00 33.97 66 THR C N 1
ATOM 6311 C CA . THR C 1 66 ? -73.185 -71.117 18.886 1.00 36.42 66 THR C CA 1
ATOM 6312 C C . THR C 1 66 ? -71.806 -71.373 18.236 1.00 39.25 66 THR C C 1
ATOM 6313 O O . THR C 1 66 ? -71.724 -71.801 17.075 1.00 34.71 66 THR C O 1
ATOM 6317 N N . PHE C 1 67 ? -70.741 -71.056 18.980 1.00 36.99 67 PHE C N 1
ATOM 6318 C CA . PHE C 1 67 ? -69.345 -71.224 18.563 1.00 34.39 67 PHE C CA 1
ATOM 6319 C C . PHE C 1 67 ? -68.662 -72.151 19.568 1.00 33.72 67 PHE C C 1
ATOM 6320 O O . PHE C 1 67 ? -67.862 -71.721 20.390 1.00 32.11 67 PHE C O 1
ATOM 6328 N N . PRO C 1 68 ? -68.971 -73.471 19.578 1.00 34.60 68 PRO C N 1
ATOM 6329 C CA . PRO C 1 68 ? -68.374 -74.387 20.558 1.00 34.21 68 PRO C CA 1
ATOM 6330 C C . PRO C 1 68 ? -66.841 -74.562 20.452 1.00 33.07 68 PRO C C 1
ATOM 6331 O O . PRO C 1 68 ? -66.221 -75.030 21.372 1.00 30.29 68 PRO C O 1
ATOM 6335 N N . GLN C 1 69 ? -66.251 -74.120 19.336 1.00 35.08 69 GLN C N 1
ATOM 6336 C CA . GLN C 1 69 ? -64.804 -74.269 19.069 1.00 42.48 69 GLN C CA 1
ATOM 6337 C C . GLN C 1 69 ? -63.996 -73.119 19.695 1.00 38.64 69 GLN C C 1
ATOM 6338 O O . GLN C 1 69 ? -62.761 -73.178 19.730 1.00 35.65 69 GLN C O 1
ATOM 6344 N N . ALA C 1 70 ? -64.668 -72.099 20.251 1.00 33.29 70 ALA C N 1
ATOM 6345 C CA . ALA C 1 70 ? -63.955 -70.918 20.840 1.00 31.49 70 ALA C CA 1
ATOM 6346 C C . ALA C 1 70 ? -64.128 -70.875 22.365 1.00 31.48 70 ALA C C 1
ATOM 6347 O O . ALA C 1 70 ? -65.022 -71.515 22.928 1.00 31.64 70 ALA C O 1
ATOM 6349 N N . ASP C 1 71 ? -63.196 -70.197 23.040 1.00 29.18 71 ASP C N 1
ATOM 6350 C CA . ASP C 1 71 ? -63.211 -70.035 24.470 1.00 32.29 71 ASP C CA 1
ATOM 6351 C C . ASP C 1 71 ? -63.672 -68.607 24.779 1.00 31.37 71 ASP C C 1
ATOM 6352 O O . ASP C 1 71 ? -62.983 -67.642 24.448 1.00 35.41 71 ASP C O 1
ATOM 6357 N N . PHE C 1 72 ? -64.803 -68.477 25.456 1.00 28.76 72 PHE C N 1
ATOM 6358 C CA . PHE C 1 72 ? -65.338 -67.125 25.736 1.00 26.65 72 PHE C CA 1
ATOM 6359 C C . PHE C 1 72 ? -65.121 -66.726 27.194 1.00 28.20 72 PHE C C 1
ATOM 6360 O O . PHE C 1 72 ? -65.290 -67.527 28.109 1.00 28.21 72 PHE C O 1
ATOM 6368 N N . THR C 1 73 ? -64.813 -65.437 27.402 1.00 25.93 73 THR C N 1
ATOM 6369 C CA . THR C 1 73 ? -64.739 -64.841 28.727 1.00 28.08 73 THR C CA 1
ATOM 6370 C C . THR C 1 73 ? -65.928 -63.879 28.938 1.00 24.68 73 THR C C 1
ATOM 6371 O O . THR C 1 73 ? -66.285 -63.105 28.055 1.00 25.90 73 THR C O 1
ATOM 6375 N N . TYR C 1 74 ? -66.508 -63.953 30.134 1.00 26.40 74 TYR C N 1
ATOM 6376 C CA . TYR C 1 74 ? -67.729 -63.153 30.523 1.00 25.53 74 TYR C CA 1
ATOM 6377 C C . TYR C 1 74 ? -67.285 -61.958 31.363 1.00 22.38 74 TYR C C 1
ATOM 6378 O O . TYR C 1 74 ? -66.693 -62.131 32.426 1.00 24.91 74 TYR C O 1
ATOM 6387 N N . ILE C 1 75 ? -67.555 -60.736 30.880 1.00 24.19 75 ILE C N 1
ATOM 6388 C CA . ILE C 1 75 ? -67.157 -59.495 31.611 1.00 23.45 75 ILE C CA 1
ATOM 6389 C C . ILE C 1 75 ? -68.459 -58.714 31.863 1.00 22.07 75 ILE C C 1
ATOM 6390 O O . ILE C 1 75 ? -68.978 -58.127 30.914 1.00 25.17 75 ILE C O 1
ATOM 6395 N N . ASN C 1 76 ? -68.930 -58.725 33.105 1.00 23.44 76 ASN C N 1
ATOM 6396 C CA . ASN C 1 76 ? -70.141 -57.980 33.490 1.00 22.12 76 ASN C CA 1
ATOM 6397 C C . ASN C 1 76 ? -69.692 -56.707 34.196 1.00 22.21 76 ASN C C 1
ATOM 6398 O O . ASN C 1 76 ? -69.261 -56.800 35.332 1.00 22.37 76 ASN C O 1
ATOM 6403 N N . ALA C 1 77 ? -69.770 -55.549 33.509 1.00 21.93 77 ALA C N 1
ATOM 6404 C CA . ALA C 1 77 ? -69.397 -54.284 34.079 1.00 22.22 77 ALA C CA 1
ATOM 6405 C C . ALA C 1 77 ? -70.653 -53.475 34.473 1.00 22.08 77 ALA C C 1
ATOM 6406 O O . ALA C 1 77 ? -70.644 -52.249 34.399 1.00 23.20 77 ALA C O 1
ATOM 6408 N N . GLY C 1 78 ? -71.742 -54.163 34.819 1.00 20.59 78 GLY C N 1
ATOM 6409 C CA . GLY C 1 78 ? -72.965 -53.457 35.261 1.00 20.80 78 GLY C CA 1
ATOM 6410 C C . GLY C 1 78 ? -72.828 -52.942 36.677 1.00 20.78 78 GLY C C 1
ATOM 6411 O O . GLY C 1 78 ? -72.270 -53.651 37.554 1.00 22.82 78 GLY C O 1
ATOM 6412 N N . ILE C 1 79 ? -73.344 -51.724 36.919 1.00 19.41 79 ILE C N 1
ATOM 6413 C CA . ILE C 1 79 ? -73.429 -51.163 38.288 1.00 20.57 79 ILE C CA 1
ATOM 6414 C C . ILE C 1 79 ? -74.828 -50.561 38.439 1.00 19.65 79 ILE C C 1
ATOM 6415 O O . ILE C 1 79 ? -75.203 -49.686 37.649 1.00 19.92 79 ILE C O 1
ATOM 6420 N N . GLY C 1 80 ? -75.552 -50.987 39.470 1.00 19.47 80 GLY C N 1
ATOM 6421 C CA . GLY C 1 80 ? -76.969 -50.566 39.618 1.00 23.02 80 GLY C CA 1
ATOM 6422 C C . GLY C 1 80 ? -77.107 -49.071 39.918 1.00 23.53 80 GLY C C 1
ATOM 6423 O O . GLY C 1 80 ? -76.296 -48.491 40.596 1.00 23.16 80 GLY C O 1
ATOM 6424 N N . GLY C 1 81 ? -78.147 -48.462 39.334 1.00 23.03 81 GLY C N 1
ATOM 6425 C CA . GLY C 1 81 ? -78.548 -47.106 39.642 1.00 24.78 81 GLY C CA 1
ATOM 6426 C C . GLY C 1 81 ? -77.548 -46.087 39.108 1.00 26.13 81 GLY C C 1
ATOM 6427 O O . GLY C 1 81 ? -77.430 -45.017 39.710 1.00 24.91 81 GLY C O 1
ATOM 6428 N N . THR C 1 82 ? -76.854 -46.409 38.002 1.00 21.85 82 THR C N 1
ATOM 6429 C CA . THR C 1 82 ? -75.898 -45.492 37.397 1.00 21.63 82 THR C CA 1
ATOM 6430 C C . THR C 1 82 ? -76.109 -45.321 35.890 1.00 20.18 82 THR C C 1
ATOM 6431 O O . THR C 1 82 ? -76.695 -46.153 35.216 1.00 23.34 82 THR C O 1
ATOM 6435 N N . THR C 1 83 ? -75.516 -44.260 35.363 1.00 20.43 83 THR C N 1
ATOM 6436 C CA . THR C 1 83 ? -75.786 -43.777 34.017 1.00 19.92 83 THR C CA 1
ATOM 6437 C C . THR C 1 83 ? -74.578 -43.887 33.079 1.00 21.18 83 THR C C 1
ATOM 6438 O O . THR C 1 83 ? -73.471 -44.277 33.481 1.00 22.45 83 THR C O 1
ATOM 6442 N N . SER C 1 84 ? -74.804 -43.482 31.821 1.00 21.06 84 SER C N 1
ATOM 6443 C CA . SER C 1 84 ? -73.724 -43.371 30.810 1.00 21.61 84 SER C CA 1
ATOM 6444 C C . SER C 1 84 ? -72.692 -42.309 31.181 1.00 20.22 84 SER C C 1
ATOM 6445 O O . SER C 1 84 ? -71.552 -42.367 30.738 1.00 21.38 84 SER C O 1
ATOM 6448 N N . GLN C 1 85 ? -73.083 -41.330 32.004 1.00 20.48 85 GLN C N 1
ATOM 6449 C CA . GLN C 1 85 ? -72.137 -40.359 32.494 1.00 21.25 85 GLN C CA 1
ATOM 6450 C C . GLN C 1 85 ? -71.075 -41.029 33.358 1.00 19.75 85 GLN C C 1
ATOM 6451 O O . GLN C 1 85 ? -69.857 -40.752 33.273 1.00 20.14 85 GLN C O 1
ATOM 6457 N N . PHE C 1 86 ? -71.500 -41.896 34.273 1.00 18.68 86 PHE C N 1
ATOM 6458 C CA . PHE C 1 86 ? -70.508 -42.675 35.037 1.00 19.08 86 PHE C CA 1
ATOM 6459 C C . PHE C 1 86 ? -69.799 -43.705 34.126 1.00 20.39 86 PHE C C 1
ATOM 6460 O O . PHE C 1 86 ? -68.610 -43.876 34.204 1.00 18.71 86 PHE C O 1
ATOM 6468 N N . GLY C 1 87 ? -70.561 -44.350 33.242 1.00 19.82 87 GLY C N 1
ATOM 6469 C C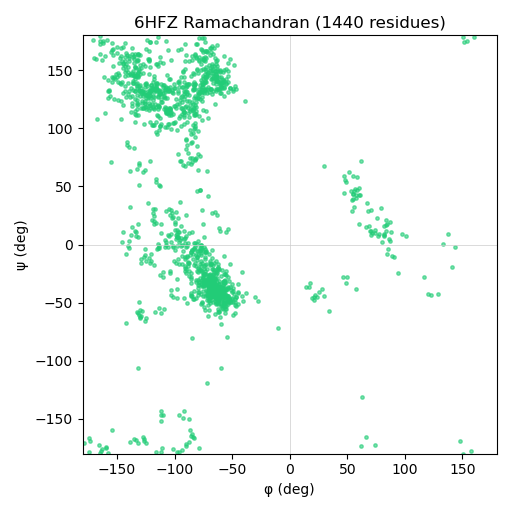A . GLY C 1 87 ? -70.002 -45.291 32.246 1.00 20.28 87 GLY C CA 1
ATOM 6470 C C . GLY C 1 87 ? -68.740 -44.789 31.519 1.00 19.96 87 GLY C C 1
ATOM 6471 O O . GLY C 1 87 ? -67.741 -45.520 31.445 1.00 21.93 87 GLY C O 1
ATOM 6472 N N . VAL C 1 88 ? -68.791 -43.573 30.953 1.00 20.00 88 VAL C N 1
ATOM 6473 C CA . VAL C 1 88 ? -67.649 -43.024 30.198 1.00 21.98 88 VAL C CA 1
ATOM 6474 C C . VAL C 1 88 ? -66.467 -42.774 31.135 1.00 22.91 88 VAL C C 1
ATOM 6475 O O . VAL C 1 88 ? -65.263 -42.958 30.766 1.00 25.85 88 VAL C O 1
ATOM 6479 N N . ALA C 1 89 ? -66.733 -42.386 32.384 1.00 21.69 89 ALA C N 1
ATOM 6480 C CA . ALA C 1 89 ? -65.636 -42.118 33.332 1.00 20.30 89 ALA C CA 1
ATOM 6481 C C . ALA C 1 89 ? -64.994 -43.411 33.843 1.00 21.75 89 ALA C C 1
ATOM 6482 O O . ALA C 1 89 ? -63.838 -43.356 34.259 1.00 24.53 89 ALA C O 1
ATOM 6484 N N . ARG C 1 90 ? -65.741 -44.523 33.864 1.00 19.57 90 ARG C N 1
ATOM 6485 C CA . ARG C 1 90 ? -65.203 -45.809 34.387 1.00 21.14 90 ARG C CA 1
ATOM 6486 C C . ARG C 1 90 ? -64.894 -46.789 33.245 1.00 21.91 90 ARG C C 1
ATOM 6487 O O . ARG C 1 90 ? -64.443 -47.929 33.509 1.00 23.35 90 ARG C O 1
ATOM 6495 N N . ALA C 1 91 ? -65.163 -46.426 31.992 1.00 21.51 91 ALA C N 1
ATOM 6496 C CA . ALA C 1 91 ? -64.992 -47.412 30.864 1.00 22.65 91 ALA C CA 1
ATOM 6497 C C . ALA C 1 91 ? -63.591 -48.047 30.828 1.00 22.81 91 ALA C C 1
ATOM 6498 O O . ALA C 1 91 ? -63.474 -49.232 30.539 1.00 22.77 91 ALA C O 1
ATOM 6500 N N . GLU C 1 92 ? -62.544 -47.219 30.946 1.00 22.86 92 GLU C N 1
ATOM 6501 C CA . GLU C 1 92 ? -61.146 -47.666 30.883 1.00 29.42 92 GLU C CA 1
ATOM 6502 C C . GLU C 1 92 ? -60.879 -48.740 31.949 1.00 28.60 92 GLU C C 1
ATOM 6503 O O . GLU C 1 92 ? -60.379 -49.800 31.635 1.00 29.68 92 GLU C O 1
ATOM 6509 N N . ALA C 1 93 ? -61.205 -48.446 33.202 1.00 24.72 93 ALA C N 1
ATOM 6510 C CA . ALA C 1 93 ? -60.918 -49.332 34.317 1.00 24.58 93 ALA C CA 1
ATOM 6511 C C . ALA C 1 93 ? -61.799 -50.591 34.294 1.00 24.53 93 ALA C C 1
ATOM 6512 O O . ALA C 1 93 ? -61.314 -51.715 34.518 1.00 25.83 93 ALA C O 1
ATOM 6514 N N . ASP C 1 94 ? -63.094 -50.423 34.039 1.00 22.59 94 ASP C N 1
ATOM 6515 C CA . ASP C 1 94 ? -64.080 -51.491 34.266 1.00 22.40 94 ASP C CA 1
ATOM 6516 C C . ASP C 1 94 ? -64.296 -52.370 33.026 1.00 22.18 94 ASP C C 1
ATOM 6517 O O . ASP C 1 94 ? -64.736 -53.511 33.158 1.00 23.94 94 ASP C O 1
ATOM 6522 N N . LEU C 1 95 ? -63.988 -51.841 31.833 1.00 22.57 95 LEU C N 1
ATOM 6523 C CA . LEU C 1 95 ? -64.307 -52.472 30.555 1.00 23.04 95 LEU C CA 1
ATOM 6524 C C . LEU C 1 95 ? -63.084 -52.566 29.632 1.00 25.11 95 LEU C C 1
ATOM 6525 O O . LEU C 1 95 ? -62.718 -53.699 29.201 1.00 26.25 95 LEU C O 1
ATOM 6530 N N . LEU C 1 96 ? -62.494 -51.424 29.252 1.00 21.43 96 LEU C N 1
ATOM 6531 C CA . LEU C 1 96 ? -61.541 -51.438 28.126 1.00 23.85 96 LEU C CA 1
ATOM 6532 C C . LEU C 1 96 ? -60.234 -52.127 28.545 1.00 25.70 96 LEU C C 1
ATOM 6533 O O . LEU C 1 96 ? -59.584 -52.750 27.730 1.00 25.44 96 LEU C O 1
ATOM 6538 N N . SER C 1 97 ? -59.880 -52.050 29.827 1.00 26.99 97 SER C N 1
ATOM 6539 C CA . SER C 1 97 ? -58.653 -52.700 30.354 1.00 26.25 97 SER C CA 1
ATOM 6540 C C . SER C 1 97 ? -58.784 -54.230 30.259 1.00 27.80 97 SER C C 1
ATOM 6541 O O . SER C 1 97 ? -57.752 -54.933 30.302 1.00 29.90 97 SER C O 1
ATOM 6544 N N . LYS C 1 98 ? -60.010 -54.755 30.055 1.00 26.08 98 LYS C N 1
ATOM 6545 C CA . LYS C 1 98 ? -60.289 -56.184 29.889 1.00 27.17 98 LYS C CA 1
ATOM 6546 C C . LYS C 1 98 ? -60.278 -56.639 28.403 1.00 26.71 98 LYS C C 1
ATOM 6547 O O . LYS C 1 98 ? -60.617 -57.806 28.096 1.00 28.03 98 LYS C O 1
ATOM 6553 N N . GLU C 1 99 ? -59.939 -55.741 27.475 1.00 26.21 99 GLU C N 1
ATOM 6554 C CA . GLU C 1 99 ? -59.787 -56.026 26.037 1.00 26.92 99 GLU C CA 1
ATOM 6555 C C . GLU C 1 99 ? -61.006 -56.732 25.465 1.00 25.66 99 GLU C C 1
ATOM 6556 O O . GLU C 1 99 ? -60.927 -57.801 24.870 1.00 22.74 99 GLU C O 1
ATOM 6562 N N . PRO C 1 100 ? -62.181 -56.072 25.491 1.00 22.44 100 PRO C N 1
ATOM 6563 C CA . PRO C 1 100 ? -63.397 -56.706 25.004 1.00 21.93 100 PRO C CA 1
ATOM 6564 C C 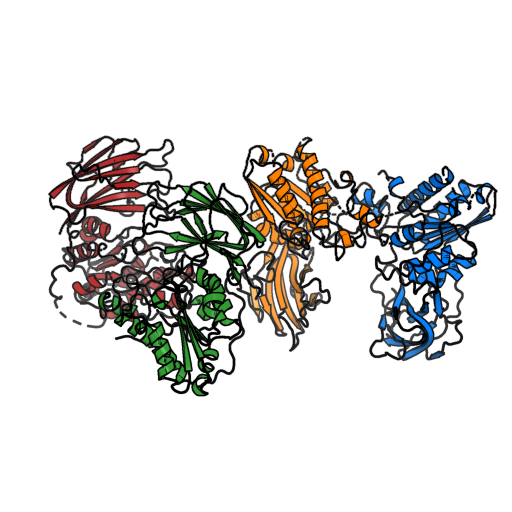. PRO C 1 100 ? -63.422 -56.835 23.464 1.00 20.91 100 PRO C C 1
ATOM 6565 O O . PRO C 1 100 ? -62.925 -55.954 22.731 1.00 22.42 100 PRO C O 1
ATOM 6569 N N . ASP C 1 101 ? -64.083 -57.890 22.983 1.00 23.03 101 ASP C N 1
ATOM 6570 C CA . ASP C 1 101 ? -64.274 -58.105 21.545 1.00 24.75 101 ASP C CA 1
ATOM 6571 C C . ASP C 1 101 ? -65.705 -57.758 21.156 1.00 25.07 101 ASP C C 1
ATOM 6572 O O . ASP C 1 101 ? -65.967 -57.425 20.016 1.00 23.81 101 ASP C O 1
ATOM 6577 N N . PHE C 1 102 ? -66.615 -57.843 22.134 1.00 26.42 102 PHE C N 1
ATOM 6578 C CA . PHE C 1 102 ? -68.057 -57.579 21.969 1.00 24.27 102 PHE C CA 1
ATOM 6579 C C . PHE C 1 102 ? -68.522 -56.823 23.228 1.00 21.37 102 PHE C C 1
ATOM 6580 O O . PHE C 1 102 ? -68.172 -57.228 24.331 1.00 21.20 102 PHE C O 1
ATOM 6588 N N . VAL C 1 103 ? -69.211 -55.703 23.025 1.00 23.45 103 VAL C N 1
ATOM 6589 C CA . VAL C 1 103 ? -69.656 -54.845 24.111 1.00 22.45 103 VAL C CA 1
ATOM 6590 C C . VAL C 1 103 ? -71.133 -54.520 23.855 1.00 23.42 103 VAL C C 1
ATOM 6591 O O . VAL C 1 103 ? -71.477 -53.937 22.847 1.00 26.39 103 VAL C O 1
ATOM 6595 N N . ILE C 1 104 ? -71.952 -54.877 24.832 1.00 22.68 104 ILE C N 1
ATOM 6596 C CA . ILE C 1 104 ? -73.307 -54.366 24.900 1.00 23.49 104 ILE C CA 1
ATOM 6597 C C . ILE C 1 104 ? -73.302 -53.134 25.798 1.00 20.75 104 ILE C C 1
ATOM 6598 O O . ILE C 1 104 ? -72.776 -53.209 26.856 1.00 23.40 104 ILE C O 1
ATOM 6603 N N . ILE C 1 105 ? -74.003 -52.069 25.359 1.00 23.82 105 ILE C N 1
ATOM 6604 C CA . ILE C 1 105 ? -74.152 -50.814 26.137 1.00 24.00 105 ILE C CA 1
ATOM 6605 C C . ILE C 1 105 ? -75.639 -50.670 26.438 1.00 22.61 105 ILE C C 1
ATOM 6606 O O . ILE C 1 105 ? -76.424 -50.628 25.509 1.00 25.15 105 ILE C O 1
ATOM 6611 N N . GLU C 1 106 ? -75.974 -50.613 27.735 1.00 23.00 106 GLU C N 1
ATOM 6612 C CA . GLU C 1 106 ? -77.331 -50.768 28.290 1.00 22.76 106 GLU C CA 1
ATOM 6613 C C . GLU C 1 106 ? -77.565 -49.678 29.353 1.00 20.71 106 GLU C C 1
ATOM 6614 O O . GLU C 1 106 ? -77.422 -49.958 30.510 1.00 21.56 106 GLU C O 1
ATOM 6620 N N . PHE C 1 107 ? -77.947 -48.454 28.926 1.00 21.35 107 PHE C N 1
ATOM 6621 C CA . PHE C 1 107 ? -78.242 -47.304 29.860 1.00 23.09 107 PHE C CA 1
ATOM 6622 C C . PHE C 1 107 ? -79.578 -46.585 29.534 1.00 24.27 107 PHE C C 1
ATOM 6623 O O . PHE C 1 107 ? -79.849 -45.477 30.052 1.00 24.24 107 PHE C O 1
ATOM 6631 N N . SER C 1 108 ? -80.462 -47.210 28.765 1.00 22.87 108 SER C N 1
ATOM 6632 C CA . SER C 1 108 ? -81.671 -46.530 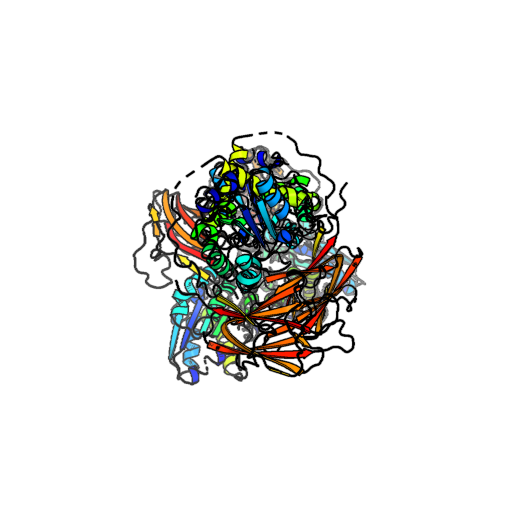28.281 1.00 24.14 108 SER C CA 1
ATOM 6633 C C . SER C 1 108 ? -82.796 -46.467 29.335 1.00 24.02 108 SER C C 1
ATOM 6634 O O . SER C 1 108 ? -83.739 -45.693 29.081 1.00 26.16 108 SER C O 1
ATOM 6637 N N . VAL C 1 109 ? -82.699 -47.155 30.477 1.00 22.66 109 VAL C N 1
ATOM 6638 C CA . VAL C 1 109 ? -83.620 -46.939 31.598 1.00 24.08 109 VAL C CA 1
ATOM 6639 C C . VAL C 1 109 ? -82.849 -46.443 32.835 1.00 24.69 109 VAL C C 1
ATOM 6640 O O . VAL C 1 109 ? -83.343 -46.489 33.899 1.00 26.57 109 VAL C O 1
ATOM 6644 N N . ASN C 1 110 ? -81.614 -45.948 32.636 1.00 22.36 110 ASN C N 1
ATOM 6645 C CA . ASN C 1 110 ? -80.835 -45.266 33.635 1.00 25.96 110 ASN C CA 1
ATOM 6646 C C . ASN C 1 110 ? -80.741 -43.780 33.285 1.00 25.69 110 ASN C C 1
ATOM 6647 O O . ASN C 1 110 ? -81.105 -42.900 34.116 1.00 27.34 110 ASN C O 1
ATOM 6652 N N . ASP C 1 111 ? -80.260 -43.466 32.090 1.00 24.54 111 ASP C N 1
ATOM 6653 C CA . ASP C 1 111 ? -80.145 -42.104 31.635 1.00 25.56 111 ASP C CA 1
ATOM 6654 C C . ASP C 1 111 ? -81.563 -41.547 31.533 1.00 25.25 111 ASP C C 1
ATOM 6655 O O . ASP C 1 111 ? -82.481 -42.284 31.098 1.00 24.78 111 ASP C O 1
ATOM 6660 N N . ASP C 1 112 ? -81.739 -40.258 31.831 1.00 24.93 112 ASP C N 1
ATOM 6661 C CA . ASP C 1 112 ? -83.021 -39.604 31.442 1.00 26.62 112 ASP C CA 1
ATOM 6662 C C . ASP C 1 112 ? -82.965 -39.254 29.959 1.00 26.11 112 ASP C C 1
ATOM 6663 O O . ASP C 1 112 ? -81.871 -39.144 29.399 1.00 26.63 112 ASP C O 1
ATOM 6668 N N . SER C 1 113 ? -84.133 -39.089 29.317 1.00 29.18 113 SER C N 1
ATOM 6669 C CA . SER C 1 113 ? -84.178 -38.795 27.869 1.00 29.63 113 SER C CA 1
ATOM 6670 C C . SER C 1 113 ? -83.959 -37.287 27.620 1.00 31.03 113 SER C C 1
ATOM 6671 O O . SER C 1 113 ? -84.881 -36.550 27.212 1.00 29.74 113 SER C O 1
ATOM 6674 N N . THR C 1 114 ? -82.719 -36.831 27.803 1.00 29.47 114 THR C N 1
ATOM 6675 C CA . THR C 1 114 ? -82.349 -35.451 27.730 1.00 28.80 114 THR C CA 1
ATOM 6676 C C . THR C 1 114 ? -81.062 -35.237 26.924 1.00 29.75 114 THR C C 1
ATOM 6677 O O . THR C 1 114 ? -80.214 -36.156 26.758 1.00 29.43 114 THR C O 1
ATOM 6681 N N . GLU C 1 115 ? -80.897 -33.997 26.458 1.00 27.90 115 GLU C N 1
ATOM 6682 C CA . GLU C 1 115 ? -79.722 -33.586 25.668 1.00 29.97 115 GLU C CA 1
ATOM 6683 C C . GLU C 1 115 ? -78.417 -33.854 26.445 1.00 29.73 115 GLU C C 1
ATOM 6684 O O . GLU C 1 115 ? -77.347 -34.213 25.853 1.00 31.09 115 GLU C O 1
ATOM 6690 N N . HIS C 1 116 ? -78.432 -33.646 27.766 1.00 25.13 116 HIS C N 1
ATOM 6691 C CA . HIS C 1 116 ? -77.267 -33.916 28.598 1.00 25.58 116 HIS C CA 1
ATOM 6692 C C . HIS C 1 116 ? -76.828 -35.388 28.447 1.00 21.64 116 HIS C C 1
ATOM 6693 O O . HIS C 1 116 ? -75.637 -35.707 28.239 1.00 23.79 116 HIS C O 1
ATOM 6700 N N . PHE C 1 117 ? -77.790 -36.292 28.534 1.00 21.89 117 PHE C N 1
ATOM 6701 C CA . PHE C 1 117 ? -77.453 -37.709 28.485 1.00 23.69 117 PHE C CA 1
ATOM 6702 C C . PHE C 1 117 ? -77.180 -38.137 27.039 1.00 24.60 117 PHE C C 1
ATOM 6703 O O . PHE C 1 117 ? -76.424 -39.066 26.809 1.00 23.28 117 PHE C O 1
ATOM 6719 N N . GLU C 1 119 ? -75.264 -36.338 25.200 1.00 21.27 119 GLU C N 1
ATOM 6720 C CA . GLU C 1 119 ? -73.884 -35.932 25.109 1.00 23.45 119 GLU C CA 1
ATOM 6721 C C . GLU C 1 119 ? -73.029 -36.957 25.867 1.00 23.70 119 GLU C C 1
ATOM 6722 O O . GLU C 1 119 ? -71.949 -37.335 25.409 1.00 23.35 119 GLU C O 1
ATOM 6728 N N . THR C 1 120 ? -73.493 -37.367 27.051 1.00 22.95 120 THR C N 1
ATOM 6729 C CA . THR C 1 120 ? -72.684 -38.359 27.833 1.00 21.25 120 THR C CA 1
ATOM 6730 C C . THR C 1 120 ? -72.645 -39.715 27.096 1.00 20.31 120 THR C C 1
ATOM 6731 O O . THR C 1 120 ? -71.578 -40.340 27.026 1.00 23.82 120 THR C O 1
ATOM 6735 N N . TYR C 1 121 ? -73.774 -40.132 26.542 1.00 20.79 121 TYR C N 1
ATOM 6736 C CA . TYR C 1 121 ? -73.884 -41.408 25.845 1.00 22.99 121 TYR C CA 1
ATOM 6737 C C . TYR C 1 121 ? -73.055 -41.400 24.574 1.00 22.48 121 TYR C C 1
ATOM 6738 O O . TYR C 1 121 ? -72.386 -42.417 24.268 1.00 23.78 121 TYR C O 1
ATOM 6747 N N . GLU C 1 122 ? -73.048 -40.260 23.879 1.00 24.04 122 GLU C N 1
ATOM 6748 C CA . GLU C 1 122 ? -72.118 -40.068 22.747 1.00 25.92 122 GLU C CA 1
ATOM 6749 C C . GLU C 1 122 ? -70.643 -40.240 23.145 1.00 24.56 122 GLU C C 1
ATOM 6750 O O . GLU C 1 122 ? -69.882 -40.932 22.408 1.00 24.91 122 GLU C O 1
ATOM 6756 N N . GLY C 1 123 ? -70.183 -39.550 24.202 1.00 22.10 123 GLY C N 1
ATOM 6757 C CA . GLY C 1 123 ? -68.825 -39.671 24.694 1.00 23.27 123 GLY C CA 1
ATOM 6758 C C . GLY C 1 123 ? -68.488 -41.120 24.968 1.00 24.76 123 GLY C C 1
ATOM 6759 O O . GLY C 1 123 ? -67.418 -41.621 24.571 1.00 22.16 123 GLY C O 1
ATOM 6760 N N . LEU C 1 124 ? -69.392 -41.804 25.671 1.00 22.47 124 LEU C N 1
ATOM 6761 C CA . LEU C 1 124 ? -69.182 -43.250 26.007 1.00 24.71 124 LEU C CA 1
ATOM 6762 C C . LEU C 1 124 ? -69.015 -44.082 24.724 1.00 24.07 124 LEU C C 1
ATOM 6763 O O . LEU C 1 124 ? -68.086 -44.909 24.618 1.00 23.20 124 LEU C O 1
ATOM 6768 N N . VAL C 1 125 ? -69.920 -43.877 23.759 1.00 24.34 125 VAL C N 1
ATOM 6769 C CA . VAL C 1 125 ? -69.952 -44.681 22.524 1.00 26.30 125 VAL C CA 1
ATOM 6770 C C . VAL C 1 125 ? -68.653 -44.433 21.733 1.00 24.30 125 VAL C C 1
ATOM 6771 O O . VAL C 1 125 ? -68.064 -45.426 21.255 1.00 26.97 125 VAL C O 1
ATOM 6775 N N . ARG C 1 126 ? -68.209 -43.180 21.607 1.00 24.51 126 ARG C N 1
ATOM 6776 C CA . ARG C 1 126 ? -66.997 -42.822 20.876 1.00 27.72 126 ARG C CA 1
ATOM 6777 C C . ARG C 1 126 ? -65.798 -43.475 21.573 1.00 26.22 126 ARG C C 1
ATOM 6778 O O . ARG C 1 126 ? -64.987 -44.132 20.920 1.00 25.01 126 ARG C O 1
ATOM 6786 N N . LYS C 1 127 ? -65.733 -43.365 22.893 1.00 25.04 127 LYS C N 1
ATOM 6787 C CA . LYS C 1 127 ? -64.603 -43.920 23.635 1.00 26.16 127 LYS C CA 1
ATOM 6788 C C . LYS C 1 127 ? -64.526 -45.447 23.454 1.00 27.05 127 LYS C C 1
ATOM 6789 O O . LYS C 1 127 ? -63.424 -45.980 23.262 1.00 27.80 127 LYS C O 1
ATOM 6795 N N . VAL C 1 128 ? -65.663 -46.147 23.492 1.00 22.73 128 VAL C N 1
ATOM 6796 C CA . VAL C 1 128 ? -65.674 -47.611 23.389 1.00 24.48 128 VAL C CA 1
ATOM 6797 C C . VAL C 1 128 ? -65.340 -48.022 21.947 1.00 26.62 128 VAL C C 1
ATOM 6798 O O . VAL C 1 128 ? -64.540 -48.906 21.725 1.00 25.51 128 VAL C O 1
ATOM 6802 N N . TYR C 1 129 ? -66.003 -47.394 20.975 1.00 23.95 129 TYR C N 1
ATOM 6803 C CA . TYR C 1 129 ? -65.938 -47.811 19.561 1.00 27.41 129 TYR C CA 1
ATOM 6804 C C . TYR C 1 129 ? -64.519 -47.599 19.011 1.00 28.47 129 TYR C C 1
ATOM 6805 O O . TYR C 1 129 ? -64.045 -48.439 18.216 1.00 31.47 129 TYR C O 1
ATOM 6814 N N . THR C 1 130 ? -63.820 -46.565 19.486 1.00 25.63 130 THR C N 1
ATOM 6815 C CA . THR C 1 130 ? -62.455 -46.198 18.946 1.00 29.10 130 THR C CA 1
ATOM 6816 C C . THR C 1 130 ? -61.351 -46.763 19.830 1.00 26.74 130 THR C C 1
ATOM 6817 O O . THR C 1 130 ? -60.203 -46.470 19.565 1.00 28.02 130 THR C O 1
ATOM 6821 N N . SER C 1 131 ? -61.688 -47.591 20.839 1.00 24.73 131 SER C N 1
ATOM 6822 C CA . SER C 1 131 ? -60.700 -48.150 21.728 1.00 25.08 131 SER C CA 1
ATOM 6823 C C . SER C 1 131 ? -59.835 -49.174 20.984 1.00 25.90 131 SER C C 1
ATOM 6824 O O . SER C 1 131 ? -60.170 -49.622 19.918 1.00 25.31 131 SER C O 1
ATOM 6827 N N . LYS C 1 132 ? -58.710 -49.459 21.622 1.00 28.92 132 LYS C N 1
ATOM 6828 C CA . LYS C 1 132 ? -57.592 -50.281 21.142 1.00 30.86 132 LYS C CA 1
ATOM 6829 C C . LYS C 1 132 ? -58.096 -51.527 20.381 1.00 30.97 132 LYS C C 1
ATOM 6830 O O . LYS C 1 132 ? -57.561 -51.889 19.314 1.00 26.99 132 LYS C O 1
ATOM 6836 N N . THR C 1 133 ? -59.053 -52.255 20.965 1.00 25.30 133 THR C N 1
ATOM 6837 C CA . THR C 1 133 ? -59.444 -53.570 20.447 1.00 29.92 133 THR C CA 1
ATOM 6838 C C . THR C 1 133 ? -60.567 -53.464 19.411 1.00 29.55 133 THR C C 1
ATOM 6839 O O . THR C 1 133 ? -60.992 -54.475 18.882 1.00 29.86 133 THR C O 1
ATOM 6843 N N . LYS C 1 134 ? -61.077 -52.253 19.144 1.00 28.05 134 LYS C N 1
ATOM 6844 C CA . LYS C 1 134 ? -62.145 -52.048 18.136 1.00 30.19 134 LYS C CA 1
ATOM 6845 C C . LYS C 1 134 ? -63.271 -53.063 18.320 1.00 28.71 134 LYS C C 1
ATOM 6846 O O . LYS C 1 134 ? -63.632 -53.798 17.402 1.00 29.00 134 LYS C O 1
ATOM 6852 N N . PRO C 1 135 ? -63.943 -53.113 19.494 1.00 26.60 135 PRO C N 1
ATOM 6853 C CA . PRO C 1 135 ? -64.952 -54.125 19.744 1.00 28.08 135 PRO C CA 1
ATOM 6854 C C . PRO C 1 135 ? -66.188 -53.890 18.881 1.00 26.33 135 PRO C C 1
ATOM 6855 O O . PRO C 1 135 ? -66.505 -52.744 18.549 1.00 25.82 135 PRO C O 1
ATOM 6859 N N . ALA C 1 136 ? -66.866 -54.983 18.555 1.00 28.95 136 ALA C N 1
ATOM 6860 C CA . ALA C 1 136 ? -68.236 -54.927 18.076 1.00 26.89 136 ALA C CA 1
ATOM 6861 C C . ALA C 1 136 ? -69.106 -54.382 19.211 1.00 26.39 136 ALA C C 1
ATOM 6862 O O . ALA C 1 136 ? -68.979 -54.828 20.330 1.00 28.07 136 ALA C O 1
ATOM 6864 N N . VAL C 1 137 ? -69.950 -53.412 18.874 1.00 27.19 137 VAL C N 1
ATOM 6865 C CA . VAL C 1 137 ? -70.832 -52.771 19.842 1.00 25.07 137 VAL C CA 1
ATOM 6866 C C . VAL C 1 137 ? -72.295 -53.015 19.446 1.00 29.48 137 VAL C C 1
ATOM 6867 O O . VAL C 1 137 ? -72.689 -52.853 18.288 1.00 31.76 137 VAL C O 1
ATOM 6871 N N . LEU C 1 138 ? -73.090 -53.411 20.434 1.00 26.67 138 LEU C N 1
ATOM 6872 C CA . LEU C 1 138 ? -74.506 -53.523 20.304 1.00 26.12 138 LEU C CA 1
ATOM 6873 C C . LEU C 1 138 ? -75.107 -52.627 21.396 1.00 27.31 138 LEU C C 1
ATOM 6874 O O . LEU C 1 138 ? -74.772 -52.804 22.579 1.00 24.96 138 LEU C O 1
ATOM 6879 N N . LEU C 1 139 ? -76.047 -51.747 21.014 1.00 29.39 139 LEU C N 1
ATOM 6880 C CA . LEU C 1 139 ? -76.845 -50.995 22.018 1.00 30.94 139 LEU C CA 1
ATOM 6881 C C . LEU C 1 139 ? -78.097 -51.804 22.364 1.00 30.04 139 LEU C C 1
ATOM 6882 O O . LEU C 1 139 ? -78.749 -52.395 21.469 1.00 32.57 139 LEU C O 1
ATOM 6887 N N . VAL C 1 140 ? -78.451 -51.852 23.651 1.00 29.04 140 VAL C N 1
ATOM 6888 C CA . VAL C 1 140 ? -79.643 -52.515 24.134 1.00 25.59 140 VAL C CA 1
ATOM 6889 C C . VAL C 1 140 ? -80.468 -51.480 24.895 1.00 28.80 140 VAL C C 1
ATOM 6890 O O . VAL C 1 140 ? -79.930 -50.867 25.799 1.00 26.59 140 VAL C O 1
ATOM 6894 N N . HIS C 1 141 ? -81.745 -51.337 24.496 1.00 27.00 141 HIS C N 1
ATOM 6895 C CA . HIS C 1 141 ? -82.712 -50.371 25.054 1.00 29.62 141 HIS C CA 1
ATOM 6896 C C . HIS C 1 141 ? -83.722 -51.146 25.907 1.00 29.47 141 HIS C C 1
ATOM 6897 O O . HIS C 1 141 ? -84.662 -51.756 25.378 1.00 34.15 141 HIS C O 1
ATOM 6904 N N . ASN C 1 142 ? -83.552 -51.127 27.229 1.00 25.99 142 ASN C N 1
ATOM 6905 C CA . ASN C 1 142 ? -84.575 -51.636 28.104 1.00 26.50 142 ASN C CA 1
ATOM 6906 C C . ASN C 1 142 ? -85.739 -50.608 28.117 1.00 25.67 142 ASN C C 1
ATOM 6907 O O . ASN C 1 142 ? -85.629 -49.539 27.484 1.00 24.77 142 ASN C O 1
ATOM 6912 N N . VAL C 1 143 ? -86.819 -50.982 28.796 1.00 28.11 143 VAL C N 1
ATOM 6913 C CA . VAL C 1 143 ? -88.072 -50.177 28.933 1.00 30.17 143 VAL C CA 1
ATOM 6914 C C . VAL C 1 143 ? -88.642 -50.282 30.351 1.00 28.08 143 VAL C C 1
ATOM 6915 O O . VAL C 1 143 ? -88.570 -51.300 31.056 1.00 27.40 143 VAL C O 1
ATOM 6919 N N . PHE C 1 144 ? -89.305 -49.180 30.785 1.00 30.11 144 PHE C N 1
ATOM 6920 C CA . PHE C 1 144 ? -90.084 -49.165 32.007 1.00 28.83 144 PHE C CA 1
ATOM 6921 C C . PHE C 1 144 ? -91.473 -49.744 31.701 1.00 29.18 144 PHE C C 1
ATOM 6922 O O . PHE C 1 144 ? -92.105 -49.254 30.756 1.00 27.90 144 PHE C O 1
ATOM 6930 N N . TYR C 1 145 ? -91.879 -50.759 32.457 1.00 32.75 145 TYR C N 1
ATOM 6931 C CA . TYR C 1 145 ? -93.123 -51.522 32.183 1.00 36.59 145 TYR C CA 1
ATOM 6932 C C . TYR C 1 145 ? -94.322 -50.875 32.888 1.00 36.93 145 TYR C C 1
ATOM 6933 O O . TYR C 1 145 ? -95.436 -51.346 32.719 1.00 35.79 145 TYR C O 1
ATOM 6942 N N . ASN C 1 146 ? -94.089 -49.789 33.640 1.00 37.75 146 ASN C N 1
ATOM 6943 C CA . ASN C 1 146 ? -95.220 -49.032 34.264 1.00 36.42 146 ASN C CA 1
ATOM 6944 C C . ASN C 1 146 ? -95.812 -48.001 33.301 1.00 37.33 146 ASN C C 1
ATOM 6945 O O . ASN C 1 146 ? -96.985 -47.678 33.439 1.00 38.02 146 ASN C O 1
ATOM 6950 N N . ASN C 1 147 ? -95.024 -47.437 32.377 1.00 32.69 147 ASN C N 1
ATOM 6951 C CA . ASN C 1 147 ? -95.448 -46.316 31.531 1.00 34.21 147 ASN C CA 1
ATOM 6952 C C . ASN C 1 147 ? -94.917 -46.425 30.098 1.00 31.51 147 ASN C C 1
ATOM 6953 O O . ASN C 1 147 ? -95.261 -45.626 29.275 1.00 33.88 147 ASN C O 1
ATOM 6958 N N . GLY C 1 148 ? -94.017 -47.377 29.806 1.00 34.80 148 GLY C N 1
ATOM 6959 C CA . GLY C 1 148 ? -93.480 -47.549 28.474 1.00 31.15 148 GLY C CA 1
ATOM 6960 C C . GLY C 1 148 ? -92.301 -46.630 28.150 1.00 31.71 148 GLY C C 1
ATOM 6961 O O . GLY C 1 148 ? -91.980 -46.399 27.008 1.00 33.32 148 GLY C O 1
ATOM 6962 N N . ALA C 1 149 ? -91.670 -46.046 29.179 1.00 32.64 149 ALA C N 1
ATOM 6963 C CA . ALA C 1 149 ? -90.695 -45.013 28.981 1.00 26.95 149 ALA C CA 1
ATOM 6964 C C . ALA C 1 149 ? -89.287 -45.620 28.867 1.00 25.53 149 ALA C C 1
ATOM 6965 O O . ALA C 1 149 ? -89.064 -46.629 29.496 1.00 26.25 149 ALA C O 1
ATOM 6967 N N . ASN C 1 150 ? -88.420 -44.929 28.130 1.00 29.24 150 ASN C N 1
ATOM 6968 C CA . ASN C 1 150 ? -86.941 -45.044 28.212 1.00 30.50 150 ASN C CA 1
ATOM 6969 C C . ASN C 1 150 ? -86.305 -43.823 27.530 1.00 27.55 150 ASN C C 1
ATOM 6970 O O . ASN C 1 150 ? -86.973 -42.889 27.046 1.00 30.45 150 ASN C O 1
ATOM 6975 N N . ALA C 1 151 ? -84.969 -43.813 27.440 1.00 25.43 151 ALA C N 1
ATOM 6976 C CA . ALA C 1 151 ? -84.247 -42.749 26.800 1.00 26.46 151 ALA C CA 1
ATOM 6977 C C . ALA C 1 151 ? -83.766 -43.102 25.387 1.00 26.87 151 ALA C C 1
ATOM 6978 O O . ALA C 1 151 ? -82.819 -42.471 24.891 1.00 23.45 151 ALA C O 1
ATOM 6980 N N . GLN C 1 152 ? -84.439 -44.073 24.767 1.00 29.67 152 GLN C N 1
ATOM 6981 C CA . GLN C 1 152 ? -84.152 -44.499 23.414 1.00 31.66 152 GLN C CA 1
ATOM 6982 C C . GLN C 1 152 ? -84.227 -43.347 22.413 1.00 30.13 152 GLN C C 1
ATOM 6983 O O . GLN C 1 152 ? -83.614 -43.456 21.373 1.00 32.18 152 GLN C O 1
ATOM 6989 N N . LEU C 1 153 ? -84.988 -42.263 22.656 1.00 31.74 153 LEU C N 1
ATOM 6990 C CA . LEU C 1 153 ? -84.989 -41.174 21.680 1.00 31.30 153 LEU C CA 1
ATOM 6991 C C . LEU C 1 153 ? -83.587 -40.589 21.534 1.00 32.40 153 LEU C C 1
ATOM 6992 O O . LEU C 1 153 ? -83.121 -40.306 20.420 1.00 34.52 153 LEU C O 1
ATOM 7005 N N . HIS C 1 155 ? -80.714 -42.132 22.705 1.00 24.96 155 HIS C N 1
ATOM 7006 C CA . HIS C 1 155 ? -79.670 -43.149 22.482 1.00 24.48 155 HIS C CA 1
ATOM 7007 C C . HIS C 1 155 ? -79.708 -43.634 21.024 1.00 29.55 155 HIS C C 1
ATOM 7008 O O . HIS C 1 155 ? -78.643 -43.863 20.432 1.00 27.25 155 HIS C O 1
ATOM 7015 N N . GLY C 1 156 ? -80.936 -43.738 20.480 1.00 29.67 156 GLY C N 1
ATOM 7016 C CA . GLY C 1 156 ? -81.218 -44.067 19.060 1.00 32.89 156 GLY C CA 1
ATOM 7017 C C . GLY C 1 156 ? -80.617 -43.088 18.064 1.00 34.54 156 GLY C C 1
ATOM 7018 O O . GLY C 1 156 ? -80.127 -43.510 17.012 1.00 37.60 156 GLY C O 1
ATOM 7019 N N . ARG C 1 157 ? -80.610 -41.790 18.380 1.00 35.03 157 ARG C N 1
ATOM 7020 C CA . ARG C 1 157 ? -79.971 -40.770 17.575 1.00 31.87 157 ARG C CA 1
ATOM 7021 C C . ARG C 1 157 ? -78.452 -41.001 17.489 1.00 35.72 157 ARG C C 1
ATOM 7022 O O . ARG C 1 157 ? -77.838 -40.722 16.470 1.00 36.07 157 ARG C O 1
ATOM 7030 N N . ILE C 1 158 ? -77.839 -41.498 18.564 1.00 31.83 158 ILE C N 1
ATOM 7031 C CA . ILE C 1 158 ? -76.396 -41.769 18.552 1.00 29.05 158 ILE C CA 1
ATOM 7032 C C . ILE C 1 158 ? -76.111 -43.039 17.752 1.00 31.92 158 ILE C C 1
ATOM 7033 O O . ILE C 1 158 ? -75.090 -43.101 17.066 1.00 32.83 158 ILE C O 1
ATOM 7038 N N . ALA C 1 159 ? -76.970 -44.035 17.911 1.00 28.32 159 ALA C N 1
ATOM 7039 C CA . ALA C 1 159 ? -76.893 -45.304 17.192 1.00 32.09 159 ALA C CA 1
ATOM 7040 C C . ALA C 1 159 ? -76.872 -45.044 15.676 1.00 34.74 159 ALA C C 1
ATOM 7041 O O . ALA C 1 159 ? -76.071 -45.648 14.936 1.00 35.52 159 ALA C O 1
ATOM 7043 N N . ARG C 1 160 ? -77.746 -44.147 15.197 1.00 36.94 160 ARG C N 1
ATOM 7044 C CA . ARG C 1 160 ? -77.917 -43.935 13.747 1.00 34.58 160 ARG C CA 1
ATOM 7045 C C . ARG C 1 160 ? -76.720 -43.129 13.226 1.00 34.25 160 ARG C C 1
ATOM 7046 O O . ARG C 1 160 ? -76.233 -43.372 12.131 1.00 38.66 160 ARG C O 1
ATOM 7054 N N . HIS C 1 161 ? -76.197 -42.214 14.049 1.00 31.57 161 HIS C N 1
ATOM 7055 C CA . HIS C 1 161 ? -75.068 -41.411 13.734 1.00 32.35 161 HIS C CA 1
ATOM 7056 C C . HIS C 1 161 ? -73.810 -42.273 13.528 1.00 35.62 161 HIS C C 1
ATOM 7057 O O . HIS C 1 161 ? -73.006 -41.944 12.690 1.00 34.11 161 HIS C O 1
ATOM 7064 N N . TYR C 1 162 ? -73.635 -43.301 14.363 1.00 31.17 162 TYR C N 1
ATOM 7065 C CA . TYR C 1 162 ? -72.424 -44.165 14.298 1.00 31.58 162 TYR C CA 1
ATOM 7066 C C . TYR C 1 162 ? -72.659 -45.465 13.520 1.00 31.91 162 TYR C C 1
ATOM 7067 O O . TYR C 1 162 ? -71.713 -46.278 13.426 1.00 36.82 162 TYR C O 1
ATOM 7076 N N . ASN C 1 163 ? -73.880 -45.689 13.021 1.00 35.10 163 ASN C N 1
ATOM 7077 C CA . ASN C 1 163 ? -74.310 -46.922 12.333 1.00 40.22 163 ASN C CA 1
ATOM 7078 C C . ASN C 1 163 ? -74.109 -48.164 13.220 1.00 37.70 163 ASN C C 1
ATOM 7079 O O . ASN C 1 163 ? -73.626 -49.206 12.768 1.00 33.80 163 ASN C O 1
ATOM 7084 N N . LEU C 1 164 ? -74.550 -48.093 14.484 1.00 31.45 164 LEU C N 1
ATOM 7085 C CA . LEU C 1 164 ? -74.416 -49.176 15.418 1.00 31.68 164 LEU C CA 1
ATOM 7086 C C . LEU C 1 164 ? -75.700 -49.978 15.454 1.00 31.20 164 LEU C C 1
ATOM 7087 O O . LEU C 1 164 ? -76.807 -49.417 15.457 1.00 32.73 164 LEU C O 1
ATOM 7092 N N . PRO C 1 165 ? -75.612 -51.323 15.513 1.00 31.96 165 PRO C N 1
ATOM 7093 C CA . PRO C 1 165 ? -76.776 -52.153 15.773 1.00 32.27 165 PRO C CA 1
ATOM 7094 C C . PRO C 1 165 ? -77.388 -51.866 17.155 1.00 34.74 165 PRO C C 1
ATOM 7095 O O . PRO C 1 165 ? -76.673 -51.613 18.111 1.00 30.34 165 PRO C O 1
ATOM 7099 N N . ALA C 1 166 ? -78.721 -51.877 17.209 1.00 34.19 166 ALA C N 1
ATOM 7100 C CA . ALA C 1 166 ? -79.459 -51.559 18.431 1.00 36.57 166 ALA C CA 1
ATOM 7101 C C . ALA C 1 166 ? -80.736 -52.385 18.507 1.00 29.40 166 ALA C C 1
ATOM 7102 O O . ALA C 1 166 ? -81.460 -52.507 17.515 1.00 36.62 166 ALA C O 1
ATOM 7104 N N . VAL C 1 167 ? -81.031 -52.896 19.690 1.00 28.68 167 VAL C N 1
ATOM 7105 C CA . VAL C 1 167 ? -82.224 -53.715 19.923 1.00 30.77 167 VAL C CA 1
ATOM 7106 C C . VAL C 1 167 ? -82.995 -53.127 21.119 1.00 31.91 167 VAL C C 1
ATOM 7107 O O . VAL C 1 167 ? -82.364 -52.584 22.023 1.00 34.05 167 VAL C O 1
ATOM 7111 N N . SER C 1 168 ? -84.337 -53.251 21.095 1.00 29.63 168 SER C N 1
ATOM 7112 C CA . SER C 1 168 ? -85.278 -52.498 22.001 1.00 30.40 168 SER C CA 1
ATOM 7113 C C . SER C 1 168 ? -86.302 -53.436 22.640 1.00 30.86 168 SER C C 1
ATOM 7114 O O . SER C 1 168 ? -86.886 -54.303 21.980 1.00 33.93 168 SER C O 1
ATOM 7125 N N . GLN C 1 170 ? -88.689 -51.843 24.250 1.00 34.05 170 GLN C N 1
ATOM 7126 C CA . GLN C 1 170 ? -89.801 -50.902 24.221 1.00 37.59 170 GLN C CA 1
ATOM 7127 C C . GLN C 1 170 ? -90.770 -51.259 23.080 1.00 45.08 170 GLN C C 1
ATOM 7128 O O . GLN C 1 170 ? -91.986 -50.984 23.179 1.00 41.04 170 GLN C O 1
ATOM 7134 N N . SER C 1 171 ? -90.243 -51.889 22.017 1.00 44.57 171 SER C N 1
ATOM 7135 C CA . SER C 1 171 ? -91.061 -52.288 20.855 1.00 41.92 171 SER C CA 1
ATOM 7136 C C . SER C 1 171 ? -91.197 -53.822 20.725 1.00 45.29 171 SER C C 1
ATOM 7137 O O . SER C 1 171 ? -91.667 -54.311 19.670 1.00 46.06 171 SER C O 1
ATOM 7140 N N . THR C 1 172 ? -90.915 -54.586 21.799 1.00 42.60 172 THR C N 1
ATOM 7141 C CA . THR C 1 172 ? -91.100 -56.045 21.775 1.00 41.65 172 THR C CA 1
ATOM 7142 C C . THR C 1 172 ? -91.857 -56.579 22.995 1.00 37.73 172 THR C C 1
ATOM 7143 O O . THR C 1 172 ? -92.882 -57.229 22.818 1.00 44.93 172 THR C O 1
ATOM 7147 N N . ILE C 1 173 ? -91.357 -56.358 24.222 1.00 31.93 173 ILE C N 1
ATOM 7148 C CA . ILE C 1 173 ? -91.966 -56.896 25.421 1.00 34.05 173 ILE C CA 1
ATOM 7149 C C . ILE C 1 173 ? -93.078 -55.947 25.911 1.00 35.12 173 ILE C C 1
ATOM 7150 O O . ILE C 1 173 ? -94.124 -56.419 26.312 1.00 37.07 173 ILE C O 1
ATOM 7155 N N . TYR C 1 174 ? -92.822 -54.638 25.870 1.00 39.35 174 TYR C N 1
ATOM 7156 C CA . TYR C 1 174 ? -93.772 -53.660 26.416 1.00 39.61 174 TYR C CA 1
ATOM 7157 C C . TYR C 1 174 ? -95.117 -53.787 25.694 1.00 44.50 174 TYR C C 1
ATOM 7158 O O . TYR C 1 174 ? -96.142 -54.021 26.345 1.00 37.61 174 TYR C O 1
ATOM 7167 N N . PRO C 1 175 ? -95.145 -53.737 24.342 1.00 46.64 175 PRO C N 1
ATOM 7168 C CA . PRO C 1 175 ? -96.391 -53.868 23.584 1.00 49.90 175 PRO C CA 1
ATOM 7169 C C . PRO C 1 175 ? -97.308 -54.998 24.069 1.00 50.18 175 PRO C C 1
ATOM 7170 O O . PRO C 1 175 ? -98.529 -54.836 24.013 1.00 46.82 175 PRO C O 1
ATOM 7174 N N . GLU C 1 176 ? -96.719 -56.103 24.549 1.00 46.82 176 GLU C N 1
ATOM 7175 C CA . GLU C 1 176 ? -97.452 -57.268 24.991 1.00 44.27 176 GLU C CA 1
ATOM 7176 C C . GLU C 1 176 ? -97.997 -57.039 26.404 1.00 49.03 176 GLU C C 1
ATOM 7177 O O . GLU C 1 176 ? -99.060 -57.578 26.799 1.00 45.26 176 GLU C O 1
ATOM 7183 N N . VAL C 1 177 ? -97.211 -56.314 27.209 1.00 48.20 177 VAL C N 1
ATOM 7184 C CA . VAL C 1 177 ? -97.566 -56.052 28.595 1.00 46.12 177 VAL C CA 1
ATOM 7185 C C . VAL C 1 177 ? -98.805 -55.140 28.630 1.00 44.44 177 VAL C C 1
ATOM 7186 O O . VAL C 1 177 ? -99.748 -55.376 29.458 1.00 40.01 177 VAL C O 1
ATOM 7190 N N . VAL C 1 178 ? -98.789 -54.134 27.745 1.00 40.70 178 VAL C N 1
ATOM 7191 C CA . VAL C 1 178 ? -99.795 -53.063 27.702 1.00 46.26 178 VAL C CA 1
ATOM 7192 C C . VAL C 1 178 ? -101.107 -53.632 27.126 1.00 50.75 178 VAL C C 1
ATOM 7193 O O . VAL C 1 178 ? -102.210 -53.208 27.529 1.00 46.50 178 VAL C O 1
ATOM 7197 N N . ALA C 1 179 ? -100.994 -54.616 26.220 1.00 46.97 179 ALA C N 1
ATOM 7198 C CA . ALA C 1 179 ? -102.168 -55.266 25.634 1.00 48.06 179 ALA C CA 1
ATOM 7199 C C . ALA C 1 179 ? -102.706 -56.324 26.596 1.00 46.17 179 ALA C C 1
ATOM 7200 O O . ALA C 1 179 ? -103.808 -56.804 26.404 1.00 48.53 179 ALA C O 1
ATOM 7202 N N . GLY C 1 180 ? -101.946 -56.638 27.653 1.00 41.32 180 GLY C N 1
ATOM 7203 C CA . GLY C 1 180 ? -102.412 -57.470 28.745 1.00 41.18 180 GLY C CA 1
ATOM 7204 C C . GLY C 1 180 ? -102.204 -58.969 28.521 1.00 43.54 180 GLY C C 1
ATOM 7205 O O . GLY C 1 180 ? -102.708 -59.787 29.307 1.00 42.39 180 GLY C O 1
ATOM 7206 N N . ARG C 1 181 ? -101.431 -59.321 27.490 1.00 50.18 181 ARG C N 1
ATOM 7207 C CA . ARG C 1 181 ? -101.025 -60.727 27.193 1.00 49.20 181 ARG C CA 1
ATOM 7208 C C . ARG C 1 181 ? -99.930 -61.190 28.167 1.00 51.28 181 ARG C C 1
ATOM 7209 O O . ARG C 1 181 ? -99.906 -62.363 28.554 1.00 45.06 181 ARG C O 1
ATOM 7217 N N . ILE C 1 182 ? -99.063 -60.274 28.620 1.00 47.22 182 ILE C N 1
ATOM 7218 C CA . ILE C 1 182 ? -98.146 -60.571 29.742 1.00 48.19 182 ILE C CA 1
ATOM 7219 C C . ILE C 1 182 ? -98.519 -59.693 30.947 1.00 42.87 182 ILE C C 1
ATOM 7220 O O . ILE C 1 182 ? -98.469 -58.481 30.836 1.00 52.30 182 ILE C O 1
ATOM 7225 N N . GLU C 1 183 ? -98.898 -60.301 32.078 1.00 48.10 183 GLU C N 1
ATOM 7226 C CA . GLU C 1 183 ? -99.076 -59.547 33.349 1.00 49.75 183 GLU C CA 1
ATOM 7227 C C . GLU C 1 183 ? -97.679 -59.097 33.797 1.00 49.88 183 GLU C C 1
ATOM 7228 O O . GLU C 1 183 ? -96.711 -59.831 33.627 1.00 44.32 183 GLU C O 1
ATOM 7234 N N . ASN C 1 184 ? -97.585 -57.889 34.361 1.00 48.58 184 ASN C N 1
ATOM 7235 C CA . ASN C 1 184 ? -96.298 -57.317 34.740 1.00 46.10 184 ASN C CA 1
ATOM 7236 C C . ASN C 1 184 ? -95.559 -58.240 35.707 1.00 40.58 184 ASN C C 1
ATOM 7237 O O . ASN C 1 184 ? -94.339 -58.405 35.602 1.00 39.44 184 ASN C O 1
ATOM 7242 N N . ARG C 1 185 ? -96.295 -58.858 36.625 1.00 33.40 185 ARG C N 1
ATOM 7243 C CA . ARG C 1 185 ? -95.689 -59.490 37.755 1.00 40.55 185 ARG C CA 1
ATOM 7244 C C . ARG C 1 185 ? -95.138 -60.853 37.331 1.00 37.88 185 ARG C C 1
ATOM 7245 O O . ARG C 1 185 ? -94.454 -61.493 38.102 1.00 42.66 185 ARG C O 1
ATOM 7253 N N . GLU C 1 186 ? -95.408 -61.236 36.085 1.00 42.58 186 GLU C N 1
ATOM 7254 C CA . GLU C 1 186 ? -94.888 -62.482 35.500 1.00 47.30 186 GLU C CA 1
ATOM 7255 C C . GLU C 1 186 ? -93.399 -62.307 35.174 1.00 44.80 186 GLU C C 1
ATOM 7256 O O . GLU C 1 186 ? -92.627 -63.267 35.270 1.00 40.55 186 GLU C O 1
ATOM 7262 N N . ILE C 1 187 ? -93.026 -61.080 34.791 1.00 35.29 187 ILE C N 1
ATOM 7263 C CA . ILE C 1 187 ? -91.671 -60.799 34.265 1.00 36.40 187 ILE C CA 1
ATOM 7264 C C . ILE C 1 187 ? -90.915 -59.756 35.113 1.00 40.46 187 ILE C C 1
ATOM 7265 O O . ILE C 1 187 ? -89.712 -59.594 34.893 1.00 34.73 187 ILE C O 1
ATOM 7270 N N . THR C 1 188 ? -91.582 -59.005 36.006 1.00 37.10 188 THR C N 1
ATOM 7271 C CA . THR C 1 188 ? -90.886 -57.969 36.837 1.00 37.72 188 THR C CA 1
ATOM 7272 C C . THR C 1 188 ? -91.673 -57.707 38.117 1.00 38.04 188 THR C C 1
ATOM 7273 O O . THR C 1 188 ? -92.886 -57.519 38.067 1.00 42.25 188 THR C O 1
ATOM 7277 N N . PRO C 1 189 ? -91.039 -57.779 39.302 1.00 37.53 189 PRO C N 1
ATOM 7278 C CA . PRO C 1 189 ? -91.709 -57.463 40.556 1.00 35.54 189 PRO C CA 1
ATOM 7279 C C . PRO C 1 189 ? -91.968 -55.963 40.782 1.00 39.84 189 PRO C C 1
ATOM 7280 O O . PRO C 1 189 ? -92.694 -55.620 41.692 1.00 40.70 189 PRO C O 1
ATOM 7284 N N . ASP C 1 190 ? -91.358 -55.084 39.978 1.00 38.55 190 ASP C N 1
ATOM 7285 C CA . ASP C 1 190 ? -91.338 -53.649 40.313 1.00 35.89 190 ASP C CA 1
ATOM 7286 C C . ASP C 1 190 ? -91.430 -52.771 39.071 1.00 33.92 190 ASP C C 1
ATOM 7287 O O . ASP C 1 190 ? -91.209 -51.562 39.159 1.00 40.71 190 ASP C O 1
ATOM 7292 N N . ASP C 1 191 ? -91.736 -53.367 37.912 1.00 35.54 191 ASP C N 1
ATOM 7293 C CA . ASP C 1 191 ? -91.938 -52.705 36.616 1.00 35.00 191 ASP C CA 1
ATOM 7294 C C . ASP C 1 191 ? -90.642 -52.140 36.008 1.00 32.80 191 ASP C C 1
ATOM 7295 O O . ASP C 1 191 ? -90.708 -51.501 34.981 1.00 33.80 191 ASP C O 1
ATOM 7300 N N . LEU C 1 192 ? -89.475 -52.444 36.599 1.00 33.08 192 LEU C N 1
ATOM 7301 C CA . LEU C 1 192 ? -88.173 -52.036 36.009 1.00 35.01 192 LEU C CA 1
ATOM 7302 C C . LEU C 1 192 ? -87.230 -53.249 35.893 1.00 29.16 192 LEU C C 1
ATOM 7303 O O . LEU C 1 192 ? -86.762 -53.566 34.808 1.00 36.50 192 LEU C O 1
ATOM 7308 N N . HIS C 1 193 ? -86.958 -53.908 37.008 1.00 32.98 193 HIS C N 1
ATOM 7309 C CA . HIS C 1 193 ? -85.965 -54.996 37.048 1.00 28.20 193 HIS C CA 1
ATOM 7310 C C . HIS C 1 193 ? -86.634 -56.335 36.745 1.00 32.25 193 HIS C C 1
ATOM 7311 O O . HIS C 1 193 ? -87.449 -56.815 37.535 1.00 34.50 193 HIS C O 1
ATOM 7318 N N . PRO C 1 194 ? -86.230 -57.040 35.663 1.00 31.52 194 PRO C N 1
ATOM 7319 C CA . PRO C 1 194 ? -86.825 -58.336 35.345 1.00 31.24 194 PRO C CA 1
ATOM 7320 C C . PRO C 1 194 ? -86.487 -59.399 36.386 1.00 33.36 194 PRO C C 1
ATOM 7321 O O . PRO C 1 194 ? -85.431 -59.369 37.042 1.00 30.38 194 PRO C O 1
ATOM 7325 N N . ASN C 1 195 ? -87.408 -60.362 36.535 1.00 30.78 195 ASN C N 1
ATOM 7326 C CA . ASN C 1 195 ? -87.128 -61.598 37.271 1.00 31.79 195 ASN C CA 1
ATOM 7327 C C . ASN C 1 195 ? -86.512 -62.600 36.278 1.00 30.69 195 ASN C C 1
ATOM 7328 O O . ASN C 1 195 ? -86.210 -62.226 35.165 1.00 31.78 195 ASN C O 1
ATOM 7333 N N . ASP C 1 196 ? -86.373 -63.868 36.680 1.00 36.83 196 ASP C N 1
ATOM 7334 C CA . ASP C 1 196 ? -85.760 -64.918 35.791 1.00 35.68 196 ASP C CA 1
ATOM 7335 C C . ASP C 1 196 ? -86.471 -64.965 34.436 1.00 38.90 196 ASP C C 1
ATOM 7336 O O . ASP C 1 196 ? -85.848 -64.934 33.372 1.00 39.15 196 ASP C O 1
ATOM 7341 N N . ALA C 1 197 ? -87.801 -64.988 34.460 1.00 35.37 197 ALA C N 1
ATOM 7342 C CA . ALA C 1 197 ? -88.553 -65.071 33.231 1.00 35.34 197 ALA C CA 1
ATOM 7343 C C . ALA C 1 197 ? -88.339 -63.842 32.337 1.00 32.10 197 ALA C C 1
ATOM 7344 O O . ALA C 1 197 ? -88.291 -63.967 31.125 1.00 31.77 197 ALA C O 1
ATOM 7346 N N . GLY C 1 198 ? -88.268 -62.628 32.928 1.00 30.85 198 GLY C N 1
ATOM 7347 C CA . GLY C 1 198 ? -88.057 -61.410 32.150 1.00 31.18 198 GLY C CA 1
ATOM 7348 C C . GLY C 1 198 ? -86.649 -61.322 31.577 1.00 28.71 198 GLY C C 1
ATOM 7349 O O . GLY C 1 198 ? -86.447 -60.811 30.494 1.00 30.60 198 GLY C O 1
ATOM 7350 N N . HIS C 1 199 ? -85.673 -61.774 32.353 1.00 30.66 199 HIS C N 1
ATOM 7351 C CA . HIS C 1 199 ? -84.273 -61.783 31.878 1.00 30.34 199 HIS C CA 1
ATOM 7352 C C . HIS C 1 199 ? -84.161 -62.724 30.674 1.00 32.93 199 HIS C C 1
ATOM 7353 O O . HIS C 1 199 ? -83.510 -62.418 29.689 1.00 30.28 199 HIS C O 1
ATOM 7360 N N . ALA C 1 200 ? -84.879 -63.842 30.743 1.00 32.85 200 ALA C N 1
ATOM 7361 C CA . ALA C 1 200 ? -84.826 -64.801 29.662 1.00 33.08 200 ALA C CA 1
ATOM 7362 C C . ALA C 1 200 ? -85.443 -64.192 28.407 1.00 32.21 200 ALA C C 1
ATOM 7363 O O . ALA C 1 200 ? -84.889 -64.287 27.314 1.00 33.84 200 ALA C O 1
ATOM 7365 N N . LEU C 1 201 ? -86.553 -63.454 28.573 1.00 33.12 201 LEU C N 1
ATOM 7366 C CA . LEU C 1 201 ? -87.156 -62.774 27.448 1.00 31.27 201 LEU C CA 1
ATOM 7367 C C . LEU C 1 201 ? -86.251 -61.681 26.864 1.00 31.47 201 LEU C C 1
ATOM 7368 O O . LEU C 1 201 ? -86.228 -61.485 25.638 1.00 31.26 201 LEU C O 1
ATOM 7373 N N . VAL C 1 202 ? -85.599 -60.881 27.717 1.00 29.13 202 VAL C N 1
ATOM 7374 C CA . VAL C 1 202 ? -84.733 -59.816 27.177 1.00 31.00 202 VAL C CA 1
ATOM 7375 C C . VAL C 1 202 ? -83.608 -60.459 26.331 1.00 25.16 202 VAL C C 1
ATOM 7376 O O . VAL C 1 202 ? -83.288 -59.961 25.246 1.00 30.02 202 VAL C O 1
ATOM 7380 N N . ALA C 1 203 ? -83.004 -61.514 26.876 1.00 33.39 203 ALA C N 1
ATOM 7381 C CA . ALA C 1 203 ? -81.926 -62.200 26.157 1.00 32.00 203 ALA C CA 1
ATOM 7382 C C . ALA C 1 203 ? -82.475 -62.759 24.832 1.00 33.24 203 ALA C C 1
ATOM 7383 O O . ALA C 1 203 ? -81.868 -62.587 23.793 1.00 32.57 203 ALA C O 1
ATOM 7385 N N . SER C 1 204 ? -83.681 -63.337 24.850 1.00 34.85 204 SER C N 1
ATOM 7386 C CA . SER C 1 204 ? -84.258 -63.894 23.592 1.00 34.63 204 SER C CA 1
ATOM 7387 C C . SER C 1 204 ? -84.363 -62.811 22.507 1.00 33.17 204 SER C C 1
ATOM 7388 O O . SER C 1 204 ? -84.152 -63.073 21.327 1.00 33.38 204 SER C O 1
ATOM 7391 N N . VAL C 1 205 ? -84.603 -61.539 22.875 1.00 34.12 205 VAL C N 1
ATOM 7392 C CA . VAL C 1 205 ? -84.716 -60.493 21.888 1.00 30.14 205 VAL C CA 1
ATOM 7393 C C . VAL C 1 205 ? -83.355 -60.138 21.266 1.00 32.17 205 VAL C C 1
ATOM 7394 O O . VAL C 1 205 ? -83.250 -59.857 20.074 1.00 33.05 205 VAL C O 1
ATOM 7398 N N . ILE C 1 206 ? -82.319 -60.099 22.097 1.00 30.83 206 ILE C N 1
ATOM 7399 C CA . ILE C 1 206 ? -80.961 -59.861 21.656 1.00 30.38 206 ILE C CA 1
ATOM 7400 C C . ILE C 1 206 ? -80.495 -61.020 20.738 1.00 27.59 206 ILE C C 1
ATOM 7401 O O . ILE C 1 206 ? -79.929 -60.768 19.662 1.00 31.74 206 ILE C O 1
ATOM 7406 N N . THR C 1 207 ? -80.685 -62.237 21.213 1.00 32.82 207 THR C N 1
ATOM 7407 C CA . THR C 1 207 ? -80.109 -63.429 20.541 1.00 36.27 207 THR C CA 1
ATOM 7408 C C . THR C 1 207 ? -80.887 -63.729 19.267 1.00 43.27 207 THR C C 1
ATOM 7409 O O . THR C 1 207 ? -80.339 -64.334 18.361 1.00 40.98 207 THR C O 1
ATOM 7413 N N . TYR C 1 208 ? -82.142 -63.267 19.190 1.00 39.90 208 TYR C N 1
ATOM 7414 C CA . TYR C 1 208 ? -82.835 -63.310 17.923 1.00 40.75 208 TYR C CA 1
ATOM 7415 C C . TYR C 1 208 ? -82.057 -62.514 16.867 1.00 37.77 208 TYR C C 1
ATOM 7416 O O . TYR C 1 208 ? -81.933 -62.904 15.679 1.00 37.58 208 TYR C O 1
ATOM 7425 N N . PHE C 1 209 ? -81.586 -61.328 17.254 1.00 32.07 209 PHE C N 1
ATOM 7426 C CA . PHE C 1 209 ? -80.846 -60.519 16.375 1.00 31.16 209 PHE C CA 1
ATOM 7427 C C . PHE C 1 209 ? -79.478 -61.154 16.078 1.00 31.89 209 PHE C C 1
ATOM 7428 O O . PHE C 1 209 ? -79.027 -61.107 14.942 1.00 36.26 209 PHE C O 1
ATOM 7436 N N . LEU C 1 210 ? -78.799 -61.696 17.091 1.00 31.92 210 LEU C N 1
ATOM 7437 C CA . LEU C 1 210 ? -77.443 -62.212 16.813 1.00 34.43 210 LEU C CA 1
ATOM 7438 C C . LEU C 1 210 ? -77.523 -63.421 15.870 1.00 35.52 210 LEU C C 1
ATOM 7439 O O . LEU C 1 210 ? -76.661 -63.545 15.015 1.00 34.54 210 LEU C O 1
ATOM 7444 N N . ASP C 1 211 ? -78.541 -64.272 16.048 1.00 35.04 211 ASP C N 1
ATOM 7445 C CA . ASP C 1 211 ? -78.826 -65.407 15.130 1.00 39.73 211 ASP C CA 1
ATOM 7446 C C . ASP C 1 211 ? -79.060 -64.927 13.706 1.00 40.41 211 ASP C C 1
ATOM 7447 O O . ASP C 1 211 ? -78.578 -65.531 12.753 1.00 39.64 211 ASP C O 1
ATOM 7452 N N . LYS C 1 212 ? -79.835 -63.860 13.550 1.00 42.40 212 LYS C N 1
ATOM 7453 C CA . LYS C 1 212 ? -80.046 -63.313 12.234 1.00 42.02 212 LYS C CA 1
ATOM 7454 C C . LYS C 1 212 ? -78.712 -62.849 11.643 1.00 46.76 212 LYS C C 1
ATOM 7455 O O . LYS C 1 212 ? -78.506 -62.980 10.441 1.00 48.70 212 LYS C O 1
ATOM 7461 N N . VAL C 1 213 ? -77.817 -62.279 12.466 1.00 40.90 213 VAL C N 1
ATOM 7462 C CA . VAL C 1 213 ? -76.566 -61.736 11.946 1.00 37.54 213 VAL C CA 1
ATOM 7463 C C . VAL C 1 213 ? -75.679 -62.899 11.459 1.00 35.74 213 VAL C C 1
ATOM 7464 O O . VAL C 1 213 ? -74.989 -62.785 10.431 1.00 42.51 213 VAL C O 1
ATOM 7468 N N . LYS C 1 214 ? -75.664 -63.969 12.235 1.00 36.69 214 LYS C N 1
ATOM 7469 C CA . LYS C 1 214 ? -74.815 -65.123 11.950 1.00 42.91 214 LYS C CA 1
ATOM 7470 C C . LYS C 1 214 ? -75.098 -65.684 10.541 1.00 48.69 214 LYS C C 1
ATOM 7471 O O . LYS C 1 214 ? -74.168 -66.105 9.838 1.00 43.25 214 LYS C O 1
ATOM 7477 N N . THR C 1 215 ? -76.374 -65.670 10.128 1.00 46.63 215 THR C N 1
ATOM 7478 C CA . THR C 1 215 ? -76.860 -66.404 8.959 1.00 47.08 215 THR C CA 1
ATOM 7479 C C . THR C 1 215 ? -76.859 -65.531 7.700 1.00 50.68 215 THR C C 1
ATOM 7480 O O . THR C 1 215 ? -77.213 -66.021 6.640 1.00 54.38 215 THR C O 1
ATOM 7484 N N . GLU C 1 216 ? -76.445 -64.262 7.803 1.00 55.40 216 GLU C N 1
ATOM 7485 C CA . GLU C 1 216 ? -76.294 -63.394 6.623 1.00 61.90 216 GLU C CA 1
ATOM 7486 C C . GLU C 1 216 ? -74.875 -63.519 6.066 1.00 62.10 216 GLU C C 1
ATOM 7487 O O . GLU C 1 216 ? -73.970 -63.979 6.754 1.00 62.44 216 GLU C O 1
ATOM 7493 N N . ASP C 1 217 ? -74.700 -63.070 4.821 1.00 72.94 217 ASP C N 1
ATOM 7494 C CA . ASP C 1 217 ? -73.414 -63.142 4.114 1.00 82.00 217 ASP C CA 1
ATOM 7495 C C . ASP C 1 217 ? -72.459 -62.063 4.641 1.00 84.93 217 ASP C C 1
ATOM 7496 O O . ASP C 1 217 ? -72.834 -60.883 4.718 1.00 84.59 217 ASP C O 1
ATOM 7501 N N . ALA C 1 218 ? -71.223 -62.476 4.966 1.00 83.89 218 ALA C N 1
ATOM 7502 C CA . ALA C 1 218 ? -70.140 -61.567 5.389 1.00 82.61 218 ALA C CA 1
ATOM 7503 C C . ALA C 1 218 ? -69.653 -60.760 4.177 1.00 79.93 218 ALA C C 1
ATOM 7504 O O . ALA C 1 218 ? -68.483 -60.838 3.790 1.00 89.33 218 ALA C O 1
ATOM 7506 N N . THR C 1 219 ? -70.569 -59.954 3.628 1.00 72.40 219 THR C N 1
ATOM 7507 C CA . THR C 1 219 ? -70.413 -59.214 2.371 1.00 71.34 219 THR C CA 1
ATOM 7508 C C . THR C 1 219 ? -69.705 -57.862 2.600 1.00 69.61 219 THR C C 1
ATOM 7509 O O . THR C 1 219 ? -68.962 -57.408 1.724 1.00 63.54 219 THR C O 1
ATOM 7513 N N . GLU C 1 220 ? -69.936 -57.224 3.764 1.00 58.50 220 GLU C N 1
ATOM 7514 C CA . GLU C 1 220 ? -69.346 -55.907 4.077 1.00 55.14 220 GLU C CA 1
ATOM 7515 C C . GLU C 1 220 ? -67.849 -56.100 4.299 1.00 48.41 220 GLU C C 1
ATOM 7516 O O . GLU C 1 220 ? -67.456 -56.953 5.059 1.00 50.45 220 GLU C O 1
ATOM 7522 N N . GLN C 1 221 ? -67.030 -55.276 3.654 1.00 42.13 221 GLN C N 1
ATOM 7523 C CA . GLN C 1 221 ? -65.599 -55.466 3.724 1.00 45.22 221 GLN C CA 1
ATOM 7524 C C . GLN C 1 221 ? -64.934 -54.392 4.598 1.00 47.42 221 GLN C C 1
ATOM 7525 O O . GLN C 1 221 ? -63.725 -54.418 4.782 1.00 40.66 221 GLN C O 1
ATOM 7531 N N . SER C 1 222 ? -65.736 -53.464 5.141 1.00 44.65 222 SER C N 1
ATOM 7532 C CA . SER C 1 222 ? -65.238 -52.303 5.862 1.00 50.17 222 SER C CA 1
ATOM 7533 C C . SER C 1 222 ? -66.398 -51.669 6.651 1.00 44.29 222 SER C C 1
ATOM 7534 O O . SER C 1 222 ? -67.547 -52.063 6.500 1.00 39.89 222 SER C O 1
ATOM 7537 N N . GLU C 1 223 ? -66.079 -50.684 7.494 1.00 56.56 223 GLU C N 1
ATOM 7538 C CA . GLU C 1 223 ? -67.104 -49.992 8.287 1.00 53.57 223 GLU C CA 1
ATOM 7539 C C . GLU C 1 223 ? -67.187 -48.558 7.788 1.00 52.11 223 GLU C C 1
ATOM 7540 O O . GLU C 1 223 ? -66.252 -48.093 7.143 1.00 50.33 223 GLU C O 1
ATOM 7546 N N . PRO C 1 224 ? -68.283 -47.808 8.061 1.00 52.75 224 PRO C N 1
ATOM 7547 C CA . PRO C 1 224 ? -68.460 -46.496 7.451 1.00 50.76 224 PRO C CA 1
ATOM 7548 C C . PRO C 1 224 ? -67.369 -45.577 8.001 1.00 45.22 224 PRO C C 1
ATOM 7549 O O . PRO C 1 224 ? -66.733 -45.908 9.014 1.00 48.96 224 PRO C O 1
ATOM 7553 N N . ASP C 1 225 ? -67.165 -44.452 7.321 1.00 39.44 225 ASP C N 1
ATOM 7554 C CA . ASP C 1 225 ? -66.308 -43.389 7.787 1.00 43.29 225 ASP C CA 1
ATOM 7555 C C . ASP C 1 225 ? -66.765 -43.016 9.202 1.00 39.48 225 ASP C C 1
ATOM 7556 O O . ASP C 1 225 ? -67.960 -43.057 9.506 1.00 43.65 225 ASP C O 1
ATOM 7561 N N . TYR C 1 226 ? -65.788 -42.761 10.074 1.00 39.53 226 TYR C N 1
ATOM 7562 C CA . TYR C 1 226 ? -66.091 -42.470 11.470 1.00 35.88 226 TYR C CA 1
ATOM 7563 C C . TYR C 1 226 ? -66.482 -41.006 11.538 1.00 34.54 226 TYR C C 1
ATOM 7564 O O . TYR C 1 226 ? -65.698 -40.152 11.168 1.00 33.47 226 TYR C O 1
ATOM 7573 N N . PRO C 1 227 ? -67.716 -40.676 11.961 1.00 36.97 227 PRO C N 1
ATOM 7574 C CA . PRO C 1 227 ? -68.182 -39.295 11.873 1.00 39.01 227 PRO C CA 1
ATOM 7575 C C . PRO C 1 227 ? -67.670 -38.347 12.965 1.00 47.12 227 PRO C C 1
ATOM 7576 O O . PRO C 1 227 ? -67.196 -38.775 14.035 1.00 40.62 227 PRO C O 1
ATOM 7580 N N . ALA C 1 228 ? -67.734 -37.056 12.638 1.00 43.59 228 ALA C N 1
ATOM 7581 C CA . ALA C 1 228 ? -67.622 -35.977 13.611 1.00 43.11 228 ALA C CA 1
ATOM 7582 C C . ALA C 1 228 ? -68.767 -36.129 14.608 1.00 37.02 228 ALA C C 1
ATOM 7583 O O . ALA C 1 228 ? -69.800 -36.681 14.276 1.00 35.56 228 ALA C O 1
ATOM 7585 N N . PRO C 1 229 ? -68.602 -35.712 15.885 1.00 35.95 229 PRO C N 1
ATOM 7586 C CA . PRO C 1 229 ? -69.673 -35.865 16.865 1.00 36.17 229 PRO C CA 1
ATOM 7587 C C . PRO C 1 229 ? -70.920 -35.043 16.505 1.00 37.01 229 PRO C C 1
ATOM 7588 O O . PRO C 1 229 ? -70.797 -33.978 15.905 1.00 37.27 229 PRO C O 1
ATOM 7592 N N . LEU C 1 230 ? -72.079 -35.587 16.864 1.00 36.64 230 LEU C N 1
ATOM 7593 C CA . LEU C 1 230 ? -73.383 -34.933 16.778 1.00 35.32 230 LEU C CA 1
ATOM 7594 C C . LEU C 1 230 ? -73.524 -33.839 17.861 1.00 37.72 230 LEU C C 1
ATOM 7595 O O . LEU C 1 230 ? -74.049 -32.733 17.581 1.00 34.15 230 LEU C O 1
ATOM 7600 N N . THR C 1 231 ? -73.030 -34.079 19.089 1.00 31.24 231 THR C N 1
ATOM 7601 C CA . THR C 1 231 ? -73.112 -33.090 20.175 1.00 28.11 231 THR C CA 1
ATOM 7602 C C . THR C 1 231 ? -71.786 -32.363 20.382 1.00 28.95 231 THR C C 1
ATOM 7603 O O . THR C 1 231 ? -70.817 -32.603 19.691 1.00 28.94 231 THR C O 1
ATOM 7607 N N . LYS C 1 232 ? -71.724 -31.504 21.395 1.00 23.21 232 LYS C N 1
ATOM 7608 C CA . LYS C 1 232 ? -70.461 -30.852 21.728 1.00 26.81 232 LYS C CA 1
ATOM 7609 C C . LYS C 1 232 ? -69.436 -31.888 22.244 1.00 25.97 232 LYS C C 1
ATOM 7610 O O . LYS C 1 232 ? -68.232 -31.623 22.284 1.00 26.28 232 LYS C O 1
ATOM 7616 N N . ASN C 1 233 ? -69.947 -33.046 22.644 1.00 25.64 233 ASN C N 1
ATOM 7617 C CA . ASN C 1 233 ? -69.155 -34.225 22.972 1.00 24.93 233 ASN C CA 1
ATOM 7618 C C . ASN C 1 233 ? -68.098 -33.927 24.048 1.00 24.65 233 ASN C C 1
ATOM 7619 O O . ASN C 1 233 ? -66.985 -34.404 23.946 1.00 26.18 233 ASN C O 1
ATOM 7624 N N . THR C 1 234 ? -68.455 -33.242 25.138 1.00 21.88 234 THR C N 1
ATOM 7625 C CA . THR C 1 234 ? -67.468 -32.746 26.094 1.00 22.27 234 THR C CA 1
ATOM 7626 C C . THR C 1 234 ? -67.282 -33.745 27.265 1.00 20.87 234 THR C C 1
ATOM 7627 O O . THR C 1 234 ? -66.724 -33.358 28.298 1.00 24.42 234 THR C O 1
ATOM 7631 N N . TYR C 1 235 ? -67.734 -34.990 27.109 1.00 21.44 235 TYR C N 1
ATOM 7632 C CA . TYR C 1 235 ? -67.558 -36.026 28.129 1.00 21.47 235 TYR C CA 1
ATOM 7633 C C . TYR C 1 235 ? -66.657 -37.167 27.631 1.00 25.09 235 TYR C C 1
ATOM 7634 O O . TYR C 1 235 ? -66.324 -38.071 28.418 1.00 20.45 235 TYR C O 1
ATOM 7643 N N . GLU C 1 236 ? -66.220 -37.145 26.360 1.00 24.44 236 GLU C N 1
ATOM 7644 C CA . GLU C 1 236 ? -65.480 -38.305 25.828 1.00 23.63 236 GLU C CA 1
ATOM 7645 C C . GLU C 1 236 ? -64.179 -38.519 26.630 1.00 24.26 236 GLU C C 1
ATOM 7646 O O . GLU C 1 236 ? -63.744 -39.650 26.840 1.00 22.88 236 GLU C O 1
ATOM 7652 N N . LYS C 1 237 ? -63.514 -37.456 27.051 1.00 23.28 237 LYS C N 1
ATOM 7653 C CA . LYS C 1 237 ? -62.463 -37.543 28.041 1.00 27.61 237 LYS C CA 1
ATOM 7654 C C . LYS C 1 237 ? -63.081 -37.273 29.415 1.00 27.48 237 LYS C C 1
ATOM 7655 O O . LYS C 1 237 ? -63.394 -36.140 29.733 1.00 28.17 237 LYS C O 1
ATOM 7661 N N . SER C 1 238 ? -63.322 -38.323 30.206 1.00 24.96 238 SER C N 1
ATOM 7662 C CA . SER C 1 238 ? -63.897 -38.131 31.556 1.00 23.47 238 SER C CA 1
ATOM 7663 C C . SER C 1 238 ? -62.962 -38.801 32.557 1.00 20.93 238 SER C C 1
ATOM 7664 O O . SER C 1 238 ? -62.769 -40.007 32.467 1.00 24.59 238 SER C O 1
ATOM 7667 N N . ILE C 1 239 ? -62.364 -38.038 33.461 1.00 21.07 239 ILE C N 1
ATOM 7668 C CA . ILE C 1 239 ? -61.322 -38.548 34.363 1.00 21.55 239 ILE C CA 1
ATOM 7669 C C . ILE C 1 239 ? -61.853 -38.496 35.798 1.00 23.00 239 ILE C C 1
ATOM 7670 O O . ILE C 1 239 ? -62.206 -37.446 36.303 1.00 22.83 239 ILE C O 1
ATOM 7675 N N . ARG C 1 240 ? -61.934 -39.664 36.451 1.00 23.73 240 ARG C N 1
ATOM 7676 C CA . ARG C 1 240 ? -62.316 -39.765 37.869 1.00 24.35 240 ARG C CA 1
ATOM 7677 C C . ARG C 1 240 ? -61.138 -39.417 38.766 1.00 26.31 240 ARG C C 1
ATOM 7678 O O . ARG C 1 240 ? -60.044 -40.010 38.605 1.00 27.92 240 ARG C O 1
ATOM 7686 N N . HIS C 1 241 ? -61.347 -38.535 39.736 1.00 23.50 241 HIS C N 1
ATOM 7687 C CA . HIS C 1 241 ? -60.353 -38.292 40.778 1.00 23.30 241 HIS C CA 1
ATOM 7688 C C . HIS C 1 241 ? -60.801 -38.961 42.081 1.00 23.50 241 HIS C C 1
ATOM 7689 O O . HIS C 1 241 ? -61.843 -38.600 42.622 1.00 21.85 241 HIS C O 1
ATOM 7696 N N . GLN C 1 242 ? -60.000 -39.914 42.538 1.00 23.47 242 GLN C N 1
ATOM 7697 C CA . GLN C 1 242 ? -60.286 -40.688 43.763 1.00 23.94 242 GLN C CA 1
ATOM 7698 C C . GLN C 1 242 ? -59.040 -40.604 44.655 1.00 25.55 242 GLN C C 1
ATOM 7699 O O . GLN C 1 242 ? -58.256 -39.682 44.519 1.00 25.28 242 GLN C O 1
ATOM 7705 N N . ASN C 1 243 ? -58.932 -41.456 45.690 1.00 25.93 243 ASN C N 1
ATOM 7706 C CA . ASN C 1 243 ? -58.084 -41.138 46.876 1.00 25.44 243 ASN C CA 1
ATOM 7707 C C . ASN C 1 243 ? -56.593 -41.435 46.599 1.00 25.39 243 ASN C C 1
ATOM 7708 O O . ASN C 1 243 ? -55.772 -41.168 47.443 1.00 28.86 243 ASN C O 1
ATOM 7713 N N . SER C 1 244 ? -56.274 -41.896 45.400 1.00 29.46 244 SER C N 1
ATOM 7714 C CA . SER C 1 244 ? -54.882 -42.114 44.944 1.00 30.97 244 SER C CA 1
ATOM 7715 C C . SER C 1 244 ? -54.356 -40.871 44.200 1.00 36.20 244 SER C C 1
ATOM 7716 O O . SER C 1 244 ? -53.169 -40.791 43.875 1.00 31.52 244 SER C O 1
ATOM 7719 N N . ASP C 1 245 ? -55.248 -39.920 43.901 1.00 29.84 245 ASP C N 1
ATOM 7720 C CA . ASP C 1 245 ? -54.924 -38.709 43.171 1.00 34.03 245 ASP C CA 1
ATOM 7721 C C . ASP C 1 245 ? -53.947 -37.871 44.000 1.00 32.86 245 ASP C C 1
ATOM 7722 O O . ASP C 1 245 ? -54.172 -37.625 45.164 1.00 32.58 245 ASP C O 1
ATOM 7727 N N . GLU C 1 246 ? -52.883 -37.375 43.362 1.00 35.39 246 GLU C N 1
ATOM 7728 C CA . GLU C 1 246 ? -52.133 -36.269 43.961 1.00 41.72 246 GLU C CA 1
ATOM 7729 C C . GLU C 1 246 ? -52.951 -34.990 43.719 1.00 41.35 246 GLU C C 1
ATOM 7730 O O . GLU C 1 246 ? -53.960 -34.987 43.015 1.00 47.44 246 GLU C O 1
ATOM 7736 N N . ASN C 1 247 ? -52.561 -33.922 44.381 1.00 38.14 247 ASN C N 1
ATOM 7737 C CA . ASN C 1 247 ? -53.221 -32.644 44.254 1.00 40.08 247 ASN C CA 1
ATOM 7738 C C . ASN C 1 247 ? -54.415 -32.579 45.223 1.00 36.19 247 ASN C C 1
ATOM 7739 O O . ASN C 1 247 ? -55.032 -31.544 45.320 1.00 43.22 247 ASN C O 1
ATOM 7744 N N . VAL C 1 248 ? -54.709 -33.669 45.944 1.00 33.31 248 VAL C N 1
ATOM 7745 C CA . VAL C 1 248 ? -55.814 -33.699 46.897 1.00 33.76 248 VAL C CA 1
ATOM 7746 C C . VAL C 1 248 ? -55.267 -33.289 48.272 1.00 34.52 248 VAL C C 1
ATOM 7747 O O . VAL C 1 248 ? -54.252 -33.799 48.695 1.00 37.16 248 VAL C O 1
ATOM 7751 N N . VAL C 1 249 ? -55.919 -32.330 48.939 1.00 30.98 249 VAL C N 1
ATOM 7752 C CA . VAL C 1 249 ? -55.568 -31.970 50.304 1.00 33.48 249 VAL C CA 1
ATOM 7753 C C . VAL C 1 249 ? -56.794 -32.208 51.180 1.00 34.74 249 VAL C C 1
ATOM 7754 O O . VAL C 1 249 ? -57.832 -31.584 50.935 1.00 30.75 249 VAL C O 1
ATOM 7758 N N . CYS C 1 250 ? -56.645 -33.080 52.197 1.00 32.23 250 CYS C N 1
ATOM 7759 C CA . CYS C 1 250 ? -57.699 -33.315 53.167 1.00 33.39 250 CYS C CA 1
ATOM 7760 C C . CYS C 1 250 ? -57.574 -32.407 54.396 1.00 31.21 250 CYS C C 1
ATOM 7761 O O . CYS C 1 250 ? -56.480 -32.228 54.903 1.00 32.52 250 CYS C O 1
ATOM 7764 N N . HIS C 1 251 ? -58.729 -31.916 54.876 1.00 30.77 251 HIS C N 1
ATOM 7765 C CA . HIS C 1 251 ? -58.910 -31.201 56.162 1.00 32.74 251 HIS C CA 1
ATOM 7766 C C . HIS C 1 251 ? -60.119 -31.748 56.935 1.00 29.03 251 HIS C C 1
ATOM 7767 O O . HIS C 1 251 ? -61.114 -31.055 57.162 1.00 30.40 251 HIS C O 1
ATOM 7774 N N . GLY C 1 252 ? -60.055 -33.008 57.359 1.00 30.07 252 GLY C N 1
ATOM 7775 C CA . GLY C 1 252 ? -61.175 -33.618 58.038 1.00 27.82 252 GLY C CA 1
ATOM 7776 C C . GLY C 1 252 ? -61.716 -34.845 57.328 1.00 26.15 252 GLY C C 1
ATOM 7777 O O . GLY C 1 252 ? -62.097 -35.793 57.985 1.00 27.66 252 GLY C O 1
ATOM 7778 N N . PHE C 1 253 ? -61.841 -34.794 55.990 1.00 26.73 253 PHE C N 1
ATOM 7779 C CA . PHE C 1 253 ? -62.102 -36.022 55.219 1.00 26.65 253 PHE C CA 1
ATOM 7780 C C . PHE C 1 253 ? -60.889 -36.949 55.376 1.00 27.80 253 PHE C C 1
ATOM 7781 O O . PHE C 1 253 ? -59.735 -36.491 55.486 1.00 28.40 253 PHE C O 1
ATOM 7789 N N . VAL C 1 254 ? -61.154 -38.255 55.380 1.00 25.19 254 VAL C N 1
ATOM 7790 C CA . VAL C 1 254 ? -60.114 -39.284 55.519 1.00 25.73 254 VAL C CA 1
ATOM 7791 C C . VAL C 1 254 ? -60.297 -40.278 54.368 1.00 23.93 254 VAL C C 1
ATOM 7792 O O . VAL C 1 254 ? -61.417 -40.725 54.151 1.00 25.20 254 VAL C O 1
ATOM 7796 N N . ALA C 1 255 ? -59.203 -40.618 53.677 1.00 23.56 255 ALA C N 1
ATOM 7797 C CA . ALA C 1 255 ? -59.213 -41.627 52.606 1.00 24.81 255 ALA C CA 1
ATOM 7798 C C . ALA C 1 255 ? -59.655 -42.994 53.173 1.00 25.48 255 ALA C C 1
ATOM 7799 O O . ALA C 1 255 ? -59.168 -43.412 54.222 1.00 28.22 255 ALA C O 1
ATOM 7801 N N . ASP C 1 256 ? -60.568 -43.655 52.454 1.00 23.85 256 ASP C N 1
ATOM 7802 C CA . ASP C 1 256 ? -61.029 -45.021 52.706 1.00 24.27 256 ASP C CA 1
ATOM 7803 C C . ASP C 1 256 ? -60.047 -46.023 52.106 1.00 26.08 256 ASP C C 1
ATOM 7804 O O . ASP C 1 256 ? -59.974 -46.151 50.891 1.00 26.73 256 ASP C O 1
ATOM 7809 N N . THR C 1 257 ? -59.322 -46.772 52.959 1.00 26.54 257 THR C N 1
ATOM 7810 C CA . THR C 1 257 ? -58.315 -47.674 52.468 1.00 31.05 257 THR C CA 1
ATOM 7811 C C . THR C 1 257 ? -58.847 -49.115 52.376 1.00 33.26 257 THR C C 1
ATOM 7812 O O . THR C 1 257 ? -58.116 -50.027 52.039 1.00 33.00 257 THR C O 1
ATOM 7816 N N . SER C 1 258 ? -60.141 -49.327 52.607 1.00 31.57 258 SER C N 1
ATOM 7817 C CA . SER C 1 258 ? -60.632 -50.665 52.597 1.00 30.99 258 SER C CA 1
ATOM 7818 C C . SER C 1 258 ? -60.626 -51.235 51.165 1.00 31.68 258 SER C C 1
ATOM 7819 O O . SER C 1 258 ? -60.707 -50.517 50.146 1.00 27.56 258 SER C O 1
ATOM 7822 N N . ALA C 1 259 ? -60.551 -52.568 51.069 1.00 32.59 259 ALA C N 1
ATOM 7823 C CA . ALA C 1 259 ? -60.512 -53.236 49.785 1.00 34.50 259 ALA C CA 1
ATOM 7824 C C . ALA C 1 259 ? -61.916 -53.266 49.157 1.00 28.13 259 ALA C C 1
ATOM 7825 O O . ALA C 1 259 ? -62.930 -53.376 49.868 1.00 30.76 259 ALA C O 1
ATOM 7827 N N . GLN C 1 260 ? -61.959 -53.083 47.835 1.00 29.69 260 GLN C N 1
ATOM 7828 C CA . GLN C 1 260 ? -63.157 -53.172 47.030 1.00 28.48 260 GLN C CA 1
ATOM 7829 C C . GLN C 1 260 ? -63.281 -54.619 46.522 1.00 32.14 260 GLN C C 1
ATOM 7830 O O . GLN C 1 260 ? -62.359 -55.106 45.895 1.00 31.58 260 GLN C O 1
ATOM 7836 N N . ARG C 1 261 ? -64.422 -55.262 46.784 1.00 30.72 261 ARG C N 1
ATOM 7837 C CA . ARG C 1 261 ? -64.655 -56.678 46.464 1.00 36.04 261 ARG C CA 1
ATOM 7838 C C . ARG C 1 261 ? -64.885 -56.812 44.947 1.00 35.18 261 ARG C C 1
ATOM 7839 O O . ARG C 1 261 ? -64.347 -57.693 44.320 1.00 32.05 261 ARG C O 1
ATOM 7847 N N . ASP C 1 262 ? -65.698 -55.923 44.371 1.00 28.07 262 ASP C N 1
ATOM 7848 C CA . ASP C 1 262 ? -65.947 -55.861 42.933 1.00 29.15 262 ASP C CA 1
ATOM 7849 C C . ASP C 1 262 ? -66.538 -54.476 42.652 1.00 27.29 262 ASP C C 1
ATOM 7850 O O . ASP C 1 262 ? -66.794 -53.724 43.592 1.00 28.30 262 ASP C O 1
ATOM 7855 N N . ILE C 1 263 ? -66.731 -54.125 41.370 1.00 26.21 263 ILE C N 1
ATOM 7856 C CA . ILE C 1 263 ? -67.183 -52.734 41.025 1.00 24.36 263 ILE C CA 1
ATOM 7857 C C . ILE C 1 263 ? -68.587 -52.427 41.603 1.00 23.95 263 ILE C C 1
ATOM 7858 O O . ILE C 1 263 ? -68.931 -51.244 41.758 1.00 24.30 263 ILE C O 1
ATOM 7863 N N . THR C 1 264 ? -69.418 -53.435 41.943 1.00 23.80 264 THR C N 1
ATOM 7864 C CA . THR C 1 264 ? -70.731 -53.189 42.588 1.00 24.96 264 THR C CA 1
ATOM 7865 C C . THR C 1 264 ? -70.609 -52.744 44.070 1.00 24.14 264 THR C C 1
ATOM 7866 O O . THR C 1 264 ? -71.552 -52.205 44.673 1.00 25.59 264 THR C O 1
ATOM 7870 N N . ASP C 1 265 ? -69.454 -52.967 44.668 1.00 24.33 265 ASP C N 1
ATOM 7871 C CA . ASP C 1 265 ? -69.092 -52.462 45.987 1.00 24.59 265 ASP C CA 1
ATOM 7872 C C . ASP C 1 265 ? -68.603 -51.021 45.766 1.00 23.57 265 ASP C C 1
ATOM 7873 O O . ASP C 1 265 ? -67.400 -50.751 45.759 1.00 23.00 265 ASP C O 1
ATOM 7878 N N . CYS C 1 266 ? -69.554 -50.133 45.492 1.00 21.80 266 CYS C N 1
ATOM 7879 C CA . CYS C 1 266 ? -69.232 -48.871 44.787 1.00 22.66 266 CYS C CA 1
ATOM 7880 C C . CYS C 1 266 ? -68.852 -47.717 45.720 1.00 21.68 266 CYS C C 1
ATOM 7881 O O . CYS C 1 266 ? -68.277 -46.712 45.223 1.00 23.15 266 CYS C O 1
ATOM 7884 N N . PHE C 1 267 ? -69.040 -47.869 47.037 1.00 19.72 267 PHE C N 1
ATOM 7885 C CA . PHE C 1 267 ? -68.570 -46.854 47.989 1.00 22.12 267 PHE C CA 1
ATOM 7886 C C . PHE C 1 267 ? -67.196 -47.269 48.506 1.00 23.04 267 PHE C C 1
ATOM 7887 O O . PHE C 1 267 ? -67.022 -47.660 49.684 1.00 22.57 267 PHE C O 1
ATOM 7895 N N . LYS C 1 268 ? -66.213 -47.140 47.607 1.00 22.34 268 LYS C N 1
ATOM 7896 C CA . LYS C 1 268 ? -64.865 -47.484 47.897 1.00 21.53 268 LYS C CA 1
ATOM 7897 C C . LYS C 1 268 ? -63.953 -46.533 47.126 1.00 22.33 268 LYS C C 1
ATOM 7898 O O . LYS C 1 268 ? -64.411 -45.916 46.184 1.00 22.77 268 LYS C O 1
ATOM 7904 N N . HIS C 1 269 ? -62.694 -46.474 47.549 1.00 21.15 269 HIS C N 1
ATOM 7905 C CA . HIS C 1 269 ? -61.654 -45.684 46.887 1.00 23.64 269 HIS C CA 1
ATOM 7906 C C . HIS C 1 269 ? -61.893 -44.174 47.053 1.00 24.55 269 HIS C C 1
ATOM 7907 O O . HIS C 1 269 ? -61.170 -43.384 46.429 1.00 24.24 269 HIS C O 1
ATOM 7914 N N . GLY C 1 270 ? -62.830 -43.786 47.942 1.00 22.00 270 GLY C N 1
ATOM 7915 C CA . GLY C 1 270 ? -63.142 -42.378 48.198 1.00 23.27 270 GLY C CA 1
ATOM 7916 C C . GLY C 1 270 ? -62.692 -41.922 49.570 1.00 21.54 270 GLY C C 1
ATOM 7917 O O . GLY C 1 270 ? -61.647 -42.392 50.077 1.00 23.29 270 GLY C O 1
ATOM 7918 N N . TRP C 1 271 ? -63.474 -41.005 50.145 1.00 20.00 271 TRP C N 1
ATOM 7919 C CA . TRP C 1 271 ? -63.182 -40.365 51.412 1.00 23.10 271 TRP C CA 1
ATOM 7920 C C . TRP C 1 271 ? -64.455 -40.269 52.251 1.00 21.44 271 TRP C C 1
ATOM 7921 O O . TRP C 1 271 ? -65.535 -40.061 51.687 1.00 23.93 271 TRP C O 1
ATOM 7932 N N . THR C 1 272 ? -64.310 -40.388 53.579 1.00 24.20 272 THR C N 1
ATOM 7933 C CA . THR C 1 272 ? -65.414 -40.198 54.528 1.00 22.92 272 THR C CA 1
ATOM 7934 C C . THR C 1 272 ? -65.146 -38.984 55.441 1.00 22.89 272 THR C C 1
ATOM 7935 O O . THR C 1 272 ? -64.001 -38.626 55.750 1.00 24.26 272 THR C O 1
ATOM 7939 N N . ALA C 1 273 ? -66.251 -38.434 55.939 1.00 25.09 273 ALA C N 1
ATOM 7940 C CA . ALA C 1 273 ? -66.298 -37.374 56.977 1.00 23.35 273 ALA C CA 1
ATOM 7941 C C . ALA C 1 273 ? -67.588 -37.493 57.796 1.00 23.42 273 ALA C C 1
ATOM 7942 O O . ALA C 1 273 ? -68.634 -37.748 57.252 1.00 21.65 273 ALA C O 1
ATOM 7944 N N . SER C 1 274 ? -67.499 -37.141 59.086 1.00 25.67 274 SER C N 1
ATOM 7945 C CA . SER C 1 274 ? -68.605 -37.193 60.057 1.00 28.71 274 SER C CA 1
ATOM 7946 C C . SER C 1 274 ? -68.852 -35.862 60.792 1.00 27.11 274 SER C C 1
ATOM 7947 O O . SER C 1 274 ? -69.920 -35.716 61.423 1.00 27.65 274 SER C O 1
ATOM 7950 N N . LYS C 1 275 ? -67.943 -34.890 60.659 1.00 29.57 275 LYS C N 1
ATOM 7951 C CA . LYS C 1 275 ? -67.921 -33.684 61.489 1.00 31.92 275 LYS C CA 1
ATOM 7952 C C . LYS C 1 275 ? -68.158 -32.454 60.630 1.00 32.54 275 LYS C C 1
ATOM 7953 O O . LYS C 1 275 ? -67.574 -32.296 59.588 1.00 26.74 275 LYS C O 1
ATOM 7959 N N . LYS C 1 276 ? -69.024 -31.581 61.132 1.00 31.71 276 LYS C N 1
ATOM 7960 C CA . LYS C 1 276 ? -69.279 -30.317 60.507 1.00 33.60 276 LYS C CA 1
ATOM 7961 C C . LYS C 1 276 ? -67.947 -29.588 60.257 1.00 31.49 276 LYS C C 1
ATOM 7962 O O . LYS C 1 276 ? -67.026 -29.548 61.106 1.00 30.80 276 LYS C O 1
ATOM 7968 N N . GLY C 1 277 ? -67.819 -29.036 59.042 1.00 28.19 277 GLY C N 1
ATOM 7969 C CA . GLY C 1 277 ? -66.627 -28.320 58.618 1.00 27.89 277 GLY C CA 1
ATOM 7970 C C . GLY C 1 277 ? -65.499 -29.188 58.074 1.00 27.83 277 GLY C C 1
ATOM 7971 O O . GLY C 1 277 ? -64.528 -28.652 57.532 1.00 27.72 277 GLY C O 1
ATOM 7972 N N . ASP C 1 278 ? -65.596 -30.528 58.180 1.00 27.47 278 ASP C N 1
ATOM 7973 C CA . ASP C 1 278 ? -64.631 -31.407 57.510 1.00 25.04 278 ASP C CA 1
ATOM 7974 C C . ASP C 1 278 ? -64.636 -31.047 56.010 1.00 21.88 278 ASP C C 1
ATOM 7975 O O . ASP C 1 278 ? -65.688 -30.833 55.462 1.00 23.70 278 ASP C O 1
ATOM 7980 N N . SER C 1 279 ? -63.479 -30.981 55.378 1.00 28.47 279 SER C N 1
ATOM 7981 C CA . SER C 1 279 ? -63.392 -30.579 53.960 1.00 26.67 279 SER C CA 1
ATOM 7982 C C . SER C 1 279 ? -62.253 -31.307 53.246 1.00 25.84 279 SER C C 1
ATOM 7983 O O . SER C 1 279 ? -61.377 -31.956 53.874 1.00 24.52 279 SER C O 1
ATOM 7986 N N . ILE C 1 280 ? -62.268 -31.168 51.914 1.00 22.65 280 ILE C N 1
ATOM 7987 C CA . ILE C 1 280 ? -61.299 -31.747 51.024 1.00 23.86 280 ILE C CA 1
ATOM 7988 C C . ILE C 1 280 ? -61.217 -30.838 49.793 1.00 23.58 280 ILE C C 1
ATOM 7989 O O . ILE C 1 280 ? -62.206 -30.267 49.410 1.00 26.52 280 ILE C O 1
ATOM 7994 N N . THR C 1 281 ? -60.023 -30.671 49.250 1.00 24.17 281 THR C N 1
ATOM 7995 C CA . THR C 1 281 ? -59.833 -29.869 48.034 1.00 25.58 281 THR C CA 1
ATOM 7996 C C . THR C 1 281 ? -59.131 -30.732 46.990 1.00 24.44 281 THR C C 1
ATOM 7997 O O . THR C 1 281 ? -58.232 -31.492 47.325 1.00 28.91 281 THR C O 1
ATOM 8001 N N . LEU C 1 282 ? -59.589 -30.623 45.741 1.00 23.44 282 LEU C N 1
ATOM 8002 C CA . LEU C 1 282 ? -59.079 -31.397 44.610 1.00 23.21 282 LEU C CA 1
ATOM 8003 C C . LEU C 1 282 ? -58.832 -30.397 43.503 1.00 25.59 282 LEU C C 1
ATOM 8004 O O . LEU C 1 282 ? -59.552 -29.420 43.432 1.00 25.16 282 LEU C O 1
ATOM 8009 N N . ASP C 1 283 ? -57.776 -30.646 42.736 1.00 25.40 283 ASP C N 1
ATOM 8010 C CA . ASP C 1 283 ? -57.553 -30.017 41.437 1.00 27.99 283 ASP C CA 1
ATOM 8011 C C . ASP C 1 283 ? -58.108 -30.908 40.324 1.00 27.54 283 ASP C C 1
ATOM 8012 O O . ASP C 1 283 ? -57.666 -32.018 40.159 1.00 28.38 283 ASP C O 1
ATOM 8017 N N . VAL C 1 284 ? -59.105 -30.402 39.592 1.00 24.57 284 VAL C N 1
ATOM 8018 C CA . VAL C 1 284 ? -59.797 -31.151 38.560 1.00 25.55 284 VAL C CA 1
ATOM 8019 C C . VAL C 1 284 ? -59.817 -30.381 37.233 1.00 23.68 284 VAL C C 1
ATOM 8020 O O . VAL C 1 284 ? -60.516 -29.384 37.122 1.00 23.07 284 VAL C O 1
ATOM 8024 N N . GLU C 1 285 ? -59.177 -30.972 36.220 1.00 24.14 285 GLU C N 1
ATOM 8025 C CA . GLU C 1 285 ? -59.108 -30.436 34.821 1.00 25.88 285 GLU C CA 1
ATOM 8026 C C . GLU C 1 285 ? -60.347 -30.836 34.022 1.00 23.40 285 GLU C C 1
ATOM 8027 O O . GLU C 1 285 ? -60.759 -31.995 34.015 1.00 25.33 285 GLU C O 1
ATOM 8033 N N . GLY C 1 286 ? -60.913 -29.853 33.311 1.00 23.85 286 GLY C N 1
ATOM 8034 C CA . GLY C 1 286 ? -61.946 -30.073 32.365 1.00 23.46 286 GLY C CA 1
ATOM 8035 C C . GLY C 1 286 ? -62.822 -28.857 32.175 1.00 21.82 286 GLY C C 1
ATOM 8036 O O . GLY C 1 286 ? -62.666 -27.870 32.896 1.00 25.08 286 GLY C O 1
ATOM 8037 N N . CYS C 1 287 ? -63.765 -28.935 31.222 1.00 22.16 287 CYS C N 1
ATOM 8038 C CA . CYS C 1 287 ? -64.802 -27.892 31.119 1.00 24.73 287 CYS C CA 1
ATOM 8039 C C . CYS C 1 287 ? -66.064 -28.280 31.897 1.00 23.50 287 CYS C C 1
ATOM 8040 O O . CYS C 1 287 ? -66.942 -27.436 32.102 1.00 23.69 287 CYS C O 1
ATOM 8043 N N . ASN C 1 288 ? -66.195 -29.573 32.245 1.00 23.27 288 ASN C N 1
ATOM 8044 C CA . ASN C 1 288 ? -67.304 -30.102 33.046 1.00 20.67 288 ASN C CA 1
ATOM 8045 C C . ASN C 1 288 ? -66.760 -30.717 34.344 1.00 21.12 288 ASN C C 1
ATOM 8046 O O . ASN C 1 288 ? -65.673 -31.290 34.356 1.00 21.83 288 ASN C O 1
ATOM 8051 N N . ILE C 1 289 ? -67.473 -30.490 35.445 1.00 19.09 289 ILE C N 1
ATOM 8052 C CA . ILE C 1 289 ? -67.153 -31.072 36.743 1.00 21.33 289 ILE C CA 1
ATOM 8053 C C . ILE C 1 289 ? -68.399 -31.772 37.284 1.00 22.03 289 ILE C C 1
ATOM 8054 O O . ILE C 1 289 ? -69.422 -31.128 37.379 1.00 21.93 289 ILE C O 1
ATOM 8059 N N . SER C 1 290 ? -68.301 -33.044 37.724 1.00 20.23 290 SER C N 1
ATOM 8060 C CA . SER C 1 290 ? -69.402 -33.762 38.361 1.00 19.96 290 SER C CA 1
ATOM 8061 C C . SER C 1 290 ? -68.866 -34.427 39.630 1.00 21.67 290 SER C C 1
ATOM 8062 O O . SER C 1 290 ? -67.669 -34.545 39.803 1.00 20.06 290 SER C O 1
ATOM 8065 N N . VAL C 1 291 ? -69.762 -34.733 40.565 1.00 20.07 291 VAL C N 1
ATOM 8066 C CA . VAL C 1 291 ? -69.347 -35.305 41.875 1.00 18.50 291 VAL C CA 1
ATOM 8067 C C . VAL C 1 291 ? -70.203 -36.546 42.146 1.00 19.99 291 VAL C C 1
ATOM 8068 O O . VAL C 1 291 ? -71.432 -36.514 41.948 1.00 21.31 291 VAL C O 1
ATOM 8072 N N . GLN C 1 292 ? -69.553 -37.614 42.637 1.00 18.77 292 GLN C N 1
ATOM 8073 C CA . GLN C 1 292 ? -70.209 -38.860 42.982 1.00 19.88 292 GLN C CA 1
ATOM 8074 C C . GLN C 1 292 ? -70.141 -39.037 44.510 1.00 19.21 292 GLN C C 1
ATOM 8075 O O . GLN C 1 292 ? -69.102 -38.815 45.127 1.00 19.36 292 GLN C O 1
ATOM 8081 N N . TYR C 1 293 ? -71.286 -39.311 45.138 1.00 19.26 293 TYR C N 1
ATOM 8082 C CA . TYR C 1 293 ? -71.333 -39.443 46.605 1.00 18.57 293 TYR C CA 1
ATOM 8083 C C . TYR C 1 293 ? -72.499 -40.363 46.958 1.00 18.96 293 TYR C C 1
ATOM 8084 O O . TYR C 1 293 ? -73.317 -40.647 46.104 1.00 18.61 293 TYR C O 1
ATOM 8093 N N . ARG C 1 294 ? -72.493 -40.876 48.189 1.00 18.86 294 ARG C N 1
ATOM 8094 C CA . ARG C 1 294 ? -73.553 -41.751 48.625 1.00 19.98 294 ARG C CA 1
ATOM 8095 C C . ARG C 1 294 ? -74.789 -40.943 49.008 1.00 21.84 294 ARG C C 1
ATOM 8096 O O . ARG C 1 294 ? -74.691 -40.019 49.792 1.00 20.35 294 ARG C O 1
ATOM 8104 N N . LYS C 1 295 ? -75.960 -41.386 48.526 1.00 21.04 295 LYS C N 1
ATOM 8105 C CA . LYS C 1 295 ? -77.250 -41.016 49.106 1.00 23.60 295 LYS C CA 1
ATOM 8106 C C . LYS C 1 295 ? -77.701 -42.254 49.894 1.00 22.90 295 LYS C C 1
ATOM 8107 O O . LYS C 1 295 ? -77.919 -43.342 49.303 1.00 21.94 295 LYS C O 1
ATOM 8113 N N . SER C 1 296 ? -77.812 -42.065 51.212 1.00 22.01 296 SER C N 1
ATOM 8114 C CA . SER C 1 296 ? -78.037 -43.129 52.189 1.00 23.84 296 SER C CA 1
ATOM 8115 C C . SER C 1 296 ? -79.528 -43.386 52.431 1.00 23.71 296 SER C C 1
ATOM 8116 O O . SER C 1 296 ? -80.319 -42.464 52.595 1.00 25.74 296 SER C O 1
ATOM 8119 N N . VAL C 1 297 ? -79.916 -44.661 52.471 1.00 26.32 297 VAL C N 1
ATOM 8120 C CA . VAL C 1 297 ? -81.290 -45.041 52.898 1.00 29.09 297 VAL C CA 1
ATOM 8121 C C . VAL C 1 297 ? -81.335 -45.223 54.405 1.00 27.84 297 VAL C C 1
ATOM 8122 O O . VAL C 1 297 ? -82.406 -45.365 54.940 1.00 27.50 297 VAL C O 1
ATOM 8126 N N . LYS C 1 298 ? -80.171 -45.333 55.030 1.00 31.52 298 LYS C N 1
ATOM 8127 C CA . LYS C 1 298 ? -80.058 -45.240 56.488 1.00 34.71 298 LYS C CA 1
ATOM 8128 C C . LYS C 1 298 ? -79.955 -43.770 56.859 1.00 34.16 298 LYS C C 1
ATOM 8129 O O . LYS C 1 298 ? -78.994 -43.123 56.512 1.00 31.44 298 LYS C O 1
ATOM 8135 N N . LEU C 1 299 ? -80.958 -43.285 57.590 1.00 32.74 299 LEU C N 1
ATOM 8136 C CA . LEU C 1 299 ? -81.076 -41.892 57.969 1.00 32.59 299 LEU C CA 1
ATOM 8137 C C . LEU C 1 299 ? -80.941 -41.769 59.487 1.00 36.89 299 LEU C C 1
ATOM 8138 O O . LEU C 1 299 ? -81.292 -42.695 60.223 1.00 37.46 299 LEU C O 1
ATOM 8143 N N . PRO C 1 300 ? -80.491 -40.606 59.959 1.00 37.80 300 PRO C N 1
ATOM 8144 C CA . PRO C 1 300 ? -80.119 -39.486 59.108 1.00 33.29 300 PRO C CA 1
ATOM 8145 C C . PRO C 1 300 ? -78.621 -39.566 58.744 1.00 29.51 300 PRO C C 1
ATOM 8146 O O . PRO C 1 300 ? -77.863 -40.444 59.216 1.00 28.71 300 PRO C O 1
ATOM 8150 N N . ALA C 1 301 ? -78.218 -38.669 57.845 1.00 28.08 301 ALA C N 1
ATOM 8151 C CA . ALA C 1 301 ? -76.874 -38.625 57.308 1.00 28.55 301 ALA C CA 1
ATOM 8152 C C . ALA C 1 301 ? -76.451 -37.155 57.156 1.00 26.61 301 ALA C C 1
ATOM 8153 O O . ALA C 1 301 ? -77.277 -36.251 57.224 1.00 29.64 301 ALA C O 1
ATOM 8155 N N . PRO C 1 302 ? -75.154 -36.839 57.006 1.00 29.14 302 PRO C N 1
ATOM 8156 C CA . PRO C 1 302 ? -74.741 -35.451 56.820 1.00 25.93 302 PRO C CA 1
ATOM 8157 C C . PRO C 1 302 ? -75.152 -34.810 55.483 1.00 28.37 302 PRO C C 1
ATOM 8158 O O . PRO C 1 302 ? -75.579 -35.495 54.522 1.00 24.76 302 PRO C O 1
ATOM 8162 N N . VAL C 1 303 ? -75.034 -33.476 55.437 1.00 25.91 303 VAL C N 1
ATOM 8163 C CA . VAL C 1 303 ? -75.234 -32.689 54.244 1.00 23.98 303 VAL C CA 1
ATOM 8164 C C . VAL C 1 303 ? -73.894 -32.030 53.972 1.00 22.90 303 VAL C C 1
ATOM 8165 O O . VAL C 1 303 ? -73.195 -31.628 54.927 1.00 24.20 303 VAL C O 1
ATOM 8169 N N . ALA C 1 304 ? -73.466 -32.026 52.709 1.00 22.57 304 ALA C N 1
ATOM 8170 C CA . ALA C 1 304 ? -72.242 -31.325 52.353 1.00 23.12 304 ALA C CA 1
ATOM 8171 C C . ALA C 1 304 ? -72.595 -30.274 51.285 1.00 23.98 304 ALA C C 1
ATOM 8172 O O . ALA C 1 304 ? -73.742 -30.163 50.820 1.00 23.10 304 ALA C O 1
ATOM 8174 N N . GLU C 1 305 ? -71.609 -29.468 50.929 1.00 24.18 305 GLU C N 1
ATOM 8175 C CA . GLU C 1 305 ? -71.676 -28.582 49.766 1.00 25.18 305 GLU C CA 1
ATOM 8176 C C . GLU C 1 305 ? -70.366 -28.734 48.990 1.00 23.14 305 GLU C C 1
ATOM 8177 O O . GLU C 1 305 ? -69.330 -29.064 49.569 1.00 24.89 305 GLU C O 1
ATOM 8183 N N . ILE C 1 306 ? -70.452 -28.500 47.677 1.00 21.95 306 ILE C N 1
ATOM 8184 C CA . ILE C 1 306 ? -69.331 -28.475 46.752 1.00 24.13 306 ILE C CA 1
ATOM 8185 C C . ILE C 1 306 ? -69.247 -27.071 46.125 1.00 21.60 306 ILE C C 1
ATOM 8186 O O . ILE C 1 306 ? -70.227 -26.495 45.692 1.00 24.07 306 ILE C O 1
ATOM 8191 N N . ILE C 1 307 ? -68.015 -26.568 46.102 1.00 24.43 307 ILE C N 1
ATOM 8192 C CA . ILE C 1 307 ? -67.596 -25.213 45.660 1.00 24.42 307 ILE C CA 1
ATOM 8193 C C . ILE C 1 307 ? -66.518 -25.360 44.587 1.00 23.35 307 ILE C C 1
ATOM 8194 O O . ILE C 1 307 ? -65.512 -26.038 44.764 1.00 24.22 307 ILE C O 1
ATOM 8199 N N . VAL C 1 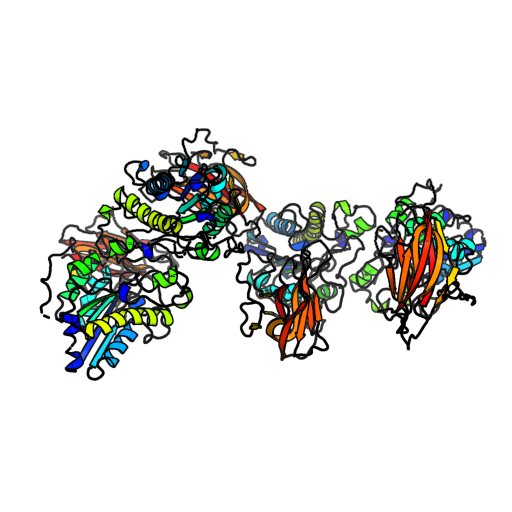308 ? -66.733 -24.678 43.461 1.00 25.78 308 VAL C N 1
ATOM 8200 C CA . VAL C 1 308 ? -65.833 -24.717 42.333 1.00 25.94 308 VAL C CA 1
ATOM 8201 C C . VAL C 1 308 ? -65.198 -23.335 42.202 1.00 27.01 308 VAL C C 1
ATOM 8202 O O . VAL C 1 308 ? -65.914 -22.347 42.203 1.00 26.01 308 VAL C O 1
ATOM 8206 N N . ASP C 1 309 ? -63.880 -23.322 42.096 1.00 28.39 309 ASP C N 1
ATOM 8207 C CA . ASP C 1 309 ? -63.090 -22.121 41.868 1.00 30.57 309 ASP C CA 1
ATOM 8208 C C . ASP C 1 309 ? -63.376 -21.063 42.947 1.00 32.59 309 ASP C C 1
ATOM 8209 O O . ASP C 1 309 ? -63.301 -19.866 42.658 1.00 31.07 309 ASP C O 1
ATOM 8214 N N . GLY C 1 310 ? -63.671 -21.501 44.177 1.00 30.86 310 GLY C N 1
ATOM 8215 C CA . GLY C 1 310 ? -63.827 -20.584 45.359 1.00 30.66 310 GLY C CA 1
ATOM 8216 C C . GLY C 1 310 ? -65.144 -19.827 45.383 1.00 31.19 310 GLY C C 1
ATOM 8217 O O . GLY C 1 310 ? -65.356 -18.952 46.230 1.00 34.94 310 GLY C O 1
ATOM 8218 N N . ASP C 1 311 ? -66.063 -20.146 44.474 1.00 29.32 311 ASP C N 1
ATOM 8219 C CA . ASP C 1 311 ? -67.319 -19.439 44.392 1.00 32.34 311 ASP C CA 1
ATOM 8220 C C . ASP C 1 311 ? -68.328 -20.030 45.385 1.00 29.48 311 ASP C C 1
ATOM 8221 O O . ASP C 1 311 ? -69.324 -20.633 44.966 1.00 28.06 311 ASP C O 1
ATOM 8226 N N . ALA C 1 312 ? -68.107 -19.809 46.695 1.00 27.72 312 ALA C N 1
ATOM 8227 C CA . ALA C 1 312 ? -68.964 -20.381 47.745 1.00 30.53 312 ALA C CA 1
ATOM 8228 C C . ALA C 1 312 ? -70.396 -19.818 47.746 1.00 29.13 312 ALA C C 1
ATOM 8229 O O . ALA C 1 312 ? -71.304 -20.495 48.172 1.00 30.50 312 ALA C O 1
ATOM 8231 N N . GLU C 1 313 ? -70.615 -18.606 47.240 1.00 32.18 313 GLU C N 1
ATOM 8232 C CA . GLU C 1 313 ? -71.956 -18.018 47.167 1.00 31.03 313 GLU C CA 1
ATOM 8233 C C . GLU C 1 313 ? -72.867 -18.860 46.269 1.00 34.60 313 GLU C C 1
ATOM 8234 O O . GLU C 1 313 ? -74.099 -18.787 46.423 1.00 32.41 313 GLU C O 1
ATOM 8240 N N . HIS C 1 314 ? -72.266 -19.658 45.360 1.00 31.41 314 HIS C N 1
ATOM 8241 C CA . HIS C 1 314 ? -73.039 -20.505 44.421 1.00 30.92 314 HIS C CA 1
ATOM 8242 C C . HIS C 1 314 ? -72.721 -22.008 44.618 1.00 28.19 314 HIS C C 1
ATOM 8243 O O . HIS C 1 314 ? -72.859 -22.797 43.697 1.00 29.76 314 HIS C O 1
ATOM 8250 N N . ALA C 1 315 ? -72.326 -22.389 45.835 1.00 27.30 315 ALA C N 1
ATOM 8251 C CA . ALA C 1 315 ? -72.082 -23.777 46.208 1.00 24.88 315 ALA C CA 1
ATOM 8252 C C . ALA C 1 315 ? -73.322 -24.632 45.926 1.00 25.95 315 ALA C C 1
ATOM 8253 O O . ALA C 1 315 ? -74.459 -24.175 46.048 1.00 32.36 315 ALA C O 1
ATOM 8255 N N . VAL C 1 316 ? -73.099 -25.923 45.633 1.00 25.05 316 VAL C N 1
ATOM 8256 C CA . VAL C 1 316 ? -74.185 -26.843 45.412 1.00 26.01 316 VAL C CA 1
ATOM 8257 C C . VAL C 1 316 ? -74.337 -27.740 46.645 1.00 24.09 316 VAL C C 1
ATOM 8258 O O . VAL C 1 316 ? -73.394 -28.295 47.095 1.00 23.19 316 VAL C O 1
ATOM 8262 N N . ARG C 1 317 ? -75.579 -27.945 47.075 1.00 24.59 317 ARG C N 1
ATOM 8263 C CA . ARG C 1 317 ? -75.917 -28.849 48.199 1.00 25.20 317 ARG C CA 1
ATOM 8264 C C . ARG C 1 317 ? -75.857 -30.339 47.789 1.00 22.07 317 ARG C C 1
ATOM 8265 O O . ARG C 1 317 ? -76.513 -30.740 46.836 1.00 23.67 317 ARG C O 1
ATOM 8273 N N . LEU C 1 318 ? -75.101 -31.132 48.550 1.00 21.15 318 LEU C N 1
ATOM 8274 C CA . LEU C 1 318 ? -75.000 -32.589 48.387 1.00 21.65 318 LEU C CA 1
ATOM 8275 C C . LEU C 1 318 ? -75.589 -33.206 49.657 1.00 21.50 318 LEU C C 1
ATOM 8276 O O . LEU C 1 318 ? -74.911 -33.380 50.693 1.00 25.55 318 LEU C O 1
ATOM 8281 N N . ASP C 1 319 ? -76.863 -33.540 49.556 1.00 24.23 319 ASP C N 1
ATOM 8282 C CA . ASP C 1 319 ? -77.589 -34.127 50.703 1.00 25.83 319 ASP C CA 1
ATOM 8283 C C . ASP C 1 319 ? -77.534 -35.672 50.692 1.00 25.84 319 ASP C C 1
ATOM 8284 O O . ASP C 1 319 ? -78.179 -36.340 49.844 1.00 27.42 319 ASP C O 1
ATOM 8289 N N . ALA C 1 320 ? -76.860 -36.271 51.685 1.00 24.57 320 ALA C N 1
ATOM 8290 C CA . ALA C 1 320 ? -76.753 -37.755 51.779 1.00 24.90 320 ALA C CA 1
ATOM 8291 C C . ALA C 1 320 ? -78.033 -38.421 52.315 1.00 25.97 320 ALA C C 1
ATOM 8292 O O . ALA C 1 320 ? -78.100 -39.615 52.368 1.00 24.05 320 ALA C O 1
ATOM 8294 N N . ASN C 1 321 ? -79.050 -37.642 52.687 1.00 25.93 321 ASN C N 1
ATOM 8295 C CA . ASN C 1 321 ? -80.333 -38.162 53.151 1.00 26.50 321 ASN C CA 1
ATOM 8296 C C . ASN C 1 321 ? -81.196 -38.481 51.928 1.00 26.40 321 ASN C C 1
ATOM 8297 O O . ASN C 1 321 ? -81.799 -37.599 51.335 1.00 27.61 321 ASN C O 1
ATOM 8302 N N . PHE C 1 322 ? -81.244 -39.758 51.548 1.00 27.90 322 PHE C N 1
ATOM 8303 C CA . PHE C 1 322 ? -81.940 -40.121 50.346 1.00 28.99 322 PHE C CA 1
ATOM 8304 C C . PHE C 1 322 ? -83.444 -39.995 50.620 1.00 34.24 322 PHE C C 1
ATOM 8305 O O . PHE C 1 322 ? -83.876 -40.419 51.674 1.00 31.73 322 PHE C O 1
ATOM 8313 N N . ASP C 1 323 ? -84.197 -39.475 49.638 1.00 34.82 323 ASP C N 1
ATOM 8314 C CA . ASP C 1 323 ? -85.662 -39.371 49.700 1.00 39.69 323 ASP C CA 1
ATOM 8315 C C . ASP C 1 323 ? -86.370 -40.594 49.073 1.00 39.16 323 ASP C C 1
ATOM 8316 O O . ASP C 1 323 ? -87.581 -40.684 49.177 1.00 41.62 323 ASP C O 1
ATOM 8321 N N . GLU C 1 324 ? -85.644 -41.544 48.458 1.00 34.65 324 GLU C N 1
ATOM 8322 C CA . GLU C 1 324 ? -86.224 -42.824 47.955 1.00 36.00 324 GLU C CA 1
ATOM 8323 C C . GLU C 1 324 ? -85.792 -43.937 48.908 1.00 37.67 324 GLU C C 1
ATOM 8324 O O . GLU C 1 324 ? -84.939 -43.693 49.760 1.00 33.22 324 GLU C O 1
ATOM 8330 N N . THR C 1 325 ? -86.419 -45.122 48.779 1.00 35.72 325 THR C N 1
ATOM 8331 C CA . THR C 1 325 ? -86.433 -46.135 49.860 1.00 38.03 325 THR C CA 1
ATOM 8332 C C . THR C 1 325 ? -85.924 -47.516 49.386 1.00 37.86 325 THR C C 1
ATOM 8333 O O . THR C 1 325 ? -85.783 -48.441 50.190 1.00 39.57 325 THR C O 1
ATOM 8337 N N . TRP C 1 326 ? -85.613 -47.653 48.094 1.00 38.60 326 TRP C N 1
ATOM 8338 C CA . TRP C 1 326 ? -85.233 -48.928 47.508 1.00 37.33 326 TRP C CA 1
ATOM 8339 C C . TRP C 1 326 ? -83.817 -49.348 47.919 1.00 38.96 326 TRP C C 1
ATOM 8340 O O . TRP C 1 326 ? -83.488 -50.521 47.880 1.00 36.39 326 TRP C O 1
ATOM 8351 N N . GLY C 1 327 ? -82.953 -48.391 48.262 1.00 33.80 327 GLY C N 1
ATOM 8352 C CA . GLY C 1 327 ? -81.582 -48.722 48.702 1.00 30.35 327 GLY C CA 1
ATOM 8353 C C . GLY C 1 327 ? -80.668 -47.517 48.555 1.00 27.98 327 GLY C C 1
ATOM 8354 O O . GLY C 1 327 ? -81.135 -46.464 48.206 1.00 30.45 327 GLY C O 1
ATOM 8355 N N . ASP C 1 328 ? -79.403 -47.652 48.939 1.00 25.78 328 ASP C N 1
ATOM 8356 C CA . ASP C 1 328 ? -78.463 -46.560 48.790 1.00 24.87 328 ASP C CA 1
ATOM 8357 C C . ASP C 1 328 ? -78.261 -46.270 47.297 1.00 27.50 328 ASP C C 1
ATOM 8358 O O . ASP C 1 328 ? -78.240 -47.182 46.485 1.00 26.35 328 ASP C O 1
ATOM 8363 N N . LYS C 1 329 ? -77.980 -45.003 46.965 1.00 22.77 329 LYS C N 1
ATOM 8364 C CA . LYS C 1 329 ? -77.748 -44.630 45.583 1.00 23.32 329 LYS C CA 1
ATOM 8365 C C . LYS C 1 329 ? -76.340 -44.044 45.449 1.00 22.64 329 LYS C C 1
ATOM 8366 O O . LYS C 1 329 ? -75.915 -43.268 46.271 1.00 19.64 329 LYS C O 1
ATOM 8372 N N . LEU C 1 330 ? -75.653 -44.435 44.390 1.00 20.76 330 LEU C N 1
ATOM 8373 C CA . LEU C 1 330 ? -74.384 -43.797 44.005 1.00 21.61 330 LEU C CA 1
ATOM 8374 C C . LEU C 1 330 ? -74.733 -42.580 43.134 1.00 21.24 330 LEU C C 1
ATOM 8375 O O . LEU C 1 330 ? -74.837 -42.689 41.953 1.00 21.31 330 LEU C O 1
ATOM 8380 N N . GLU C 1 331 ? -74.976 -41.427 43.765 1.00 19.24 331 GLU C N 1
ATOM 8381 C CA . GLU C 1 331 ? -75.442 -40.249 43.072 1.00 20.46 331 GLU C CA 1
ATOM 8382 C C . GLU C 1 331 ? -74.295 -39.629 42.259 1.00 20.47 331 GLU C C 1
ATOM 8383 O O . GLU C 1 331 ? -73.153 -39.703 42.700 1.00 19.77 331 GLU C O 1
ATOM 8389 N N . LEU C 1 332 ? -74.604 -39.075 41.077 1.00 20.02 332 LEU C N 1
ATOM 8390 C CA . LEU C 1 332 ? -73.638 -38.324 40.286 1.00 21.24 332 LEU C CA 1
ATOM 8391 C C . LEU C 1 332 ? -74.334 -37.019 39.885 1.00 22.07 332 LEU C C 1
ATOM 8392 O O . LEU C 1 332 ? -75.316 -37.045 39.161 1.00 21.17 332 LEU C O 1
ATOM 8397 N N . ASP C 1 333 ? -73.856 -35.896 40.441 1.00 20.88 333 ASP C N 1
ATOM 8398 C CA . ASP C 1 333 ? -74.450 -34.581 40.152 1.00 21.78 333 ASP C CA 1
ATOM 8399 C C . ASP C 1 333 ? -73.480 -33.786 39.267 1.00 23.55 333 ASP C C 1
ATOM 8400 O O . ASP C 1 333 ? -72.335 -33.663 39.593 1.00 22.59 333 ASP C O 1
ATOM 8405 N N . THR C 1 334 ? -74.001 -33.180 38.201 1.00 23.87 334 THR C N 1
ATOM 8406 C CA . THR C 1 334 ? -73.187 -32.317 37.356 1.00 23.15 334 THR C CA 1
ATOM 8407 C C . THR C 1 334 ? -73.231 -30.910 37.943 1.00 22.56 334 THR C C 1
ATOM 8408 O O . THR C 1 334 ? -74.344 -30.348 38.090 1.00 22.53 334 THR C O 1
ATOM 8412 N N . ILE C 1 335 ? -72.047 -30.378 38.243 1.00 19.45 335 ILE C N 1
ATOM 8413 C CA . ILE C 1 335 ? -71.881 -29.133 39.007 1.00 21.53 335 ILE C CA 1
ATOM 8414 C C . ILE C 1 335 ? -71.517 -27.988 38.061 1.00 23.30 335 ILE C C 1
ATOM 8415 O O . ILE C 1 335 ? -71.976 -26.867 38.281 1.00 27.66 335 ILE C O 1
ATOM 8420 N N . LEU C 1 336 ? -70.611 -28.248 37.115 1.00 22.22 336 LEU C N 1
ATOM 8421 C CA . LEU C 1 336 ? -70.211 -27.271 36.066 1.00 24.75 336 LEU C CA 1
ATOM 8422 C C . LEU C 1 336 ? -70.367 -27.982 34.717 1.00 25.90 336 LEU C C 1
ATOM 8423 O O . LEU C 1 336 ? -69.941 -29.137 34.573 1.00 25.24 336 LEU C O 1
ATOM 8428 N N . GLU C 1 337 ? -71.024 -27.348 33.741 1.00 25.58 337 GLU C N 1
ATOM 8429 C CA . GLU C 1 337 ? -71.135 -27.928 32.420 1.00 24.50 337 GLU C CA 1
ATOM 8430 C C . GLU C 1 337 ? -70.823 -26.852 31.366 1.00 25.99 337 GLU C C 1
ATOM 8431 O O . GLU C 1 337 ? -71.292 -25.721 31.485 1.00 25.28 337 GLU C O 1
ATOM 8437 N N . HIS C 1 338 ? -69.959 -27.206 30.407 1.00 25.59 338 HIS C N 1
ATOM 8438 C CA . HIS C 1 338 ? -69.494 -26.332 29.329 1.00 26.94 338 HIS C CA 1
ATOM 8439 C C . HIS C 1 338 ? -68.929 -25.009 29.866 1.00 29.68 338 HIS C C 1
ATOM 8440 O O . HIS C 1 338 ? -69.233 -23.953 29.344 1.00 30.76 338 HIS C O 1
ATOM 8447 N N . GLY C 1 339 ? -68.099 -25.075 30.897 1.00 29.50 339 GLY C N 1
ATOM 8448 C CA . GLY C 1 339 ? -67.359 -23.938 31.383 1.00 27.65 339 GLY C CA 1
ATOM 8449 C C . GLY C 1 339 ? -66.066 -23.814 30.626 1.00 26.33 339 GLY C C 1
ATOM 8450 O O . GLY C 1 339 ? -65.894 -24.396 29.554 1.00 28.64 339 GLY C O 1
ATOM 8451 N N . GLU C 1 340 ? -65.115 -23.108 31.220 1.00 26.58 340 GLU C N 1
ATOM 8452 C CA . GLU C 1 340 ? -63.785 -23.045 30.674 1.00 30.45 340 GLU C CA 1
ATOM 8453 C C . GLU C 1 340 ? -63.026 -24.347 30.978 1.00 30.12 340 GLU C C 1
ATOM 8454 O O . GLU C 1 340 ? -63.061 -24.893 32.103 1.00 27.83 340 GLU C O 1
ATOM 8460 N N . ASN C 1 341 ? -62.292 -24.831 29.969 1.00 28.54 341 ASN C N 1
ATOM 8461 C CA . ASN C 1 341 ? -61.434 -25.993 30.088 1.00 28.86 341 ASN C CA 1
ATOM 8462 C C . ASN C 1 341 ? -60.088 -25.569 30.699 1.00 29.93 341 ASN C C 1
ATOM 8463 O O . ASN C 1 341 ? -59.296 -24.901 30.026 1.00 30.76 341 ASN C O 1
ATOM 8468 N N . LYS C 1 342 ? -59.885 -25.899 31.986 1.00 26.87 342 LYS C N 1
ATOM 8469 C CA . LYS C 1 342 ? -58.724 -25.532 32.786 1.00 28.18 342 LYS C CA 1
ATOM 8470 C C . LYS C 1 342 ? -58.747 -26.421 34.026 1.00 26.87 342 LYS C C 1
ATOM 8471 O O . LYS C 1 342 ? -59.722 -27.157 34.239 1.00 24.78 342 LYS C O 1
ATOM 8477 N N . VAL C 1 343 ? -57.720 -26.317 34.852 1.00 26.18 343 VAL C N 1
ATOM 8478 C CA . VAL C 1 343 ? -57.687 -27.031 36.137 1.00 26.34 343 VAL C CA 1
ATOM 8479 C C . VAL C 1 343 ? -58.512 -26.215 37.142 1.00 27.44 343 VAL C C 1
ATOM 8480 O O . VAL C 1 343 ? -58.212 -25.048 37.418 1.00 30.92 343 VAL C O 1
ATOM 8484 N N . HIS C 1 344 ? -59.655 -26.763 37.565 1.00 25.49 344 HIS C N 1
ATOM 8485 C CA . HIS C 1 344 ? -60.535 -26.104 38.526 1.00 26.06 344 HIS C CA 1
ATOM 8486 C C . HIS C 1 344 ? -60.208 -26.537 39.957 1.00 28.82 344 HIS C C 1
ATOM 8487 O O . HIS C 1 344 ? -59.804 -27.668 40.212 1.00 27.99 344 HIS C O 1
ATOM 8494 N N . LYS C 1 345 ? -60.409 -25.622 40.907 1.00 26.54 345 LYS C N 1
ATOM 8495 C CA . LYS C 1 345 ? -60.291 -25.942 42.303 1.00 28.44 345 LYS C CA 1
ATOM 8496 C C . LYS C 1 345 ? -61.688 -26.381 42.754 1.00 25.41 345 LYS C C 1
ATOM 8497 O O . LYS C 1 345 ? -62.697 -25.750 42.425 1.00 27.35 345 LYS C O 1
ATOM 8503 N N . VAL C 1 346 ? -61.739 -27.512 43.451 1.00 26.56 346 VAL C N 1
ATOM 8504 C CA . VAL C 1 346 ? -62.980 -28.078 43.913 1.00 24.66 346 VAL C CA 1
ATOM 8505 C C . VAL C 1 346 ? -62.788 -28.383 45.406 1.00 26.42 346 VAL C C 1
ATOM 8506 O O . VAL C 1 346 ? -61.812 -29.028 45.769 1.00 25.54 346 VAL C O 1
ATOM 8510 N N . GLU C 1 347 ? -63.708 -27.893 46.236 1.00 23.71 347 GLU C N 1
ATOM 8511 C CA . GLU C 1 347 ? -63.769 -28.157 47.677 1.00 24.56 347 GLU C CA 1
ATOM 8512 C C . GLU C 1 347 ? -65.133 -28.764 48.006 1.00 24.16 347 GLU C C 1
ATOM 8513 O O . GLU C 1 347 ? -66.168 -28.314 47.563 1.00 23.02 347 GLU C O 1
ATOM 8519 N N . VAL C 1 348 ? -65.103 -29.845 48.771 1.00 23.16 348 VAL C N 1
ATOM 8520 C CA . VAL C 1 348 ? -66.308 -30.407 49.348 1.00 23.67 348 VAL C CA 1
ATOM 8521 C C . VAL C 1 348 ? -66.198 -30.241 50.864 1.00 21.42 348 VAL C C 1
ATOM 8522 O O . VAL C 1 348 ? -65.160 -30.549 51.410 1.00 25.22 348 VAL C O 1
ATOM 8526 N N . ARG C 1 349 ? -67.264 -29.732 51.507 1.00 23.52 349 ARG C N 1
ATOM 8527 C CA . ARG C 1 349 ? -67.286 -29.573 52.968 1.00 24.90 349 ARG C CA 1
ATOM 8528 C C . ARG C 1 349 ? -68.646 -29.920 53.571 1.00 24.18 349 ARG C C 1
ATOM 8529 O O . ARG C 1 349 ? -69.683 -29.673 53.009 1.00 25.04 349 ARG C O 1
ATOM 8537 N N . LEU C 1 350 ? -68.604 -30.482 54.791 1.00 24.31 350 LEU C N 1
ATOM 8538 C CA . LEU C 1 350 ? -69.815 -30.804 55.513 1.00 26.53 350 LEU C CA 1
ATOM 8539 C C . LEU C 1 350 ? -70.384 -29.547 56.166 1.00 27.43 350 LEU C C 1
ATOM 8540 O O . LEU C 1 350 ? -69.662 -28.829 56.856 1.00 26.18 350 LEU C O 1
ATOM 8545 N N . THR C 1 351 ? -71.677 -29.334 55.933 1.00 26.60 351 THR C N 1
ATOM 8546 C CA . THR C 1 351 ? -72.429 -28.176 56.382 1.00 30.16 351 THR C CA 1
ATOM 8547 C C . THR C 1 351 ? -73.435 -28.562 57.483 1.00 32.40 351 THR C C 1
ATOM 8548 O O . THR C 1 351 ? -73.863 -27.699 58.258 1.00 31.20 351 THR C O 1
ATOM 8552 N N . GLU C 1 352 ? -73.913 -29.809 57.490 1.00 31.20 352 GLU C N 1
ATOM 8553 C CA . GLU C 1 352 ? -74.878 -30.262 58.521 1.00 33.92 352 GLU C CA 1
ATOM 8554 C C . GLU C 1 352 ? -74.512 -31.686 58.935 1.00 35.18 352 GLU C C 1
ATOM 8555 O O . GLU C 1 352 ? -74.187 -32.533 58.096 1.00 31.41 352 GLU C O 1
ATOM 8561 N N . THR C 1 353 ? -74.607 -31.940 60.241 1.00 34.13 353 THR C N 1
ATOM 8562 C CA . THR C 1 353 ? -74.448 -33.257 60.843 1.00 33.55 353 THR C CA 1
ATOM 8563 C C . THR C 1 353 ? -75.438 -33.386 62.004 1.00 35.57 353 THR C C 1
ATOM 8564 O O . THR C 1 353 ? -75.957 -32.379 62.462 1.00 32.75 353 THR C O 1
ATOM 8568 N N . HIS C 1 354 ? -75.694 -34.630 62.409 1.00 33.16 354 HIS C N 1
ATOM 8569 C CA . HIS C 1 354 ? -76.689 -34.984 63.410 1.00 35.92 354 HIS C CA 1
ATOM 8570 C C . HIS C 1 354 ? -76.042 -35.952 64.407 1.00 36.24 354 HIS C C 1
ATOM 8571 O O . HIS C 1 354 ? -75.207 -36.772 64.038 1.00 31.90 354 HIS C O 1
ATOM 8578 N N . GLU C 1 355 ? -76.438 -35.850 65.688 1.00 39.03 355 GLU C N 1
ATOM 8579 C CA . GLU C 1 355 ? -75.863 -36.657 66.767 1.00 42.67 355 GLU C CA 1
ATOM 8580 C C . GLU C 1 355 ? -76.036 -38.153 66.451 1.00 39.21 355 GLU C C 1
ATOM 8581 O O . GLU C 1 355 ? -75.175 -38.949 66.732 1.00 42.74 355 GLU C O 1
ATOM 8587 N N . ASN C 1 356 ? -77.152 -38.500 65.807 1.00 39.73 356 ASN C N 1
ATOM 8588 C CA . ASN C 1 356 ? -77.522 -39.894 65.476 1.00 40.31 356 ASN C CA 1
ATOM 8589 C C . ASN C 1 356 ? -77.328 -40.228 63.985 1.00 37.50 356 ASN C C 1
ATOM 8590 O O . ASN C 1 356 ? -78.067 -41.072 63.453 1.00 35.67 356 ASN C O 1
ATOM 8595 N N . ASP C 1 357 ? -76.357 -39.593 63.310 1.00 36.33 357 ASP C N 1
ATOM 8596 C CA . ASP C 1 357 ? -76.083 -39.918 61.897 1.00 34.32 357 ASP C CA 1
ATOM 8597 C C . ASP C 1 357 ? -75.766 -41.413 61.789 1.00 32.60 357 ASP C C 1
ATOM 8598 O O . ASP C 1 357 ? -74.927 -41.928 62.488 1.00 33.99 357 ASP C O 1
ATOM 8603 N N . ALA C 1 358 ? -76.476 -42.088 60.884 1.00 35.42 358 ALA C N 1
ATOM 8604 C CA . ALA C 1 358 ? -76.381 -43.533 60.664 1.00 33.33 358 ALA C CA 1
ATOM 8605 C C . ALA C 1 358 ? -75.053 -43.927 59.995 1.00 34.49 358 ALA C C 1
ATOM 8606 O O . ALA C 1 358 ? -74.528 -44.998 60.245 1.00 34.79 358 ALA C O 1
ATOM 8608 N N . VAL C 1 359 ? -74.516 -43.041 59.147 1.00 28.29 359 VAL C N 1
ATOM 8609 C CA . VAL C 1 359 ? -73.313 -43.312 58.384 1.00 30.36 359 VAL C CA 1
ATOM 8610 C C . VAL C 1 359 ? -72.569 -41.988 58.207 1.00 27.21 359 VAL C C 1
ATOM 8611 O O . VAL C 1 359 ? -73.158 -40.918 58.308 1.00 29.59 359 VAL C O 1
ATOM 8615 N N . PRO C 1 360 ? -71.268 -42.020 57.890 1.00 26.32 360 PRO C N 1
ATOM 8616 C CA . PRO C 1 360 ? -70.565 -40.808 57.480 1.00 26.30 360 PRO C CA 1
ATOM 8617 C C . PRO C 1 360 ? -71.005 -40.372 56.075 1.00 21.91 360 PRO C C 1
ATOM 8618 O O . PRO C 1 360 ? -71.629 -41.157 55.322 1.00 22.42 360 PRO C O 1
ATOM 8622 N N . PHE C 1 361 ? -70.637 -39.136 55.722 1.00 20.59 361 PHE C N 1
ATOM 8623 C CA . PHE C 1 361 ? -70.719 -38.713 54.320 1.00 20.54 361 PHE C CA 1
ATOM 8624 C C . PHE C 1 361 ? -69.666 -39.507 53.539 1.00 19.74 361 PHE C C 1
ATOM 8625 O O . PHE C 1 361 ? -68.554 -39.648 54.008 1.00 21.51 361 PHE C O 1
ATOM 8633 N N . TYR C 1 362 ? -70.031 -40.070 52.382 1.00 19.43 362 TYR C N 1
ATOM 8634 C CA . TYR C 1 362 ? -69.074 -40.793 51.550 1.00 19.53 362 TYR C CA 1
ATOM 8635 C C . TYR C 1 362 ? -68.891 -40.092 50.193 1.00 21.13 362 TYR C C 1
ATOM 8636 O O . TYR C 1 362 ? -69.768 -40.159 49.356 1.00 19.82 362 TYR C O 1
ATOM 8645 N N . LEU C 1 363 ? -67.749 -39.413 50.000 1.00 19.89 363 LEU C N 1
ATOM 8646 C CA . LEU C 1 363 ? -67.378 -38.834 48.693 1.00 19.67 363 LEU C CA 1
ATOM 8647 C C . LEU C 1 363 ? -66.645 -39.883 47.843 1.00 18.15 363 LEU C C 1
ATOM 8648 O O . LEU C 1 363 ? -65.573 -40.390 48.234 1.00 20.18 363 LEU C O 1
ATOM 8653 N N . VAL C 1 364 ? -67.257 -40.293 46.720 1.00 18.77 364 VAL C N 1
ATOM 8654 C CA . VAL C 1 364 ? -66.674 -41.399 45.893 1.00 19.33 364 VAL C CA 1
ATOM 8655 C C . VAL C 1 364 ? -65.609 -40.857 44.940 1.00 20.65 364 VAL C C 1
ATOM 8656 O O . VAL C 1 364 ? -64.469 -41.416 44.835 1.00 19.58 364 VAL C O 1
ATOM 8660 N N . SER C 1 365 ? -65.936 -39.763 44.246 1.00 19.30 365 SER C N 1
ATOM 8661 C CA . SER C 1 365 ? -65.050 -39.203 43.214 1.00 18.85 365 SER C CA 1
ATOM 8662 C C . SER C 1 365 ? -65.492 -37.787 42.861 1.00 19.32 365 SER C C 1
ATOM 8663 O O . SER C 1 365 ? -66.629 -37.380 43.135 1.00 17.99 365 SER C O 1
ATOM 8666 N N . VAL C 1 366 ? -64.579 -37.051 42.196 1.00 18.03 366 VAL C N 1
ATOM 8667 C CA . VAL C 1 366 ? -64.953 -35.873 41.397 1.00 18.47 366 VAL C CA 1
ATOM 8668 C C . VAL C 1 366 ? -64.458 -36.171 39.974 1.00 18.72 366 VAL C C 1
ATOM 8669 O O . VAL C 1 366 ? -63.315 -36.662 39.788 1.00 20.10 366 VAL C O 1
ATOM 8673 N N . ILE C 1 367 ? -65.319 -35.964 38.987 1.00 19.20 367 ILE C N 1
ATOM 8674 C CA . ILE C 1 367 ? -65.011 -36.293 37.607 1.00 19.33 367 ILE C CA 1
ATOM 8675 C C . ILE C 1 367 ? -64.810 -34.988 36.840 1.00 20.20 367 ILE C C 1
ATOM 8676 O O . ILE C 1 367 ? -65.721 -34.112 36.860 1.00 19.34 367 ILE C O 1
ATOM 8681 N N . GLY C 1 368 ? -63.642 -34.888 36.175 1.00 18.70 368 GLY C N 1
ATOM 8682 C CA . GLY C 1 368 ? -63.399 -33.776 35.211 1.00 21.12 368 GLY C CA 1
ATOM 8683 C C . GLY C 1 368 ? -63.494 -34.277 33.792 1.00 19.95 368 GLY C C 1
ATOM 8684 O O . GLY C 1 368 ? -62.924 -35.321 33.470 1.00 22.57 368 GLY C O 1
ATOM 8685 N N . SER C 1 369 ? -64.229 -33.542 32.930 1.00 20.35 369 SER C N 1
ATOM 8686 C CA . SER C 1 369 ? -64.449 -34.016 31.568 1.00 19.89 369 SER C CA 1
ATOM 8687 C C . SER C 1 369 ? -64.215 -32.881 30.575 1.00 22.57 369 SER C C 1
ATOM 8688 O O . SER C 1 369 ? -64.441 -31.718 30.879 1.00 21.36 369 SER C O 1
ATOM 8691 N N . SER C 1 370 ? -63.834 -33.278 29.369 1.00 23.99 370 SER C N 1
ATOM 8692 C CA . SER C 1 370 ? -63.755 -32.376 28.236 1.00 25.99 370 SER C CA 1
ATOM 8693 C C . SER C 1 370 ? -63.816 -33.198 26.942 1.00 26.03 370 SER C C 1
ATOM 8694 O O . SER C 1 370 ? -63.857 -34.436 26.963 1.00 28.04 370 SER C O 1
ATOM 8697 N N . GLU C 1 371 ? -63.842 -32.502 25.800 1.00 30.75 371 GLU C N 1
ATOM 8698 C CA . GLU C 1 371 ? -63.909 -33.190 24.533 1.00 33.38 371 GLU C CA 1
ATOM 8699 C C . GLU C 1 371 ? -62.551 -33.822 24.239 1.00 34.28 371 GLU C C 1
ATOM 8700 O O . GLU C 1 371 ? -61.553 -33.458 24.815 1.00 36.74 371 GLU C O 1
ATOM 8706 N N . LYS C 1 372 ? -62.599 -34.787 23.332 1.00 44.22 372 LYS C N 1
ATOM 8707 C CA . LYS C 1 372 ? -61.483 -35.232 22.513 1.00 47.69 372 LYS C CA 1
ATOM 8708 C C . LYS C 1 372 ? -61.808 -34.743 21.088 1.00 45.39 372 LYS C C 1
ATOM 8709 O O . LYS C 1 372 ? -62.937 -34.923 20.594 1.00 39.86 372 LYS C O 1
ATOM 8715 N N . ALA C 1 373 ? -60.865 -34.035 20.464 1.00 47.83 373 ALA C N 1
ATOM 8716 C CA . ALA C 1 373 ? -61.074 -33.498 19.116 1.00 51.57 373 ALA C CA 1
ATOM 8717 C C . ALA C 1 373 ? -61.303 -34.650 18.119 1.00 53.01 373 ALA C C 1
ATOM 8718 O O . ALA C 1 373 ? -60.714 -35.742 18.257 1.00 52.50 373 ALA C O 1
ATOM 8719 N N . HIS C 1 374 ? -62.181 -34.410 17.133 1.00 53.94 374 HIS C N 1
ATOM 8720 C CA . HIS C 1 374 ? -62.600 -35.428 16.170 1.00 53.00 374 HIS C CA 1
ATOM 8721 C C . HIS C 1 374 ? -61.434 -35.843 15.250 1.00 58.07 374 HIS C C 1
ATOM 8722 O O . HIS C 1 374 ? -60.728 -35.014 14.695 1.00 54.16 374 HIS C O 1
ATOM 8729 N N . TYR D 1 3 ? -91.738 -40.023 6.331 1.00 105.11 3 TYR D N 1
ATOM 8730 C CA . TYR D 1 3 ? -92.349 -40.784 7.471 1.00 106.83 3 TYR D CA 1
ATOM 8731 C C . TYR D 1 3 ? -93.706 -41.362 7.053 1.00 103.34 3 TYR D C 1
ATOM 8732 O O . TYR D 1 3 ? -94.465 -40.715 6.324 1.00 106.96 3 TYR D O 1
ATOM 8741 N N . GLN D 1 4 ? -94.011 -42.571 7.538 1.00 93.76 4 GLN D N 1
ATOM 8742 C CA . GLN D 1 4 ? -95.330 -43.159 7.350 1.00 89.08 4 GLN D CA 1
ATOM 8743 C C . GLN D 1 4 ? -95.714 -43.975 8.584 1.00 80.03 4 GLN D C 1
ATOM 8744 O O . GLN D 1 4 ? -95.046 -44.939 8.940 1.00 74.76 4 GLN D O 1
ATOM 8750 N N . ILE D 1 5 ? -96.831 -43.564 9.193 1.00 68.35 5 ILE D N 1
ATOM 8751 C CA . ILE D 1 5 ? -97.402 -44.166 10.388 1.00 60.44 5 ILE D CA 1
ATOM 8752 C C . ILE D 1 5 ? -97.989 -45.537 10.049 1.00 53.45 5 ILE D C 1
ATOM 8753 O O . ILE D 1 5 ? -98.540 -45.717 8.980 1.00 58.88 5 ILE D O 1
ATOM 8758 N N . LYS D 1 6 ? -97.925 -46.461 11.014 1.00 53.58 6 LYS D N 1
ATOM 8759 C CA . LYS D 1 6 ? -98.558 -47.769 10.918 1.00 57.44 6 LYS D CA 1
ATOM 8760 C C . LYS D 1 6 ? -99.908 -47.746 11.644 1.00 54.68 6 LYS D C 1
ATOM 8761 O O . LYS D 1 6 ? -100.060 -48.325 12.721 1.00 59.77 6 LYS D O 1
ATOM 8767 N N . TYR D 1 7 ? -100.911 -47.169 10.972 1.00 58.08 7 TYR D N 1
ATOM 8768 C CA . TYR D 1 7 ? -102.225 -46.825 11.545 1.00 51.66 7 TYR D CA 1
ATOM 8769 C C . TYR D 1 7 ? -102.892 -48.009 12.242 1.00 52.31 7 TYR D C 1
ATOM 8770 O O . TYR D 1 7 ? -103.635 -47.826 13.221 1.00 56.59 7 TYR D O 1
ATOM 8779 N N . GLU D 1 8 ? -102.630 -49.226 11.760 1.00 56.55 8 GLU D N 1
ATOM 8780 C CA . GLU D 1 8 ? -103.250 -50.419 12.348 1.00 54.55 8 GLU D CA 1
ATOM 8781 C C . GLU D 1 8 ? -102.784 -50.635 13.798 1.00 54.10 8 GLU D C 1
ATOM 8782 O O . GLU D 1 8 ? -103.502 -51.223 14.596 1.00 49.92 8 GLU D O 1
ATOM 8788 N N . ASN D 1 9 ? -101.566 -50.197 14.139 1.00 60.88 9 ASN D N 1
ATOM 8789 C CA . ASN D 1 9 ? -101.032 -50.423 15.499 1.00 63.40 9 ASN D CA 1
ATOM 8790 C C . ASN D 1 9 ? -101.724 -49.494 16.514 1.00 63.83 9 ASN D C 1
ATOM 8791 O O . ASN D 1 9 ? -101.649 -49.765 17.722 1.00 59.97 9 ASN D O 1
ATOM 8796 N N . GLY D 1 10 ? -102.373 -48.426 16.014 1.00 66.22 10 GLY D N 1
ATOM 8797 C CA . GLY D 1 10 ? -103.204 -47.464 16.791 1.00 64.39 10 GLY D CA 1
ATOM 8798 C C . GLY D 1 10 ? -104.292 -48.123 17.631 1.00 60.12 10 GLY D C 1
ATOM 8799 O O . GLY D 1 10 ? -104.686 -47.597 18.654 1.00 55.91 10 GLY D O 1
ATOM 8800 N N . ILE D 1 11 ? -104.777 -49.292 17.214 1.00 56.29 11 ILE D N 1
ATOM 8801 C CA . ILE D 1 11 ? -105.879 -49.923 17.889 1.00 54.62 11 ILE D CA 1
ATOM 8802 C C . ILE D 1 11 ? -105.358 -50.680 19.111 1.00 58.24 11 ILE D C 1
ATOM 8803 O O . ILE D 1 11 ? -104.836 -51.770 18.970 1.00 65.13 11 ILE D O 1
ATOM 8808 N N . ALA D 1 12 ? -105.533 -50.100 20.307 1.00 52.37 12 ALA D N 1
ATOM 8809 C CA . ALA D 1 12 ? -105.066 -50.712 21.565 1.00 52.40 12 ALA D CA 1
ATOM 8810 C C . ALA D 1 12 ? -106.114 -51.688 22.114 1.00 52.05 12 ALA D C 1
ATOM 8811 O O . ALA D 1 12 ? -105.799 -52.627 22.858 1.00 48.64 12 ALA D O 1
ATOM 8813 N N . ASN D 1 13 ? -107.385 -51.412 21.789 1.00 58.39 13 ASN D N 1
ATOM 8814 C CA . ASN D 1 13 ? -108.513 -52.305 22.038 1.00 57.19 13 ASN D CA 1
ATOM 8815 C C . ASN D 1 13 ? -109.526 -52.072 20.909 1.00 63.60 13 ASN D C 1
ATOM 8816 O O . ASN D 1 13 ? -109.612 -50.955 20.356 1.00 55.48 13 ASN D O 1
ATOM 8821 N N . ARG D 1 14 ? -110.220 -53.147 20.514 1.00 69.60 14 ARG D N 1
ATOM 8822 C CA . ARG D 1 14 ? -111.366 -53.077 19.597 1.00 71.79 14 ARG D CA 1
ATOM 8823 C C . ARG D 1 14 ? -112.652 -53.090 20.437 1.00 69.59 14 ARG D C 1
ATOM 8824 O O . ARG D 1 14 ? -113.624 -52.403 20.107 1.00 71.02 14 ARG D O 1
ATOM 8832 N N . GLY D 1 15 ? -112.642 -53.889 21.515 1.00 68.72 15 GLY D N 1
ATOM 8833 C CA . GLY D 1 15 ? -113.734 -53.989 22.484 1.00 74.62 15 GLY D CA 1
ATOM 8834 C C . GLY D 1 15 ? -115.020 -54.510 21.857 1.00 82.10 15 GLY D C 1
ATOM 8835 O O . GLY D 1 15 ? -115.011 -55.528 21.151 1.00 83.39 15 GLY D O 1
ATOM 8836 N N . CYS D 1 16 ? -116.129 -53.806 22.130 1.00 78.85 16 CYS D N 1
ATOM 8837 C CA . CYS D 1 16 ? -117.443 -54.065 21.516 1.00 74.31 16 CYS D CA 1
ATOM 8838 C C . CYS D 1 16 ? -117.936 -52.801 20.806 1.00 67.62 16 CYS D C 1
ATOM 8839 O O . CYS D 1 16 ? -118.187 -51.793 21.455 1.00 73.48 16 CYS D O 1
ATOM 8842 N N . LEU D 1 17 ? -118.085 -52.866 19.483 1.00 66.06 17 LEU D N 1
ATOM 8843 C CA . LEU D 1 17 ? -118.358 -51.680 18.654 1.00 68.63 17 LEU D CA 1
ATOM 8844 C C . LEU D 1 17 ? -119.866 -51.402 18.479 1.00 65.25 17 LEU D C 1
ATOM 8845 O O . LEU D 1 17 ? -120.252 -50.760 17.491 1.00 65.27 17 LEU D O 1
ATOM 8850 N N . TYR D 1 18 ? -120.707 -51.852 19.420 1.00 60.33 18 TYR D N 1
ATOM 8851 C CA . TYR D 1 18 ? -122.173 -51.647 19.369 1.00 64.31 18 TYR D CA 1
ATOM 8852 C C . TYR D 1 18 ? -122.495 -50.149 19.227 1.00 62.03 18 TYR D C 1
ATOM 8853 O O . TYR D 1 18 ? -122.723 -49.626 18.103 1.00 48.12 18 TYR D O 1
ATOM 8862 N N . ARG D 1 19 ? -122.413 -49.451 20.372 1.00 58.85 19 ARG D N 1
ATOM 8863 C CA . ARG D 1 19 ? -122.947 -48.116 20.559 1.00 53.00 19 ARG D CA 1
ATOM 8864 C C . ARG D 1 19 ? -122.405 -47.193 19.466 1.00 53.94 19 ARG D C 1
ATOM 8865 O O . ARG D 1 19 ? -123.125 -46.319 18.988 1.00 67.50 19 ARG D O 1
ATOM 8873 N N . LEU D 1 20 ? -121.144 -47.398 19.066 1.00 55.62 20 LEU D N 1
ATOM 8874 C CA . LEU D 1 20 ? -120.486 -46.525 18.083 1.00 58.53 20 LEU D CA 1
ATOM 8875 C C . LEU D 1 20 ? -121.050 -46.736 16.663 1.00 62.94 20 LEU D C 1
ATOM 8876 O O . LEU D 1 20 ? -121.043 -45.805 15.839 1.00 55.43 20 LEU D O 1
ATOM 8881 N N . LYS D 1 21 ? -121.507 -47.959 16.362 1.00 69.16 21 LYS D N 1
ATOM 8882 C CA . LYS D 1 21 ? -122.139 -48.282 15.075 1.00 72.75 21 LYS D CA 1
ATOM 8883 C C . LYS D 1 21 ? -123.553 -47.693 15.062 1.00 70.47 21 LYS D C 1
ATOM 8884 O O . LYS D 1 21 ? -123.923 -46.948 14.127 1.00 57.94 21 LYS D O 1
ATOM 8890 N N . LYS D 1 22 ? -124.308 -48.066 16.108 1.00 70.00 22 LYS D N 1
ATOM 8891 C CA . LYS D 1 22 ? -125.636 -47.543 16.462 1.00 73.78 22 LYS D CA 1
ATOM 8892 C C . LYS D 1 22 ? -125.719 -46.031 16.191 1.00 76.01 22 LYS D C 1
ATOM 8893 O O . LYS D 1 22 ? -126.728 -45.549 15.669 1.00 78.44 22 LYS D O 1
ATOM 8899 N N . VAL D 1 23 ? -124.652 -45.299 16.541 1.00 66.04 23 VAL D N 1
ATOM 8900 C CA . VAL D 1 23 ? -124.597 -43.845 16.417 1.00 70.13 23 VAL D CA 1
ATOM 8901 C C . VAL D 1 23 ? -124.373 -43.455 14.955 1.00 70.98 23 VAL D C 1
ATOM 8902 O O . VAL D 1 23 ? -124.980 -42.499 14.472 1.00 72.75 23 VAL D O 1
ATOM 8914 N N . ASP D 1 25 ? -125.381 -45.169 12.511 1.00 60.30 25 ASP D N 1
ATOM 8915 C CA . ASP D 1 25 ? -126.688 -45.451 11.928 1.00 70.92 25 ASP D CA 1
ATOM 8916 C C . ASP D 1 25 ? -127.596 -44.215 12.059 1.00 77.29 25 ASP D C 1
ATOM 8917 O O . ASP D 1 25 ? -128.109 -43.675 11.062 1.00 69.61 25 ASP D O 1
ATOM 8922 N N . ARG D 1 26 ? -127.782 -43.772 13.309 1.00 82.52 26 ARG D N 1
ATOM 8923 C CA . ARG D 1 26 ? -128.647 -42.649 13.642 1.00 71.70 26 ARG D CA 1
ATOM 8924 C C . ARG D 1 26 ? -128.202 -41.420 12.835 1.00 72.20 26 ARG D C 1
ATOM 8925 O O . ARG D 1 26 ? -129.018 -40.560 12.542 1.00 82.51 26 ARG D O 1
ATOM 8933 N N . ALA D 1 27 ? -126.921 -41.369 12.451 1.00 66.54 27 ALA D N 1
ATOM 8934 C CA . ALA D 1 27 ? -126.347 -40.306 11.608 1.00 67.18 27 ALA D CA 1
ATOM 8935 C C . ALA D 1 27 ? -126.698 -40.502 10.123 1.00 79.14 27 ALA D C 1
ATOM 8936 O O . ALA D 1 27 ? -126.712 -39.520 9.351 1.00 77.05 27 ALA D O 1
ATOM 8938 N N . LYS D 1 28 ? -126.904 -41.762 9.705 1.00 86.33 28 LYS D N 1
ATOM 8939 C CA . LYS D 1 28 ? -127.485 -42.074 8.384 1.00 88.97 28 LYS D CA 1
ATOM 8940 C C . LYS D 1 28 ? -128.961 -41.658 8.401 1.00 85.08 28 LYS D C 1
ATOM 8941 O O . LYS D 1 28 ? -129.379 -40.833 7.579 1.00 76.62 28 LYS D O 1
ATOM 8947 N N . ALA D 1 29 ? -129.708 -42.208 9.375 1.00 82.63 29 ALA D N 1
ATOM 8948 C CA . ALA D 1 29 ? -131.138 -41.920 9.627 1.00 83.83 29 ALA D CA 1
ATOM 8949 C C . ALA D 1 29 ? -131.389 -40.404 9.739 1.00 85.96 29 ALA D C 1
ATOM 8950 O O . ALA D 1 29 ? -132.545 -39.962 9.678 1.00 91.94 29 ALA D O 1
ATOM 8952 N N . GLY D 1 30 ? -130.306 -39.634 9.938 1.00 83.42 30 GLY D N 1
ATOM 8953 C CA . GLY D 1 30 ? -130.245 -38.180 9.725 1.00 82.38 30 GLY D CA 1
ATOM 8954 C C . GLY D 1 30 ? -130.357 -37.382 11.018 1.00 78.66 30 GLY D C 1
ATOM 8955 O O . GLY D 1 30 ? -130.431 -36.154 10.977 1.00 74.14 30 GLY D O 1
ATOM 8956 N N . GLU D 1 31 ? -130.335 -38.083 12.160 1.00 72.58 31 GLU D N 1
ATOM 8957 C CA . GLU D 1 31 ? -130.599 -37.506 13.479 1.00 71.33 31 GLU D CA 1
ATOM 8958 C C . GLU D 1 31 ? -129.638 -36.343 13.793 1.00 71.21 31 GLU D C 1
ATOM 8959 O O . GLU D 1 31 ? -128.595 -36.138 13.137 1.00 66.44 31 GLU D O 1
ATOM 8965 N N . ALA D 1 32 ? -130.051 -35.542 14.785 1.00 65.86 32 ALA D N 1
ATOM 8966 C CA . ALA D 1 32 ? -129.212 -34.535 15.415 1.00 63.40 32 ALA D CA 1
ATOM 8967 C C . ALA D 1 32 ? -128.441 -35.215 16.555 1.00 57.27 32 ALA D C 1
ATOM 8968 O O . ALA D 1 32 ? -129.042 -35.914 17.401 1.00 52.73 32 ALA D O 1
ATOM 8970 N N . LEU D 1 33 ? -127.112 -35.030 16.560 1.00 59.78 33 LEU D N 1
ATOM 8971 C CA . LEU D 1 33 ? -126.181 -35.830 17.396 1.00 60.36 33 LEU D CA 1
ATOM 8972 C C . LEU D 1 33 ? -125.122 -34.925 18.045 1.00 48.09 33 LEU D C 1
ATOM 8973 O O . LEU D 1 33 ? -124.700 -33.933 17.465 1.00 45.69 33 LEU D O 1
ATOM 8978 N N . ASN D 1 34 ? -124.692 -35.316 19.249 1.00 48.49 34 ASN D N 1
ATOM 8979 C CA . ASN D 1 34 ? -123.750 -34.517 20.095 1.00 48.63 34 ASN D CA 1
ATOM 8980 C C . ASN D 1 34 ? -122.403 -35.243 20.328 1.00 38.33 34 ASN D C 1
ATOM 8981 O O . ASN D 1 34 ? -122.335 -36.274 20.998 1.00 41.96 34 ASN D O 1
ATOM 8986 N N . ILE D 1 35 ? -121.346 -34.586 19.837 1.00 41.93 35 ILE D N 1
ATOM 8987 C CA . ILE D 1 35 ? -119.970 -35.095 19.712 1.00 44.59 35 ILE D CA 1
ATOM 8988 C C . ILE D 1 35 ? -119.092 -34.492 20.837 1.00 42.22 35 ILE D C 1
ATOM 8989 O O . ILE D 1 35 ? -118.603 -33.350 20.709 1.00 49.27 35 ILE D O 1
ATOM 8994 N N . ALA D 1 36 ? -118.879 -35.273 21.906 1.00 47.54 36 ALA D N 1
ATOM 8995 C CA . ALA D 1 36 ? -118.224 -34.822 23.172 1.00 49.88 36 ALA D CA 1
ATOM 8996 C C . ALA D 1 36 ? -116.728 -35.196 23.190 1.00 51.84 36 ALA D C 1
ATOM 8997 O O . ALA D 1 36 ? -116.260 -35.999 22.401 1.00 47.54 36 ALA D O 1
ATOM 8999 N N . PHE D 1 37 ? -115.992 -34.613 24.143 1.00 47.81 37 PHE D N 1
ATOM 9000 C CA . PHE D 1 37 ? -114.554 -34.879 24.364 1.00 43.94 37 PHE D CA 1
ATOM 9001 C C . PHE D 1 37 ? -114.223 -34.427 25.790 1.00 48.34 37 PHE D C 1
ATOM 9002 O O . PHE D 1 37 ? -114.334 -33.205 26.029 1.00 51.65 37 PHE D O 1
ATOM 9010 N N . LEU D 1 38 ? -113.878 -35.379 26.687 1.00 41.58 38 LEU D N 1
ATOM 9011 C CA . LEU D 1 38 ? -113.476 -35.138 28.109 1.00 39.05 38 LEU D CA 1
ATOM 9012 C C . LEU D 1 38 ? -111.988 -35.482 28.352 1.00 44.49 38 LEU D C 1
ATOM 9013 O O . LEU D 1 38 ? -111.645 -36.665 28.514 1.00 42.21 38 LEU D O 1
ATOM 9018 N N . GLY D 1 39 ? -111.118 -34.463 28.425 1.00 40.64 39 GLY D N 1
ATOM 9019 C CA . GLY D 1 39 ? -109.680 -34.694 28.664 1.00 42.67 39 GLY D CA 1
ATOM 9020 C C . GLY D 1 39 ? -108.982 -33.511 29.316 1.00 44.86 39 GLY D C 1
ATOM 9021 O O . GLY D 1 39 ? -109.647 -32.690 29.935 1.00 31.43 39 GLY D O 1
ATOM 9022 N N . GLY D 1 40 ? -107.636 -33.470 29.183 1.00 40.26 40 GLY D N 1
ATOM 9023 C CA . GLY D 1 40 ? -106.760 -32.378 29.602 1.00 36.93 40 GLY D CA 1
ATOM 9024 C C . GLY D 1 40 ? -106.508 -31.393 28.491 1.00 35.98 40 GLY D C 1
ATOM 9025 O O . GLY D 1 40 ? -107.365 -31.167 27.665 1.00 36.48 40 GLY D O 1
ATOM 9026 N N . SER D 1 41 ? -105.332 -30.757 28.490 1.00 32.75 41 SER D N 1
ATOM 9027 C CA . SER D 1 41 ? -105.076 -29.576 27.646 1.00 36.53 41 SER D CA 1
ATOM 9028 C C . SER D 1 41 ? -105.008 -29.941 26.154 1.00 38.68 41 SER D C 1
ATOM 9029 O O . SER D 1 41 ? -105.253 -29.082 25.287 1.00 33.33 41 SER D O 1
ATOM 9032 N N . ILE D 1 42 ? -104.621 -31.186 25.853 1.00 36.63 42 ILE D N 1
ATOM 9033 C CA . ILE D 1 42 ? -104.554 -31.634 24.444 1.00 42.35 42 ILE D CA 1
ATOM 9034 C C . ILE D 1 42 ? -105.970 -31.601 23.830 1.00 42.86 42 ILE D C 1
ATOM 9035 O O . ILE D 1 42 ? -106.140 -31.100 22.724 1.00 40.73 42 ILE D O 1
ATOM 9040 N N . THR D 1 43 ? -106.955 -32.096 24.587 1.00 38.37 43 THR D N 1
ATOM 9041 C CA . THR D 1 43 ? -108.396 -32.034 24.244 1.00 41.99 43 THR D CA 1
ATOM 9042 C C . THR D 1 43 ? -108.841 -30.564 24.157 1.00 43.64 43 THR D C 1
ATOM 9043 O O . THR D 1 43 ? -109.310 -30.086 23.101 1.00 36.76 43 THR D O 1
ATOM 9047 N N . GLN D 1 44 ? -108.609 -29.805 25.236 1.00 40.22 44 GLN D N 1
ATOM 9048 C CA . GLN D 1 44 ? -108.935 -28.408 25.225 1.00 41.71 44 GLN D CA 1
ATOM 9049 C C . GLN D 1 44 ? -108.425 -27.781 23.924 1.00 47.71 44 GLN D C 1
ATOM 9050 O O . GLN D 1 44 ? -109.164 -27.001 23.334 1.00 39.46 44 GLN D O 1
ATOM 9056 N N . GLY D 1 45 ? -107.173 -28.088 23.521 1.00 48.36 45 GLY D N 1
ATOM 9057 C CA . GLY D 1 45 ? -106.625 -27.764 22.165 1.00 41.72 45 GLY D CA 1
ATOM 9058 C C . GLY D 1 45 ? -105.197 -27.224 22.121 1.00 42.56 45 GLY D C 1
ATOM 9059 O O . GLY D 1 45 ? -104.769 -26.751 21.076 1.00 40.52 45 GLY D O 1
ATOM 9060 N N . SER D 1 46 ? -104.457 -27.235 23.239 1.00 41.47 46 SER D N 1
ATOM 9061 C CA . SER D 1 46 ? -103.052 -26.771 23.275 1.00 40.53 46 SER D CA 1
ATOM 9062 C C . SER D 1 46 ? -102.225 -27.692 22.384 1.00 33.65 46 SER D C 1
ATOM 9063 O O . SER D 1 46 ? -102.522 -28.864 22.407 1.00 35.68 46 SER D O 1
ATOM 9066 N N . LEU D 1 47 ? -101.282 -27.185 21.573 1.00 33.78 47 LEU D N 1
ATOM 9067 C CA . LEU D 1 47 ? -101.050 -25.794 21.224 1.00 39.48 47 LEU D CA 1
ATOM 9068 C C . LEU D 1 47 ? -101.324 -25.522 19.734 1.00 39.90 47 LEU D C 1
ATOM 9069 O O . LEU D 1 47 ? -100.493 -24.903 19.055 1.00 42.40 47 LEU D O 1
ATOM 9074 N N . SER D 1 48 ? -102.493 -25.925 19.240 1.00 44.25 48 SER D N 1
ATOM 9075 C CA . SER D 1 48 ? -103.024 -25.443 17.928 1.00 47.80 48 SER D CA 1
ATOM 9076 C C . SER D 1 48 ? -103.053 -23.906 17.863 1.00 54.81 48 SER D C 1
ATOM 9077 O O . SER D 1 48 ? -103.116 -23.231 18.877 1.00 57.16 48 SER D O 1
ATOM 9080 N N . SER D 1 49 ? -103.019 -23.362 16.637 1.00 52.94 49 SER D N 1
ATOM 9081 C CA . SER D 1 49 ? -102.914 -21.930 16.390 1.00 51.57 49 SER D CA 1
ATOM 9082 C C . SER D 1 49 ? -104.304 -21.276 16.375 1.00 52.14 49 SER D C 1
ATOM 9083 O O . SER D 1 49 ? -104.412 -20.077 16.580 1.00 52.24 49 SER D O 1
ATOM 9086 N N . LYS D 1 50 ? -105.327 -22.088 16.105 1.00 53.22 50 LYS D N 1
ATOM 9087 C CA . LYS D 1 50 ? -106.738 -21.728 16.116 1.00 60.12 50 LYS D CA 1
ATOM 9088 C C . LYS D 1 50 ? -107.504 -22.921 16.671 1.00 51.32 50 LYS D C 1
ATOM 9089 O O . LYS D 1 50 ? -107.019 -24.036 16.531 1.00 50.27 50 LYS D O 1
ATOM 9095 N N . PRO D 1 51 ? -108.694 -22.741 17.298 1.00 49.85 51 PRO D N 1
ATOM 9096 C CA . PRO D 1 51 ? -109.418 -23.845 17.941 1.00 49.21 51 PRO D CA 1
ATOM 9097 C C . PRO D 1 51 ? -110.002 -24.923 17.018 1.00 52.10 51 PRO D C 1
ATOM 9098 O O . PRO D 1 51 ? -110.355 -26.010 17.485 1.00 60.72 51 PRO D O 1
ATOM 9102 N N . GLU D 1 52 ? -110.120 -24.612 15.727 1.00 59.08 52 GLU D N 1
ATOM 9103 C CA . GLU D 1 52 ? -110.682 -25.548 14.761 1.00 64.78 52 GLU D CA 1
ATOM 9104 C C . GLU D 1 52 ? -109.601 -26.544 14.302 1.00 64.84 52 GLU D C 1
ATOM 9105 O O . GLU D 1 52 ? -109.940 -27.580 13.714 1.00 58.06 52 GLU D O 1
ATOM 9111 N N . LEU D 1 53 ? -108.322 -26.217 14.567 1.00 63.00 53 LEU D N 1
ATOM 9112 C CA . LEU D 1 53 ? -107.150 -27.018 14.143 1.00 56.19 53 LEU D CA 1
ATOM 9113 C C . LEU D 1 53 ? -106.713 -28.022 15.223 1.00 58.35 53 LEU D C 1
ATOM 9114 O O . LEU D 1 53 ? -105.774 -28.790 14.988 1.00 59.90 53 LEU D O 1
ATOM 9119 N N A CYS D 1 54 ? -107.363 -27.998 16.394 0.50 52.87 54 CYS D N 1
ATOM 9120 N N B CYS D 1 54 ? -107.392 -28.020 16.382 0.50 50.37 54 CYS D N 1
ATOM 9121 C CA A CYS D 1 54 ? -107.133 -28.996 17.428 0.50 52.67 54 CYS D CA 1
ATOM 9122 C CA B CYS D 1 54 ? -107.162 -28.987 17.461 0.50 49.02 54 CYS D CA 1
ATOM 9123 C C A CYS D 1 54 ? -107.684 -30.347 16.972 0.50 55.14 54 CYS D C 1
ATOM 9124 C C B CYS D 1 54 ? -107.774 -30.337 17.073 0.50 53.06 54 CYS D C 1
ATOM 9125 O O A CYS D 1 54 ? -108.557 -30.388 16.108 0.50 58.33 54 CYS D O 1
ATOM 9126 O O B CYS D 1 54 ? -108.768 -30.374 16.353 0.50 55.26 54 CYS D O 1
ATOM 9131 N N . TYR D 1 55 ? -107.188 -31.431 17.583 1.00 53.74 55 TYR D N 1
ATOM 9132 C CA . TYR D 1 55 ? -107.560 -32.806 17.180 1.00 51.63 55 TYR D CA 1
ATOM 9133 C C . TYR D 1 55 ? -109.070 -33.009 17.340 1.00 56.99 55 TYR D C 1
ATOM 9134 O O . TYR D 1 55 ? -109.700 -33.618 16.479 1.00 52.80 55 TYR D O 1
ATOM 9143 N N . ALA D 1 56 ? -109.638 -32.515 18.446 1.00 50.52 56 ALA D N 1
ATOM 9144 C CA . ALA D 1 56 ? -111.034 -32.764 18.773 1.00 49.39 56 ALA D CA 1
ATOM 9145 C C . ALA D 1 56 ? -111.957 -32.195 17.681 1.00 46.95 56 ALA D C 1
ATOM 9146 O O . ALA D 1 56 ? -112.983 -32.814 17.383 1.00 52.56 56 ALA D O 1
ATOM 9148 N N . TYR D 1 57 ? -111.594 -31.050 17.090 1.00 46.31 57 TYR D N 1
ATOM 9149 C CA . TYR D 1 57 ? -112.437 -30.444 16.064 1.00 53.79 57 TYR D CA 1
ATOM 9150 C C . TYR D 1 57 ? -112.341 -31.327 14.812 1.00 60.24 57 TYR D C 1
ATOM 9151 O O . TYR D 1 57 ? -113.340 -31.955 14.423 1.00 58.35 57 TYR D O 1
ATOM 9160 N N . HIS D 1 58 ? -111.122 -31.448 14.264 1.00 55.62 58 HIS D N 1
ATOM 9161 C CA . HIS D 1 58 ? -110.821 -32.351 13.132 1.00 50.79 58 HIS D CA 1
ATOM 9162 C C . HIS D 1 58 ? -111.744 -33.579 13.164 1.00 45.50 58 HIS D C 1
ATOM 9163 O O . HIS D 1 58 ? -112.296 -33.941 12.119 1.00 49.19 58 HIS D O 1
ATOM 9170 N N . VAL D 1 59 ? -111.924 -34.185 14.349 1.00 43.32 59 VAL D N 1
ATOM 9171 C CA . VAL D 1 59 ? -112.772 -35.369 14.574 1.00 45.11 59 VAL D CA 1
ATOM 9172 C C . VAL D 1 59 ? -114.259 -35.008 14.466 1.00 57.11 59 VAL D C 1
ATOM 9173 O O . VAL D 1 59 ? -115.091 -35.862 14.097 1.00 56.04 59 VAL D O 1
ATOM 9177 N N . TYR D 1 60 ? -114.600 -33.800 14.929 1.00 58.26 60 TYR D N 1
ATOM 9178 C CA . TYR D 1 60 ? -115.937 -33.237 14.750 1.00 59.79 60 TYR D CA 1
ATOM 9179 C C . TYR D 1 60 ? -116.175 -33.092 13.241 1.00 58.66 60 TYR D C 1
ATOM 9180 O O . TYR D 1 60 ? -117.098 -33.700 12.707 1.00 61.39 60 TYR D O 1
ATOM 9189 N N . GLU D 1 61 ? -115.292 -32.332 12.574 1.00 61.05 61 GLU D N 1
ATOM 9190 C CA . GLU D 1 61 ? -115.356 -32.060 11.140 1.00 65.59 61 GLU D CA 1
ATOM 9191 C C . GLU D 1 61 ? -115.349 -33.355 10.313 1.00 70.79 61 GLU D C 1
ATOM 9192 O O . GLU D 1 61 ? -115.834 -33.350 9.167 1.00 76.19 61 GLU D O 1
ATOM 9198 N N . TRP D 1 62 ? -114.791 -34.441 10.864 1.00 71.71 62 TRP D N 1
ATOM 9199 C CA . TRP D 1 62 ? -114.914 -35.742 10.242 1.00 73.40 62 TRP D CA 1
ATOM 9200 C C . TRP D 1 62 ? -116.403 -36.099 10.156 1.00 80.04 62 TRP D C 1
ATOM 9201 O O . TRP D 1 62 ? -116.922 -36.229 9.049 1.00 94.51 62 TRP D O 1
ATOM 9212 N N . TRP D 1 63 ? -117.073 -36.217 11.315 1.00 78.07 63 TRP D N 1
ATOM 9213 C CA . TRP D 1 63 ? -118.478 -36.685 11.409 1.00 77.00 63 TRP D CA 1
ATOM 9214 C C . TRP D 1 63 ? -119.386 -35.931 10.424 1.00 84.63 63 TRP D C 1
ATOM 9215 O O . TRP D 1 63 ? -120.280 -36.527 9.831 1.00 88.62 63 TRP D O 1
ATOM 9226 N N . LYS D 1 64 ? -119.157 -34.619 10.277 1.00 90.41 64 LYS D N 1
ATOM 9227 C CA . LYS D 1 64 ? -119.962 -33.719 9.430 1.00 95.53 64 LYS D CA 1
ATOM 9228 C C . LYS D 1 64 ? -119.811 -34.046 7.939 1.00 97.18 64 LYS D C 1
ATOM 9229 O O . LYS D 1 64 ? -120.742 -33.836 7.164 1.00 104.67 64 LYS D O 1
ATOM 9235 N N . LYS D 1 65 ? -118.617 -34.493 7.540 1.00 90.00 65 LYS D N 1
ATOM 9236 C CA . LYS D 1 65 ? -118.353 -34.926 6.170 1.00 83.37 65 LYS D CA 1
ATOM 9237 C C . LYS D 1 65 ? -118.904 -36.340 5.935 1.00 78.87 65 LYS D C 1
ATOM 9238 O O . LYS D 1 65 ? -119.365 -36.653 4.856 1.00 75.68 65 LYS D O 1
ATOM 9244 N N . THR D 1 66 ? -118.851 -37.181 6.969 1.00 80.43 66 THR D N 1
ATOM 9245 C CA . THR D 1 66 ? -119.185 -38.606 6.899 1.00 79.95 66 THR D CA 1
ATOM 9246 C C . THR D 1 66 ? -120.702 -38.813 7.043 1.00 88.70 66 THR D C 1
ATOM 9247 O O . THR D 1 66 ? -121.209 -39.913 6.812 1.00 93.44 66 THR D O 1
ATOM 9251 N N . PHE D 1 67 ? -121.423 -37.763 7.448 1.00 89.43 67 PHE D N 1
ATOM 9252 C CA . PHE D 1 67 ? -122.888 -37.764 7.467 1.00 89.56 67 PHE D CA 1
ATOM 9253 C C . PHE D 1 67 ? -123.386 -36.323 7.370 1.00 92.72 67 PHE D C 1
ATOM 9254 O O . PHE D 1 67 ? -123.910 -35.789 8.347 1.00 101.62 67 PHE D O 1
ATOM 9262 N N . PRO D 1 68 ? -123.250 -35.645 6.200 1.00 90.57 68 PRO D N 1
ATOM 9263 C CA . PRO D 1 68 ? -123.717 -34.264 6.044 1.00 86.94 68 PRO D CA 1
ATOM 9264 C C . PRO D 1 68 ? -125.248 -34.150 5.918 1.00 86.05 68 PRO D C 1
ATOM 9265 O O . PRO D 1 68 ? -125.744 -33.122 5.460 1.00 88.46 68 PRO D O 1
ATOM 9269 N N . GLN D 1 69 ? -125.963 -35.211 6.323 1.00 84.08 69 GLN D N 1
ATOM 9270 C CA . GLN D 1 69 ? -127.421 -35.245 6.441 1.00 89.56 69 GLN D CA 1
ATOM 9271 C C . GLN D 1 69 ? -127.812 -35.446 7.914 1.00 91.40 69 GLN D C 1
ATOM 9272 O O . GLN D 1 69 ? -128.940 -35.868 8.224 1.00 92.29 69 GLN D O 1
ATOM 9278 N N . ALA D 1 70 ? -126.863 -35.166 8.815 1.00 86.05 70 ALA D N 1
ATOM 9279 C CA . ALA D 1 70 ? -127.096 -35.164 10.254 1.00 78.73 70 ALA D CA 1
ATOM 9280 C C . ALA D 1 70 ? -126.734 -33.778 10.801 1.00 70.36 70 ALA D C 1
ATOM 9281 O O . ALA D 1 70 ? -126.129 -32.946 10.097 1.00 57.20 70 ALA D O 1
ATOM 9283 N N . ASP D 1 71 ? -127.144 -33.520 12.045 1.00 71.48 71 ASP D N 1
ATOM 9284 C CA . ASP D 1 71 ? -126.801 -32.266 12.731 1.00 71.37 71 ASP D CA 1
ATOM 9285 C C . ASP D 1 71 ? -125.981 -32.618 13.976 1.00 66.20 71 ASP D C 1
ATOM 9286 O O . ASP D 1 71 ? -126.467 -33.336 14.880 1.00 56.93 71 ASP D O 1
ATOM 9291 N N . PHE D 1 72 ? -124.735 -32.129 14.002 1.00 61.79 72 PHE D N 1
ATOM 9292 C CA . PHE D 1 72 ? -123.779 -32.476 15.053 1.00 59.92 72 PHE D CA 1
ATOM 9293 C C . PHE D 1 72 ? -123.511 -31.267 15.953 1.00 51.93 72 PHE D C 1
ATOM 9294 O O . PHE D 1 72 ? -123.165 -30.197 15.442 1.00 49.87 72 PHE D O 1
ATOM 9302 N N . THR D 1 73 ? -123.601 -31.470 17.276 1.00 55.14 73 THR D N 1
ATOM 9303 C CA . THR D 1 73 ? -123.068 -30.494 18.279 1.00 59.41 73 THR D CA 1
ATOM 9304 C C . THR D 1 73 ? -121.643 -30.868 18.731 1.00 51.90 73 THR D C 1
ATOM 9305 O O . THR D 1 73 ? -121.424 -31.967 19.232 1.00 60.23 73 THR D O 1
ATOM 9309 N N . TYR D 1 74 ? -120.719 -29.904 18.632 1.00 52.69 74 TYR D N 1
ATOM 9310 C CA . TYR D 1 74 ? -119.349 -29.961 19.229 1.00 47.57 74 TYR D CA 1
ATOM 9311 C C . TYR D 1 74 ? -119.361 -29.519 20.701 1.00 48.76 74 TYR D C 1
ATOM 9312 O O . TYR D 1 74 ? -119.612 -28.361 20.972 1.00 47.72 74 TYR D O 1
ATOM 9321 N N . ILE D 1 75 ? -119.034 -30.442 21.614 1.00 48.49 75 ILE D N 1
ATOM 9322 C CA . ILE D 1 75 ? -118.885 -30.226 23.052 1.00 47.47 75 ILE D CA 1
ATOM 9323 C C . ILE D 1 75 ? -117.427 -30.487 23.483 1.00 45.42 75 ILE D C 1
ATOM 9324 O O . ILE D 1 75 ? -117.061 -31.636 23.733 1.00 49.04 75 ILE D O 1
ATOM 9329 N N . ASN D 1 76 ? -116.606 -29.441 23.605 1.00 41.87 76 ASN D N 1
ATOM 9330 C CA . ASN D 1 76 ? -115.219 -29.627 24.072 1.00 35.89 76 ASN D CA 1
ATOM 9331 C C . ASN D 1 76 ? -115.126 -29.325 25.569 1.00 36.21 76 ASN D C 1
ATOM 9332 O O . ASN D 1 76 ? -115.046 -28.162 25.913 1.00 41.15 76 ASN D O 1
ATOM 9337 N N . ALA D 1 77 ? -115.150 -30.370 26.404 1.00 34.11 77 ALA D N 1
ATOM 9338 C CA . ALA D 1 77 ? -114.961 -30.300 27.843 1.00 36.21 77 ALA D CA 1
ATOM 9339 C C . ALA D 1 77 ? -113.500 -30.571 28.260 1.00 29.58 77 ALA D C 1
ATOM 9340 O O . ALA D 1 77 ? -113.302 -31.151 29.317 1.00 35.82 77 ALA D O 1
ATOM 9342 N N . GLY D 1 78 ? -112.538 -30.105 27.456 1.00 34.42 78 GLY D N 1
ATOM 9343 C CA . GLY D 1 78 ? -111.110 -30.140 27.823 1.00 30.33 78 GLY D CA 1
ATOM 9344 C C . GLY D 1 78 ? -110.805 -29.091 28.886 1.00 30.54 78 GLY D C 1
ATOM 9345 O O . GLY D 1 78 ? -111.220 -27.943 28.716 1.00 34.82 78 GLY D O 1
ATOM 9346 N N . ILE D 1 79 ? -110.066 -29.475 29.937 1.00 30.62 79 ILE D N 1
ATOM 9347 C CA . ILE D 1 79 ? -109.460 -28.502 30.890 1.00 28.89 79 ILE D CA 1
ATOM 9348 C C . ILE D 1 79 ? -107.989 -28.875 31.121 1.00 27.95 79 ILE D C 1
ATOM 9349 O O . ILE D 1 79 ? -107.742 -29.930 31.643 1.00 29.65 79 ILE D O 1
ATOM 9354 N N . GLY D 1 80 ? -107.103 -27.946 30.789 1.00 32.14 80 GLY D N 1
ATOM 9355 C CA . GLY D 1 80 ? -105.631 -28.116 30.859 1.00 32.61 80 GLY D CA 1
ATOM 9356 C C . GLY D 1 80 ? -105.142 -28.482 32.255 1.00 35.63 80 GLY D C 1
ATOM 9357 O O . GLY D 1 80 ? -105.640 -27.949 33.265 1.00 30.51 80 GLY D O 1
ATOM 9358 N N . GLY D 1 81 ? -104.132 -29.374 32.310 1.00 30.30 81 GLY D N 1
ATOM 9359 C CA . GLY D 1 81 ? -103.431 -29.679 33.556 1.00 34.03 81 GLY D CA 1
ATOM 9360 C C . GLY D 1 81 ? -104.278 -30.403 34.585 1.00 32.23 81 GLY D C 1
ATOM 9361 O O . GLY D 1 81 ? -104.009 -30.267 35.776 1.00 36.59 81 GLY D O 1
ATOM 9362 N N . THR D 1 82 ? -105.272 -31.199 34.153 1.00 30.43 82 THR D N 1
ATOM 9363 C CA . THR D 1 82 ? -106.165 -31.896 35.053 1.00 29.41 82 THR D CA 1
ATOM 9364 C C . THR D 1 82 ? -106.326 -33.367 34.654 1.00 29.27 82 THR D C 1
ATOM 9365 O O . THR D 1 82 ? -106.082 -33.723 33.493 1.00 35.48 82 THR D O 1
ATOM 9369 N N . THR D 1 83 ? -106.741 -34.181 35.624 1.00 30.46 83 THR D N 1
ATOM 9370 C CA . THR D 1 83 ? -106.702 -35.641 35.566 1.00 35.54 83 THR D CA 1
ATOM 9371 C C . THR D 1 83 ? -108.111 -36.239 35.472 1.00 38.15 83 THR D C 1
ATOM 9372 O O . THR D 1 83 ? -109.113 -35.486 35.396 1.00 36.34 83 THR D O 1
ATOM 9376 N N . SER D 1 84 ? -108.158 -37.582 35.527 1.00 35.56 84 SER D N 1
ATOM 9377 C CA . SER D 1 84 ? -109.376 -38.376 35.654 1.00 37.25 84 SER D CA 1
ATOM 9378 C C . SER D 1 84 ? -110.059 -38.176 37.014 1.00 37.40 84 SER D C 1
ATOM 9379 O O . SER D 1 84 ? -111.289 -38.247 37.076 1.00 43.65 84 SER D O 1
ATOM 9382 N N . GLN D 1 85 ? -109.298 -37.916 38.078 1.00 34.56 85 GLN D N 1
ATOM 9383 C CA . GLN D 1 85 ? -109.856 -37.615 39.400 1.00 36.66 85 GLN D CA 1
ATOM 9384 C C . GLN D 1 85 ? -110.783 -36.385 39.334 1.00 34.37 85 GLN D C 1
ATOM 9385 O O . GLN D 1 85 ? -111.812 -36.370 39.989 1.00 36.91 85 GLN D O 1
ATOM 9391 N N . PHE D 1 86 ? -110.392 -35.340 38.604 1.00 34.38 86 PHE D N 1
ATOM 9392 C CA . PHE D 1 86 ? -111.232 -34.132 38.469 1.00 33.53 86 PHE D CA 1
ATOM 9393 C C . PHE D 1 86 ? -112.327 -34.420 37.425 1.00 35.10 86 PHE D C 1
ATOM 9394 O O . PHE D 1 86 ? -113.462 -33.995 37.572 1.00 36.50 86 PHE D O 1
ATOM 9402 N N . GLY D 1 87 ? -111.961 -35.167 36.374 1.00 34.71 87 GLY D N 1
ATOM 9403 C CA . GLY D 1 87 ? -112.912 -35.638 35.325 1.00 37.09 87 GLY D CA 1
ATOM 9404 C C . GLY D 1 87 ? -114.160 -36.300 35.902 1.00 32.81 87 GLY D C 1
ATOM 9405 O O . GLY D 1 87 ? -115.283 -36.001 35.449 1.00 40.55 87 GLY D O 1
ATOM 9406 N N . VAL D 1 88 ? -113.990 -37.195 36.877 1.00 33.25 88 VAL D N 1
ATOM 9407 C CA . VAL D 1 88 ? -115.112 -37.949 37.463 1.00 36.32 88 VAL D CA 1
ATOM 9408 C C . VAL D 1 88 ? -115.990 -36.998 38.288 1.00 42.86 88 VAL D C 1
ATOM 9409 O O . VAL D 1 88 ? -117.225 -37.146 38.267 1.00 39.04 88 VAL D O 1
ATOM 9413 N N . ALA D 1 89 ? -115.368 -36.043 38.998 1.00 36.11 89 ALA D N 1
ATOM 9414 C CA . ALA D 1 89 ? -116.110 -35.145 39.893 1.00 37.18 89 ALA D CA 1
ATOM 9415 C C . ALA D 1 89 ? -116.857 -34.046 39.109 1.00 36.35 89 ALA D C 1
ATOM 9416 O O . ALA D 1 89 ? -117.841 -33.510 39.629 1.00 40.34 89 ALA D O 1
ATOM 9418 N N . ARG D 1 90 ? -116.438 -33.739 37.874 1.00 34.86 90 ARG D N 1
ATOM 9419 C CA . ARG D 1 90 ? -117.056 -32.699 37.010 1.00 39.10 90 ARG D CA 1
ATOM 9420 C C . ARG D 1 90 ? -117.865 -33.278 35.825 1.00 38.74 90 ARG D C 1
ATOM 9421 O O . ARG D 1 90 ? -118.409 -32.517 34.984 1.00 37.79 90 ARG D O 1
ATOM 9429 N N . ALA D 1 91 ? -117.953 -34.611 35.727 1.00 40.58 91 ALA D N 1
ATOM 9430 C CA . ALA D 1 91 ? -118.599 -35.265 34.562 1.00 40.12 91 ALA D CA 1
ATOM 9431 C C . ALA D 1 91 ? -120.040 -34.749 34.355 1.00 39.42 91 ALA D C 1
ATOM 9432 O O . ALA D 1 91 ? -120.394 -34.258 33.265 1.00 38.18 91 ALA D O 1
ATOM 9434 N N . GLU D 1 92 ? -120.851 -34.868 35.410 1.00 44.16 92 GLU D N 1
ATOM 9435 C CA . GLU D 1 92 ? -122.273 -34.447 35.409 1.00 44.61 92 GLU D CA 1
ATOM 9436 C C . GLU D 1 92 ? -122.362 -33.025 34.843 1.00 44.12 92 GLU D C 1
ATOM 9437 O O . GLU D 1 92 ? -122.916 -32.822 33.760 1.00 40.02 92 GLU D O 1
ATOM 9443 N N . ALA D 1 93 ? -121.687 -32.073 35.513 1.00 43.62 93 ALA D N 1
ATOM 9444 C CA . ALA D 1 93 ? -121.699 -30.645 35.166 1.00 41.38 93 ALA D CA 1
ATOM 9445 C C . ALA D 1 93 ? -121.220 -30.371 33.735 1.00 40.72 93 ALA D C 1
ATOM 9446 O O . ALA D 1 93 ? -121.929 -29.723 32.987 1.00 38.02 93 ALA D O 1
ATOM 9448 N N . ASP D 1 94 ? -120.006 -30.823 33.363 1.00 36.98 94 ASP D N 1
ATOM 9449 C CA . ASP D 1 94 ? -119.339 -30.375 32.149 1.00 34.99 94 ASP D CA 1
ATOM 9450 C C . ASP D 1 94 ? -119.668 -31.258 30.929 1.00 33.28 94 ASP D C 1
ATOM 9451 O O . ASP D 1 94 ? -119.432 -30.844 29.821 1.00 35.30 94 ASP D O 1
ATOM 9456 N N . LEU D 1 95 ? -120.164 -32.470 31.159 1.00 42.58 95 LEU D N 1
ATOM 9457 C CA . LEU D 1 95 ? -120.302 -33.452 30.071 1.00 44.53 95 LEU D CA 1
ATOM 9458 C C . LEU D 1 95 ? -121.739 -33.997 29.957 1.00 34.43 95 LEU D C 1
ATOM 9459 O O . LEU D 1 95 ? -122.368 -33.793 28.956 1.00 42.99 95 LEU D O 1
ATOM 9464 N N . LEU D 1 96 ? -122.189 -34.723 30.977 1.00 38.95 96 LEU D N 1
ATOM 9465 C CA . LEU D 1 96 ? -123.339 -35.580 30.893 1.00 45.60 96 LEU D CA 1
ATOM 9466 C C . LEU D 1 96 ? -124.607 -34.723 30.793 1.00 54.69 96 LEU D C 1
ATOM 9467 O O . LEU D 1 96 ? -125.579 -35.106 30.113 1.00 55.50 96 LEU D O 1
ATOM 9472 N N . SER D 1 97 ? -124.561 -33.543 31.420 1.00 50.03 97 SER D N 1
ATOM 9473 C CA . SER D 1 97 ? -125.659 -32.577 31.366 1.00 49.21 97 SER D CA 1
ATOM 9474 C C . SER D 1 97 ? -125.912 -32.106 29.922 1.00 47.72 97 SER D C 1
ATOM 9475 O O . SER D 1 97 ? -126.992 -31.605 29.643 1.00 47.37 97 SER D O 1
ATOM 9478 N N . LYS D 1 98 ? -124.940 -32.271 29.006 1.00 45.70 98 LYS D N 1
ATOM 9479 C CA . LYS D 1 98 ? -125.072 -31.824 27.596 1.00 45.56 98 LYS D CA 1
ATOM 9480 C C . LYS D 1 98 ? -125.515 -32.969 26.666 1.00 43.09 98 LYS D C 1
ATOM 9481 O O . LYS D 1 98 ? -125.535 -32.814 25.437 1.00 38.72 98 LYS D O 1
ATOM 9487 N N . GLU D 1 99 ? -125.844 -34.114 27.256 1.00 40.77 99 GLU D N 1
ATOM 9488 C CA . GLU D 1 99 ? -126.559 -35.170 26.558 1.00 51.84 99 GLU D CA 1
ATOM 9489 C C . GLU D 1 99 ? -125.680 -35.634 25.401 1.00 56.04 99 GLU D C 1
ATOM 9490 O O . GLU D 1 99 ? -125.944 -35.347 24.219 1.00 56.64 99 GLU D O 1
ATOM 9496 N N . PRO D 1 100 ? -124.581 -36.350 25.743 1.00 51.22 100 PRO D N 1
ATOM 9497 C CA . PRO D 1 100 ? -123.558 -36.703 24.765 1.00 55.14 100 PRO D CA 1
ATOM 9498 C C . PRO D 1 100 ? -124.003 -37.982 24.040 1.00 51.15 100 PRO D C 1
ATOM 9499 O O . PRO D 1 100 ? -124.537 -38.906 24.673 1.00 50.57 100 PRO D O 1
ATOM 9503 N N . ASP D 1 101 ? -123.808 -38.015 22.724 1.00 52.45 101 ASP D N 1
ATOM 9504 C CA . ASP D 1 101 ? -123.988 -39.274 22.001 1.00 66.03 101 ASP D CA 1
ATOM 9505 C C . ASP D 1 101 ? -122.645 -40.026 22.003 1.00 70.42 101 ASP D C 1
ATOM 9506 O O . ASP D 1 101 ? -122.574 -41.187 22.431 1.00 75.84 101 ASP D O 1
ATOM 9511 N N . PHE D 1 102 ? -121.586 -39.308 21.608 1.00 71.14 102 PHE D N 1
ATOM 9512 C CA . PHE D 1 102 ? -120.222 -39.816 21.481 1.00 70.06 102 PHE D CA 1
ATOM 9513 C C . PHE D 1 102 ? -119.272 -39.071 22.436 1.00 60.43 102 PHE D C 1
ATOM 9514 O O . PHE D 1 102 ? -119.200 -37.845 22.370 1.00 57.62 102 PHE D O 1
ATOM 9522 N N . VAL D 1 103 ? -118.519 -39.830 23.258 1.00 61.39 103 VAL D N 1
ATOM 9523 C CA . VAL D 1 103 ? -117.604 -39.303 24.324 1.00 54.62 103 VAL D CA 1
ATOM 9524 C C . VAL D 1 103 ? -116.183 -39.883 24.165 1.00 53.17 103 VAL D C 1
ATOM 9525 O O . VAL D 1 103 ? -115.953 -41.013 24.565 1.00 54.05 103 VAL D O 1
ATOM 9529 N N . ILE D 1 104 ? -115.235 -39.090 23.650 1.00 48.81 104 ILE D N 1
ATOM 9530 C CA . ILE D 1 104 ? -113.782 -39.438 23.744 1.00 45.84 104 ILE D CA 1
ATOM 9531 C C . ILE D 1 104 ? -113.233 -39.018 25.113 1.00 49.69 104 ILE D C 1
ATOM 9532 O O . ILE D 1 104 ? -113.451 -37.874 25.539 1.00 46.68 104 ILE D O 1
ATOM 9537 N N . ILE D 1 105 ? -112.471 -39.930 25.741 1.00 46.92 105 ILE D N 1
ATOM 9538 C CA . ILE D 1 105 ? -111.869 -39.777 27.079 1.00 46.31 105 ILE D CA 1
ATOM 9539 C C . ILE D 1 105 ? -110.339 -39.838 26.954 1.00 49.64 105 ILE D C 1
ATOM 9540 O O . ILE D 1 105 ? -109.812 -40.905 26.629 1.00 54.57 105 ILE D O 1
ATOM 9545 N N . GLU D 1 106 ? -109.657 -38.734 27.300 1.00 43.82 106 GLU D N 1
ATOM 9546 C CA . GLU D 1 106 ? -108.266 -38.436 26.907 1.00 39.84 106 GLU D CA 1
ATOM 9547 C C . GLU D 1 106 ? -107.518 -37.811 28.110 1.00 38.94 106 GLU D C 1
ATOM 9548 O O . GLU D 1 106 ? -107.396 -36.575 28.191 1.00 37.12 106 GLU D O 1
ATOM 9554 N N . PHE D 1 107 ? -107.012 -38.690 28.992 1.00 37.22 107 PHE D N 1
ATOM 9555 C CA . PHE D 1 107 ? -106.281 -38.380 30.258 1.00 37.23 107 PHE D CA 1
ATOM 9556 C C . PHE D 1 107 ? -105.002 -39.225 30.435 1.00 36.63 107 PHE D C 1
ATOM 9557 O O . PHE D 1 107 ? -104.455 -39.310 31.548 1.00 35.28 107 PHE D O 1
ATOM 9565 N N . SER D 1 108 ? -104.573 -39.931 29.396 1.00 39.11 108 SER D N 1
ATOM 9566 C CA . SER D 1 108 ? -103.460 -40.875 29.547 1.00 32.75 108 SER D CA 1
ATOM 9567 C C . SER D 1 108 ? -102.103 -40.147 29.593 1.00 36.50 108 SER D C 1
ATOM 9568 O O . SER D 1 108 ? -101.087 -40.787 29.900 1.00 33.85 108 SER D O 1
ATOM 9571 N N . VAL D 1 109 ? -102.049 -38.836 29.315 1.00 36.26 109 VAL D N 1
ATOM 9572 C CA . VAL D 1 109 ? -100.813 -38.052 29.598 1.00 38.98 109 VAL D CA 1
ATOM 9573 C C . VAL D 1 109 ? -101.108 -36.951 30.635 1.00 35.97 109 VAL D C 1
ATOM 9574 O O . VAL D 1 109 ? -100.393 -35.957 30.716 1.00 33.27 109 VAL D O 1
ATOM 9578 N N . ASN D 1 110 ? -102.143 -37.168 31.438 1.00 33.92 110 ASN D N 1
ATOM 9579 C CA . ASN D 1 110 ? -102.457 -36.298 32.552 1.00 34.30 110 ASN D CA 1
ATOM 9580 C C . ASN D 1 110 ? -102.340 -37.110 33.827 1.00 33.18 110 ASN D C 1
ATOM 9581 O O . ASN D 1 110 ? -101.587 -36.760 34.729 1.00 36.03 110 ASN D O 1
ATOM 9586 N N . ASP D 1 111 ? -103.119 -38.195 33.906 1.00 33.07 111 ASP D N 1
ATOM 9587 C CA . ASP D 1 111 ? -103.008 -39.177 34.965 1.00 35.21 111 ASP D CA 1
ATOM 9588 C C . ASP D 1 111 ? -101.566 -39.709 34.971 1.00 33.72 111 ASP D C 1
ATOM 9589 O O . ASP D 1 111 ? -100.958 -39.720 33.939 1.00 36.69 111 ASP D O 1
ATOM 9594 N N . ASP D 1 112 ? -101.073 -40.119 36.140 1.00 39.02 112 ASP D N 1
ATOM 9595 C CA . ASP D 1 112 ? -99.837 -40.930 36.286 1.00 39.44 112 ASP D CA 1
ATOM 9596 C C . ASP D 1 112 ? -100.223 -42.413 36.256 1.00 40.34 112 ASP D C 1
ATOM 9597 O O . ASP D 1 112 ? -101.358 -42.765 36.572 1.00 35.37 112 ASP D O 1
ATOM 9602 N N . SER D 1 113 ? -99.253 -43.285 35.917 1.00 39.65 113 SER D N 1
ATOM 9603 C CA . SER D 1 113 ? -99.508 -44.710 35.720 1.00 40.73 113 SER D CA 1
ATOM 9604 C C . SER D 1 113 ? -99.420 -45.465 37.053 1.00 45.91 113 SER D C 1
ATOM 9605 O O . SER D 1 113 ? -98.451 -46.214 37.338 1.00 41.44 113 SER D O 1
ATOM 9608 N N . THR D 1 114 ? -100.460 -45.282 37.866 1.00 36.58 114 THR D N 1
ATOM 9609 C CA . THR D 1 114 ? -100.515 -45.764 39.241 1.00 42.92 114 THR D CA 1
ATOM 9610 C C . THR D 1 114 ? -101.870 -46.423 39.540 1.00 37.41 114 THR D C 1
ATOM 9611 O O . THR D 1 114 ? -102.870 -46.073 38.923 1.00 44.18 114 THR D O 1
ATOM 9615 N N . GLU D 1 115 ? -101.894 -47.306 40.539 1.00 44.45 115 GLU D N 1
ATOM 9616 C CA . GLU D 1 115 ? -103.127 -47.942 41.059 1.00 47.47 115 GLU D CA 1
ATOM 9617 C C . GLU D 1 115 ? -104.192 -46.863 41.362 1.00 50.10 115 GLU D C 1
ATOM 9618 O O . GLU D 1 115 ? -105.397 -47.085 41.229 1.00 47.64 115 GLU D O 1
ATOM 9624 N N . HIS D 1 116 ? -103.736 -45.694 41.808 1.00 46.60 116 HIS D N 1
ATOM 9625 C CA . HIS D 1 116 ? -104.624 -44.594 42.195 1.00 43.30 116 HIS D CA 1
ATOM 9626 C C . HIS D 1 116 ? -105.422 -44.060 41.002 1.00 38.59 116 HIS D C 1
ATOM 9627 O O . HIS D 1 116 ? -106.634 -43.858 41.134 1.00 39.35 116 HIS D O 1
ATOM 9634 N N . PHE D 1 117 ? -104.761 -43.774 39.872 1.00 36.05 117 PHE D N 1
ATOM 9635 C CA . PHE D 1 117 ? -105.425 -43.191 38.717 1.00 38.36 117 PHE D CA 1
ATOM 9636 C C . PHE D 1 117 ? -106.151 -44.277 37.927 1.00 42.33 117 PHE D C 1
ATOM 9637 O O . PHE D 1 117 ? -107.077 -43.956 37.186 1.00 43.43 117 PHE D O 1
ATOM 9653 N N . GLU D 1 119 ? -107.973 -46.385 39.738 1.00 43.03 119 GLU D N 1
ATOM 9654 C CA . GLU D 1 119 ? -109.186 -46.338 40.556 1.00 39.70 119 GLU D CA 1
ATOM 9655 C C . GLU D 1 119 ? -110.044 -45.113 40.186 1.00 43.03 119 GLU D C 1
ATOM 9656 O O . GLU D 1 119 ? -111.241 -45.265 39.934 1.00 41.76 119 GLU D O 1
ATOM 9662 N N . THR D 1 120 ? -109.438 -43.918 40.087 1.00 41.28 120 THR D N 1
ATOM 9663 C CA . THR D 1 120 ? -110.189 -42.714 39.634 1.00 42.87 120 THR D CA 1
ATOM 9664 C C . THR D 1 120 ? -110.698 -42.879 38.201 1.00 36.78 120 THR D C 1
ATOM 9665 O O . THR D 1 120 ? -111.841 -42.569 37.887 1.00 41.67 120 THR D O 1
ATOM 9669 N N . TYR D 1 121 ? -109.858 -43.401 37.315 1.00 37.74 121 TYR D N 1
ATOM 9670 C CA . TYR D 1 121 ? -110.204 -43.481 35.907 1.00 34.38 121 TYR D CA 1
ATOM 9671 C C . TYR D 1 121 ? -111.360 -44.463 35.699 1.00 36.93 121 TYR D C 1
ATOM 9672 O O . TYR D 1 121 ? -112.174 -44.282 34.754 1.00 41.78 121 TYR D O 1
ATOM 9681 N N . GLU D 1 122 ? -111.387 -45.494 36.549 1.00 41.96 122 GLU D N 1
ATOM 9682 C CA . GLU D 1 122 ? -112.423 -46.511 36.506 1.00 50.16 122 GLU D CA 1
ATOM 9683 C C . GLU D 1 122 ? -113.753 -45.839 36.858 1.00 51.71 122 GLU D C 1
ATOM 9684 O O . GLU D 1 122 ? -114.664 -45.805 36.023 1.00 49.67 122 GLU D O 1
ATOM 9690 N N . GLY D 1 123 ? -113.807 -45.268 38.070 1.00 52.34 123 GLY D N 1
ATOM 9691 C CA . GLY D 1 123 ? -114.978 -44.525 38.558 1.00 51.35 123 GLY D CA 1
ATOM 9692 C C . GLY D 1 123 ? -115.579 -43.634 37.484 1.00 45.62 123 GLY D C 1
ATOM 9693 O O . GLY D 1 123 ? -116.816 -43.584 37.310 1.00 44.16 123 GLY D O 1
ATOM 9694 N N . LEU D 1 124 ? -114.714 -42.919 36.758 1.00 38.25 124 LEU D N 1
ATOM 9695 C CA . LEU D 1 124 ? -115.142 -42.103 35.659 1.00 42.17 124 LEU D CA 1
ATOM 9696 C C . LEU D 1 124 ? -115.842 -42.969 34.611 1.00 50.08 124 LEU D C 1
ATOM 9697 O O . LEU D 1 124 ? -117.033 -42.824 34.404 1.00 49.87 124 LEU D O 1
ATOM 9702 N N . VAL D 1 125 ? -115.083 -43.839 33.940 1.00 51.61 125 VAL D N 1
ATOM 9703 C CA . VAL D 1 125 ? -115.589 -44.648 32.818 1.00 53.31 125 VAL D CA 1
ATOM 9704 C C . VAL D 1 125 ? -116.959 -45.267 33.156 1.00 43.13 125 VAL D C 1
ATOM 9705 O O . VAL D 1 125 ? -117.843 -45.298 32.292 1.00 47.83 125 VAL D O 1
ATOM 9709 N N . ARG D 1 126 ? -117.112 -45.771 34.386 1.00 44.26 126 ARG D N 1
ATOM 9710 C CA . ARG D 1 126 ? -118.331 -46.426 34.863 1.00 49.76 126 ARG D CA 1
ATOM 9711 C C . ARG D 1 126 ? -119.489 -45.424 35.015 1.00 58.29 126 ARG D C 1
ATOM 9712 O O . ARG D 1 126 ? -120.650 -45.837 35.003 1.00 59.02 126 ARG D O 1
ATOM 9720 N N . LYS D 1 127 ? -119.175 -44.139 35.242 1.00 54.60 127 LYS D N 1
ATOM 9721 C CA . LYS D 1 127 ? -120.194 -43.098 35.391 1.00 50.65 127 LYS D CA 1
ATOM 9722 C C . LYS D 1 127 ? -120.683 -42.674 34.014 1.00 48.29 127 LYS D C 1
ATOM 9723 O O . LYS D 1 127 ? -121.882 -42.467 33.822 1.00 53.82 127 LYS D O 1
ATOM 9729 N N . VAL D 1 128 ? -119.741 -42.512 33.084 1.00 44.97 128 VAL D N 1
ATOM 9730 C CA . VAL D 1 128 ? -120.045 -42.064 31.740 1.00 44.41 128 VAL D CA 1
ATOM 9731 C C . VAL D 1 128 ? -120.812 -43.171 31.005 1.00 54.35 128 VAL D C 1
ATOM 9732 O O . VAL D 1 128 ? -121.805 -42.881 30.310 1.00 46.14 128 VAL D O 1
ATOM 9736 N N . TYR D 1 129 ? -120.366 -44.420 31.193 1.00 58.92 129 TYR D N 1
ATOM 9737 C CA . TYR D 1 129 ? -120.807 -45.550 30.375 1.00 64.75 129 TYR D CA 1
ATOM 9738 C C . TYR D 1 129 ? -122.283 -45.845 30.661 1.00 63.85 129 TYR D C 1
ATOM 9739 O O . TYR D 1 129 ? -123.045 -46.130 29.732 1.00 64.05 129 TYR D O 1
ATOM 9748 N N . THR D 1 130 ? -122.661 -45.761 31.943 1.00 60.38 130 THR D N 1
ATOM 9749 C CA . THR D 1 130 ? -124.011 -46.052 32.411 1.00 59.81 130 THR D CA 1
ATOM 9750 C C . THR D 1 130 ? -124.906 -44.794 32.398 1.00 64.13 130 THR D C 1
ATOM 9751 O O . THR D 1 130 ? -126.044 -44.838 32.851 1.00 61.11 130 THR D O 1
ATOM 9755 N N . SER D 1 131 ? -124.418 -43.678 31.846 1.00 58.33 131 SER D N 1
ATOM 9756 C CA . SER D 1 131 ? -125.141 -42.419 31.935 1.00 61.58 131 SER D CA 1
ATOM 9757 C C . SER D 1 131 ? -126.386 -42.457 31.030 1.00 63.42 131 SER D C 1
ATOM 9758 O O . SER D 1 131 ? -126.373 -43.060 29.941 1.00 61.26 131 SER D O 1
ATOM 9761 N N . LYS D 1 132 ? -127.458 -41.804 31.502 1.00 64.02 132 LYS D N 1
ATOM 9762 C CA . LYS D 1 132 ? -128.694 -41.538 30.750 1.00 62.40 132 LYS D CA 1
ATOM 9763 C C . LYS D 1 132 ? -128.522 -41.884 29.260 1.00 57.37 132 LYS D C 1
ATOM 9764 O O . LYS D 1 132 ? -129.053 -42.895 28.822 1.00 63.21 132 LYS D O 1
ATOM 9770 N N . THR D 1 133 ? -127.754 -41.093 28.494 1.00 54.99 133 THR D N 1
ATOM 9771 C CA . THR D 1 133 ? -127.764 -41.183 27.013 1.00 51.32 133 THR D CA 1
ATOM 9772 C C . THR D 1 133 ? -127.005 -42.430 26.495 1.00 54.79 133 THR D C 1
ATOM 9773 O O . THR D 1 133 ? -126.860 -42.594 25.246 1.00 48.95 133 THR D O 1
ATOM 9777 N N . LYS D 1 134 ? -126.566 -43.314 27.410 1.00 58.14 134 LYS D N 1
ATOM 9778 C CA . LYS D 1 134 ? -125.730 -44.512 27.090 1.00 64.22 134 LYS D CA 1
ATOM 9779 C C . LYS D 1 134 ? -124.870 -44.210 25.863 1.00 63.19 134 LYS D C 1
ATOM 9780 O O . LYS D 1 134 ? -125.082 -44.776 24.788 1.00 67.89 134 LYS D O 1
ATOM 9786 N N . PRO D 1 135 ? -123.887 -43.289 25.988 1.00 57.54 135 PRO D N 1
ATOM 9787 C CA . PRO D 1 135 ? -123.130 -42.807 24.834 1.00 56.34 135 PRO D CA 1
ATOM 9788 C C . PRO D 1 135 ? -122.112 -43.862 24.368 1.00 50.79 135 PRO D C 1
ATOM 9789 O O . PRO D 1 135 ? -121.849 -44.833 25.092 1.00 47.70 135 PRO D O 1
ATOM 9793 N N . ALA D 1 136 ? -121.589 -43.644 23.161 1.00 53.81 136 ALA D N 1
ATOM 9794 C CA . ALA D 1 136 ? -120.434 -44.372 22.593 1.00 57.65 136 ALA D CA 1
ATOM 9795 C C . ALA D 1 136 ? -119.132 -43.765 23.136 1.00 54.95 136 ALA D C 1
ATOM 9796 O O . ALA D 1 136 ? -118.825 -42.598 22.822 1.00 49.52 136 ALA D O 1
ATOM 9798 N N . VAL D 1 137 ? -118.398 -44.576 23.918 1.00 58.30 137 VAL D N 1
ATOM 9799 C CA . VAL D 1 137 ? -117.178 -44.214 24.657 1.00 55.62 137 VAL D CA 1
ATOM 9800 C C . VAL D 1 137 ? -115.942 -44.780 23.938 1.00 56.47 137 VAL D C 1
ATOM 9801 O O . VAL D 1 137 ? -115.775 -45.998 23.872 1.00 60.72 137 VAL D O 1
ATOM 9805 N N . LEU D 1 138 ? -115.104 -43.884 23.403 1.00 54.80 138 LEU D N 1
ATOM 9806 C CA . LEU D 1 138 ? -113.785 -44.184 22.813 1.00 53.04 138 LEU D CA 1
ATOM 9807 C C . LEU D 1 138 ? -112.674 -43.591 23.693 1.00 56.72 138 LEU D C 1
ATOM 9808 O O . LEU D 1 138 ? -112.635 -42.377 23.880 1.00 57.39 138 LEU D O 1
ATOM 9813 N N . LEU D 1 139 ? -111.748 -44.435 24.170 1.00 55.23 139 LEU D N 1
ATOM 9814 C CA . LEU D 1 139 ? -110.550 -43.966 24.906 1.00 50.84 139 LEU D CA 1
ATOM 9815 C C . LEU D 1 139 ? -109.463 -43.553 23.899 1.00 50.71 139 LEU D C 1
ATOM 9816 O O . LEU D 1 139 ? -109.287 -44.159 22.837 1.00 48.43 139 LEU D O 1
ATOM 9821 N N . VAL D 1 140 ? -108.777 -42.451 24.199 1.00 44.71 140 VAL D N 1
ATOM 9822 C CA . VAL D 1 140 ? -107.679 -41.986 23.386 1.00 47.12 140 VAL D CA 1
ATOM 9823 C C . VAL D 1 140 ? -106.478 -41.820 24.323 1.00 52.64 140 VAL D C 1
ATOM 9824 O O . VAL D 1 140 ? -106.540 -41.094 25.311 1.00 48.01 140 VAL D O 1
ATOM 9828 N N . HIS D 1 141 ? -105.404 -42.547 24.005 1.00 53.50 141 HIS D N 1
ATOM 9829 C CA . HIS D 1 141 ? -104.162 -42.547 24.752 1.00 45.15 141 HIS D CA 1
ATOM 9830 C C . HIS D 1 141 ? -103.108 -41.761 23.972 1.00 47.49 141 HIS D C 1
ATOM 9831 O O . HIS D 1 141 ? -102.569 -42.280 23.000 1.00 51.56 141 HIS D O 1
ATOM 9838 N N . ASN D 1 142 ? -102.824 -40.517 24.404 1.00 38.01 142 ASN D N 1
ATOM 9839 C CA . ASN D 1 142 ? -101.765 -39.683 23.846 1.00 40.00 142 ASN D CA 1
ATOM 9840 C C . ASN D 1 142 ? -100.438 -40.178 24.450 1.00 28.61 142 ASN D C 1
ATOM 9841 O O . ASN D 1 142 ? -100.483 -41.094 25.223 1.00 33.30 142 ASN D O 1
ATOM 9846 N N . VAL D 1 143 ? -99.329 -39.502 24.156 1.00 34.05 143 VAL D N 1
ATOM 9847 C CA . VAL D 1 143 ? -98.011 -39.969 24.663 1.00 32.44 143 VAL D CA 1
ATOM 9848 C C . VAL D 1 143 ? -97.040 -38.800 24.798 1.00 30.69 143 VAL D C 1
ATOM 9849 O O . VAL D 1 143 ? -97.096 -37.806 24.051 1.00 31.21 143 VAL D O 1
ATOM 9853 N N . PHE D 1 144 ? -96.062 -38.964 25.715 1.00 31.29 144 PHE D N 1
ATOM 9854 C CA . PHE D 1 144 ? -94.969 -38.068 25.817 1.00 32.83 144 PHE D CA 1
ATOM 9855 C C . PHE D 1 144 ? -93.935 -38.448 24.753 1.00 34.63 144 PHE D C 1
ATOM 9856 O O . PHE D 1 144 ? -93.457 -39.593 24.759 1.00 31.77 144 PHE D O 1
ATOM 9864 N N . TYR D 1 145 ? -93.555 -37.480 23.930 1.00 33.75 145 TYR D N 1
ATOM 9865 C CA . TYR D 1 145 ? -92.680 -37.710 22.768 1.00 41.88 145 TYR D CA 1
ATOM 9866 C C . TYR D 1 145 ? -91.210 -37.757 23.200 1.00 41.87 145 TYR D C 1
ATOM 9867 O O . TYR D 1 145 ? -90.397 -38.304 22.446 1.00 39.87 145 TYR D O 1
ATOM 9876 N N . ASN D 1 146 ? -90.887 -37.225 24.398 1.00 38.60 146 ASN D N 1
ATOM 9877 C CA . ASN D 1 146 ? -89.498 -37.102 24.885 1.00 33.45 146 ASN D CA 1
ATOM 9878 C C . ASN D 1 146 ? -88.956 -38.481 25.318 1.00 32.35 146 ASN D C 1
ATOM 9879 O O . ASN D 1 146 ? -87.729 -38.698 25.238 1.00 29.08 146 ASN D O 1
ATOM 9884 N N . ASN D 1 147 ? -89.832 -39.379 25.779 1.00 31.62 147 ASN D N 1
ATOM 9885 C CA . ASN D 1 147 ? -89.450 -40.686 26.280 1.00 30.99 147 ASN D CA 1
ATOM 9886 C C . ASN D 1 147 ? -90.452 -41.833 26.000 1.00 32.57 147 ASN D C 1
ATOM 9887 O O . ASN D 1 147 ? -90.238 -42.940 26.501 1.00 30.88 147 ASN D O 1
ATOM 9892 N N . GLY D 1 148 ? -91.582 -41.601 25.295 1.00 34.08 148 GLY D N 1
ATOM 9893 C CA . GLY D 1 148 ? -92.591 -42.667 24.995 1.00 30.71 148 GLY D CA 1
ATOM 9894 C C . GLY D 1 148 ? -93.613 -43.022 26.083 1.00 32.71 148 GLY D C 1
ATOM 9895 O O . GLY D 1 148 ? -94.350 -44.017 25.932 1.00 33.19 148 GLY D O 1
ATOM 9896 N N . ALA D 1 149 ? -93.676 -42.259 27.194 1.00 29.32 149 ALA D N 1
ATOM 9897 C CA . ALA D 1 149 ? -94.411 -42.646 28.403 1.00 30.17 149 ALA D CA 1
ATOM 9898 C C . ALA D 1 149 ? -95.888 -42.274 28.279 1.00 27.10 149 ALA D C 1
ATOM 9899 O O . ALA D 1 149 ? -96.146 -41.267 27.636 1.00 30.97 149 ALA D O 1
ATOM 9901 N N . ASN D 1 150 ? -96.739 -43.099 28.908 1.00 33.35 150 ASN D N 1
ATOM 9902 C CA . ASN D 1 150 ? -98.125 -42.724 29.291 1.00 32.18 150 ASN D CA 1
ATOM 9903 C C . ASN D 1 150 ? -98.688 -43.631 30.398 1.00 35.28 150 ASN D C 1
ATOM 9904 O O . ASN D 1 150 ? -98.026 -44.572 30.954 1.00 32.60 150 ASN D O 1
ATOM 9909 N N . ALA D 1 151 ? -99.975 -43.394 30.715 1.00 34.72 151 ALA D N 1
ATOM 9910 C CA . ALA D 1 151 ? -100.666 -44.090 31.756 1.00 36.42 151 ALA D CA 1
ATOM 9911 C C . ALA D 1 151 ? -101.540 -45.220 31.175 1.00 43.33 151 ALA D C 1
ATOM 9912 O O . ALA D 1 151 ? -102.406 -45.788 31.880 1.00 37.77 151 ALA D O 1
ATOM 9914 N N . GLN D 1 152 ? -101.252 -45.603 29.931 1.00 42.62 152 GLN D N 1
ATOM 9915 C CA . GLN D 1 152 ? -102.042 -46.598 29.212 1.00 41.77 152 GLN D CA 1
ATOM 9916 C C . GLN D 1 152 ? -101.970 -47.969 29.913 1.00 43.32 152 GLN D C 1
ATOM 9917 O O . GLN D 1 152 ? -102.930 -48.733 29.891 1.00 43.64 152 GLN D O 1
ATOM 9923 N N . LEU D 1 153 ? -100.884 -48.298 30.620 1.00 38.75 153 LEU D N 1
ATOM 9924 C CA . LEU D 1 153 ? -100.928 -49.582 31.342 1.00 43.61 153 LEU D CA 1
ATOM 9925 C C . LEU D 1 153 ? -102.173 -49.647 32.231 1.00 47.16 153 LEU D C 1
ATOM 9926 O O . LEU D 1 153 ? -102.811 -50.696 32.343 1.00 43.28 153 LEU D O 1
ATOM 9939 N N . HIS D 1 155 ? -104.948 -47.489 32.075 1.00 39.77 155 HIS D N 1
ATOM 9940 C CA . HIS D 1 155 ? -106.175 -47.127 31.382 1.00 43.73 155 HIS D CA 1
ATOM 9941 C C . HIS D 1 155 ? -106.641 -48.331 30.536 1.00 48.41 155 HIS D C 1
ATOM 9942 O O . HIS D 1 155 ? -107.822 -48.713 30.559 1.00 46.99 155 HIS D O 1
ATOM 9949 N N . GLY D 1 156 ? -105.696 -48.941 29.808 1.00 46.69 156 GLY D N 1
ATOM 9950 C CA . GLY D 1 156 ? -105.905 -50.210 29.102 1.00 42.02 156 GLY D CA 1
ATOM 9951 C C . GLY D 1 156 ? -106.515 -51.302 29.961 1.00 40.05 156 GLY D C 1
ATOM 9952 O O . GLY D 1 156 ? -107.355 -52.057 29.485 1.00 54.61 156 GLY D O 1
ATOM 9953 N N . ARG D 1 157 ? -106.092 -51.432 31.216 1.00 41.15 157 ARG D N 1
ATOM 9954 C CA . ARG D 1 157 ? -106.626 -52.464 32.094 1.00 43.44 157 ARG D CA 1
ATOM 9955 C C . ARG D 1 157 ? -108.121 -52.206 32.363 1.00 49.15 157 ARG D C 1
ATOM 9956 O O . ARG D 1 157 ? -108.892 -53.149 32.616 1.00 43.72 157 ARG D O 1
ATOM 9964 N N . ILE D 1 158 ? -108.512 -50.924 32.331 1.00 47.31 158 ILE D N 1
ATOM 9965 C CA . ILE D 1 158 ? -109.912 -50.518 32.477 1.00 50.36 158 ILE D CA 1
ATOM 9966 C C . ILE D 1 158 ? -110.662 -50.785 31.162 1.00 41.53 158 ILE D C 1
ATOM 9967 O O . ILE D 1 158 ? -111.697 -51.454 31.196 1.00 44.16 158 ILE D O 1
ATOM 9972 N N . ALA D 1 159 ? -110.124 -50.319 30.026 1.00 44.76 159 ALA D N 1
ATOM 9973 C CA . ALA D 1 159 ? -110.728 -50.526 28.687 1.00 46.36 159 ALA D CA 1
ATOM 9974 C C . ALA D 1 159 ? -111.111 -51.992 28.429 1.00 54.87 159 ALA D C 1
ATOM 9975 O O . ALA D 1 159 ? -112.119 -52.264 27.749 1.00 50.16 159 ALA D O 1
ATOM 9977 N N . ARG D 1 160 ? -110.284 -52.927 28.911 1.00 55.01 160 ARG D N 1
ATOM 9978 C CA . ARG D 1 160 ? -110.468 -54.342 28.626 1.00 55.53 160 ARG D CA 1
ATOM 9979 C C . ARG D 1 160 ? -111.528 -54.918 29.579 1.00 55.41 160 ARG D C 1
ATOM 9980 O O . ARG D 1 160 ? -112.252 -55.832 29.212 1.00 61.30 160 ARG D O 1
ATOM 9988 N N . HIS D 1 161 ? -111.635 -54.361 30.790 1.00 54.32 161 HIS D N 1
ATOM 9989 C CA . HIS D 1 161 ? -112.617 -54.816 31.775 1.00 52.42 161 HIS D CA 1
ATOM 9990 C C . HIS D 1 161 ? -114.035 -54.455 31.317 1.00 53.83 161 HIS D C 1
ATOM 9991 O O . HIS D 1 161 ? -114.959 -55.149 31.708 1.00 52.23 161 HIS D O 1
ATOM 9998 N N . TYR D 1 162 ? -114.163 -53.402 30.484 1.00 60.14 162 TYR D N 1
ATOM 9999 C CA . TYR D 1 162 ? -115.443 -52.816 30.006 1.00 61.49 162 TYR D CA 1
ATOM 10000 C C . TYR D 1 162 ? -115.631 -53.021 28.499 1.00 62.36 162 TYR D C 1
ATOM 10001 O O . TYR D 1 162 ? -116.645 -52.612 27.964 1.00 61.47 162 TYR D O 1
ATOM 10010 N N . ASN D 1 163 ? -114.656 -53.651 27.832 1.00 63.82 163 ASN D N 1
ATOM 10011 C CA . ASN D 1 163 ? -114.704 -53.947 26.391 1.00 63.69 163 ASN D CA 1
ATOM 10012 C C . ASN D 1 163 ? -114.956 -52.680 25.570 1.00 62.72 163 ASN D C 1
ATOM 10013 O O . ASN D 1 163 ? -115.729 -52.718 24.623 1.00 74.59 163 ASN D O 1
ATOM 10018 N N . LEU D 1 164 ? -114.275 -51.579 25.914 1.00 58.26 164 LEU D N 1
ATOM 10019 C CA . LEU D 1 164 ? -114.392 -50.308 25.194 1.00 55.83 164 LEU D CA 1
ATOM 10020 C C . LEU D 1 164 ? -113.297 -50.211 24.146 1.00 51.07 164 LEU D C 1
ATOM 10021 O O . LEU D 1 164 ? -112.156 -50.594 24.402 1.00 52.57 164 LEU D O 1
ATOM 10026 N N . PRO D 1 165 ? -113.570 -49.609 22.972 1.00 48.40 165 PRO D N 1
ATOM 10027 C CA . PRO D 1 165 ? -112.515 -49.321 22.005 1.00 49.31 165 PRO D CA 1
ATOM 10028 C C . PRO D 1 165 ? -111.555 -48.266 22.557 1.00 56.15 165 PRO D C 1
ATOM 10029 O O . PRO D 1 165 ? -112.027 -47.346 23.219 1.00 56.59 165 PRO D O 1
ATOM 10033 N N . ALA D 1 166 ? -110.253 -48.403 22.258 1.00 54.61 166 ALA D N 1
ATOM 10034 C CA . ALA D 1 166 ? -109.200 -47.467 22.696 1.00 53.98 166 ALA D CA 1
ATOM 10035 C C . ALA D 1 166 ? -108.097 -47.355 21.641 1.00 49.94 166 ALA D C 1
ATOM 10036 O O . ALA D 1 166 ? -107.522 -48.359 21.281 1.00 66.65 166 ALA D O 1
ATOM 10038 N N . VAL D 1 167 ? -107.801 -46.145 21.155 1.00 50.80 167 VAL D N 1
ATOM 10039 C CA . VAL D 1 167 ? -106.662 -45.918 20.251 1.00 52.63 167 VAL D CA 1
ATOM 10040 C C . VAL D 1 167 ? -105.510 -45.273 21.031 1.00 56.97 167 VAL D C 1
ATOM 10041 O O . VAL D 1 167 ? -105.737 -44.660 22.081 1.00 51.80 167 VAL D O 1
ATOM 10045 N N . SER D 1 168 ? -104.290 -45.407 20.480 1.00 50.63 168 SER D N 1
ATOM 10046 C CA . SER D 1 168 ? -103.032 -45.066 21.153 1.00 47.53 168 SER D CA 1
ATOM 10047 C C . SER D 1 168 ? -102.100 -44.362 20.178 1.00 43.15 168 SER D C 1
ATOM 10048 O O . SER D 1 168 ? -101.907 -44.837 19.066 1.00 47.46 168 SER D O 1
ATOM 10059 N N . GLN D 1 170 ? -99.136 -44.032 21.337 1.00 36.54 170 GLN D N 1
ATOM 10060 C CA . GLN D 1 170 ? -97.925 -44.596 21.929 1.00 38.80 170 GLN D CA 1
ATOM 10061 C C . GLN D 1 170 ? -97.393 -45.676 20.978 1.00 47.98 170 GLN D C 1
ATOM 10062 O O . GLN D 1 170 ? -96.168 -45.812 20.779 1.00 46.51 170 GLN D O 1
ATOM 10068 N N . SER D 1 171 ? -98.342 -46.417 20.390 1.00 43.81 171 SER D N 1
ATOM 10069 C CA . SER D 1 171 ? -98.065 -47.468 19.410 1.00 49.01 171 SER D CA 1
ATOM 10070 C C . SER D 1 171 ? -98.224 -46.979 17.957 1.00 49.08 171 SER D C 1
ATOM 10071 O O . SER D 1 171 ? -98.351 -47.830 17.083 1.00 58.52 171 SER D O 1
ATOM 10074 N N . THR D 1 172 ? -98.121 -45.661 17.672 1.00 49.78 172 THR D N 1
ATOM 10075 C CA . THR D 1 172 ? -98.350 -45.109 16.294 1.00 43.63 172 THR D CA 1
ATOM 10076 C C . THR D 1 172 ? -97.399 -43.966 15.935 1.00 46.16 172 THR D C 1
ATOM 10077 O O . THR D 1 172 ? -96.612 -44.114 15.018 1.00 45.80 172 THR D O 1
ATOM 10081 N N . ILE D 1 173 ? -97.507 -42.802 16.599 1.00 40.40 173 ILE D N 1
ATOM 10082 C CA . ILE D 1 173 ? -96.723 -41.629 16.244 1.00 40.90 173 ILE D CA 1
ATOM 10083 C C . ILE D 1 173 ? -95.331 -41.719 16.882 1.00 37.63 173 ILE D C 1
ATOM 10084 O O . ILE D 1 173 ? -94.363 -41.249 16.283 1.00 44.52 173 ILE D O 1
ATOM 10089 N N . TYR D 1 174 ? -95.261 -42.187 18.133 1.00 42.64 174 TYR D N 1
ATOM 10090 C CA . TYR D 1 174 ? -93.991 -42.140 18.881 1.00 43.65 174 TYR D CA 1
ATOM 10091 C C . TYR D 1 174 ? -92.961 -43.008 18.138 1.00 40.42 174 TYR D C 1
ATOM 10092 O O . TYR D 1 174 ? -91.876 -42.522 17.805 1.00 45.63 174 TYR D O 1
ATOM 10101 N N . PRO D 1 175 ? -93.294 -44.269 17.786 1.00 40.51 175 PRO D N 1
ATOM 10102 C CA . PRO D 1 175 ? -92.377 -45.141 17.026 1.00 40.21 175 PRO D CA 1
ATOM 10103 C C . PRO D 1 175 ? -91.707 -44.429 15.848 1.00 40.22 175 PRO D C 1
ATOM 10104 O O . PRO D 1 175 ? -90.497 -44.559 15.654 1.00 40.41 175 PRO D O 1
ATOM 10108 N N . GLU D 1 176 ? -92.457 -43.593 15.121 1.00 44.45 176 GLU D N 1
ATOM 10109 C CA . GLU D 1 176 ? -91.893 -42.816 14.032 1.00 40.90 176 GLU D CA 1
ATOM 10110 C C . GLU D 1 176 ? -90.934 -41.745 14.553 1.00 41.40 176 GLU D C 1
ATOM 10111 O O . GLU D 1 176 ? -89.984 -41.352 13.866 1.00 40.09 176 GLU D O 1
ATOM 10117 N N . VAL D 1 177 ? -91.167 -41.241 15.768 1.00 38.28 177 VAL D N 1
ATOM 10118 C CA . VAL D 1 177 ? -90.224 -40.260 16.281 1.00 39.45 177 VAL D CA 1
ATOM 10119 C C . VAL D 1 177 ? -88.939 -40.961 16.770 1.00 31.90 177 VAL D C 1
ATOM 10120 O O . VAL D 1 177 ? -87.852 -40.412 16.546 1.00 41.50 177 VAL D O 1
ATOM 10124 N N . VAL D 1 178 ? -89.084 -42.089 17.466 1.00 39.63 178 VAL D N 1
ATOM 10125 C CA . VAL D 1 178 ? -87.947 -42.767 18.109 1.00 40.79 178 VAL D CA 1
ATOM 10126 C C . VAL D 1 178 ? -87.068 -43.414 17.022 1.00 48.06 178 VAL D C 1
ATOM 10127 O O . VAL D 1 178 ? -85.861 -43.621 17.246 1.00 40.57 178 VAL D O 1
ATOM 10131 N N . ALA D 1 179 ? -87.652 -43.647 15.835 1.00 44.74 179 ALA D N 1
ATOM 10132 C CA . ALA D 1 179 ? -86.919 -44.139 14.653 1.00 44.88 179 ALA D CA 1
ATOM 10133 C C . ALA D 1 179 ? -86.259 -43.017 13.842 1.00 48.82 179 ALA D C 1
ATOM 10134 O O . ALA D 1 179 ? -85.587 -43.314 12.868 1.00 50.81 179 ALA D O 1
ATOM 10136 N N . GLY D 1 180 ? -86.469 -41.741 14.198 1.00 41.59 180 GLY D N 1
ATOM 10137 C CA . GLY D 1 180 ? -85.719 -40.611 13.598 1.00 42.77 180 GLY D CA 1
ATOM 10138 C C . GLY D 1 180 ? -86.305 -40.131 12.267 1.00 41.76 180 GLY D C 1
ATOM 10139 O O . GLY D 1 180 ? -85.697 -39.321 11.573 1.00 51.08 180 GLY D O 1
ATOM 10140 N N . ARG D 1 181 ? -87.504 -40.596 11.936 1.00 38.79 181 ARG D N 1
ATOM 10141 C CA . ARG D 1 181 ? -88.217 -40.225 10.694 1.00 46.13 181 ARG D CA 1
ATOM 10142 C C . ARG D 1 181 ? -89.046 -38.945 10.896 1.00 48.83 181 ARG D C 1
ATOM 10143 O O . ARG D 1 181 ? -89.276 -38.186 9.937 1.00 52.20 181 ARG D O 1
ATOM 10151 N N . ILE D 1 182 ? -89.477 -38.689 12.138 1.00 46.98 182 ILE D N 1
ATOM 10152 C CA . ILE D 1 182 ? -90.141 -37.409 12.514 1.00 41.86 182 ILE D CA 1
ATOM 10153 C C . ILE D 1 182 ? -89.311 -36.688 13.578 1.00 40.48 182 ILE D C 1
ATOM 10154 O O . ILE D 1 182 ? -89.075 -37.259 14.638 1.00 46.29 182 ILE D O 1
ATOM 10159 N N . GLU D 1 183 ? -88.814 -35.491 13.260 1.00 46.50 183 GLU D N 1
ATOM 10160 C CA . GLU D 1 183 ? -88.171 -34.648 14.252 1.00 54.19 183 GLU D CA 1
ATOM 10161 C C . GLU D 1 183 ? -89.278 -34.169 15.210 1.00 55.38 183 GLU D C 1
ATOM 10162 O O . GLU D 1 183 ? -90.374 -33.795 14.783 1.00 52.97 183 GLU D O 1
ATOM 10168 N N . ASN D 1 184 ? -89.007 -34.242 16.514 1.00 50.52 184 ASN D N 1
ATOM 10169 C CA . ASN D 1 184 ? -89.957 -33.835 17.551 1.00 46.21 184 ASN D CA 1
ATOM 10170 C C . ASN D 1 184 ? -90.570 -32.460 17.231 1.00 41.84 184 ASN D C 1
ATOM 10171 O O . ASN D 1 184 ? -91.777 -32.294 17.298 1.00 48.77 184 ASN D O 1
ATOM 10176 N N . ARG D 1 185 ? -89.715 -31.480 16.915 1.00 43.17 185 ARG D N 1
ATOM 10177 C CA . ARG D 1 185 ? -90.114 -30.083 16.825 1.00 43.49 185 ARG D CA 1
ATOM 10178 C C . ARG D 1 185 ? -90.949 -29.830 15.559 1.00 49.79 185 ARG D C 1
ATOM 10179 O O . ARG D 1 185 ? -91.456 -28.706 15.363 1.00 46.25 185 ARG D O 1
ATOM 10187 N N . GLU D 1 186 ? -91.115 -30.856 14.715 1.00 51.71 186 GLU D N 1
ATOM 10188 C CA . GLU D 1 186 ? -92.016 -30.774 13.576 1.00 57.25 186 GLU D CA 1
ATOM 10189 C C . GLU D 1 186 ? -93.451 -30.710 14.093 1.00 52.69 186 GLU D C 1
ATOM 10190 O O . GLU D 1 186 ? -94.250 -29.948 13.577 1.00 51.27 186 GLU D O 1
ATOM 10196 N N . ILE D 1 187 ? -93.744 -31.504 15.127 1.00 47.30 187 ILE D N 1
ATOM 10197 C CA . ILE D 1 187 ? -95.106 -31.773 15.535 1.00 42.18 187 ILE D CA 1
ATOM 10198 C C . ILE D 1 187 ? -95.407 -31.341 16.989 1.00 42.57 187 ILE D C 1
ATOM 10199 O O . ILE D 1 187 ? -96.581 -31.421 17.394 1.00 39.09 187 ILE D O 1
ATOM 10204 N N . THR D 1 188 ? -94.387 -30.935 17.762 1.00 39.79 188 THR D N 1
ATOM 10205 C CA . THR D 1 188 ? -94.582 -30.497 19.187 1.00 39.58 188 THR D CA 1
ATOM 10206 C C . THR D 1 188 ? -93.431 -29.600 19.648 1.00 45.10 188 THR D C 1
ATOM 10207 O O . THR D 1 188 ? -92.257 -29.967 19.563 1.00 43.12 188 THR D O 1
ATOM 10211 N N . PRO D 1 189 ? -93.720 -28.385 20.174 1.00 40.11 189 PRO D N 1
ATOM 10212 C CA . PRO D 1 189 ? -92.673 -27.499 20.661 1.00 41.81 189 PRO D CA 1
ATOM 10213 C C . PRO D 1 189 ? -92.049 -27.908 22.011 1.00 39.79 189 PRO D C 1
ATOM 10214 O O . PRO D 1 189 ? -90.964 -27.400 22.338 1.00 44.16 189 PRO D O 1
ATOM 10218 N N . ASP D 1 190 ? -92.741 -28.770 22.768 1.00 39.49 190 ASP D N 1
ATOM 10219 C CA . ASP D 1 190 ? -92.416 -29.077 24.179 1.00 39.97 190 ASP D CA 1
ATOM 10220 C C . ASP D 1 190 ? -92.567 -30.569 24.511 1.00 37.24 190 ASP D C 1
ATOM 10221 O O . ASP D 1 190 ? -92.428 -30.934 25.668 1.00 38.12 190 ASP D O 1
ATOM 10226 N N . ASP D 1 191 ? -92.900 -31.418 23.529 1.00 36.76 191 ASP D N 1
ATOM 10227 C CA . ASP D 1 191 ? -92.884 -32.882 23.612 1.00 36.62 191 ASP D CA 1
ATOM 10228 C C . ASP D 1 191 ? -94.143 -33.458 24.274 1.00 37.45 191 ASP D C 1
ATOM 10229 O O . ASP D 1 191 ? -94.234 -34.665 24.518 1.00 33.91 191 ASP D O 1
ATOM 10234 N N . LEU D 1 192 ? -95.140 -32.614 24.550 1.00 38.24 192 LEU D N 1
ATOM 10235 C CA . LEU D 1 192 ? -96.374 -33.076 25.113 1.00 34.64 192 LEU D CA 1
ATOM 10236 C C . LEU D 1 192 ? -97.563 -32.505 24.327 1.00 34.30 192 LEU D C 1
ATOM 10237 O O . LEU D 1 192 ? -98.489 -33.249 24.027 1.00 36.06 192 LEU D O 1
ATOM 10242 N N . HIS D 1 193 ? -97.538 -31.189 24.106 1.00 34.32 193 HIS D N 1
ATOM 10243 C CA . HIS D 1 193 ? -98.604 -30.457 23.392 1.00 39.44 193 HIS D CA 1
ATOM 10244 C C . HIS D 1 193 ? -98.286 -30.383 21.901 1.00 34.54 193 HIS D C 1
ATOM 10245 O O . HIS D 1 193 ? -97.383 -29.658 21.496 1.00 38.04 193 HIS D O 1
ATOM 10252 N N . PRO D 1 194 ? -99.102 -31.031 21.044 1.00 38.74 194 PRO D N 1
ATOM 10253 C CA . PRO D 1 194 ? -98.951 -30.919 19.593 1.00 37.95 194 PRO D CA 1
ATOM 10254 C C . PRO D 1 194 ? -99.115 -29.491 19.047 1.00 44.28 194 PRO D C 1
ATOM 10255 O O . PRO D 1 194 ? -99.878 -28.670 19.610 1.00 44.10 194 PRO D O 1
ATOM 10259 N N . ASN D 1 195 ? -98.406 -29.193 17.952 1.00 43.77 195 ASN D N 1
ATOM 10260 C CA . ASN D 1 195 ? -98.715 -28.018 17.165 1.00 41.39 195 ASN D CA 1
ATOM 10261 C C . ASN D 1 195 ? -99.836 -28.407 16.177 1.00 36.44 195 ASN D C 1
ATOM 10262 O O . ASN D 1 195 ? -100.569 -29.396 16.392 1.00 39.55 195 ASN D O 1
ATOM 10267 N N . ASP D 1 196 ? -100.019 -27.584 15.145 1.00 44.50 196 ASP D N 1
ATOM 10268 C CA . ASP D 1 196 ? -101.072 -27.810 14.140 1.00 50.93 196 ASP D CA 1
ATOM 10269 C C . ASP D 1 196 ? -100.812 -29.147 13.442 1.00 49.92 196 ASP D C 1
ATOM 10270 O O . ASP D 1 196 ? -101.649 -30.075 13.495 1.00 44.05 196 ASP D O 1
ATOM 10275 N N . ALA D 1 197 ? -99.611 -29.258 12.860 1.00 50.86 197 ALA D N 1
ATOM 10276 C CA . ALA D 1 197 ? -99.187 -30.517 12.254 1.00 51.44 197 ALA D CA 1
ATOM 10277 C C . ALA D 1 197 ? -99.457 -31.675 13.229 1.00 49.80 197 ALA D C 1
ATOM 10278 O O . ALA D 1 197 ? -100.149 -32.642 12.887 1.00 51.76 197 ALA D O 1
ATOM 10280 N N . GLY D 1 198 ? -98.973 -31.560 14.477 1.00 45.75 198 GLY D N 1
ATOM 10281 C CA . GLY D 1 198 ? -99.205 -32.624 15.467 1.00 43.84 198 GLY D CA 1
ATOM 10282 C C . GLY D 1 198 ? -100.677 -32.950 15.708 1.00 43.17 198 GLY D C 1
ATOM 10283 O O . GLY D 1 198 ? -101.014 -34.093 15.921 1.00 39.23 198 GLY D O 1
ATOM 10284 N N . HIS D 1 199 ? -101.551 -31.925 15.800 1.00 49.05 199 HIS D N 1
ATOM 10285 C CA . HIS D 1 199 ? -102.989 -32.179 16.057 1.00 43.20 199 HIS D CA 1
ATOM 10286 C C . HIS D 1 199 ? -103.641 -32.879 14.859 1.00 42.65 199 HIS D C 1
ATOM 10287 O O . HIS D 1 199 ? -104.455 -33.807 15.049 1.00 39.34 199 HIS D O 1
ATOM 10294 N N . ALA D 1 200 ? -103.302 -32.429 13.642 1.00 48.50 200 ALA D N 1
ATOM 10295 C CA . ALA D 1 200 ? -103.776 -33.118 12.393 1.00 51.45 200 ALA D CA 1
ATOM 10296 C C . ALA D 1 200 ? -103.404 -34.610 12.448 1.00 57.33 200 ALA D C 1
ATOM 10297 O O . ALA D 1 200 ? -104.249 -35.499 12.211 1.00 53.23 200 ALA D O 1
ATOM 10299 N N . LEU D 1 201 ? -102.156 -34.877 12.865 1.00 55.36 201 LEU D N 1
ATOM 10300 C CA . LEU D 1 201 ? -101.640 -36.233 12.932 1.00 50.76 201 LEU D CA 1
ATOM 10301 C C . LEU D 1 201 ? -102.447 -37.077 13.922 1.00 48.74 201 LEU D C 1
ATOM 10302 O O . LEU D 1 201 ? -102.795 -38.177 13.584 1.00 44.72 201 LEU D O 1
ATOM 10307 N N . VAL D 1 202 ? -102.757 -36.560 15.128 1.00 43.35 202 VAL D N 1
ATOM 10308 C CA . VAL D 1 202 ? -103.489 -37.338 16.160 1.00 40.93 202 VAL D CA 1
ATOM 10309 C C . VAL D 1 202 ? -104.920 -37.612 15.694 1.00 41.71 202 VAL D C 1
ATOM 10310 O O . VAL D 1 202 ? -105.527 -38.660 16.024 1.00 39.00 202 VAL D O 1
ATOM 10314 N N . ALA D 1 203 ? -105.475 -36.588 15.032 1.00 51.22 203 ALA D N 1
ATOM 10315 C CA . ALA D 1 203 ? -106.783 -36.647 14.395 1.00 54.03 203 ALA D CA 1
ATOM 10316 C C . ALA D 1 203 ? -106.771 -37.825 13.411 1.00 52.23 203 ALA D C 1
ATOM 10317 O O . ALA D 1 203 ? -107.559 -38.764 13.562 1.00 46.19 203 ALA D O 1
ATOM 10319 N N . SER D 1 204 ? -105.789 -37.797 12.501 1.00 56.14 204 SER D N 1
ATOM 10320 C CA . SER D 1 204 ? -105.621 -38.844 11.453 1.00 59.72 204 SER D CA 1
ATOM 10321 C C . SER D 1 204 ? -105.696 -40.255 12.044 1.00 56.21 204 SER D C 1
ATOM 10322 O O . SER D 1 204 ? -106.334 -41.132 11.464 1.00 57.88 204 SER D O 1
ATOM 10325 N N . VAL D 1 205 ? -105.051 -40.478 13.196 1.00 54.15 205 VAL D N 1
ATOM 10326 C CA . VAL D 1 205 ? -105.037 -41.802 13.833 1.00 51.05 205 VAL D CA 1
ATOM 10327 C C . VAL D 1 205 ? -106.412 -42.188 14.389 1.00 49.85 205 VAL D C 1
ATOM 10328 O O . VAL D 1 205 ? -106.734 -43.386 14.419 1.00 51.87 205 VAL D O 1
ATOM 10332 N N . ILE D 1 206 ? -107.157 -41.226 14.961 1.00 52.61 206 ILE D N 1
ATOM 10333 C CA . ILE D 1 206 ? -108.478 -41.545 15.581 1.00 59.96 206 ILE D CA 1
ATOM 10334 C C . ILE D 1 206 ? -109.506 -41.833 14.469 1.00 53.24 206 ILE D C 1
ATOM 10335 O O . ILE D 1 206 ? -110.327 -42.738 14.599 1.00 51.21 206 ILE D O 1
ATOM 10340 N N . THR D 1 207 ? -109.489 -41.016 13.413 1.00 47.09 207 THR D N 1
ATOM 10341 C CA . THR D 1 207 ? -110.478 -41.142 12.340 1.00 56.87 207 THR D CA 1
ATOM 10342 C C . THR D 1 207 ? -110.307 -42.541 11.726 1.00 60.23 207 THR D C 1
ATOM 10343 O O . THR D 1 207 ? -111.221 -43.440 11.807 1.00 45.86 207 THR D O 1
ATOM 10347 N N . TYR D 1 208 ? -109.078 -42.768 11.246 1.00 61.25 208 TYR D N 1
ATOM 10348 C CA . TYR D 1 208 ? -108.668 -44.042 10.723 1.00 57.93 208 TYR D CA 1
ATOM 10349 C C . TYR D 1 208 ? -109.480 -45.156 11.392 1.00 53.58 208 TYR D C 1
ATOM 10350 O O . TYR D 1 208 ? -109.992 -46.025 10.707 1.00 53.31 208 TYR D O 1
ATOM 10359 N N . PHE D 1 209 ? -109.575 -45.124 12.730 1.00 56.20 209 PHE D N 1
ATOM 10360 C CA . PHE D 1 209 ? -110.232 -46.174 13.518 1.00 55.48 209 PHE D CA 1
ATOM 10361 C C . PHE D 1 209 ? -111.756 -46.115 13.403 1.00 63.45 209 PHE D C 1
ATOM 10362 O O . PHE D 1 209 ? -112.421 -47.154 13.531 1.00 58.53 209 PHE D O 1
ATOM 10370 N N . LEU D 1 210 ? -112.294 -44.896 13.263 1.00 68.45 210 LEU D N 1
ATOM 10371 C CA . LEU D 1 210 ? -113.739 -44.664 13.053 1.00 70.02 210 LEU D CA 1
ATOM 10372 C C . LEU D 1 210 ? -114.102 -45.072 11.616 1.00 64.08 210 LEU D C 1
ATOM 10373 O O . LEU D 1 210 ? -114.967 -45.916 11.421 1.00 54.37 210 LEU D O 1
ATOM 10378 N N . ASP D 1 211 ? -113.406 -44.457 10.644 1.00 62.32 211 ASP D N 1
ATOM 10379 C CA . ASP D 1 211 ? -113.416 -44.811 9.207 1.00 60.81 211 ASP D CA 1
ATOM 10380 C C . ASP D 1 211 ? -113.383 -46.333 8.983 1.00 58.48 211 ASP D C 1
ATOM 10381 O O . ASP D 1 211 ? -113.793 -46.770 7.929 1.00 57.09 211 ASP D O 1
ATOM 10386 N N . LYS D 1 212 ? -112.887 -47.120 9.949 1.00 65.61 212 LYS D N 1
ATOM 10387 C CA . LYS D 1 212 ? -112.898 -48.597 9.868 1.00 68.71 212 LYS D CA 1
ATOM 10388 C C . LYS D 1 212 ? -114.223 -49.177 10.386 1.00 72.82 212 LYS D C 1
ATOM 10389 O O . LYS D 1 212 ? -114.745 -50.131 9.804 1.00 72.70 212 LYS D O 1
ATOM 10395 N N . VAL D 1 213 ? -114.723 -48.662 11.518 1.00 76.37 213 VAL D N 1
ATOM 10396 C CA . VAL D 1 213 ? -115.893 -49.245 12.220 1.00 78.84 213 VAL D CA 1
ATOM 10397 C C . VAL D 1 213 ? -117.152 -49.096 11.356 1.00 72.12 213 VAL D C 1
ATOM 10398 O O . VAL D 1 213 ? -118.062 -49.923 11.442 1.00 66.81 213 VAL D O 1
ATOM 10402 N N . LYS D 1 214 ? -117.166 -48.044 10.525 1.00 80.45 214 LYS D N 1
ATOM 10403 C CA . LYS D 1 214 ? -118.270 -47.661 9.624 1.00 87.27 214 LYS D CA 1
ATOM 10404 C C . LYS D 1 214 ? -118.619 -48.802 8.659 1.00 91.15 214 LYS D C 1
ATOM 10405 O O . LYS D 1 214 ? -119.643 -48.731 7.978 1.00 97.28 214 LYS D O 1
ATOM 10411 N N . THR D 1 215 ? -117.779 -49.848 8.619 1.00 86.05 215 THR D N 1
ATOM 10412 C CA . THR D 1 215 ? -117.583 -50.631 7.420 1.00 79.41 215 THR D CA 1
ATOM 10413 C C . THR D 1 215 ? -117.502 -52.130 7.729 1.00 78.64 215 THR D C 1
ATOM 10414 O O . THR D 1 215 ? -116.824 -52.854 7.019 1.00 70.16 215 THR D O 1
ATOM 10418 N N . GLU D 1 216 ? -118.221 -52.596 8.754 1.00 79.67 216 GLU D N 1
ATOM 10419 C CA . GLU D 1 216 ? -118.221 -54.009 9.105 1.00 82.72 216 GLU D CA 1
ATOM 10420 C C . GLU D 1 216 ? -119.671 -54.473 9.290 1.00 85.39 216 GLU D C 1
ATOM 10421 O O . GLU D 1 216 ? -120.151 -54.663 10.403 1.00 88.40 216 GLU D O 1
ATOM 10427 N N . SER D 1 222 ? -126.266 -57.332 20.897 1.00 138.74 222 SER D N 1
ATOM 10428 C CA . SER D 1 222 ? -126.309 -56.457 22.069 1.00 137.30 222 SER D CA 1
ATOM 10429 C C . SER D 1 222 ? -124.896 -56.281 22.646 1.00 140.49 222 SER D C 1
ATOM 10430 O O . SER D 1 222 ? -123.941 -56.946 22.220 1.00 139.67 222 SER D O 1
ATOM 10433 N N . GLU D 1 223 ? -124.778 -55.364 23.613 1.00 133.84 223 GLU D N 1
ATOM 10434 C CA . GLU D 1 223 ? -123.511 -55.064 24.281 1.00 120.26 223 GLU D CA 1
ATOM 10435 C C . GLU D 1 223 ? -123.183 -56.180 25.272 1.00 103.08 223 GLU D C 1
ATOM 10436 O O . GLU D 1 223 ? -124.069 -56.915 25.699 1.00 105.47 223 GLU D O 1
ATOM 10442 N N . PRO D 1 224 ? -121.903 -56.341 25.674 1.00 85.41 224 PRO D N 1
ATOM 10443 C CA . PRO D 1 224 ? -121.535 -57.318 26.696 1.00 76.60 224 PRO D CA 1
ATOM 10444 C C . PRO D 1 224 ? -122.153 -56.959 28.050 1.00 66.81 224 PRO D C 1
ATOM 10445 O O . PRO D 1 224 ? -122.506 -55.815 28.261 1.00 69.68 224 PRO D O 1
ATOM 10449 N N . ASP D 1 225 ? -122.236 -57.939 28.953 1.00 68.57 225 ASP D N 1
ATOM 10450 C CA . ASP D 1 225 ? -122.702 -57.721 30.327 1.00 71.48 225 ASP D CA 1
ATOM 10451 C C . ASP D 1 225 ? -121.795 -56.677 31.001 1.00 73.99 225 ASP D C 1
ATOM 10452 O O . ASP D 1 225 ? -120.583 -56.663 30.770 1.00 71.66 225 ASP D O 1
ATOM 10457 N N . TYR D 1 226 ? -122.398 -55.814 31.832 1.00 74.78 226 TYR D N 1
ATOM 10458 C CA . TYR D 1 226 ? -121.693 -54.755 32.552 1.00 65.87 226 TYR D CA 1
ATOM 10459 C C . TYR D 1 226 ? -121.072 -55.339 33.816 1.00 61.92 226 TYR D C 1
ATOM 10460 O O . TYR D 1 226 ? -121.802 -55.735 34.717 1.00 51.56 226 TYR D O 1
ATOM 10469 N N . PRO D 1 227 ? -119.720 -55.410 33.926 1.00 57.89 227 PRO D N 1
ATOM 10470 C CA . PRO D 1 227 ? -119.072 -56.129 35.025 1.00 55.73 227 PRO D CA 1
ATOM 10471 C C . PRO D 1 227 ? -118.942 -55.412 36.372 1.00 56.23 227 PRO D C 1
ATOM 10472 O O . PRO D 1 227 ? -118.992 -54.196 36.438 1.00 60.84 227 PRO D O 1
ATOM 10476 N N . ALA D 1 228 ? -118.727 -56.205 37.426 1.00 54.94 228 ALA D N 1
ATOM 10477 C CA . ALA D 1 228 ? -118.230 -55.703 38.701 1.00 64.82 228 ALA D CA 1
ATOM 10478 C C . ALA D 1 228 ? -116.962 -54.881 38.464 1.00 73.37 228 ALA D C 1
ATOM 10479 O O . ALA D 1 228 ? -116.314 -55.014 37.424 1.00 70.61 228 ALA D O 1
ATOM 10481 N N . PRO D 1 229 ? -116.573 -53.987 39.405 1.00 78.55 229 PRO D N 1
ATOM 10482 C CA . PRO D 1 229 ? -115.406 -53.132 39.206 1.00 75.09 229 PRO D CA 1
ATOM 10483 C C . PRO D 1 229 ? -114.109 -53.890 39.519 1.00 67.09 229 PRO D C 1
ATOM 10484 O O . PRO D 1 229 ? -114.101 -54.770 40.374 1.00 67.92 229 PRO D O 1
ATOM 10488 N N . LEU D 1 230 ? -113.036 -53.501 38.828 1.00 64.24 230 LEU D N 1
ATOM 10489 C CA . LEU D 1 230 ? -111.694 -54.062 38.972 1.00 57.84 230 LEU D CA 1
ATOM 10490 C C . LEU D 1 230 ? -111.081 -53.631 40.316 1.00 60.21 230 LEU D C 1
ATOM 10491 O O . LEU D 1 230 ? -110.636 -54.475 41.103 1.00 59.21 230 LEU D O 1
ATOM 10496 N N . THR D 1 231 ? -111.095 -52.317 40.590 1.00 58.59 231 THR D N 1
ATOM 10497 C CA . THR D 1 231 ? -110.504 -51.714 41.801 1.00 59.81 231 THR D CA 1
ATOM 10498 C C . THR D 1 231 ? -111.572 -51.580 42.897 1.00 58.65 231 THR D C 1
ATOM 10499 O O . THR D 1 231 ? -112.713 -52.001 42.702 1.00 58.24 231 THR D O 1
ATOM 10503 N N . LYS D 1 232 ? -111.199 -50.986 44.040 1.00 58.07 232 LYS D N 1
ATOM 10504 C CA . LYS D 1 232 ? -112.148 -50.664 45.116 1.00 61.75 232 LYS D CA 1
ATOM 10505 C C . LYS D 1 232 ? -113.248 -49.719 44.608 1.00 60.21 232 LYS D C 1
ATOM 10506 O O . LYS D 1 232 ? -114.340 -49.705 45.181 1.00 56.08 232 LYS D O 1
ATOM 10512 N N . ASN D 1 233 ? -112.914 -48.923 43.580 1.00 51.18 233 ASN D N 1
ATOM 10513 C CA . ASN D 1 233 ? -113.804 -48.045 42.817 1.00 57.13 233 ASN D CA 1
ATOM 10514 C C . ASN D 1 233 ? -114.453 -46.992 43.728 1.00 56.03 233 ASN D C 1
ATOM 10515 O O . ASN D 1 233 ? -115.641 -46.705 43.573 1.00 62.62 233 ASN D O 1
ATOM 10520 N N . THR D 1 234 ? -113.668 -46.400 44.632 1.00 51.59 234 THR D N 1
ATOM 10521 C CA . THR D 1 234 ? -114.192 -45.507 45.643 1.00 47.84 234 THR D CA 1
ATOM 10522 C C . THR D 1 234 ? -114.338 -44.062 45.138 1.00 46.55 234 THR D C 1
ATOM 10523 O O . THR D 1 234 ? -114.638 -43.215 45.950 1.00 41.85 234 THR D O 1
ATOM 10527 N N . TYR D 1 235 ? -114.206 -43.798 43.833 1.00 43.10 235 TYR D N 1
ATOM 10528 C CA . TYR D 1 235 ? -114.360 -42.454 43.280 1.00 47.20 235 TYR D CA 1
ATOM 10529 C C . TYR D 1 235 ? -115.583 -42.318 42.347 1.00 49.30 235 TYR D C 1
ATOM 10530 O O . TYR D 1 235 ? -115.798 -41.224 41.819 1.00 44.88 235 TYR D O 1
ATOM 10539 N N . GLU D 1 236 ? -116.386 -43.376 42.119 1.00 47.92 236 GLU D N 1
ATOM 10540 C CA . GLU D 1 236 ? -117.444 -43.287 41.062 1.00 46.19 236 GLU D CA 1
ATOM 10541 C C . GLU D 1 236 ? -118.490 -42.213 41.415 1.00 37.66 236 GLU D C 1
ATOM 10542 O O . GLU D 1 236 ? -118.977 -41.519 40.527 1.00 44.25 236 GLU D O 1
ATOM 10548 N N . LYS D 1 237 ? -118.828 -42.133 42.703 1.00 43.98 237 LYS D N 1
ATOM 10549 C CA . LYS D 1 237 ? -119.521 -40.989 43.273 1.00 47.64 237 LYS D CA 1
ATOM 10550 C C . LYS D 1 237 ? -118.467 -40.004 43.799 1.00 41.04 237 LYS D C 1
ATOM 10551 O O . LYS D 1 237 ? -117.879 -40.221 44.876 1.00 41.55 237 LYS D O 1
ATOM 10557 N N . SER D 1 238 ? -118.257 -38.921 43.036 1.00 40.70 238 SER D N 1
ATOM 10558 C CA . SER D 1 238 ? -117.389 -37.782 43.449 1.00 38.72 238 SER D CA 1
ATOM 10559 C C . SER D 1 238 ? -118.176 -36.461 43.373 1.00 35.05 238 SER D C 1
ATOM 10560 O O . SER D 1 238 ? -118.568 -35.996 42.286 1.00 38.90 238 SER D O 1
ATOM 10563 N N . ILE D 1 239 ? -118.306 -35.836 44.542 1.00 38.63 239 ILE D N 1
ATOM 10564 C CA . ILE D 1 239 ? -119.111 -34.632 44.756 1.00 37.66 239 ILE D CA 1
ATOM 10565 C C . ILE D 1 239 ? -118.183 -33.469 45.124 1.00 31.82 239 ILE D C 1
ATOM 10566 O O . ILE D 1 239 ? -117.536 -33.514 46.149 1.00 32.33 239 ILE D O 1
ATOM 10571 N N . ARG D 1 240 ? -118.162 -32.444 44.266 1.00 31.65 240 ARG D N 1
ATOM 10572 C CA . ARG D 1 240 ? -117.461 -31.206 44.567 1.00 35.55 240 ARG D CA 1
ATOM 10573 C C . ARG D 1 240 ? -118.320 -30.394 45.542 1.00 35.69 240 ARG D C 1
ATOM 10574 O O . ARG D 1 240 ? -119.513 -30.289 45.311 1.00 35.13 240 ARG D O 1
ATOM 10582 N N . HIS D 1 241 ? -117.676 -29.868 46.593 1.00 33.76 241 HIS D N 1
ATOM 10583 C CA . HIS D 1 241 ? -118.226 -28.873 47.536 1.00 34.02 241 HIS D CA 1
ATOM 10584 C C . HIS D 1 241 ? -117.638 -27.496 47.213 1.00 31.54 241 HIS D C 1
ATOM 10585 O O . HIS D 1 241 ? -116.423 -27.285 47.373 1.00 32.69 241 HIS D O 1
ATOM 10592 N N . GLN D 1 242 ? -118.493 -26.589 46.723 1.00 31.05 242 GLN D N 1
ATOM 10593 C CA . GLN D 1 242 ? -118.066 -25.229 46.297 1.00 31.58 242 GLN D CA 1
ATOM 10594 C C . GLN D 1 242 ? -118.914 -24.186 47.063 1.00 30.14 242 GLN D C 1
ATOM 10595 O O . GLN D 1 242 ? -119.658 -24.560 47.949 1.00 29.83 242 GLN D O 1
ATOM 10601 N N . ASN D 1 243 ? -118.821 -22.898 46.698 1.00 27.88 243 ASN D N 1
ATOM 10602 C CA . ASN D 1 243 ? -119.216 -21.799 47.596 1.00 28.85 243 ASN D CA 1
ATOM 10603 C C . ASN D 1 243 ? -120.749 -21.646 47.646 1.00 35.17 243 ASN D C 1
ATOM 10604 O O . ASN D 1 243 ? -121.254 -20.797 48.356 1.00 37.42 243 ASN D O 1
ATOM 10609 N N . SER D 1 244 ? -121.490 -22.472 46.911 1.00 37.83 244 SER D N 1
ATOM 10610 C CA . SER D 1 244 ? -122.955 -22.523 47.044 1.00 43.64 244 SER D CA 1
ATOM 10611 C C . SER D 1 244 ? -123.396 -23.628 48.024 1.00 46.22 244 SER D C 1
ATOM 10612 O O . SER D 1 244 ? -124.593 -23.809 48.258 1.00 46.31 244 SER D O 1
ATOM 10615 N N . ASP D 1 245 ? -122.452 -24.391 48.584 1.00 48.08 245 ASP D N 1
ATOM 10616 C CA . ASP D 1 245 ? -122.779 -25.479 49.504 1.00 49.69 245 ASP D CA 1
ATOM 10617 C C . ASP D 1 245 ? -123.183 -24.897 50.872 1.00 48.57 245 ASP D C 1
ATOM 10618 O O . ASP D 1 245 ? -122.535 -24.012 51.403 1.00 40.61 245 ASP D O 1
ATOM 10623 N N . GLU D 1 246 ? -124.259 -25.435 51.456 1.00 47.32 246 GLU D N 1
ATOM 10624 C CA . GLU D 1 246 ? -124.606 -25.137 52.861 1.00 53.43 246 GLU D CA 1
ATOM 10625 C C . GLU D 1 246 ? -123.746 -26.050 53.753 1.00 53.28 246 GLU D C 1
ATOM 10626 O O . GLU D 1 246 ? -123.131 -26.996 53.276 1.00 63.35 246 GLU D O 1
ATOM 10632 N N . ASN D 1 247 ? -123.648 -25.716 55.040 1.00 52.39 247 ASN D N 1
ATOM 10633 C CA . ASN D 1 247 ? -122.755 -26.400 55.987 1.00 49.36 247 ASN D CA 1
ATOM 10634 C C . ASN D 1 247 ? -121.312 -25.892 55.835 1.00 48.67 247 ASN D C 1
ATOM 10635 O O . ASN D 1 247 ? -120.408 -26.376 56.533 1.00 53.24 247 ASN D O 1
ATOM 10640 N N . VAL D 1 248 ? -121.085 -24.923 54.941 1.00 43.53 248 VAL D N 1
ATOM 10641 C CA . VAL D 1 248 ? -119.777 -24.292 54.866 1.00 44.82 248 VAL D CA 1
ATOM 10642 C C . VAL D 1 248 ? -119.755 -23.086 55.819 1.00 42.77 248 VAL D C 1
ATOM 10643 O O . VAL D 1 248 ? -120.667 -22.281 55.805 1.00 45.11 248 VAL D O 1
ATOM 10647 N N . VAL D 1 249 ? -118.724 -23.010 56.672 1.00 41.09 249 VAL D N 1
ATOM 10648 C CA . VAL D 1 249 ? -118.534 -21.885 57.601 1.00 42.73 249 VAL D CA 1
ATOM 10649 C C . VAL D 1 249 ? -117.184 -21.215 57.334 1.00 42.49 249 VAL D C 1
ATOM 10650 O O . VAL D 1 249 ? -116.122 -21.823 57.502 1.00 44.50 249 VAL D O 1
ATOM 10654 N N . CYS D 1 250 ? -117.255 -19.929 56.986 1.00 40.22 250 CYS D N 1
ATOM 10655 C CA . CYS D 1 250 ? -116.111 -19.092 56.660 1.00 39.56 250 CYS D CA 1
ATOM 10656 C C . CYS D 1 250 ? -115.690 -18.285 57.894 1.00 38.72 250 CYS D C 1
ATOM 10657 O O . CYS D 1 250 ? -116.528 -17.686 58.557 1.00 46.52 250 CYS D O 1
ATOM 10660 N N . HIS D 1 251 ? -114.399 -18.322 58.203 1.00 39.15 251 HIS D N 1
ATOM 10661 C CA . HIS D 1 251 ? -113.782 -17.514 59.237 1.00 39.89 251 HIS D CA 1
ATOM 10662 C C . HIS D 1 251 ? -112.587 -16.784 58.629 1.00 38.62 251 HIS D C 1
ATOM 10663 O O . HIS D 1 251 ? -111.493 -17.023 59.050 1.00 38.34 251 HIS D O 1
ATOM 10670 N N . GLY D 1 252 ? -112.830 -15.912 57.630 1.00 35.77 252 GLY D N 1
ATOM 10671 C CA . GLY D 1 252 ? -111.750 -15.151 56.968 1.00 34.79 252 GLY D CA 1
ATOM 10672 C C . GLY D 1 252 ? -111.586 -15.483 55.476 1.00 34.53 252 GLY D C 1
ATOM 10673 O O . GLY D 1 252 ? -111.137 -14.641 54.733 1.00 35.33 252 GLY D O 1
ATOM 10674 N N . PHE D 1 253 ? -111.945 -16.709 55.066 1.00 36.22 253 PHE D N 1
ATOM 10675 C CA . PHE D 1 253 ? -112.180 -17.070 53.634 1.00 32.57 253 PHE D CA 1
ATOM 10676 C C . PHE D 1 253 ? -113.503 -16.423 53.198 1.00 33.07 253 PHE D C 1
ATOM 10677 O O . PHE D 1 253 ? -114.418 -16.277 53.998 1.00 33.19 253 PHE D O 1
ATOM 10685 N N . VAL D 1 254 ? -113.563 -15.951 51.944 1.00 28.69 254 VAL D N 1
ATOM 10686 C CA . VAL D 1 254 ? -114.727 -15.304 51.402 1.00 32.54 254 VAL D CA 1
ATOM 10687 C C . VAL D 1 254 ? -115.020 -15.915 50.020 1.00 28.88 254 VAL D C 1
ATOM 10688 O O . VAL D 1 254 ? -114.095 -16.135 49.227 1.00 30.59 254 VAL D O 1
ATOM 10692 N N . ALA D 1 255 ? -116.294 -16.215 49.794 1.00 30.76 255 ALA D N 1
ATOM 10693 C CA . ALA D 1 255 ? -116.782 -16.742 48.524 1.00 31.02 255 ALA D CA 1
ATOM 10694 C C . ALA D 1 255 ? -116.502 -15.752 47.391 1.00 34.58 255 ALA D C 1
ATOM 10695 O O . ALA D 1 255 ? -116.730 -14.528 47.512 1.00 34.06 255 ALA D O 1
ATOM 10697 N N . ASP D 1 256 ? -116.055 -16.322 46.271 1.00 30.62 256 ASP D N 1
ATOM 10698 C CA . ASP D 1 256 ? -115.818 -15.617 45.024 1.00 29.37 256 ASP D CA 1
ATOM 10699 C C . ASP D 1 256 ? -117.112 -15.721 44.218 1.00 32.05 256 ASP D C 1
ATOM 10700 O O . ASP D 1 256 ? -117.487 -16.820 43.793 1.00 30.47 256 ASP D O 1
ATOM 10705 N N . THR D 1 257 ? -117.802 -14.584 44.042 1.00 30.80 257 THR D N 1
ATOM 10706 C CA . THR D 1 257 ? -119.107 -14.565 43.385 1.00 34.59 257 THR D CA 1
ATOM 10707 C C . THR D 1 257 ? -118.947 -14.153 41.916 1.00 33.23 257 THR D C 1
ATOM 10708 O O . THR D 1 257 ? -119.936 -13.995 41.257 1.00 34.27 257 THR D O 1
ATOM 10712 N N . SER D 1 258 ? -117.714 -13.973 41.433 1.00 30.47 258 SER D N 1
ATOM 10713 C CA . SER D 1 258 ? -117.474 -13.501 40.052 1.00 32.55 258 SER D CA 1
ATOM 10714 C C . SER D 1 258 ? -117.977 -14.519 39.014 1.00 30.41 258 SER D C 1
ATOM 10715 O O . SER D 1 258 ? -118.055 -15.713 39.269 1.00 29.80 258 SER D O 1
ATOM 10718 N N . ALA D 1 259 ? -118.283 -14.030 37.806 1.00 30.20 259 ALA D N 1
ATOM 10719 C CA . ALA D 1 259 ? -118.786 -14.856 36.714 1.00 31.43 259 ALA D CA 1
ATOM 10720 C C . ALA D 1 259 ? -117.644 -15.734 36.189 1.00 28.48 259 ALA D C 1
ATOM 10721 O O . ALA D 1 259 ? -116.540 -15.228 35.998 1.00 28.13 259 ALA D O 1
ATOM 10723 N N . GLN D 1 260 ? -117.945 -17.019 35.998 1.00 27.33 260 GLN D N 1
ATOM 10724 C CA . GLN D 1 260 ? -117.081 -17.984 35.304 1.00 28.55 260 GLN D CA 1
ATOM 10725 C C . GLN D 1 260 ? -117.257 -17.860 33.778 1.00 28.29 260 GLN D C 1
ATOM 10726 O O . GLN D 1 260 ? -118.343 -17.949 33.272 1.00 30.50 260 GLN D O 1
ATOM 10732 N N . ARG D 1 261 ? -116.148 -17.705 33.061 1.00 29.29 261 ARG D N 1
ATOM 10733 C CA . ARG D 1 261 ? -116.201 -17.401 31.614 1.00 35.56 261 ARG D CA 1
ATOM 10734 C C . ARG D 1 261 ? -116.660 -18.672 30.879 1.00 34.12 261 ARG D C 1
ATOM 10735 O O . ARG D 1 261 ? -117.568 -18.595 30.023 1.00 36.40 261 ARG D O 1
ATOM 10743 N N . ASP D 1 262 ? -116.107 -19.826 31.284 1.00 30.77 262 ASP D N 1
ATOM 10744 C CA . ASP D 1 262 ? -116.371 -21.189 30.741 1.00 30.62 262 ASP D CA 1
ATOM 10745 C C . ASP D 1 262 ? -115.597 -22.176 31.643 1.00 30.42 262 ASP D C 1
ATOM 10746 O O . ASP D 1 262 ? -114.976 -21.770 32.614 1.00 30.91 262 ASP D O 1
ATOM 10751 N N . ILE D 1 263 ? -115.627 -23.476 31.374 1.00 30.83 263 ILE D N 1
ATOM 10752 C CA . ILE D 1 263 ? -115.049 -24.435 32.374 1.00 30.24 263 ILE D CA 1
ATOM 10753 C C . ILE D 1 263 ? -113.509 -24.328 32.467 1.00 28.43 263 ILE D C 1
ATOM 10754 O O . ILE D 1 263 ? -112.934 -24.808 33.459 1.00 28.22 263 ILE D O 1
ATOM 10759 N N . THR D 1 264 ? -112.862 -23.692 31.488 1.00 28.28 264 THR D N 1
ATOM 10760 C CA . THR D 1 264 ? -111.372 -23.474 31.460 1.00 30.05 264 THR D CA 1
ATOM 10761 C C . THR D 1 264 ? -110.985 -22.336 32.409 1.00 30.45 264 THR D C 1
ATOM 10762 O O . THR D 1 264 ? -109.821 -22.132 32.659 1.00 29.54 264 THR D O 1
ATOM 10766 N N . ASP D 1 265 ? -111.973 -21.560 32.860 1.00 26.30 265 ASP D N 1
ATOM 10767 C CA . ASP D 1 265 ? -111.783 -20.513 33.847 1.00 28.57 265 ASP D CA 1
ATOM 10768 C C . ASP D 1 265 ? -111.946 -21.185 35.224 1.00 28.92 265 ASP D C 1
ATOM 10769 O O . ASP D 1 265 ? -113.022 -21.139 35.825 1.00 27.75 265 ASP D O 1
ATOM 10774 N N . CYS D 1 266 ? -110.896 -21.884 35.689 1.00 26.69 266 CYS D N 1
ATOM 10775 C CA . CYS D 1 266 ? -111.139 -22.891 36.710 1.00 28.86 266 CYS D CA 1
ATOM 10776 C C . CYS D 1 266 ? -111.068 -22.328 38.140 1.00 27.70 266 CYS D C 1
ATOM 10777 O O . CYS D 1 266 ? -111.577 -22.979 39.053 1.00 26.49 266 CYS D O 1
ATOM 10780 N N . PHE D 1 267 ? -110.487 -21.137 38.315 1.00 25.73 267 PHE D N 1
ATOM 10781 C CA . PHE D 1 267 ? -110.434 -20.463 39.631 1.00 26.79 267 PHE D CA 1
ATOM 10782 C C . PHE D 1 267 ? -111.691 -19.609 39.805 1.00 22.67 267 PHE D C 1
ATOM 10783 O O . PHE D 1 267 ? -111.638 -18.403 39.875 1.00 26.93 267 PHE D O 1
ATOM 10791 N N . LYS D 1 268 ? -112.803 -20.313 39.976 1.00 25.78 268 LYS D N 1
ATOM 10792 C CA . LYS D 1 268 ? -114.129 -19.737 40.089 1.00 25.69 268 LYS D CA 1
ATOM 10793 C C . LYS D 1 268 ? -114.934 -20.655 41.005 1.00 25.06 268 LYS D C 1
ATOM 10794 O O . LYS D 1 268 ? -114.582 -21.812 41.179 1.00 24.41 268 LYS D O 1
ATOM 10800 N N . HIS D 1 269 ? -115.973 -20.079 41.637 1.00 25.15 269 HIS D N 1
ATOM 10801 C CA . HIS D 1 269 ? -116.990 -20.766 42.450 1.00 25.81 269 HIS D CA 1
ATOM 10802 C C . HIS D 1 269 ? -116.411 -21.185 43.798 1.00 24.19 269 HIS D C 1
ATOM 10803 O O . HIS D 1 269 ? -117.037 -21.968 44.490 1.00 25.14 269 HIS D O 1
ATOM 10810 N N . GLY D 1 270 ? -115.233 -20.663 44.139 1.00 25.25 270 GLY D N 1
ATOM 10811 C CA . GLY D 1 270 ? -114.510 -21.083 45.335 1.00 24.59 270 GLY D CA 1
ATOM 10812 C C . GLY D 1 270 ? -114.471 -19.958 46.361 1.00 26.58 270 GLY D C 1
ATOM 10813 O O . GLY D 1 270 ? -115.400 -19.162 46.423 1.00 26.44 270 GLY D O 1
ATOM 10814 N N . TRP D 1 271 ? -113.371 -19.900 47.101 1.00 28.60 271 TRP D N 1
ATOM 10815 C CA . TRP D 1 271 ? -113.142 -18.914 48.180 1.00 28.85 271 TRP D CA 1
ATOM 10816 C C . TRP D 1 271 ? -111.684 -18.483 48.161 1.00 28.23 271 TRP D C 1
ATOM 10817 O O . TRP D 1 271 ? -110.845 -19.267 47.803 1.00 30.04 271 TRP D O 1
ATOM 10828 N N . THR D 1 272 ? -111.389 -17.276 48.674 1.00 27.81 272 THR D N 1
ATOM 10829 C CA . THR D 1 272 ? -110.044 -16.736 48.688 1.00 26.78 272 THR D CA 1
ATOM 10830 C C . THR D 1 272 ? -109.723 -16.243 50.093 1.00 27.31 272 THR D C 1
ATOM 10831 O O . THR D 1 272 ? -110.634 -15.915 50.827 1.00 27.89 272 THR D O 1
ATOM 10835 N N . ALA D 1 273 ? -108.432 -16.220 50.414 1.00 28.45 273 ALA D N 1
ATOM 10836 C CA . ALA D 1 273 ? -107.970 -15.767 51.724 1.00 32.55 273 ALA D CA 1
ATOM 10837 C C . ALA D 1 273 ? -106.578 -15.160 51.593 1.00 32.03 273 ALA D C 1
ATOM 10838 O O . ALA D 1 273 ? -105.803 -15.639 50.811 1.00 29.79 273 ALA D O 1
ATOM 10840 N N . SER D 1 274 ? -106.289 -14.099 52.371 1.00 35.24 274 SER D N 1
ATOM 10841 C CA . SER D 1 274 ? -105.029 -13.328 52.268 1.00 41.07 274 SER D CA 1
ATOM 10842 C C . SER D 1 274 ? -104.254 -13.223 53.599 1.00 42.67 274 SER D C 1
ATOM 10843 O O . SER D 1 274 ? -103.064 -12.884 53.588 1.00 41.81 274 SER D O 1
ATOM 10846 N N . LYS D 1 275 ? -104.901 -13.547 54.720 1.00 45.43 275 LYS D N 1
ATOM 10847 C CA . LYS D 1 275 ? -104.381 -13.215 56.068 1.00 47.49 275 LYS D CA 1
ATOM 10848 C C . LYS D 1 275 ? -104.211 -14.492 56.888 1.00 42.78 275 LYS D C 1
ATOM 10849 O O . LYS D 1 275 ? -105.123 -15.310 56.956 1.00 42.33 275 LYS D O 1
ATOM 10855 N N . LYS D 1 276 ? -103.030 -14.633 57.506 1.00 41.89 276 LYS D N 1
ATOM 10856 C CA . LYS D 1 276 ? -102.669 -15.786 58.290 1.00 43.89 276 LYS D CA 1
ATOM 10857 C C . LYS D 1 276 ? -103.772 -16.058 59.322 1.00 41.47 276 LYS D C 1
ATOM 10858 O O . LYS D 1 276 ? -104.278 -15.140 59.939 1.00 42.20 276 LYS D O 1
ATOM 10864 N N . GLY D 1 277 ? -104.163 -17.328 59.453 1.00 42.38 277 GLY D N 1
ATOM 10865 C CA . GLY D 1 277 ? -105.199 -17.747 60.365 1.00 39.72 277 GLY D CA 1
ATOM 10866 C C . GLY D 1 277 ? -106.596 -17.703 59.763 1.00 41.77 277 GLY D C 1
ATOM 10867 O O . GLY D 1 277 ? -107.524 -18.206 60.384 1.00 43.13 277 GLY D O 1
ATOM 10868 N N . ASP D 1 278 ? -106.771 -17.103 58.568 1.00 39.20 278 ASP D N 1
ATOM 10869 C CA . ASP D 1 278 ? -108.056 -17.185 57.866 1.00 36.91 278 ASP D CA 1
ATOM 10870 C C . ASP D 1 278 ? -108.401 -18.661 57.706 1.00 34.22 278 ASP D C 1
ATOM 10871 O O . ASP D 1 278 ? -107.522 -19.452 57.432 1.00 36.06 278 ASP D O 1
ATOM 10876 N N . SER D 1 279 ? -109.684 -19.009 57.838 1.00 37.12 279 SER D N 1
ATOM 10877 C CA . SER D 1 279 ? -110.054 -20.418 57.826 1.00 36.13 279 SER D CA 1
ATOM 10878 C C . SER D 1 279 ? -111.460 -20.614 57.269 1.00 35.00 279 SER D C 1
ATOM 10879 O O . SER D 1 279 ? -112.196 -19.671 57.032 1.00 35.23 279 SER D O 1
ATOM 10882 N N . ILE D 1 280 ? -111.788 -21.878 57.027 1.00 33.58 280 ILE D N 1
ATOM 10883 C CA . ILE D 1 280 ? -113.067 -22.286 56.489 1.00 33.73 280 ILE D CA 1
ATOM 10884 C C . ILE D 1 280 ? -113.239 -23.754 56.895 1.00 32.99 280 ILE D C 1
ATOM 10885 O O . ILE D 1 280 ? -112.267 -24.491 56.903 1.00 34.74 280 ILE D O 1
ATOM 10890 N N . THR D 1 281 ? -114.467 -24.130 57.256 1.00 35.27 281 THR D N 1
ATOM 10891 C CA . THR D 1 281 ? -114.808 -25.488 57.653 1.00 37.07 281 THR D CA 1
ATOM 10892 C C . THR D 1 281 ? -115.935 -25.996 56.764 1.00 36.99 281 THR D C 1
ATOM 10893 O O . THR D 1 281 ? -116.857 -25.252 56.457 1.00 40.15 281 THR D O 1
ATOM 10897 N N . LEU D 1 282 ? -115.806 -27.254 56.314 1.00 37.15 282 LEU D N 1
ATOM 10898 C CA . LEU D 1 282 ? -116.780 -27.896 55.427 1.00 38.32 282 LEU D CA 1
ATOM 10899 C C . LEU D 1 282 ? -117.166 -29.246 56.036 1.00 36.97 282 LEU D C 1
ATOM 10900 O O . LEU D 1 282 ? -116.372 -29.844 56.752 1.00 42.86 282 LEU D O 1
ATOM 10905 N N . ASP D 1 283 ? -118.389 -29.683 55.734 1.00 41.44 283 ASP D N 1
ATOM 10906 C CA . ASP D 1 283 ? -118.885 -31.036 55.985 1.00 44.96 283 ASP D CA 1
ATOM 10907 C C . ASP D 1 283 ? -118.875 -31.815 54.671 1.00 41.26 283 ASP D C 1
ATOM 10908 O O . ASP D 1 283 ? -119.618 -31.507 53.734 1.00 41.59 283 ASP D O 1
ATOM 10913 N N . VAL D 1 284 ? -118.031 -32.837 54.604 1.00 44.15 284 VAL D N 1
ATOM 10914 C CA . VAL D 1 284 ? -117.834 -33.538 53.356 1.00 45.38 284 VAL D CA 1
ATOM 10915 C C . VAL D 1 284 ? -117.999 -35.042 53.594 1.00 45.30 284 VAL D C 1
ATOM 10916 O O . VAL D 1 284 ? -117.197 -35.634 54.329 1.00 40.79 284 VAL D O 1
ATOM 10920 N N . GLU D 1 285 ? -119.013 -35.622 52.936 1.00 44.52 285 GLU D N 1
ATOM 10921 C CA . GLU D 1 285 ? -119.334 -37.044 53.005 1.00 46.81 285 GLU D CA 1
ATOM 10922 C C . GLU D 1 285 ? -118.523 -37.810 51.956 1.00 44.36 285 GLU D C 1
ATOM 10923 O O . GLU D 1 285 ? -118.392 -37.362 50.820 1.00 45.47 285 GLU D O 1
ATOM 10929 N N . GLY D 1 286 ? -118.018 -38.978 52.371 1.00 44.08 286 GLY D N 1
ATOM 10930 C CA . GLY D 1 286 ? -117.317 -39.966 51.529 1.00 46.96 286 GLY D CA 1
ATOM 10931 C C . GLY D 1 286 ? -116.302 -40.746 52.357 1.00 41.51 286 GLY D C 1
ATOM 10932 O O . GLY D 1 286 ? -116.153 -40.475 53.558 1.00 53.08 286 GLY D O 1
ATOM 10933 N N . CYS D 1 287 ? -115.581 -41.685 51.728 1.00 45.20 287 CYS D N 1
ATOM 10934 C CA . CYS D 1 287 ? -114.440 -42.371 52.386 1.00 46.70 287 CYS D CA 1
ATOM 10935 C C . CYS D 1 287 ? -113.110 -41.759 51.925 1.00 44.50 287 CYS D C 1
ATOM 10936 O O . CYS D 1 287 ? -112.070 -42.016 52.517 1.00 48.23 287 CYS D O 1
ATOM 10939 N N . ASN D 1 288 ? -113.166 -40.973 50.845 1.00 44.52 288 ASN D N 1
ATOM 10940 C CA . ASN D 1 288 ? -112.035 -40.221 50.309 1.00 41.55 288 ASN D CA 1
ATOM 10941 C C . ASN D 1 288 ? -112.363 -38.727 50.382 1.00 39.22 288 ASN D C 1
ATOM 10942 O O . ASN D 1 288 ? -113.502 -38.337 50.137 1.00 33.87 288 ASN D O 1
ATOM 10947 N N . ILE D 1 289 ? -111.352 -37.909 50.691 1.00 39.15 289 ILE D N 1
ATOM 10948 C CA . ILE D 1 289 ? -111.441 -36.449 50.649 1.00 41.51 289 ILE D CA 1
ATOM 10949 C C . ILE D 1 289 ? -110.253 -35.925 49.833 1.00 35.43 289 ILE D C 1
ATOM 10950 O O . ILE D 1 289 ? -109.121 -36.256 50.135 1.00 34.18 289 ILE D O 1
ATOM 10955 N N . SER D 1 290 ? -110.511 -35.055 48.859 1.00 35.56 290 SER D N 1
ATOM 10956 C CA . SER D 1 290 ? -109.432 -34.397 48.144 1.00 36.17 290 SER D CA 1
ATOM 10957 C C . SER D 1 290 ? -109.722 -32.893 48.074 1.00 33.33 290 SER D C 1
ATOM 10958 O O . SER D 1 290 ? -110.845 -32.482 48.354 1.00 33.08 290 SER D O 1
ATOM 10961 N N . VAL D 1 291 ? -108.705 -32.088 47.759 1.00 30.79 291 VAL D N 1
ATOM 10962 C CA . VAL D 1 291 ? -108.863 -30.634 47.747 1.00 28.06 291 VAL D CA 1
ATOM 10963 C C . VAL D 1 291 ? -108.273 -30.049 46.457 1.00 29.39 291 VAL D C 1
ATOM 10964 O O . VAL D 1 291 ? -107.153 -30.421 46.024 1.00 31.05 291 VAL D O 1
ATOM 10968 N N . GLN D 1 292 ? -109.016 -29.102 45.846 1.00 27.98 292 GLN D N 1
ATOM 10969 C CA . GLN D 1 292 ? -108.536 -28.377 44.665 1.00 31.24 292 GLN D CA 1
ATOM 10970 C C . GLN D 1 292 ? -108.144 -26.945 45.072 1.00 27.90 292 GLN D C 1
ATOM 10971 O O . GLN D 1 292 ? -108.919 -26.241 45.745 1.00 26.97 292 GLN D O 1
ATOM 10977 N N . TYR D 1 293 ? -106.967 -26.493 44.653 1.00 28.48 293 TYR D N 1
ATOM 10978 C CA . TYR D 1 293 ? -106.517 -25.164 44.957 1.00 27.65 293 TYR D CA 1
ATOM 10979 C C . TYR D 1 293 ? -105.501 -24.692 43.914 1.00 26.91 293 TYR D C 1
ATOM 10980 O O . TYR D 1 293 ? -105.072 -25.454 43.070 1.00 27.50 293 TYR D O 1
ATOM 10989 N N . ARG D 1 294 ? -105.233 -23.380 43.903 1.00 24.91 294 ARG D N 1
ATOM 10990 C CA . ARG D 1 294 ? -104.332 -22.800 42.943 1.00 28.05 294 ARG D CA 1
ATOM 10991 C C . ARG D 1 294 ? -102.882 -22.928 43.411 1.00 31.17 294 ARG D C 1
ATOM 10992 O O . ARG D 1 294 ? -102.526 -22.531 44.562 1.00 30.41 294 ARG D O 1
ATOM 11000 N N . LYS D 1 295 ? -102.047 -23.379 42.475 1.00 27.22 295 LYS D N 1
ATOM 11001 C CA . LYS D 1 295 ? -100.596 -23.187 42.542 1.00 30.99 295 L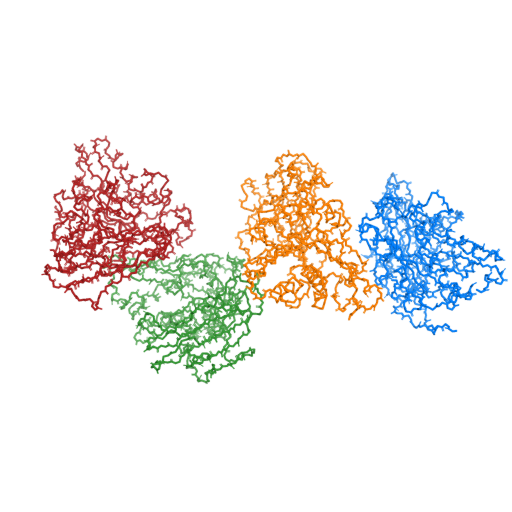YS D CA 1
ATOM 11002 C C . LYS D 1 295 ? -100.246 -22.110 41.524 1.00 31.05 295 LYS D C 1
ATOM 11003 O O . LYS D 1 295 ? -100.478 -22.296 40.315 1.00 31.46 295 LYS D O 1
ATOM 11009 N N . SER D 1 296 ? -99.796 -20.961 42.030 1.00 29.90 296 SER D N 1
ATOM 11010 C CA . SER D 1 296 ? -99.664 -19.744 41.262 1.00 32.50 296 SER D CA 1
ATOM 11011 C C . SER D 1 296 ? -98.235 -19.581 40.739 1.00 34.63 296 SER D C 1
ATOM 11012 O O . SER D 1 296 ? -97.314 -19.850 41.456 1.00 34.86 296 SER D O 1
ATOM 11015 N N . VAL D 1 297 ? -98.093 -19.105 39.498 1.00 36.77 297 VAL D N 1
ATOM 11016 C CA . VAL D 1 297 ? -96.790 -18.760 38.938 1.00 43.64 297 VAL D CA 1
ATOM 11017 C C . VAL D 1 297 ? -96.469 -17.312 39.309 1.00 42.05 297 VAL D C 1
ATOM 11018 O O . VAL D 1 297 ? -95.347 -16.887 39.157 1.00 44.13 297 VAL D O 1
ATOM 11022 N N . LYS D 1 298 ? -97.488 -16.559 39.730 1.00 41.91 298 LYS D N 1
ATOM 11023 C CA . LYS D 1 298 ? -97.298 -15.240 40.291 1.00 44.99 298 LYS D CA 1
ATOM 11024 C C . LYS D 1 298 ? -96.967 -15.420 41.773 1.00 46.31 298 LYS D C 1
ATOM 11025 O O . LYS D 1 298 ? -97.763 -15.988 42.518 1.00 44.34 298 LYS D O 1
ATOM 11031 N N . LEU D 1 299 ? -95.759 -14.977 42.148 1.00 45.24 299 LEU D N 1
ATOM 11032 C CA . LEU D 1 299 ? -95.116 -15.306 43.409 1.00 45.22 299 LEU D CA 1
ATOM 11033 C C . LEU D 1 299 ? -94.807 -14.018 44.183 1.00 46.98 299 LEU D C 1
ATOM 11034 O O . LEU D 1 299 ? -94.766 -12.931 43.617 1.00 45.05 299 LEU D O 1
ATOM 11039 N N . PRO D 1 300 ? -94.639 -14.138 45.500 1.00 48.07 300 PRO D N 1
ATOM 11040 C CA . PRO D 1 300 ? -94.999 -15.326 46.254 1.00 46.99 300 PRO D CA 1
ATOM 11041 C C . PRO D 1 300 ? -96.503 -15.334 46.575 1.00 43.22 300 PRO D C 1
ATOM 11042 O O . PRO D 1 300 ? -97.210 -14.365 46.270 1.00 38.86 300 PRO D O 1
ATOM 11046 N N . ALA D 1 301 ? -96.965 -16.460 47.134 1.00 38.48 301 ALA D N 1
ATOM 11047 C CA . ALA D 1 301 ? -98.364 -16.682 47.498 1.00 39.71 301 ALA D CA 1
ATOM 11048 C C . ALA D 1 301 ? -98.412 -17.349 48.867 1.00 37.81 301 ALA D C 1
ATOM 11049 O O . ALA D 1 301 ? -97.386 -17.811 49.381 1.00 36.69 301 ALA D O 1
ATOM 11051 N N . PRO D 1 302 ? -99.605 -17.435 49.489 1.00 36.58 302 PRO D N 1
ATOM 11052 C CA . PRO D 1 302 ? -99.743 -18.086 50.781 1.00 38.05 302 PRO D CA 1
ATOM 11053 C C . PRO D 1 302 ? -99.524 -19.604 50.773 1.00 43.24 302 PRO D C 1
ATOM 11054 O O . PRO D 1 302 ? -99.443 -20.256 49.708 1.00 41.33 302 PRO D O 1
ATOM 11058 N N . VAL D 1 303 ? -99.427 -20.128 51.999 1.00 41.08 303 VAL D N 1
ATOM 11059 C CA . VAL D 1 303 ? -99.422 -21.528 52.309 1.00 39.20 303 VAL D CA 1
ATOM 11060 C C . VAL D 1 303 ? -100.598 -21.788 53.260 1.00 40.26 303 VAL D C 1
ATOM 11061 O O . VAL D 1 303 ? -100.853 -21.009 54.189 1.00 38.99 303 VAL D O 1
ATOM 11065 N N . ALA D 1 304 ? -101.381 -22.831 52.968 1.00 38.63 304 ALA D N 1
ATOM 11066 C CA . ALA D 1 304 ? -102.455 -23.238 53.844 1.00 36.58 304 ALA D CA 1
ATOM 11067 C C . ALA D 1 304 ? -102.139 -24.633 54.374 1.00 36.00 304 ALA D C 1
ATOM 11068 O O . ALA D 1 304 ? -101.176 -25.259 53.921 1.00 36.17 304 ALA D O 1
ATOM 11070 N N . GLU D 1 305 ? -102.988 -25.104 55.295 1.00 40.21 305 GLU D N 1
ATOM 11071 C CA . GLU D 1 305 ? -103.025 -26.495 55.709 1.00 39.81 305 GLU D CA 1
ATOM 11072 C C . GLU D 1 305 ? -104.474 -26.972 55.656 1.00 35.93 305 GLU D C 1
ATOM 11073 O O . GLU D 1 305 ? -105.402 -26.171 55.778 1.00 34.20 305 GLU D O 1
ATOM 11079 N N . ILE D 1 306 ? -104.646 -28.270 55.380 1.00 33.72 306 ILE D N 1
ATOM 11080 C CA . ILE D 1 306 ? -105.942 -28.924 55.424 1.00 36.64 306 ILE D CA 1
ATOM 11081 C C . ILE D 1 306 ? -105.890 -29.976 56.538 1.00 36.37 306 ILE D C 1
ATOM 11082 O O . ILE D 1 306 ? -104.887 -30.685 56.666 1.00 37.98 306 ILE D O 1
ATOM 11087 N N . ILE D 1 307 ? -106.961 -29.987 57.343 1.00 42.46 307 ILE D N 1
ATOM 11088 C CA . ILE D 1 307 ? -107.133 -30.808 58.565 1.00 45.79 307 ILE D CA 1
ATOM 11089 C C . ILE D 1 307 ? -108.465 -31.545 58.446 1.00 45.80 307 ILE D C 1
ATOM 11090 O O . ILE D 1 307 ? -109.507 -30.915 58.251 1.00 51.02 307 ILE D O 1
ATOM 11095 N N . VAL D 1 308 ? -108.419 -32.877 58.536 1.00 45.37 308 VAL D N 1
ATOM 11096 C CA . VAL D 1 308 ? -109.604 -33.713 58.434 1.00 45.18 308 VAL D CA 1
ATOM 11097 C C . VAL D 1 308 ? -109.918 -34.292 59.828 1.00 49.30 308 VAL D C 1
ATOM 11098 O O . VAL D 1 308 ? -109.032 -34.806 60.521 1.00 44.62 308 VAL D O 1
ATOM 11102 N N . ASP D 1 309 ? -111.197 -34.167 60.216 1.00 54.17 309 ASP D N 1
ATOM 11103 C CA . ASP D 1 309 ? -111.809 -34.725 61.451 1.00 55.62 309 ASP D CA 1
ATOM 11104 C C . ASP D 1 309 ? -111.128 -34.176 62.715 1.00 62.57 309 ASP D C 1
ATOM 11105 O O . ASP D 1 309 ? -111.302 -34.727 63.801 1.00 64.53 309 ASP D O 1
ATOM 11110 N N . GLY D 1 310 ? -110.400 -33.061 62.579 1.00 65.19 310 GLY D N 1
ATOM 11111 C CA . GLY D 1 310 ? -109.775 -32.373 63.707 1.00 62.87 310 GLY D CA 1
ATOM 11112 C C . GLY D 1 310 ? -108.393 -32.904 64.049 1.00 57.01 310 GLY D C 1
ATOM 11113 O O . GLY D 1 310 ? -107.786 -32.425 64.998 1.00 64.84 310 GLY D O 1
ATOM 11114 N N . ASP D 1 311 ? -107.872 -33.863 63.277 1.00 56.54 311 ASP D N 1
ATOM 11115 C CA . ASP D 1 311 ? -106.547 -34.421 63.539 1.00 61.08 311 ASP D CA 1
ATOM 11116 C C . ASP D 1 311 ? -105.488 -33.434 63.037 1.00 60.81 311 ASP D C 1
ATOM 11117 O O . ASP D 1 311 ? -104.860 -33.658 61.999 1.00 55.00 311 ASP D O 1
ATOM 11122 N N . ALA D 1 312 ? -105.276 -32.358 63.804 1.00 62.07 312 ALA D N 1
ATOM 11123 C CA . ALA D 1 312 ? -104.411 -31.239 63.378 1.00 65.76 312 ALA D CA 1
ATOM 11124 C C . ALA D 1 312 ? -102.923 -31.620 63.450 1.00 77.06 312 ALA D C 1
ATOM 11125 O O . ALA D 1 312 ? -102.061 -30.809 63.089 1.00 85.86 312 ALA D O 1
ATOM 11127 N N . GLU D 1 313 ? -102.625 -32.845 63.906 1.00 88.31 313 GLU D N 1
ATOM 11128 C CA . GLU D 1 313 ? -101.254 -33.360 63.964 1.00 92.62 313 GLU D CA 1
ATOM 11129 C C . GLU D 1 313 ? -100.792 -33.781 62.559 1.00 92.46 313 GLU D C 1
ATOM 11130 O O . GLU D 1 313 ? -99.610 -33.639 62.226 1.00 94.96 313 GLU D O 1
ATOM 11136 N N . HIS D 1 314 ? -101.717 -34.296 61.737 1.00 91.51 314 HIS D N 1
ATOM 11137 C CA . HIS D 1 314 ? -101.359 -34.905 60.440 1.00 89.46 314 HIS D CA 1
ATOM 11138 C C . HIS D 1 314 ? -101.983 -34.112 59.273 1.00 78.36 314 HIS D C 1
ATOM 11139 O O . HIS D 1 314 ? -102.269 -34.651 58.198 1.00 72.49 314 HIS D O 1
ATOM 11146 N N . ALA D 1 315 ? -102.137 -32.803 59.493 1.00 65.88 315 ALA D N 1
ATOM 11147 C CA . ALA D 1 315 ? -102.523 -31.841 58.487 1.00 57.65 315 ALA D CA 1
ATOM 11148 C C . ALA D 1 315 ? -101.577 -31.943 57.292 1.00 55.88 315 ALA D C 1
ATOM 11149 O O . ALA D 1 315 ? -100.396 -32.254 57.445 1.00 50.52 315 ALA D O 1
ATOM 11151 N N . VAL D 1 316 ? -102.112 -31.645 56.108 1.00 47.22 316 VAL D N 1
ATOM 11152 C CA . VAL D 1 316 ? -101.334 -31.613 54.900 1.00 44.27 316 VAL D CA 1
ATOM 11153 C C . VAL D 1 316 ? -101.158 -30.151 54.468 1.00 42.10 316 VAL D C 1
ATOM 11154 O O . VAL D 1 316 ? -102.110 -29.356 54.490 1.00 36.95 316 VAL D O 1
ATOM 11158 N N . ARG D 1 317 ? -99.919 -29.828 54.089 1.00 41.13 317 ARG D N 1
ATOM 11159 C CA . ARG D 1 317 ? -99.522 -28.513 53.622 1.00 43.37 317 ARG D CA 1
ATOM 11160 C C . ARG D 1 317 ? -99.988 -28.348 52.170 1.00 40.64 317 ARG D C 1
ATOM 11161 O O . ARG D 1 317 ? -99.723 -29.240 51.333 1.00 39.50 317 ARG D O 1
ATOM 11169 N N . LEU D 1 318 ? -100.642 -27.208 51.902 1.00 35.89 318 LEU D N 1
ATOM 11170 C CA . LEU D 1 318 ? -101.104 -26.787 50.547 1.00 34.66 318 LEU D CA 1
ATOM 11171 C C . LEU D 1 318 ? -100.395 -25.487 50.173 1.00 32.42 318 LEU D C 1
ATOM 11172 O O . LEU D 1 318 ? -100.789 -24.420 50.636 1.00 35.75 318 LEU D O 1
ATOM 11177 N N . ASP D 1 319 ? -99.382 -25.582 49.311 1.00 34.31 319 ASP D N 1
ATOM 11178 C CA . ASP D 1 319 ? -98.472 -24.474 49.001 1.00 35.37 319 ASP D CA 1
ATOM 11179 C C . ASP D 1 319 ? -98.828 -23.881 47.632 1.00 38.38 319 ASP D C 1
ATOM 11180 O O . ASP D 1 319 ? -98.655 -24.553 46.631 1.00 35.19 319 ASP D O 1
ATOM 11185 N N . ALA D 1 320 ? -99.235 -22.609 47.605 1.00 35.03 320 ALA D N 1
ATOM 11186 C CA . ALA D 1 320 ? -99.688 -21.953 46.389 1.00 34.43 320 ALA D CA 1
ATOM 11187 C C . ALA D 1 320 ? -98.506 -21.421 45.577 1.00 38.21 320 ALA D C 1
ATOM 11188 O O . ALA D 1 320 ? -98.717 -20.909 44.476 1.00 35.25 320 ALA D O 1
ATOM 11190 N N . ASN D 1 321 ? -97.285 -21.551 46.120 1.00 38.51 321 ASN D N 1
ATOM 11191 C CA . ASN D 1 321 ? -96.037 -21.208 45.438 1.00 38.24 321 ASN D CA 1
ATOM 11192 C C . ASN D 1 321 ? -95.635 -22.324 44.478 1.00 37.05 321 ASN D C 1
ATOM 11193 O O . ASN D 1 321 ? -95.076 -23.316 44.888 1.00 45.18 321 ASN D O 1
ATOM 11198 N N . PHE D 1 322 ? -95.974 -22.151 43.196 1.00 38.61 322 PHE D N 1
ATOM 11199 C CA . PHE D 1 322 ? -95.691 -23.146 42.177 1.00 40.92 322 PHE D CA 1
ATOM 11200 C C . PHE D 1 322 ? -94.197 -23.091 41.849 1.00 44.50 322 PHE D C 1
ATOM 11201 O O . PHE D 1 322 ? -93.634 -21.999 41.761 1.00 47.28 322 PHE D O 1
ATOM 11209 N N . ASP D 1 323 ? -93.580 -24.268 41.703 1.00 54.06 323 ASP D N 1
ATOM 11210 C CA . ASP D 1 323 ? -92.139 -24.413 41.406 1.00 62.10 323 ASP D CA 1
ATOM 11211 C C . ASP D 1 323 ? -91.897 -24.624 39.897 1.00 61.47 323 ASP D C 1
ATOM 11212 O O . ASP D 1 323 ? -90.759 -24.566 39.456 1.00 61.76 323 ASP D O 1
ATOM 11217 N N . GLU D 1 324 ? -92.953 -24.896 39.114 1.00 62.83 324 GLU D N 1
ATOM 11218 C CA . GLU D 1 324 ? -92.899 -24.874 37.633 1.00 55.36 324 GLU D CA 1
ATOM 11219 C C . GLU D 1 324 ? -93.362 -23.485 37.186 1.00 52.72 324 GLU D C 1
ATOM 11220 O O . GLU D 1 324 ? -93.855 -22.705 38.010 1.00 54.43 324 GLU D O 1
ATOM 11226 N N . THR D 1 325 ? -93.165 -23.159 35.904 1.00 55.32 325 THR D N 1
ATOM 11227 C CA . THR D 1 325 ? -93.382 -21.791 35.415 1.00 57.79 325 THR D CA 1
ATOM 11228 C C . THR D 1 325 ? -94.231 -21.744 34.136 1.00 56.10 325 THR D C 1
ATOM 11229 O O . THR D 1 325 ? -94.389 -20.659 33.557 1.00 57.73 325 THR D O 1
ATOM 11233 N N . TRP D 1 326 ? -94.785 -22.883 33.697 1.00 56.26 326 TRP D N 1
ATOM 11234 C CA . TRP D 1 326 ? -95.561 -22.942 32.437 1.00 51.88 326 TRP D CA 1
ATOM 11235 C C . TRP D 1 326 ? -96.893 -22.198 32.579 1.00 48.92 326 TRP D C 1
ATOM 11236 O O . TRP D 1 326 ? -97.472 -21.745 31.585 1.00 50.76 326 TRP D O 1
ATOM 11247 N N . GLY D 1 327 ? -97.405 -22.109 33.808 1.00 44.10 327 GLY D N 1
ATOM 11248 C CA . GLY D 1 327 ? -98.629 -21.339 34.132 1.00 40.63 327 GLY D CA 1
ATOM 11249 C C . GLY D 1 327 ? -99.257 -21.846 35.423 1.00 34.62 327 GLY D C 1
ATOM 11250 O O . GLY D 1 327 ? -98.739 -22.744 36.033 1.00 35.36 327 GLY D O 1
ATOM 11251 N N . ASP D 1 328 ? -100.392 -21.267 35.809 1.00 34.45 328 ASP D N 1
ATOM 11252 C CA . ASP D 1 328 ? -101.057 -21.612 37.046 1.00 32.09 328 ASP D CA 1
ATOM 11253 C C . ASP D 1 328 ? -101.567 -23.052 36.939 1.00 32.23 328 ASP D C 1
ATOM 11254 O O . ASP D 1 328 ? -101.989 -23.497 35.837 1.00 30.90 328 ASP D O 1
ATOM 11259 N N . LYS D 1 329 ? -101.517 -23.794 38.051 1.00 31.09 329 LYS D N 1
ATOM 11260 C CA . LYS D 1 329 ? -102.021 -25.157 38.085 1.00 34.62 329 LYS D CA 1
ATOM 11261 C C . LYS D 1 329 ? -103.235 -25.230 39.011 1.00 31.16 329 LYS D C 1
ATOM 11262 O O . LYS D 1 329 ? -103.207 -24.693 40.124 1.00 29.07 329 LYS D O 1
ATOM 11268 N N . LEU D 1 330 ? -104.304 -25.876 38.506 1.00 32.49 330 LEU D N 1
ATOM 11269 C CA . LEU D 1 330 ? -105.450 -26.338 39.293 1.00 30.58 330 LEU D CA 1
ATOM 11270 C C . LEU D 1 330 ? -105.081 -27.661 39.984 1.00 33.70 330 LEU D C 1
ATOM 11271 O O . LEU D 1 330 ? -105.343 -28.794 39.449 1.00 33.23 330 LEU D O 1
ATOM 11276 N N . GLU D 1 331 ? -104.431 -27.531 41.152 1.00 30.67 331 GLU D N 1
ATOM 11277 C CA . GLU D 1 331 ? -103.915 -28.664 41.896 1.00 32.63 331 GLU D CA 1
ATOM 11278 C C . GLU D 1 331 ? -105.074 -29.432 42.541 1.00 32.82 331 GLU D C 1
ATOM 11279 O O . GLU D 1 331 ? -106.099 -28.834 42.913 1.00 31.53 331 GLU D O 1
ATOM 11285 N N . LEU D 1 332 ? -104.945 -30.763 42.591 1.00 31.26 332 LEU D N 1
ATOM 11286 C CA . LEU D 1 332 ? -105.866 -31.618 43.267 1.00 30.08 332 LEU D CA 1
ATOM 11287 C C . LEU D 1 332 ? -105.067 -32.632 44.100 1.00 33.03 332 LEU D C 1
ATOM 11288 O O . LEU D 1 332 ? -104.454 -33.530 43.555 1.00 34.63 332 LEU D O 1
ATOM 11293 N N . ASP D 1 333 ? -105.041 -32.443 45.426 1.00 34.47 333 ASP D N 1
ATOM 11294 C CA . ASP D 1 333 ? -104.309 -33.344 46.375 1.00 33.89 333 ASP D CA 1
ATOM 11295 C C . ASP D 1 333 ? -105.298 -34.302 47.056 1.00 34.65 333 ASP D C 1
ATOM 11296 O O . ASP D 1 333 ? -106.347 -33.866 47.538 1.00 37.37 333 ASP D O 1
ATOM 11301 N N . THR D 1 334 ? -104.982 -35.610 47.063 1.00 35.28 334 THR D N 1
ATOM 11302 C CA . THR D 1 334 ? -105.773 -36.599 47.789 1.00 35.70 334 THR D CA 1
ATOM 11303 C C . THR D 1 334 ? -105.331 -36.622 49.259 1.00 43.66 334 THR D C 1
ATOM 11304 O O . THR D 1 334 ? -104.216 -36.980 49.543 1.00 39.42 334 THR D O 1
ATOM 11308 N N . ILE D 1 335 ? -106.246 -36.273 50.180 1.00 38.43 335 ILE D N 1
ATOM 11309 C CA . ILE D 1 335 ? -105.927 -36.021 51.602 1.00 41.65 335 ILE D CA 1
ATOM 11310 C C . ILE D 1 335 ? -106.231 -37.264 52.435 1.00 42.53 335 ILE D C 1
ATOM 11311 O O . ILE D 1 335 ? -105.451 -37.647 53.269 1.00 49.77 335 ILE D O 1
ATOM 11316 N N . LEU D 1 336 ? -107.398 -37.859 52.198 1.00 46.36 336 LEU D N 1
ATOM 11317 C CA . LEU D 1 336 ? -107.804 -39.103 52.847 1.00 49.05 336 LEU D CA 1
ATOM 11318 C C . LEU D 1 336 ? -108.285 -40.060 51.756 1.00 45.29 336 LEU D C 1
ATOM 11319 O O . LEU D 1 336 ? -109.077 -39.662 50.892 1.00 41.68 336 LEU D O 1
ATOM 11324 N N . GLU D 1 337 ? -107.805 -41.308 51.805 1.00 44.71 337 GLU D N 1
ATOM 11325 C CA . GLU D 1 337 ? -108.233 -42.323 50.859 1.00 47.81 337 GLU D CA 1
ATOM 11326 C C . GLU D 1 337 ? -108.585 -43.621 51.594 1.00 52.64 337 GLU D C 1
ATOM 11327 O O . GLU D 1 337 ? -107.907 -44.016 52.543 1.00 52.87 337 GLU D O 1
ATOM 11333 N N . HIS D 1 338 ? -109.675 -44.251 51.141 1.00 52.77 338 HIS D N 1
ATOM 11334 C CA . HIS D 1 338 ? -110.159 -45.529 51.673 1.00 56.05 338 HIS D CA 1
ATOM 11335 C C . HIS D 1 338 ? -110.341 -45.446 53.194 1.00 60.67 338 HIS D C 1
ATOM 11336 O O . HIS D 1 338 ? -110.044 -46.391 53.926 1.00 63.87 338 HIS D O 1
ATOM 11343 N N . GLY D 1 339 ? -110.828 -44.298 53.671 1.00 57.79 339 GLY D N 1
ATOM 11344 C CA . GLY D 1 339 ? -111.087 -44.108 55.074 1.00 58.69 339 GLY D CA 1
ATOM 11345 C C . GLY D 1 339 ? -112.504 -44.536 55.384 1.00 55.61 339 GLY D C 1
ATOM 11346 O O . GLY D 1 339 ? -113.176 -45.087 54.521 1.00 56.22 339 GLY D O 1
ATOM 11347 N N . GLU D 1 340 ? -112.940 -44.249 56.612 1.00 58.44 340 GLU D N 1
ATOM 11348 C CA . GLU D 1 340 ? -114.307 -44.465 57.065 1.00 60.68 340 GLU D CA 1
ATOM 11349 C C . GLU D 1 340 ? -115.279 -43.641 56.208 1.00 57.39 340 GLU D C 1
ATOM 11350 O O . GLU D 1 340 ? -115.076 -42.449 55.991 1.00 53.10 340 GLU D O 1
ATOM 11356 N N . ASN D 1 341 ? -116.332 -44.299 55.719 1.00 58.58 341 ASN D N 1
ATOM 11357 C CA . ASN D 1 341 ? -117.359 -43.665 54.924 1.00 56.21 341 ASN D CA 1
ATOM 11358 C C . ASN D 1 341 ? -118.359 -42.991 55.867 1.00 62.63 341 ASN D C 1
ATOM 11359 O O . ASN D 1 341 ? -119.229 -43.647 56.441 1.00 66.31 341 ASN D O 1
ATOM 11364 N N . LYS D 1 342 ? -118.209 -41.673 56.028 1.00 59.81 342 LYS D N 1
ATOM 11365 C CA . LYS D 1 342 ? -119.078 -40.883 56.859 1.00 54.03 342 LYS D CA 1
ATOM 11366 C C . LYS D 1 342 ? -119.003 -39.416 56.423 1.00 53.33 342 LYS D C 1
ATOM 11367 O O . LYS D 1 342 ? -118.273 -39.057 55.496 1.00 43.50 342 LYS D O 1
ATOM 11373 N N . VAL D 1 343 ? -119.752 -38.572 57.134 1.00 53.96 343 VAL D N 1
ATOM 11374 C CA . VAL D 1 343 ? -119.606 -37.123 57.024 1.00 55.43 343 VAL D CA 1
ATOM 11375 C C . VAL D 1 343 ? -118.376 -36.699 57.851 1.00 50.69 343 VAL D C 1
ATOM 11376 O O . VAL D 1 343 ? -118.365 -36.806 59.075 1.00 49.88 343 VAL D O 1
ATOM 11380 N N . HIS D 1 344 ? -117.315 -36.273 57.145 1.00 50.98 344 HIS D N 1
ATOM 11381 C CA . HIS D 1 344 ? -116.060 -35.777 57.740 1.00 46.08 344 HIS D CA 1
ATOM 11382 C C . HIS D 1 344 ? -116.115 -34.262 57.890 1.00 49.41 344 HIS D C 1
ATOM 11383 O O . HIS D 1 344 ? -116.733 -33.568 57.078 1.00 51.38 344 HIS D O 1
ATOM 11390 N N . LYS D 1 345 ? -115.422 -33.774 58.920 1.00 51.72 345 LYS D N 1
ATOM 11391 C CA . LYS D 1 345 ? -115.155 -32.356 59.111 1.00 53.24 345 LYS D CA 1
ATOM 11392 C C . LYS D 1 345 ? -113.819 -32.026 58.426 1.00 48.02 345 LYS D C 1
ATOM 11393 O O . LYS D 1 345 ? -112.814 -32.697 58.661 1.00 45.71 345 LYS D O 1
ATOM 11399 N N . VAL D 1 346 ? -113.824 -31.005 57.559 1.00 42.09 346 VAL D N 1
ATOM 11400 C CA . VAL D 1 346 ? -112.624 -30.520 56.878 1.00 41.21 346 VAL D CA 1
ATOM 11401 C C . VAL D 1 346 ? -112.417 -29.051 57.248 1.00 36.99 346 VAL D C 1
ATOM 11402 O O . VAL D 1 346 ? -113.364 -28.276 57.212 1.00 42.14 346 VAL D O 1
ATOM 11406 N N . GLU D 1 347 ? -111.179 -28.691 57.582 1.00 41.27 347 GLU D N 1
ATOM 11407 C CA . GLU D 1 347 ? -110.799 -27.320 57.889 1.00 40.82 347 GLU D CA 1
ATOM 11408 C C . GLU D 1 347 ? -109.580 -26.946 57.040 1.00 40.58 347 GLU D C 1
ATOM 11409 O O . GLU D 1 347 ? -108.618 -27.709 56.985 1.00 40.16 347 GLU D O 1
ATOM 11415 N N . VAL D 1 348 ? -109.648 -25.790 56.361 1.00 35.65 348 VAL D N 1
ATOM 11416 C CA . VAL D 1 348 ? -108.501 -25.227 55.681 1.00 33.65 348 VAL D CA 1
ATOM 11417 C C . VAL D 1 348 ? -108.164 -23.902 56.369 1.00 34.47 348 VAL D C 1
ATOM 11418 O O . VAL D 1 348 ? -109.071 -23.109 56.651 1.00 37.07 348 VAL D O 1
ATOM 11422 N N . ARG D 1 349 ? -106.887 -23.675 56.667 1.00 37.62 349 ARG D N 1
ATOM 11423 C CA . ARG D 1 349 ? -106.476 -22.392 57.260 1.00 39.12 349 ARG D CA 1
ATOM 11424 C C . ARG D 1 349 ? -105.116 -21.967 56.704 1.00 38.14 349 ARG D C 1
ATOM 11425 O O . ARG D 1 349 ? -104.259 -22.790 56.406 1.00 40.01 349 ARG D O 1
ATOM 11433 N N . LEU D 1 350 ? -104.951 -20.645 56.540 1.00 34.76 350 LEU D N 1
ATOM 11434 C CA . LEU D 1 350 ? -103.702 -20.082 56.073 1.00 37.99 350 LEU D CA 1
ATOM 11435 C C . LEU D 1 350 ? -102.681 -20.125 57.220 1.00 42.24 350 LEU D C 1
ATOM 11436 O O . LEU D 1 350 ? -102.994 -19.705 58.341 1.00 45.76 350 LEU D O 1
ATOM 11441 N N . THR D 1 351 ? -101.483 -20.627 56.908 1.00 42.23 351 THR D N 1
ATOM 11442 C CA . THR D 1 351 ? -100.396 -20.833 57.870 1.00 43.46 351 THR D CA 1
ATOM 11443 C C . THR D 1 351 ? -99.154 -19.994 57.533 1.00 48.29 351 THR D C 1
ATOM 11444 O O . THR D 1 351 ? -98.278 -19.841 58.390 1.00 49.11 351 THR D O 1
ATOM 11448 N N . GLU D 1 352 ? -99.039 -19.493 56.296 1.00 44.12 352 GLU D N 1
ATOM 11449 C CA . GLU D 1 352 ? -98.010 -18.501 55.961 1.00 47.19 352 GLU D CA 1
ATOM 11450 C C . GLU D 1 352 ? -98.577 -17.488 54.966 1.00 47.82 352 GLU D C 1
ATOM 11451 O O . GLU D 1 352 ? -99.176 -17.880 53.961 1.00 41.95 352 GLU D O 1
ATOM 11457 N N . THR D 1 353 ? -98.352 -16.200 55.252 1.00 46.25 353 THR D N 1
ATOM 11458 C CA . THR D 1 353 ? -98.549 -15.119 54.294 1.00 44.15 353 THR D CA 1
ATOM 11459 C C . THR D 1 353 ? -97.251 -14.312 54.184 1.00 48.57 353 THR D C 1
ATOM 11460 O O . THR D 1 353 ? -96.319 -14.516 54.955 1.00 46.72 353 THR D O 1
ATOM 11464 N N . HIS D 1 354 ? -97.196 -13.445 53.168 1.00 47.32 354 HIS D N 1
ATOM 11465 C CA . HIS D 1 354 ? -96.078 -12.556 52.901 1.00 50.83 354 HIS D CA 1
ATOM 11466 C C . HIS D 1 354 ? -96.655 -11.178 52.597 1.00 53.59 354 HIS D C 1
ATOM 11467 O O . HIS D 1 354 ? -97.729 -11.073 52.003 1.00 55.11 354 HIS D O 1
ATOM 11474 N N . GLU D 1 355 ? -95.926 -10.132 52.989 1.00 58.45 355 GLU D N 1
ATOM 11475 C CA . GLU D 1 355 ? -96.370 -8.743 52.802 1.00 59.19 355 GLU D CA 1
ATOM 11476 C C . GLU D 1 355 ? -96.626 -8.466 51.312 1.00 52.19 355 GLU D C 1
ATOM 11477 O O . GLU D 1 355 ? -97.570 -7.769 50.971 1.00 51.14 355 GLU D O 1
ATOM 11483 N N . ASN D 1 356 ? -95.771 -9.023 50.443 1.00 50.98 356 ASN D N 1
ATOM 11484 C CA . ASN D 1 356 ? -95.783 -8.776 48.999 1.00 48.79 356 ASN D CA 1
ATOM 11485 C C . ASN D 1 356 ? -96.427 -9.947 48.233 1.00 49.93 356 ASN D C 1
ATOM 11486 O O . ASN D 1 356 ? -96.072 -10.174 47.084 1.00 54.49 356 ASN D O 1
ATOM 11491 N N . ASP D 1 357 ? -97.342 -10.696 48.864 1.00 46.22 357 ASP D N 1
ATOM 11492 C CA . ASP D 1 357 ? -98.050 -11.783 48.177 1.00 44.30 357 ASP D CA 1
ATOM 11493 C C . ASP D 1 357 ? -98.678 -11.204 46.912 1.00 42.98 357 ASP D C 1
ATOM 11494 O O . ASP D 1 357 ? -99.318 -10.162 46.980 1.00 45.68 357 ASP D O 1
ATOM 11499 N N . ALA D 1 358 ? -98.480 -11.874 45.769 1.00 40.93 358 ALA D N 1
ATOM 11500 C CA . ALA D 1 358 ? -98.991 -11.402 44.476 1.00 41.04 358 ALA D CA 1
ATOM 11501 C C . ALA D 1 358 ? -100.485 -11.725 44.322 1.00 40.05 358 ALA D C 1
ATOM 11502 O O . ALA D 1 358 ? -101.219 -10.978 43.698 1.00 39.84 358 ALA D O 1
ATOM 11504 N N . VAL D 1 359 ? -100.933 -12.838 44.914 1.00 37.45 359 VAL D N 1
ATOM 11505 C CA . VAL D 1 359 ? -102.319 -13.286 44.790 1.00 37.38 359 VAL D CA 1
ATOM 11506 C C . VAL D 1 359 ? -102.792 -13.803 46.139 1.00 33.57 359 VAL D C 1
ATOM 11507 O O . VAL D 1 359 ? -101.966 -14.204 46.937 1.00 32.41 359 VAL D O 1
ATOM 11511 N N . PRO D 1 360 ? -104.115 -13.930 46.372 1.00 31.85 360 PRO D N 1
ATOM 11512 C CA . PRO D 1 360 ? -104.620 -14.676 47.517 1.00 33.52 360 PRO D CA 1
ATOM 11513 C C . PRO D 1 360 ? -104.448 -16.176 47.268 1.00 32.85 360 PRO D C 1
ATOM 11514 O O . PRO D 1 360 ? -104.163 -16.596 46.137 1.00 30.91 360 PRO D O 1
ATOM 11518 N N . PHE D 1 361 ? -104.613 -16.940 48.345 1.00 29.33 361 PHE D N 1
ATOM 11519 C CA . PHE D 1 361 ? -104.864 -18.355 48.273 1.00 28.95 361 PHE D CA 1
ATOM 11520 C C . PHE D 1 361 ? -106.253 -18.556 47.657 1.00 29.32 361 PHE D C 1
ATOM 11521 O O . PHE D 1 361 ? -107.205 -17.899 48.071 1.00 27.59 361 PHE D O 1
ATOM 11529 N N . TYR D 1 362 ? -106.344 -19.414 46.639 1.00 27.14 362 TYR D N 1
ATOM 11530 C CA . TYR D 1 362 ? -107.649 -19.722 46.011 1.00 26.32 362 TYR D CA 1
ATOM 11531 C C . TYR D 1 362 ? -107.971 -21.188 46.268 1.00 24.73 362 TYR D C 1
ATOM 11532 O O . TYR D 1 362 ? -107.258 -22.048 45.745 1.00 25.10 362 TYR D O 1
ATOM 11541 N N . LEU D 1 363 ? -108.988 -21.427 47.119 1.00 24.27 363 LEU D N 1
ATOM 11542 C CA . LEU D 1 363 ? -109.528 -22.767 47.397 1.00 30.31 363 LEU D CA 1
ATOM 11543 C C . LEU D 1 363 ? -110.714 -22.996 46.454 1.00 28.57 363 LEU D C 1
ATOM 11544 O O . LEU D 1 363 ? -111.736 -22.312 46.570 1.00 28.16 363 LEU D O 1
ATOM 11549 N N . VAL D 1 364 ? -110.564 -23.937 45.512 1.00 27.75 364 VAL D N 1
ATOM 11550 C CA . VAL D 1 364 ? -111.568 -24.133 44.452 1.00 27.04 364 VAL D CA 1
ATOM 11551 C C . VAL D 1 364 ? -112.682 -25.066 44.936 1.00 25.23 364 VAL D C 1
ATOM 11552 O O . VAL D 1 364 ? -113.866 -24.851 44.658 1.00 27.92 364 VAL D O 1
ATOM 11556 N N . SER D 1 365 ? -112.305 -26.148 45.610 1.00 25.92 365 SER D N 1
ATOM 11557 C CA . SER D 1 365 ? -113.259 -27.152 46.006 1.00 28.55 365 SER D CA 1
ATOM 11558 C C . SER D 1 365 ? -112.615 -28.117 46.999 1.00 27.55 365 SER D C 1
ATOM 11559 O O . SER D 1 365 ? -111.415 -28.252 47.030 1.00 30.99 365 SER D O 1
ATOM 11562 N N . VAL D 1 366 ? -113.482 -28.803 47.735 1.00 29.16 366 VAL D N 1
ATOM 11563 C CA . VAL D 1 366 ? -113.167 -30.048 48.447 1.00 30.26 366 VAL D CA 1
ATOM 11564 C C . VAL D 1 366 ? -114.083 -31.134 47.868 1.00 31.87 366 VAL D C 1
ATOM 11565 O O . VAL D 1 366 ? -115.312 -30.947 47.733 1.00 31.56 366 VAL D O 1
ATOM 11569 N N . ILE D 1 367 ? -113.476 -32.246 47.452 1.00 32.72 367 ILE D N 1
ATOM 11570 C CA . ILE D 1 367 ? -114.207 -33.316 46.813 1.00 33.03 367 ILE D CA 1
ATOM 11571 C C . ILE D 1 367 ? -114.314 -34.478 47.813 1.00 33.26 367 ILE D C 1
ATOM 11572 O O . ILE D 1 367 ? -113.303 -34.940 48.355 1.00 32.58 367 ILE D O 1
ATOM 11577 N N . GLY D 1 368 ? -115.551 -34.921 48.047 1.00 35.35 368 GLY D N 1
ATOM 11578 C CA . GLY D 1 368 ? -115.855 -36.100 48.859 1.00 35.98 368 GLY D CA 1
ATOM 11579 C C . GLY D 1 368 ? -116.240 -37.245 47.948 1.00 36.92 368 GLY D C 1
ATOM 11580 O O . GLY D 1 368 ? -116.995 -37.049 47.023 1.00 34.25 368 GLY D O 1
ATOM 11581 N N . SER D 1 369 ? -115.659 -38.428 48.175 1.00 38.36 369 SER D N 1
ATOM 11582 C CA . SER D 1 369 ? -115.795 -39.534 47.187 1.00 43.30 369 SER D CA 1
ATOM 11583 C C . SER D 1 369 ? -116.190 -40.838 47.879 1.00 38.70 369 SER D C 1
ATOM 11584 O O . SER D 1 369 ? -115.845 -41.060 49.024 1.00 47.70 369 SER D O 1
ATOM 11587 N N . SER D 1 370 ? -116.942 -41.661 47.141 1.00 46.13 370 SER D N 1
ATOM 11588 C CA . SER D 1 370 ? -117.168 -43.075 47.465 1.00 48.81 370 SER D CA 1
ATOM 11589 C C . SER D 1 370 ? -117.765 -43.777 46.230 1.00 45.46 370 SER D C 1
ATOM 11590 O O . SER D 1 370 ? -117.818 -43.191 45.129 1.00 45.70 370 SER D O 1
ATOM 11593 N N . GLU D 1 371 ? -118.174 -45.041 46.411 1.00 61.20 371 GLU D N 1
ATOM 11594 C CA . GLU D 1 371 ? -118.604 -45.959 45.321 1.00 64.78 371 GLU D CA 1
ATOM 11595 C C . GLU D 1 371 ? -120.031 -45.626 44.857 1.00 58.43 371 GLU D C 1
ATOM 11596 O O . GLU D 1 371 ? -120.941 -45.504 45.665 1.00 54.97 371 GLU D O 1
#